Protein 7DSU (pdb70)

Solvent-accessible surface area: 35179 Å² total

Radius of gyration: 30.65 Å; Cα contacts (8 Å, |Δi|>4): 1602; chains: 2; bounding box: 72×74×96 Å

Organism: Mycoplasmopsis bovis (NCBI:txid28903)

Nearest PDB structures (foldseek):
  7dsu-assembly1_A  TM=1.002E+00  e=1.325E-85  Mycoplasmopsis bovis
  7dsu-assembly1_B  TM=8.936E-01  e=4.279E-63  Mycoplasmopsis bovis
  6pbd-assembly1_B  TM=7.271E-01  e=4.219E-10  Caulobacter vibrioides
  7o27-assembly1_B  TM=5.423E-01  e=9.142E-06  Homo sapiens
  7nhh-assembly1_B  TM=5.066E-01  e=1.915E-05  Homo sapiens

Foldseek 3Di:
DVLVVVLVVLVPDAPDQHDPVNSVCCNVPDVVCDGDDPADAAADAFDFDLFKFKFKDWDVVQFDFFDPVFDEAEEEAADLLLVVLVLLVLQVLDPHHAFQEEEEEDDQCVAPASYHPHPPVCLSNVCSCSRHDQQHKYKYKAAPPCVVNVQRNCVSQHPVFWDDWAWEQQAVFADDDPDDDRRGTITMTMGHHHPHDWDFDAPVCCCQFPVPPDDDDPDDGDTHHDDRYHDGPQFHQVNQQVLLCLQLVDNPQPGGGRLVVLLVVVNRGPDLATEYEYQQCQQNSNVVNVCNCVVVVGRYYYYYHHYCPVDRSPRRNSQRLVCQQPCAGPVGHHPGRNSVPDPRPRGTYIYIYMDMDTHVVCVVPVSVCVLVSNVCSVVVPRPCPPCNDPVSVVVSRSSGTGGDD/DVVCVVQPPPPVVVVVVLVVVVVVHVNVQVVVCCQVVPDDDHDRQFRQDFDQKFKDKDWPVVLFDFQDPPADEAEEEADDLLLVVLHLLLLQVLFPPAAFAEEEEEDQAFQQRCQPQHDAVDPAGHNNNHGGPSRVLNVLSVVCSVSRHDLQHKYKYKYDPRCVVVVLVNCVSQPVVQWDDWAKQQQQVVFDCDPVRGGDRIITITMGGRPDHDWDWAAPVCCCVFVVPPDDDPPDHDTHDDDRYHDGPQFHQVNQQVVLCLQLVDSPPPGGGRLVVLLVVVNRGPPLQTEYEYQNCQLNSNVVSNVCCVVVVYHYYYYYYHYCRVHSSVRRNSSNLVCQAPQAGPVRHRDRRPCVPDPHPNGTYIYIYIDIGGSVVVCDVVFVSNLCSVVVVRDCPPPGDDPVSSVSRRDGD

InterPro domains:
  IPR002052 DNA methylase, N-6 adenine-specific, conserved site [PS00092] (135-141)
  IPR002295 N4/N6-methyltransferase, Type III restriction-modification enzyme EcoPI Mod subunit-like [PR00506] (132-144)
  IPR002295 N4/N6-methyltransferase, Type III restriction-modification enzyme EcoPI Mod subunit-like [PR00506] (182-201)
  IPR002295 N4/N6-methyltransferase, Type III restriction-modification enzyme EcoPI Mod subunit-like [PR00506] (412-434)
  IPR002295 N4/N6-methyltransferase, Type III restriction-modification enzyme EcoPI Mod subunit-like [PR00506] (435-449)
  IPR002941 DNA methylase N-4/N-6 [PF01555] (133-454)
  IPR029063 S-adenosyl-L-methionine-dependent methyltransferase superfamily [G3DSA:3.40.50.150] (88-484)
  IPR029063 S-adenosyl-L-methionine-dependent methyltransferase superfamily [SSF53335] (87-482)

B-factor: mean 119.85, std 38.52, range [57.32, 289.84]

Sequence (818 aa):
IKQDYIEKANALSLSNELNQDQKDLILSIYQLIKRVKLGFVFDIAPSVNASEIALFKKDEKLSFNNDNNKPTNTLIIGENYDALKNLIVIESQSETVNYDVIYIDPPYNYRGKFSRTGWLNLNERLRAKQLLKEDGVIFVSIDDSEQAYLKVLDEIFGEENFIACVPAILNPSGRQVNTEIALTHEYILIYGGVNFVPEELDNEYVINKLPEIYKNPKKRKNTWIFKTIIKGSSFNNKTGNKVLSSILKSDEFSTAKPVELIKLLIKLHPNNNARILDFYAGSGTTGHAVELNKEDGGNRCYTLVTNNENNIATNVCYERLYRINNGIYTNNESNFDWIKKNKPYK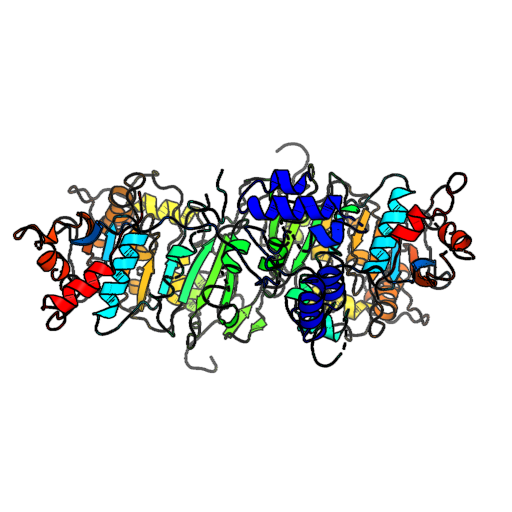SNLNVYDIEYFSTKLFDDNQSNSIKEQYIKLQDFNIDTEDKDSNIDILRSLTSLKPISKANALSLSNELNQDQKDLILSIIDKFALHNVYQLIKRVKLGFVFDIAPSVNASEIALFKKDEKLSFNNDNNKPTNTLIIGENYDALKNLIVIESQSETVNYDVIYIDPPYNTESSLSDGNNLSSKFIYRGKFSRTGWLNLNERLRAKQLLKEDGVIFVSIDDSEQAYLKVLDEIFGEENFIACVPAILNPSGRQVNTEIALTHEYILIYGGVNFVPEELDNEYVINKLPEIYKNKKRKNTWIFKTIIKGSSFNNKTGNKVLSSILKSDEFSTAKPVELIKLLI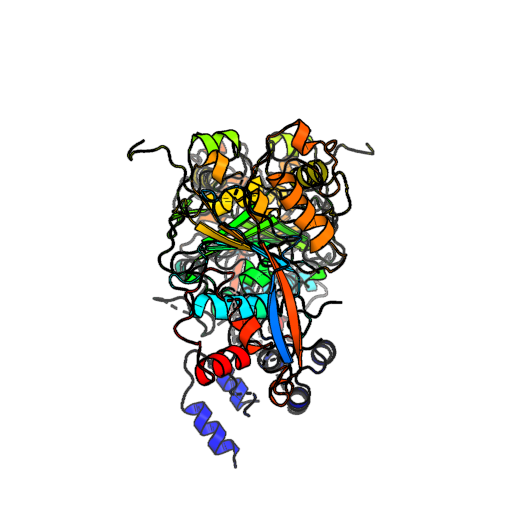KLHPNNNARILDFYAGSGTTGHAVELNKEDGGNRCYTLVTNNENNIATNVCYERLYRINNGIYTNNESNFDWIKKNKPYKSNLNVYDIEYFSTKLFDNSIKEQYIKLQDFNIDTEDKDSNIDILRSLTSLK

Secondary structure (DSSP, 8-state):
-HHHHHHHHHHH--TTTS-HHHHHHHHH---------SEE--PPPPPB-TTEEEEEEE-TTT-B---TTSPP-EEEES-HHHHHHHHHHHHHTSSS-SEEEEEE--------TTSTT-S---HHHH---TTEEEEEEEEEEE-TTTHHHHHH--TTT-GGGEEEEEEE---SS-B--SSSSBB--EEEEEEE-TT--PPPEEHHHHHHH-TTTS----SSS-EEPPBS-B--STT-HHHHHHHHHHHHS------PPPHHHHHHHHTTSS-SS-EEEESS-TTTHHHHH--HHHHH----EEEEEE--SSSHIIIIIIHHHHHHHHSSBTTTB---HHHHHS------BEEEEEEEEETTTTTSTTT--HHHHHH--TTTT---STT-SHHHHHHHHTT---B--/-HHHHHH-SSSHHHHHHHHHHHHH---HHHHH--TTT-SSEE--PPP----S-EEEEEE-TTT-B-S-SSSPEEEEEES-HHHHHHHHHHHHHHSSS-SEEEEEE----SHHHHHHHS-----S-EETTEEHHHHHH--HHHH--GGGEEEEEEEEEEE-TTTHHHHHH--TTT-GGGEEEEEEE-S-TT-EE-TTS-EE--EEEEEEE-TT--PPPEEHHHHHHH-TTTS----SS-EEPPBS-B-SGGG-HHHHHHHHHHHHS---------HHHHHHHHHTSS-TT-EEEESS-TTTHHHHH--HHHHH----EEEEEE--GGGIIIIIIIHHHHHHHHSS-TTS----HHHHHS-----EEEEEEEEEE-HHHH---HHHHHH--GGGT---TT----HHHHHHTB---

Structure (mmCIF, N/CA/C/O backbone):
data_7DSU
#
_entry.id   7DSU
#
_cell.length_a   95.296
_cell.length_b   100.875
_cell.length_c   187.316
_cell.angle_alpha   90.00
_cell.angle_beta   90.00
_cell.angle_gamma   90.00
#
_symmetry.space_group_name_H-M   'P 21 21 21'
#
loop_
_entity.id
_entity.type
_entity.pdbx_description
1 polymer Mbo45V
2 non-polymer SINEFUNGIN
3 non-polymer 1,2-ETHANEDIOL
4 water water
#
loop_
_atom_site.group_PDB
_atom_site.id
_atom_site.type_symbol
_atom_site.label_atom_id
_atom_site.label_alt_id
_atom_site.label_comp_id
_atom_site.label_asym_id
_atom_site.label_entity_id
_atom_site.label_seq_id
_atom_site.pdbx_PDB_ins_code
_atom_site.Cartn_x
_atom_site.Cartn_y
_atom_site.Cartn_z
_atom_site.occupancy
_atom_site.B_iso_or_equiv
_atom_site.auth_seq_id
_atom_site.auth_comp_id
_atom_site.auth_asym_id
_atom_site.auth_atom_id
_atom_site.pdbx_PDB_model_num
ATOM 1 N N . ILE A 1 12 ? -46.119 -24.162 -26.802 1.00 186.19 4 ILE A N 1
ATOM 2 C CA . ILE A 1 12 ? -47.120 -23.208 -27.279 1.00 191.99 4 ILE A CA 1
ATOM 3 C C . ILE A 1 12 ? -46.776 -21.764 -26.853 1.00 199.38 4 ILE A C 1
ATOM 4 O O . ILE A 1 12 ? -47.086 -20.797 -27.558 1.00 205.97 4 ILE A O 1
ATOM 6 N N . LYS A 1 13 ? -46.094 -21.624 -25.710 1.00 203.87 5 LYS A N 1
ATOM 7 C CA . LYS A 1 13 ? -45.704 -20.296 -25.246 1.00 216.59 5 LYS A CA 1
ATOM 8 C C . LYS A 1 13 ? -44.975 -19.522 -26.340 1.00 239.55 5 LYS A C 1
ATOM 9 O O . LYS A 1 13 ? -44.929 -18.292 -26.305 1.00 238.85 5 LYS A O 1
ATOM 11 N N . GLN A 1 14 ? -44.437 -20.212 -27.347 1.00 256.27 6 GLN A N 1
ATOM 12 C CA . GLN A 1 14 ? -43.741 -19.513 -28.424 1.00 257.98 6 GLN A CA 1
ATOM 13 C C . GLN A 1 14 ? -44.681 -18.566 -29.149 1.00 255.59 6 GLN A C 1
ATOM 14 O O . GLN A 1 14 ? -44.290 -17.458 -29.526 1.00 257.31 6 GLN A O 1
ATOM 16 N N . ASP A 1 15 ? -45.937 -18.985 -29.332 1.00 241.74 7 ASP A N 1
ATOM 17 C CA . ASP A 1 15 ? -46.900 -18.182 -30.081 1.00 233.42 7 ASP A CA 1
ATOM 18 C C . ASP A 1 15 ? -47.119 -16.828 -29.422 1.00 225.15 7 ASP A C 1
ATOM 19 O O . ASP A 1 15 ? -47.144 -15.794 -30.097 1.00 226.41 7 ASP A O 1
ATOM 21 N N . TYR A 1 16 ? -47.293 -16.818 -28.102 1.00 219.21 8 TYR A N 1
ATOM 22 C CA . TYR A 1 16 ? -47.448 -15.570 -27.364 1.00 216.37 8 TYR A CA 1
ATOM 23 C C . TYR A 1 16 ? -46.192 -14.714 -27.451 1.00 216.11 8 TYR A C 1
ATOM 24 O O . TYR A 1 16 ? -46.278 -13.495 -27.610 1.00 219.63 8 TYR A O 1
ATOM 26 N N . ILE A 1 17 ? -45.014 -15.329 -27.318 1.00 210.95 9 ILE A N 1
ATOM 27 C CA . ILE A 1 17 ? -43.765 -14.577 -27.408 1.00 207.58 9 ILE A CA 1
ATOM 28 C C . ILE A 1 17 ? -43.597 -13.998 -28.806 1.00 210.80 9 ILE A C 1
ATOM 29 O O . ILE A 1 17 ? -43.212 -12.834 -28.969 1.00 211.38 9 ILE A O 1
ATOM 31 N N . GLU A 1 18 ? -43.890 -14.798 -29.837 1.00 210.72 10 GLU A N 1
ATOM 32 C CA . GLU A 1 18 ? -43.790 -14.297 -31.203 1.00 208.42 10 GLU A CA 1
ATOM 33 C C . GLU A 1 18 ? -44.735 -13.122 -31.433 1.00 214.27 10 GLU A C 1
ATOM 34 O O . GLU A 1 18 ? -44.373 -12.147 -32.104 1.00 217.04 10 GLU A O 1
ATOM 36 N N . LYS A 1 19 ? -45.947 -13.192 -30.877 1.00 218.00 11 LYS A N 1
ATOM 37 C CA . LYS A 1 19 ? -46.909 -12.108 -31.061 1.00 223.90 11 LYS A CA 1
ATOM 38 C C . LYS A 1 19 ? -46.375 -10.801 -30.485 1.00 228.97 11 LYS A C 1
ATOM 39 O O . LYS A 1 19 ? -46.462 -9.744 -31.120 1.00 231.45 11 LYS A O 1
ATOM 41 N N . ALA A 1 20 ? -45.809 -10.860 -29.277 1.00 230.54 12 ALA A N 1
ATOM 42 C CA . ALA A 1 20 ? -45.255 -9.666 -28.646 1.00 230.33 12 ALA A CA 1
ATOM 43 C C . ALA A 1 20 ? -44.125 -9.075 -29.482 1.00 229.37 12 ALA A C 1
ATOM 44 O O . ALA A 1 20 ? -44.027 -7.854 -29.634 1.00 231.59 12 ALA A O 1
ATOM 46 N N . ASN A 1 21 ? -43.261 -9.929 -30.031 1.00 224.65 13 ASN A N 1
ATOM 47 C CA . ASN A 1 21 ? -42.175 -9.455 -30.882 1.00 219.33 13 ASN A CA 1
ATOM 48 C C . ASN A 1 21 ? -42.718 -8.722 -32.102 1.00 221.20 13 ASN A C 1
ATOM 49 O O . ASN A 1 21 ? -42.256 -7.627 -32.443 1.00 224.83 13 ASN A O 1
ATOM 51 N N . ALA A 1 22 ? -43.713 -9.311 -32.770 1.00 224.13 14 ALA A N 1
ATOM 52 C CA . ALA A 1 22 ? -44.268 -8.708 -33.977 1.00 227.95 14 ALA A CA 1
ATOM 53 C C . ALA A 1 22 ? -45.038 -7.429 -33.690 1.00 232.39 14 ALA A C 1
ATOM 54 O O . ALA A 1 22 ? -45.275 -6.642 -34.612 1.00 235.07 14 ALA A O 1
ATOM 56 N N . LEU A 1 23 ? -45.434 -7.206 -32.438 1.00 232.61 15 LEU A N 1
ATOM 57 C CA . LEU A 1 23 ? -46.307 -6.078 -32.131 1.00 238.14 15 LEU A CA 1
ATOM 58 C C . LEU A 1 23 ? -45.553 -4.756 -32.192 1.00 231.69 15 LEU A C 1
ATOM 59 O O . LEU A 1 23 ? -46.056 -3.773 -32.747 1.00 233.96 15 LEU A O 1
ATOM 61 N N . SER A 1 24 ? -44.348 -4.713 -31.630 1.00 221.55 16 SER A N 1
ATOM 62 C CA . SER A 1 24 ? -43.562 -3.493 -31.556 1.00 208.92 16 SER A CA 1
ATOM 63 C C . SER A 1 24 ? -42.098 -3.812 -31.834 1.00 201.33 16 SER A C 1
ATOM 64 O O . SER A 1 24 ? -41.627 -4.925 -31.580 1.00 198.35 16 SER A O 1
ATOM 67 N N . LEU A 1 25 ? -41.392 -2.808 -32.370 1.00 200.53 17 LEU A N 1
ATOM 68 C CA . LEU A 1 25 ? -39.994 -2.880 -32.790 1.00 200.46 17 LEU A CA 1
ATOM 69 C C . LEU A 1 25 ? -39.275 -1.592 -32.397 1.00 203.78 17 LEU A C 1
ATOM 70 O O . LEU A 1 25 ? -38.478 -1.584 -31.457 1.00 200.69 17 LEU A O 1
ATOM 75 N N . SER A 1 26 ? -39.548 -0.501 -33.108 1.00 210.43 18 SER A N 1
ATOM 76 C CA . SER A 1 26 ? -39.097 0.827 -32.705 1.00 215.74 18 SER A CA 1
ATOM 77 C C . SER A 1 26 ? -37.572 0.937 -32.627 1.00 214.17 18 SER A C 1
ATOM 78 O O . SER A 1 26 ? -36.846 -0.011 -32.965 1.00 212.40 18 SER A O 1
ATOM 81 N N . ASN A 1 27 ? -37.093 2.102 -32.161 1.00 212.35 19 ASN A N 1
ATOM 82 C CA . ASN A 1 27 ? -35.671 2.458 -32.231 1.00 203.30 19 ASN A CA 1
ATOM 83 C C . ASN A 1 27 ? -34.788 1.464 -31.480 1.00 201.49 19 ASN A C 1
ATOM 84 O O . ASN A 1 27 ? -33.784 0.976 -32.027 1.00 200.04 19 ASN A O 1
ATOM 89 N N . GLU A 1 28 ? -35.132 1.170 -30.212 1.00 195.31 20 GLU A N 1
ATOM 90 C CA . GLU A 1 28 ? -34.280 0.340 -29.363 1.00 187.36 20 GLU A CA 1
ATOM 91 C C . GLU A 1 28 ? -34.019 -1.044 -29.947 1.00 184.49 20 GLU A C 1
ATOM 92 O O . GLU A 1 28 ? -33.077 -1.713 -29.502 1.00 178.03 20 GLU A O 1
ATOM 98 N N . LEU A 1 29 ? -34.787 -1.468 -30.953 1.00 191.69 21 LEU A N 1
ATOM 99 C CA . LEU A 1 29 ? -34.606 -2.766 -31.584 1.00 186.81 21 LEU A CA 1
ATOM 100 C C . LEU A 1 29 ? -34.294 -2.603 -33.066 1.00 197.94 21 LEU A C 1
ATOM 101 O O . LEU A 1 29 ? -34.927 -1.800 -33.761 1.00 165.90 21 LEU A O 1
ATOM 103 N N . ASN A 1 30 ? -33.313 -3.376 -33.539 1.00 192.32 22 ASN A N 1
ATOM 104 C CA . ASN A 1 30 ? -32.976 -3.449 -34.953 1.00 198.75 22 ASN A CA 1
ATOM 105 C C . ASN A 1 30 ? -33.761 -4.587 -35.596 1.00 220.56 22 ASN A C 1
ATOM 106 O O . ASN A 1 30 ? -33.923 -5.658 -35.001 1.00 221.96 22 ASN A O 1
ATOM 111 N N . GLN A 1 31 ? -34.268 -4.337 -36.807 1.00 241.95 23 GLN A N 1
ATOM 112 C CA . GLN A 1 31 ? -34.969 -5.381 -37.548 1.00 259.83 23 GLN A CA 1
ATOM 113 C C . GLN A 1 31 ? -34.221 -6.702 -37.473 1.00 240.79 23 GLN A C 1
ATOM 114 O O . GLN A 1 31 ? -34.834 -7.772 -37.357 1.00 243.25 23 GLN A O 1
ATOM 116 N N . ASP A 1 32 ? -32.889 -6.643 -37.557 1.00 215.46 24 ASP A N 1
ATOM 117 C CA . ASP A 1 32 ? -32.085 -7.841 -37.349 1.00 196.90 24 ASP A CA 1
ATOM 118 C C . ASP A 1 32 ? -32.106 -8.260 -35.882 1.00 184.02 24 ASP A C 1
ATOM 119 O O . ASP A 1 32 ? -32.104 -9.458 -35.568 1.00 180.23 24 ASP A O 1
ATOM 124 N N . GLN A 1 33 ? -32.118 -7.281 -34.971 1.00 178.39 25 GLN A N 1
ATOM 125 C CA . GLN A 1 33 ? -32.232 -7.589 -33.549 1.00 169.39 25 GLN A CA 1
ATOM 126 C C . GLN A 1 33 ? -33.527 -8.336 -33.271 1.00 174.83 25 GLN A C 1
ATOM 127 O O . GLN A 1 33 ? -33.535 -9.342 -32.552 1.00 173.39 25 GLN A O 1
ATOM 133 N N . LYS A 1 34 ? -34.636 -7.861 -33.844 1.00 183.35 26 LYS A N 1
ATOM 134 C CA . LYS A 1 34 ? -35.890 -8.589 -33.704 1.00 163.08 26 LYS A CA 1
ATOM 135 C C . LYS A 1 34 ? -35.774 -9.980 -34.310 1.00 172.50 26 LYS A C 1
ATOM 136 O O . LYS A 1 34 ? -36.266 -10.960 -33.738 1.00 162.29 26 LYS A O 1
ATOM 138 N N . ASP A 1 35 ? -35.094 -10.091 -35.452 1.00 177.86 27 ASP A N 1
ATOM 139 C CA . ASP A 1 35 ? -34.907 -11.401 -36.065 1.00 180.65 27 ASP A CA 1
ATOM 140 C C . ASP A 1 35 ? -34.078 -12.310 -35.167 1.00 189.56 27 ASP A C 1
ATOM 141 O O . ASP A 1 35 ? -34.364 -13.507 -35.052 1.00 192.25 27 ASP A O 1
ATOM 143 N N . LEU A 1 36 ? -33.057 -11.760 -34.504 1.00 196.00 28 LEU A N 1
ATOM 144 C CA . LEU A 1 36 ? -32.262 -12.575 -33.590 1.00 201.71 28 LEU A CA 1
ATOM 145 C C . LEU A 1 36 ? -33.029 -12.910 -32.317 1.00 194.57 28 LEU A C 1
ATOM 146 O O . LEU A 1 36 ? -32.791 -13.963 -31.717 1.00 193.07 28 LEU A O 1
ATOM 148 N N . ILE A 1 37 ? -33.945 -12.042 -31.884 1.00 201.60 29 ILE A N 1
ATOM 149 C CA . ILE A 1 37 ? -34.716 -12.347 -30.683 1.00 192.32 29 ILE A CA 1
ATOM 150 C C . ILE A 1 37 ? -35.699 -13.476 -30.960 1.00 200.24 29 ILE A C 1
ATOM 151 O O . ILE A 1 37 ? -35.910 -14.357 -30.117 1.00 199.63 29 ILE A O 1
ATOM 153 N N . LEU A 1 38 ? -36.302 -13.480 -32.154 1.00 202.22 30 LEU A N 1
ATOM 154 C CA . LEU A 1 38 ? -37.215 -14.556 -32.525 1.00 210.60 30 LEU A CA 1
ATOM 155 C C . LEU A 1 38 ? -36.462 -15.801 -32.988 1.00 210.98 30 LEU A C 1
ATOM 156 O O . LEU A 1 38 ? -36.891 -16.926 -32.706 1.00 215.42 30 LEU A O 1
ATOM 158 N N . SER A 1 39 ? -35.339 -15.627 -33.696 1.00 208.34 31 SER A N 1
ATOM 159 C CA . SER A 1 39 ? -34.573 -16.786 -34.150 1.00 203.22 31 SER A CA 1
ATOM 160 C C . SER A 1 39 ? -33.852 -17.472 -32.991 1.00 196.35 31 SER A C 1
ATOM 161 O O . SER A 1 39 ? -33.744 -18.706 -32.965 1.00 195.81 31 SER A O 1
ATOM 163 N N . ILE A 1 40 ? -33.370 -16.701 -32.016 1.00 195.19 32 ILE A N 1
ATOM 164 C CA . ILE A 1 40 ? -32.676 -17.271 -30.857 1.00 187.26 32 ILE A CA 1
ATOM 165 C C . ILE A 1 40 ? -33.687 -17.841 -29.865 1.00 185.99 32 ILE A C 1
ATOM 166 O O . ILE A 1 40 ? -33.720 -19.051 -29.622 1.00 184.23 32 ILE A O 1
ATOM 168 N N . TYR A 1 55 ? -37.269 -15.587 -21.573 1.00 167.71 47 TYR A N 1
ATOM 169 C CA . TYR A 1 55 ? -36.898 -14.638 -22.617 1.00 177.12 47 TYR A CA 1
ATOM 170 C C . TYR A 1 55 ? -36.659 -13.257 -22.025 1.00 194.29 47 TYR A C 1
ATOM 171 O O . TYR A 1 55 ? -36.401 -12.297 -22.750 1.00 193.93 47 TYR A O 1
ATOM 173 N N . GLN A 1 56 ? -36.753 -13.163 -20.697 1.00 206.80 48 GLN A N 1
ATOM 174 C CA . GLN A 1 56 ? -36.584 -11.871 -20.040 1.00 219.89 48 GLN A CA 1
ATOM 175 C C . GLN A 1 56 ? -35.224 -11.261 -20.364 1.00 216.53 48 GLN A C 1
ATOM 176 O O . GLN A 1 56 ? -35.110 -10.040 -20.530 1.00 219.13 48 GLN A O 1
ATOM 178 N N . LEU A 1 57 ? -34.183 -12.096 -20.483 1.00 211.10 49 LEU A N 1
ATOM 179 C CA . LEU A 1 57 ? -32.849 -11.593 -20.814 1.00 200.60 49 LEU A CA 1
ATOM 180 C C . LEU A 1 57 ? -32.819 -10.977 -22.207 1.00 194.61 49 LEU A C 1
ATOM 181 O O . LEU A 1 57 ? -32.152 -9.960 -22.432 1.00 194.48 49 LEU A O 1
ATOM 194 N N . ILE A 1 59 ? -35.369 -9.591 -23.699 1.00 183.57 51 ILE A N 1
ATOM 195 C CA . ILE A 1 59 ? -36.151 -8.357 -23.701 1.00 180.64 51 ILE A CA 1
ATOM 196 C C . ILE A 1 59 ? -35.542 -7.268 -22.835 1.00 184.02 51 ILE A C 1
ATOM 197 O O . ILE A 1 59 ? -36.094 -6.163 -22.770 1.00 188.04 51 ILE A O 1
ATOM 199 N N . LYS A 1 60 ? -34.417 -7.535 -22.174 1.00 191.25 52 LYS A N 1
ATOM 200 C CA . LYS A 1 60 ? -33.830 -6.533 -21.296 1.00 184.43 52 LYS A CA 1
ATOM 201 C C . LYS A 1 60 ? -33.291 -5.364 -22.111 1.00 179.77 52 LYS A C 1
ATOM 202 O O . LYS A 1 60 ? -32.738 -5.543 -23.202 1.00 182.25 52 LYS A O 1
ATOM 204 N N . ARG A 1 61 ? -33.462 -4.159 -21.574 1.00 175.84 53 ARG A N 1
ATOM 205 C CA . ARG A 1 61 ? -33.042 -2.942 -22.252 1.00 167.60 53 ARG A CA 1
ATOM 206 C C . ARG A 1 61 ? -31.610 -2.593 -21.868 1.00 160.89 53 ARG A C 1
ATOM 207 O O . ARG A 1 61 ? -31.186 -2.827 -20.734 1.00 162.73 53 ARG A O 1
ATOM 209 N N . VAL A 1 62 ? -30.869 -2.037 -22.823 1.00 153.51 54 VAL A N 1
ATOM 210 C CA . VAL A 1 62 ? -29.451 -1.743 -22.655 1.00 144.83 54 VAL A CA 1
ATOM 211 C C . VAL A 1 62 ? -29.267 -0.234 -22.646 1.00 140.90 54 VAL A C 1
ATOM 212 O O . VAL A 1 62 ? -29.609 0.445 -23.620 1.00 144.48 54 VAL A O 1
ATOM 216 N N . LYS A 1 63 ? -28.730 0.290 -21.550 1.00 133.41 55 LYS A N 1
ATOM 217 C CA . LYS A 1 63 ? -28.430 1.708 -21.427 1.00 125.81 55 LYS A CA 1
ATOM 218 C C . LYS A 1 63 ? -26.981 1.963 -21.818 1.00 119.80 55 LYS A C 1
ATOM 219 O O . LYS A 1 63 ? -26.104 1.132 -21.571 1.00 119.73 55 LYS A O 1
ATOM 221 N N . LEU A 1 64 ? -26.731 3.114 -22.432 1.00 115.63 56 LEU A N 1
ATOM 222 C CA . LEU A 1 64 ? -25.381 3.471 -22.861 1.00 115.84 56 LEU A CA 1
ATOM 223 C C . LEU A 1 64 ? -24.629 4.080 -21.683 1.00 115.35 56 LEU A C 1
ATOM 224 O O . LEU A 1 64 ? -24.912 5.209 -21.265 1.00 119.46 56 LEU A O 1
ATOM 229 N N . GLY A 1 65 ? -23.665 3.339 -21.154 1.00 110.47 57 GLY A N 1
ATOM 230 C CA . GLY A 1 65 ? -22.886 3.817 -20.030 1.00 106.09 57 GLY A CA 1
ATOM 231 C C . GLY A 1 65 ? -22.337 2.64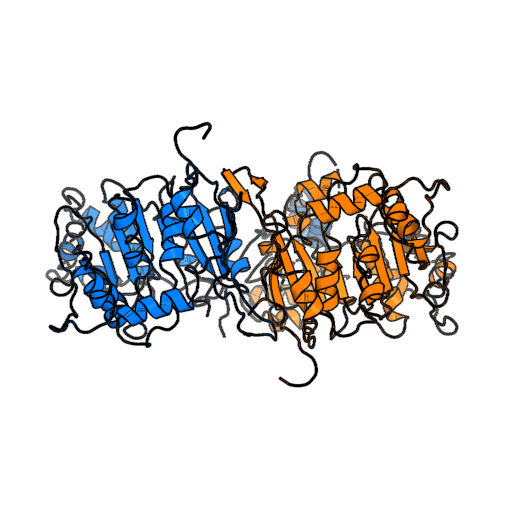3 -19.241 1.00 107.08 57 GLY A C 1
ATOM 232 O O . GLY A 1 65 ? -22.183 1.543 -19.767 1.00 110.69 57 GLY A O 1
ATOM 233 N N . PHE A 1 66 ? -22.069 2.905 -17.968 1.00 107.80 58 PHE A N 1
ATOM 234 C CA . PHE A 1 66 ? -21.427 1.946 -17.083 1.00 102.77 58 PHE A CA 1
ATOM 235 C C . PHE A 1 66 ? -22.460 1.167 -16.278 1.00 102.21 58 PHE A C 1
ATOM 236 O O . PHE A 1 66 ? -23.456 1.726 -15.811 1.00 104.43 58 PHE A O 1
ATOM 244 N N . VAL A 1 67 ? -22.214 -0.130 -16.127 1.00 101.88 59 VAL A N 1
ATOM 245 C CA . VAL A 1 67 ? -22.967 -0.992 -15.225 1.00 111.15 59 VAL A CA 1
ATOM 246 C C . VAL A 1 67 ? -22.053 -1.345 -14.062 1.00 114.67 59 VAL A C 1
ATOM 247 O O . VAL A 1 67 ? -20.905 -1.757 -14.270 1.00 100.20 59 VAL A O 1
ATOM 251 N N . PHE A 1 68 ? -22.557 -1.182 -12.844 1.00 114.39 60 PHE A N 1
ATOM 252 C CA . PHE A 1 68 ? -21.747 -1.321 -11.644 1.00 112.24 60 PHE A CA 1
ATOM 253 C C . PHE A 1 68 ? -22.216 -2.503 -10.808 1.00 125.52 60 PHE A C 1
ATOM 254 O O . PHE A 1 68 ? -23.412 -2.806 -10.750 1.00 133.65 60 PHE A O 1
ATOM 262 N N . ASP A 1 69 ? -21.260 -3.171 -10.168 1.00 129.95 61 ASP A N 1
ATOM 263 C CA . ASP A 1 69 ? -21.583 -4.184 -9.179 1.00 136.90 61 ASP A CA 1
ATOM 264 C C . ASP A 1 69 ? -22.250 -3.527 -7.974 1.00 139.90 61 ASP A C 1
ATOM 265 O O . ASP A 1 69 ? -22.172 -2.313 -7.774 1.00 136.84 61 ASP A O 1
ATOM 270 N N . ILE A 1 70 ? -22.923 -4.345 -7.165 1.00 148.12 62 ILE A N 1
ATOM 271 C CA . ILE A 1 70 ? -23.555 -3.820 -5.961 1.00 154.77 62 ILE A CA 1
ATOM 272 C C . ILE A 1 70 ? -22.491 -3.195 -5.071 1.00 152.87 62 ILE A C 1
ATOM 273 O O . ILE A 1 70 ? -21.474 -3.824 -4.755 1.00 159.58 62 ILE A O 1
ATOM 275 N N . ALA A 1 71 ? -22.716 -1.948 -4.669 1.00 141.43 63 ALA A N 1
ATOM 276 C CA . ALA A 1 71 ? -21.768 -1.236 -3.825 1.00 130.68 63 ALA A CA 1
ATOM 277 C C . ALA A 1 71 ? -21.893 -1.693 -2.377 1.00 132.47 63 ALA A C 1
ATOM 278 O O . ALA A 1 71 ? -22.866 -2.345 -1.993 1.00 138.58 63 ALA A O 1
ATOM 280 N N . PRO A 1 72 ? -20.911 -1.363 -1.538 1.00 128.43 64 PRO A N 1
ATOM 281 C CA . PRO A 1 72 ? -20.973 -1.769 -0.125 1.00 134.26 64 PRO A CA 1
ATOM 282 C C . PRO A 1 72 ? -22.215 -1.219 0.559 1.00 142.16 64 PRO A C 1
ATOM 283 O O . PRO A 1 72 ? -22.460 -0.011 0.568 1.00 140.98 64 PRO A O 1
ATOM 287 N N . SER A 1 73 ? -23.000 -2.124 1.139 1.00 150.86 65 SER A N 1
ATOM 288 C CA . SER A 1 73 ? -24.220 -1.730 1.830 1.00 158.12 65 SER A CA 1
ATOM 289 C C . SER A 1 73 ? -23.899 -0.847 3.028 1.00 160.81 65 SER A C 1
ATOM 290 O O . SER A 1 73 ? -22.891 -1.042 3.713 1.00 162.37 65 SER A O 1
ATOM 293 N N . VAL A 1 74 ? -24.763 0.128 3.281 1.00 161.33 66 VAL A N 1
ATOM 294 C CA . VAL A 1 74 ? -24.605 0.994 4.444 1.00 162.40 66 VAL A CA 1
ATOM 295 C C . VAL A 1 74 ? -25.037 0.246 5.697 1.00 170.01 66 VAL A C 1
ATOM 296 O O . VAL A 1 74 ? -25.900 -0.640 5.654 1.00 179.43 66 VAL A O 1
ATOM 298 N N . ASN A 1 75 ? -24.439 0.615 6.830 1.00 171.32 67 ASN A N 1
ATOM 299 C CA . ASN A 1 75 ? -24.723 -0.031 8.110 1.00 171.68 67 ASN A CA 1
ATOM 300 C C . ASN A 1 75 ? -26.048 0.479 8.664 1.00 168.23 67 ASN A C 1
ATOM 301 O O . ASN A 1 75 ? -26.153 1.638 9.079 1.00 167.06 67 ASN A O 1
ATOM 306 N N . ALA A 1 76 ? -27.060 -0.389 8.682 1.00 172.00 68 ALA A N 1
ATOM 307 C CA . ALA A 1 76 ? -28.357 -0.017 9.229 1.00 169.79 68 ALA A CA 1
ATOM 308 C C . ALA A 1 76 ? -28.346 0.070 10.748 1.00 179.47 68 ALA A C 1
ATOM 309 O O . ALA A 1 76 ? -29.288 0.621 11.328 1.00 177.99 68 ALA A O 1
ATOM 311 N N . SER A 1 77 ? -27.305 -0.445 11.398 1.00 188.69 69 SER A N 1
ATOM 312 C CA . SER A 1 77 ? -27.223 -0.509 12.851 1.00 190.91 69 SER A CA 1
ATOM 313 C C . SER A 1 77 ? -26.173 0.446 13.409 1.00 183.43 69 SER A C 1
ATOM 314 O O . SER A 1 77 ? -25.573 0.178 14.451 1.00 185.42 69 SER A O 1
ATOM 317 N N . GLU A 1 78 ? -25.946 1.564 12.730 1.00 168.23 70 GLU A N 1
ATOM 318 C CA . GLU A 1 78 ? -24.882 2.478 13.113 1.00 156.47 70 GLU A CA 1
ATOM 319 C C . GLU A 1 78 ? -25.174 3.831 12.486 1.00 150.14 70 GLU A C 1
ATOM 320 O O . GLU A 1 78 ? -25.864 3.919 11.467 1.00 156.09 70 GLU A O 1
ATOM 326 N N . ILE A 1 79 ? -24.655 4.888 13.108 1.00 148.47 71 ILE A N 1
ATOM 327 C CA . ILE A 1 79 ? -24.751 6.231 12.554 1.00 113.47 71 ILE A CA 1
ATOM 328 C C . ILE A 1 79 ? -23.424 6.947 12.765 1.00 116.53 71 ILE A C 1
ATOM 329 O O . ILE A 1 79 ? -22.592 6.544 13.581 1.00 121.74 71 ILE A O 1
ATOM 334 N N . ALA A 1 80 ? -23.225 8.013 11.991 1.00 109.70 72 ALA A N 1
ATOM 335 C CA . ALA A 1 80 ? -22.046 8.860 12.085 1.00 105.54 72 ALA A CA 1
ATOM 336 C C . ALA A 1 80 ? -22.471 10.289 12.390 1.00 110.97 72 ALA A C 1
ATOM 337 O O . ALA A 1 80 ? -23.471 10.776 11.853 1.00 111.22 72 ALA A O 1
ATOM 339 N N . LEU A 1 81 ? -21.710 10.953 13.260 1.00 111.45 73 LEU A N 1
ATOM 340 C CA . LEU A 1 81 ? -21.941 12.345 13.615 1.00 104.44 73 LEU A CA 1
ATOM 341 C C . LEU A 1 81 ? -20.603 13.052 13.753 1.00 102.96 73 LEU A C 1
ATOM 342 O O . LEU A 1 81 ? -19.581 12.421 14.034 1.00 103.39 73 LEU A O 1
ATOM 347 N N . PHE A 1 82 ? -20.616 14.366 13.553 1.00 102.47 74 PHE A N 1
ATOM 348 C CA . PHE A 1 82 ? -19.418 15.166 13.756 1.00 108.51 74 PHE A CA 1
ATOM 349 C C . PHE A 1 82 ? -19.250 15.501 15.229 1.00 109.91 74 PHE A C 1
ATOM 350 O O . PHE A 1 82 ? -20.223 15.578 15.984 1.00 121.80 74 PHE A O 1
ATOM 358 N N . LYS A 1 83 ? -17.998 15.700 15.635 1.00 105.38 75 LYS A N 1
ATOM 359 C CA . LYS A 1 83 ? -17.677 16.127 16.996 1.00 107.59 75 LYS A CA 1
ATOM 360 C C . LYS A 1 83 ? -16.466 17.045 16.924 1.00 111.34 75 LYS A C 1
ATOM 361 O O . LYS A 1 83 ? -15.348 16.581 16.680 1.00 114.93 75 LYS A O 1
ATOM 363 N N . LYS A 1 84 ? -16.681 18.338 17.139 1.00 105.53 76 LYS A N 1
ATOM 364 C CA . LYS A 1 84 ? -15.601 19.306 17.008 1.00 109.92 76 LYS A CA 1
ATOM 365 C C . LYS A 1 84 ? -14.482 19.018 18.005 1.00 110.94 76 LYS A C 1
ATOM 366 O O . LYS A 1 84 ? -14.727 18.721 19.179 1.00 120.47 76 LYS A O 1
ATOM 372 N N . ASP A 1 85 ? -13.244 19.094 17.524 1.00 107.95 77 ASP A N 1
ATOM 373 C CA . ASP A 1 85 ? -12.070 19.018 18.388 1.00 119.01 77 ASP A CA 1
ATOM 374 C C . ASP A 1 85 ? -11.752 20.441 18.814 1.00 124.37 77 ASP A C 1
ATOM 375 O O . ASP A 1 85 ? -11.142 21.203 18.061 1.00 122.32 77 ASP A O 1
ATOM 380 N N . GLU A 1 86 ? -12.173 20.799 20.029 1.00 127.86 78 GLU A N 1
ATOM 381 C CA . GLU A 1 86 ? -12.010 22.167 20.505 1.00 123.32 78 GLU A CA 1
ATOM 382 C C . GLU A 1 86 ? -10.542 22.569 20.594 1.00 122.07 78 GLU A C 1
ATOM 383 O O . GLU A 1 86 ? -10.199 23.727 20.320 1.00 117.25 78 GLU A O 1
ATOM 389 N N . LYS A 1 87 ? -9.662 21.644 21.002 1.00 127.32 79 LYS A N 1
ATOM 390 C CA . LYS A 1 87 ? -8.243 21.987 21.106 1.00 131.24 79 LYS A CA 1
ATOM 391 C C . LYS A 1 87 ? -7.641 22.278 19.737 1.00 135.48 79 LYS A C 1
ATOM 392 O O . LYS A 1 87 ? -6.805 23.182 19.601 1.00 143.17 79 LYS A O 1
ATOM 394 N N . LEU A 1 88 ? -8.048 21.527 18.708 1.00 123.73 80 LEU A N 1
ATOM 395 C CA . LEU A 1 88 ? -7.383 21.664 17.417 1.00 120.10 80 LEU A CA 1
ATOM 396 C C . LEU A 1 88 ? -7.917 22.863 16.638 1.00 119.17 80 LEU A C 1
ATOM 397 O O . LEU A 1 88 ? -7.137 23.685 16.145 1.00 122.59 80 LEU A O 1
ATOM 402 N N . SER A 1 89 ? -9.237 22.974 16.499 1.00 130.35 81 SER A N 1
ATOM 403 C CA . SER A 1 89 ? -9.815 24.126 15.821 1.00 104.35 81 SER A CA 1
ATOM 404 C C . SER A 1 89 ? -9.421 25.406 16.541 1.00 106.98 81 SER A C 1
ATOM 405 O O . SER A 1 89 ? -9.296 25.432 17.766 1.00 122.34 81 SER A O 1
ATOM 408 N N . PHE A 1 90 ? -9.216 26.468 15.769 1.00 106.11 82 PHE A N 1
ATOM 409 C CA . PHE A 1 90 ? -8.754 27.732 16.310 1.00 108.76 82 PHE A CA 1
ATOM 410 C C . PHE A 1 90 ? -9.440 28.875 15.581 1.00 119.92 82 PHE A C 1
ATOM 411 O O . PHE A 1 90 ? -9.923 28.723 14.459 1.00 117.37 82 PHE A O 1
ATOM 419 N N . ASN A 1 91 ? -9.480 30.029 16.236 1.00 120.10 83 ASN A N 1
ATOM 420 C CA . ASN A 1 91 ? -10.080 31.227 15.672 1.00 120.28 83 ASN A CA 1
ATOM 421 C C . ASN A 1 91 ? -9.139 32.395 15.904 1.00 123.84 83 ASN A C 1
ATOM 422 O O . ASN A 1 91 ? -8.651 32.584 17.022 1.00 134.43 83 ASN A O 1
ATOM 427 N N . ASN A 1 92 ? -8.887 33.170 14.854 1.00 123.50 84 ASN A N 1
ATOM 428 C CA . ASN A 1 92 ? -7.962 34.295 14.911 1.00 126.51 84 ASN A CA 1
ATOM 429 C C . ASN A 1 92 ? -8.616 35.636 14.609 1.00 121.92 84 ASN A C 1
ATOM 430 O O . ASN A 1 92 ? -8.180 36.659 15.145 1.00 120.29 84 ASN A O 1
ATOM 435 N N . ASP A 1 93 ? -9.655 35.664 13.773 1.00 117.20 85 ASP A N 1
ATOM 436 C CA . ASP A 1 93 ? -10.246 36.921 13.319 1.00 131.87 85 ASP A CA 1
ATOM 437 C C . ASP A 1 93 ? -11.717 36.698 13.004 1.00 142.29 85 ASP A C 1
ATOM 438 O O . ASP A 1 93 ? -12.048 35.936 12.092 1.00 139.73 85 ASP A O 1
ATOM 443 N N . ASN A 1 94 ? -12.596 37.375 13.747 1.00 159.82 86 ASN A N 1
ATOM 444 C CA . ASN A 1 94 ? -14.031 37.244 13.521 1.00 156.32 86 ASN A CA 1
ATOM 445 C C . ASN A 1 94 ? -14.474 37.850 12.198 1.00 150.47 86 ASN A C 1
ATOM 446 O O . ASN A 1 94 ? -15.580 37.552 11.736 1.00 148.18 86 ASN A O 1
ATOM 451 N N . ASN A 1 95 ? -13.650 38.699 11.586 1.00 150.95 87 ASN A N 1
ATOM 452 C CA . ASN A 1 95 ? -14.034 39.300 10.316 1.00 142.96 87 ASN A CA 1
ATOM 453 C C . ASN A 1 95 ? -13.680 38.407 9.133 1.00 128.85 87 ASN A C 1
ATOM 454 O O . ASN A 1 95 ? -14.308 38.513 8.072 1.00 125.87 87 ASN A O 1
ATOM 456 N N . LYS A 1 96 ? -12.693 37.528 9.290 1.00 122.89 88 LYS A N 1
ATOM 457 C CA . LYS A 1 96 ? -12.351 36.605 8.223 1.00 119.45 88 LYS A CA 1
ATOM 458 C C . LYS A 1 96 ? -13.358 35.460 8.170 1.00 122.05 88 LYS A C 1
ATOM 459 O O . LYS A 1 96 ? -14.025 35.157 9.162 1.00 127.17 88 LYS A O 1
ATOM 465 N N . PRO A 1 97 ? -13.479 34.803 7.020 1.00 117.49 89 PRO A N 1
ATOM 466 C CA . PRO A 1 97 ? -14.467 33.727 6.885 1.00 113.25 89 PRO A CA 1
ATOM 467 C C . PRO A 1 97 ? -14.156 32.555 7.805 1.00 106.53 89 PRO A C 1
ATOM 468 O O . PRO A 1 97 ? -13.026 32.362 8.259 1.00 108.86 89 PRO A O 1
ATOM 472 N N . THR A 1 98 ? -15.188 31.765 8.089 1.00 102.04 90 THR A N 1
ATOM 473 C CA . THR A 1 98 ? -15.049 30.565 8.903 1.00 103.87 90 THR A CA 1
ATOM 474 C C . THR A 1 98 ? -14.910 29.338 8.009 1.00 108.69 90 THR A C 1
ATOM 475 O O . THR A 1 98 ? -15.727 29.123 7.106 1.00 106.12 90 THR A O 1
ATOM 479 N N . ASN A 1 99 ? -13.887 28.531 8.275 1.00 107.81 91 ASN A N 1
ATOM 480 C CA . ASN A 1 99 ? -13.555 27.373 7.461 1.00 95.29 91 ASN A CA 1
ATOM 481 C C . ASN A 1 99 ? -13.626 26.106 8.303 1.00 90.09 91 ASN A C 1
ATOM 482 O O . ASN A 1 99 ? -13.647 26.158 9.535 1.00 95.84 91 ASN A O 1
ATOM 487 N N . THR A 1 100 ? -13.648 24.962 7.618 1.00 88.13 92 THR A N 1
ATOM 488 C CA . THR A 1 100 ? -13.934 23.676 8.241 1.00 88.35 92 THR A CA 1
ATOM 489 C C . THR A 1 100 ? -12.982 22.600 7.741 1.00 90.42 92 THR A C 1
ATOM 490 O O . THR A 1 100 ? -12.706 22.507 6.544 1.00 94.07 92 THR A O 1
ATOM 494 N N . LEU A 1 101 ? -12.511 21.769 8.664 1.00 90.76 93 LEU A N 1
ATOM 495 C CA . LEU A 1 101 ? -11.734 20.580 8.344 1.00 87.69 93 LEU A CA 1
ATOM 496 C C . LEU A 1 101 ? -12.350 19.365 9.027 1.00 88.70 93 LEU A C 1
ATOM 497 O O . LEU A 1 101 ? -12.480 19.337 10.255 1.00 96.39 93 LEU A O 1
ATOM 502 N N . ILE A 1 102 ? -12.698 18.356 8.236 1.00 88.26 94 ILE A N 1
ATOM 503 C CA . ILE A 1 102 ? -13.310 17.127 8.727 1.00 90.31 94 ILE A CA 1
ATOM 504 C C . ILE A 1 102 ? -12.339 15.972 8.512 1.00 98.15 94 ILE A C 1
ATOM 505 O O . ILE A 1 102 ? -11.686 15.884 7.468 1.00 106.65 94 ILE A O 1
ATOM 510 N N . ILE A 1 103 ? -12.246 15.089 9.501 1.00 97.99 95 ILE A N 1
ATOM 511 C CA . ILE A 1 103 ? -11.267 14.007 9.509 1.00 97.28 95 ILE A CA 1
ATOM 512 C C . ILE A 1 103 ? -12.015 12.681 9.554 1.00 97.25 95 ILE A C 1
ATOM 513 O O . ILE A 1 103 ? -12.705 12.386 10.537 1.00 104.42 95 ILE A O 1
ATOM 518 N N . GLY A 1 104 ? -11.873 11.883 8.505 1.00 94.82 96 GLY A N 1
ATOM 519 C CA . GLY A 1 104 ? -12.471 10.569 8.468 1.00 97.53 96 GLY A CA 1
ATOM 520 C C . GLY A 1 104 ? -12.918 10.206 7.065 1.00 100.55 96 GLY A C 1
ATOM 521 O O . GLY A 1 104 ? -12.488 10.805 6.076 1.00 88.74 96 GLY A O 1
ATOM 522 N N . GLU A 1 105 ? -13.791 9.201 7.004 1.00 103.08 97 GLU A N 1
ATOM 523 C CA . GLU A 1 105 ? -14.308 8.709 5.736 1.00 101.94 97 GLU A CA 1
ATOM 524 C C . GLU A 1 105 ? -15.193 9.765 5.094 1.00 102.43 97 GLU A C 1
ATOM 525 O O . GLU A 1 105 ? -16.186 10.197 5.686 1.00 110.64 97 GLU A O 1
ATOM 531 N N . ASN A 1 106 ? -14.845 10.177 3.876 1.00 101.15 98 ASN A N 1
ATOM 532 C CA . ASN A 1 106 ? -15.624 11.221 3.220 1.00 98.95 98 ASN A CA 1
ATOM 533 C C . ASN A 1 106 ? -17.043 10.762 2.907 1.00 100.54 98 ASN A C 1
ATOM 534 O O . ASN A 1 106 ? -17.939 11.600 2.771 1.00 106.88 98 ASN A O 1
ATOM 539 N N . TYR A 1 107 ? -17.278 9.455 2.789 1.00 90.76 99 TYR A N 1
ATOM 540 C CA . TYR A 1 107 ? -18.649 8.990 2.600 1.00 93.26 99 TYR A CA 1
ATOM 541 C C . TYR A 1 107 ? -19.513 9.354 3.802 1.00 99.25 99 TYR A C 1
ATOM 542 O O . TYR A 1 107 ? -20.613 9.898 3.653 1.00 101.19 99 TYR A O 1
ATOM 551 N N . ASP A 1 108 ? -19.031 9.063 5.011 1.00 106.88 100 ASP A N 1
ATOM 552 C CA . ASP A 1 108 ? -19.775 9.457 6.201 1.00 105.36 100 ASP A CA 1
ATOM 553 C C . ASP A 1 108 ? -19.783 10.971 6.359 1.00 102.29 100 ASP A C 1
ATOM 554 O O . ASP A 1 108 ? -20.780 11.548 6.809 1.00 104.49 100 ASP A O 1
ATOM 559 N N . ALA A 1 109 ? -18.689 11.633 5.968 1.00 103.13 101 ALA A N 1
ATOM 560 C CA . ALA A 1 109 ? -18.645 13.091 6.017 1.00 102.89 101 ALA A CA 1
ATOM 561 C C . ALA A 1 109 ? -19.673 13.706 5.074 1.00 103.17 101 ALA A C 1
ATOM 562 O O . ALA A 1 109 ? -20.350 14.678 5.429 1.00 103.13 101 ALA A O 1
ATOM 564 N N . LEU A 1 110 ? -19.807 13.149 3.867 1.00 98.02 102 LEU A N 1
ATOM 565 C CA . LEU A 1 110 ? -20.756 13.692 2.899 1.00 94.15 102 LEU A CA 1
ATOM 566 C C . LEU A 1 110 ? -22.189 13.489 3.358 1.00 100.63 102 LEU A C 1
ATOM 567 O O . LEU A 1 110 ? -23.051 14.338 3.100 1.00 108.45 102 LEU A O 1
ATOM 572 N N . LYS A 1 111 ? -22.470 12.361 4.018 1.00 98.57 103 LYS A N 1
ATOM 573 C CA . LYS A 1 111 ? -23.823 12.124 4.506 1.00 104.01 103 LYS A CA 1
ATOM 574 C C . LYS A 1 111 ? -24.226 13.181 5.525 1.00 109.26 103 LYS A C 1
ATOM 575 O O . LYS A 1 111 ? -25.361 13.676 5.505 1.00 107.24 103 LYS A O 1
ATOM 581 N N . ASN A 1 112 ? -23.301 13.543 6.419 1.00 111.63 104 ASN A N 1
ATOM 582 C CA . ASN A 1 112 ? -23.561 14.619 7.369 1.00 108.23 104 ASN A CA 1
ATOM 583 C C . ASN A 1 112 ? -23.726 15.951 6.651 1.00 107.04 104 ASN A C 1
ATOM 584 O O . ASN A 1 112 ? -24.691 16.684 6.896 1.00 107.56 104 ASN A O 1
ATOM 589 N N . LEU A 1 113 ? -22.793 16.283 5.751 1.00 106.43 105 LEU A N 1
ATOM 590 C CA . LEU A 1 113 ? -22.863 17.564 5.052 1.00 101.59 105 LEU A CA 1
ATOM 591 C C . LEU A 1 113 ? -24.211 17.762 4.373 1.00 97.26 105 LEU A C 1
ATOM 592 O O . LEU A 1 113 ? -24.713 18.888 4.290 1.00 95.20 105 LEU A O 1
ATOM 597 N N . ILE A 1 114 ? -24.811 16.683 3.872 1.00 97.68 106 ILE A N 1
ATOM 598 C CA . ILE A 1 114 ? -26.118 16.810 3.242 1.00 99.69 106 ILE A CA 1
ATOM 599 C C . ILE A 1 114 ? -27.175 17.122 4.287 1.00 104.53 106 ILE A C 1
ATOM 600 O O . ILE A 1 114 ? -28.075 17.938 4.057 1.00 111.46 106 ILE A O 1
ATOM 605 N N . VAL A 1 115 ? -27.082 16.487 5.455 1.00 101.73 107 VAL A N 1
ATOM 606 C CA . VAL A 1 115 ? -28.002 16.807 6.540 1.00 104.81 107 VAL A CA 1
ATOM 607 C C . VAL A 1 115 ? -27.771 18.230 7.035 1.00 109.74 107 VAL A C 1
ATOM 608 O O . VAL A 1 115 ? -28.718 18.936 7.397 1.00 100.28 107 VAL A O 1
ATOM 612 N N . ILE A 1 116 ? -26.515 18.682 7.045 1.00 103.40 108 ILE A N 1
ATOM 613 C CA . ILE A 1 116 ? -26.224 20.040 7.500 1.00 101.53 108 ILE A CA 1
ATOM 614 C C . ILE A 1 116 ? -26.822 21.064 6.546 1.00 107.14 108 ILE A C 1
ATOM 615 O O . ILE A 1 116 ? -27.451 22.040 6.969 1.00 105.76 108 ILE A O 1
ATOM 620 N N . GLU A 1 117 ? -26.630 20.863 5.242 1.00 111.47 109 GLU A N 1
ATOM 621 C CA . GLU A 1 117 ? -27.169 21.812 4.277 1.00 105.35 109 GLU A CA 1
ATOM 622 C C . GLU A 1 117 ? -28.693 21.807 4.275 1.00 108.42 109 GLU A C 1
ATOM 623 O O . GLU A 1 117 ? -29.308 22.865 4.110 1.00 115.13 109 GLU A O 1
ATOM 629 N N . SER A 1 118 ? -29.322 20.645 4.475 1.00 104.53 110 SER A N 1
ATOM 630 C CA . SER A 1 118 ? -30.782 20.599 4.456 1.00 107.59 110 SER A CA 1
ATOM 631 C C . SER A 1 118 ? -31.371 21.490 5.541 1.00 110.96 110 SER A C 1
ATOM 632 O O . SER A 1 118 ? -32.398 22.146 5.329 1.00 110.54 110 SER A O 1
ATOM 635 N N . GLN A 1 119 ? -30.725 21.536 6.703 1.00 114.91 111 GLN A N 1
ATOM 636 C CA . GLN A 1 119 ? -31.115 22.379 7.827 1.00 118.24 111 GLN A CA 1
ATOM 637 C C . GLN A 1 119 ? -30.486 23.766 7.776 1.00 118.90 111 GLN A C 1
ATOM 638 O O . GLN A 1 119 ? -30.776 24.595 8.649 1.00 119.02 111 GLN A O 1
ATOM 644 N N . SER A 1 120 ? -29.631 24.031 6.790 1.00 115.61 112 SER A N 1
ATOM 645 C CA . SER A 1 120 ? -28.972 25.321 6.669 1.00 116.61 112 SER A CA 1
ATOM 646 C C . SER A 1 120 ? -29.875 26.319 5.953 1.00 129.06 112 SER A C 1
ATOM 647 O O . SER A 1 120 ? -30.710 25.950 5.122 1.00 135.55 112 SER A O 1
ATOM 649 N N . GLU A 1 121 ? -29.706 27.599 6.294 1.00 131.20 113 GLU A N 1
ATOM 650 C CA . GLU A 1 121 ? -30.544 28.639 5.703 1.00 135.23 113 GLU A CA 1
ATOM 651 C C . GLU A 1 121 ? -30.224 28.826 4.221 1.00 137.06 113 GLU A C 1
ATOM 652 O O . GLU A 1 121 ? -31.126 28.818 3.374 1.00 139.75 113 GLU A O 1
ATOM 654 N N . THR A 1 122 ? -28.947 28.990 3.889 1.00 135.44 114 THR A N 1
ATOM 655 C CA . THR A 1 122 ? -28.483 29.041 2.507 1.00 130.14 114 THR A CA 1
ATOM 656 C C . THR A 1 122 ? -27.734 27.746 2.208 1.00 124.21 114 THR A C 1
ATOM 657 O O . THR A 1 122 ? -26.736 27.439 2.869 1.00 125.98 114 THR A O 1
ATOM 661 N N . VAL A 1 123 ? -28.201 27.004 1.201 1.00 116.88 115 VAL A N 1
ATOM 662 C CA . VAL A 1 123 ? -27.854 25.595 1.023 1.00 109.79 115 VAL A CA 1
ATOM 663 C C . VAL A 1 123 ? -26.801 25.419 -0.065 1.00 99.17 115 VAL A C 1
ATOM 664 O O . VAL A 1 123 ? -26.867 26.057 -1.123 1.00 97.27 115 VAL A O 1
ATOM 668 N N . ASN A 1 124 ? -25.819 24.549 0.211 1.00 92.64 116 ASN A N 1
ATOM 669 C CA . ASN A 1 124 ? -24.952 23.900 -0.777 1.00 89.30 116 ASN A CA 1
ATOM 670 C C . ASN A 1 124 ? -23.812 24.773 -1.286 1.00 85.78 116 ASN A C 1
ATOM 671 O O . ASN A 1 124 ? -23.809 25.991 -1.082 1.00 86.44 116 ASN A O 1
ATOM 676 N N . TYR A 1 125 ? -22.840 24.150 -1.950 1.00 83.87 117 TYR A N 1
ATOM 677 C CA . TYR A 1 125 ? -21.552 24.766 -2.226 1.00 86.76 117 TYR A CA 1
ATOM 678 C C . TYR A 1 125 ? -21.469 25.269 -3.664 1.00 84.86 117 TYR A C 1
ATOM 679 O O . TYR A 1 125 ? -22.039 24.679 -4.586 1.00 83.32 117 TYR A O 1
ATOM 688 N N . ASP A 1 126 ? -20.743 26.378 -3.840 1.00 85.19 118 ASP A N 1
ATOM 689 C CA . ASP A 1 126 ? -20.555 26.966 -5.160 1.00 85.35 118 ASP A CA 1
ATOM 690 C C . ASP A 1 126 ? -19.464 26.262 -5.958 1.00 82.63 118 ASP A C 1
ATOM 691 O O . ASP A 1 126 ? -19.530 26.223 -7.192 1.00 82.83 118 ASP A O 1
ATOM 696 N N . VAL A 1 127 ? -18.463 25.704 -5.287 1.00 77.53 119 VAL A N 1
ATOM 697 C CA . VAL A 1 127 ? -17.321 25.102 -5.959 1.00 75.82 119 VAL A CA 1
ATOM 698 C C . VAL A 1 127 ? -16.943 23.816 -5.243 1.00 74.96 119 VAL A C 1
ATOM 699 O O . VAL A 1 127 ? -16.750 23.805 -4.026 1.00 75.54 119 VAL A O 1
ATOM 703 N N . ILE A 1 128 ? -16.829 22.734 -6.000 1.00 77.36 120 ILE A N 1
ATOM 704 C CA . ILE A 1 128 ? -16.277 21.473 -5.518 1.00 74.46 120 ILE A CA 1
ATOM 705 C C . ILE A 1 128 ? -15.019 21.185 -6.327 1.00 79.97 120 ILE A C 1
ATOM 706 O O . ILE A 1 128 ? -15.060 21.157 -7.561 1.00 85.54 120 ILE A O 1
ATOM 711 N N . TYR A 1 129 ? -13.904 20.993 -5.638 1.00 74.60 121 TYR A N 1
ATOM 712 C CA . TYR A 1 129 ? -12.681 20.483 -6.230 1.00 71.64 121 TYR A CA 1
ATOM 713 C C . TYR A 1 129 ? -12.294 19.196 -5.521 1.00 78.49 121 TYR A C 1
ATOM 714 O O . TYR A 1 129 ? -12.356 19.108 -4.293 1.00 76.47 121 TYR A O 1
ATOM 723 N N . ILE A 1 130 ? -11.901 18.192 -6.291 1.00 79.62 122 ILE A N 1
ATOM 724 C CA . ILE A 1 130 ? -11.422 16.946 -5.715 1.00 84.53 122 ILE A CA 1
ATOM 725 C C . ILE A 1 130 ? -10.346 16.365 -6.621 1.00 85.55 122 ILE A C 1
ATOM 726 O O . ILE A 1 130 ? -10.377 16.534 -7.844 1.00 77.87 122 ILE A O 1
ATOM 731 N N . ASP A 1 131 ? -9.379 15.693 -5.989 1.00 91.12 123 ASP A N 1
ATOM 732 C CA . ASP A 1 131 ? -8.260 15.043 -6.659 1.00 84.12 123 ASP A CA 1
ATOM 733 C C . ASP A 1 131 ? -8.205 13.625 -6.104 1.00 88.62 123 ASP A C 1
ATOM 734 O O . ASP A 1 131 ? -7.341 13.294 -5.280 1.00 93.25 123 ASP A O 1
ATOM 739 N N . PRO A 1 132 ? -9.129 12.763 -6.522 1.00 85.75 124 PRO A N 1
ATOM 740 C CA . PRO A 1 132 ? -9.228 11.423 -5.930 1.00 89.07 124 PRO A CA 1
ATOM 741 C C . PRO A 1 132 ? -8.037 10.557 -6.296 1.00 95.13 124 PRO A C 1
ATOM 742 O O . PRO A 1 132 ? -7.240 10.910 -7.178 1.00 95.03 124 PRO A O 1
ATOM 746 N N . PRO A 1 133 ? -7.878 9.413 -5.635 1.00 104.07 125 PRO A N 1
ATOM 747 C CA . PRO A 1 133 ? -6.712 8.566 -5.903 1.00 115.66 125 PRO A CA 1
ATOM 748 C C . PRO A 1 133 ? -6.915 7.694 -7.131 1.00 124.57 125 PRO A C 1
ATOM 749 O O . PRO A 1 133 ? -8.007 7.179 -7.387 1.00 123.51 125 PRO A O 1
ATOM 753 N N . TYR A 1 134 ? -5.831 7.518 -7.885 1.00 137.51 126 TYR A N 1
ATOM 754 C CA . TYR A 1 134 ? -5.920 6.822 -9.163 1.00 152.14 126 TYR A CA 1
ATOM 755 C C . TYR A 1 134 ? -5.955 5.307 -8.992 1.00 156.88 126 TYR A C 1
ATOM 756 O O . TYR A 1 134 ? -6.614 4.616 -9.778 1.00 157.25 126 TYR A O 1
ATOM 765 N N . ASN A 1 135 ? -5.281 4.775 -7.979 1.00 160.37 127 ASN A N 1
ATOM 766 C CA . ASN A 1 135 ? -5.297 3.338 -7.731 1.00 157.00 127 ASN A CA 1
ATOM 767 C C . ASN A 1 135 ? -4.696 2.584 -8.910 1.00 155.47 127 ASN A C 1
ATOM 768 O O . ASN A 1 135 ? -3.477 2.503 -9.046 1.00 154.94 127 ASN A O 1
ATOM 770 N N . TYR A 1 159 ? -5.295 -6.328 -7.627 1.00 188.57 151 TYR A N 1
ATOM 771 C CA . TYR A 1 159 ? -5.919 -5.592 -8.727 1.00 188.95 151 TYR A CA 1
ATOM 772 C C . TYR A 1 159 ? -7.239 -4.930 -8.322 1.00 193.01 151 TYR A C 1
ATOM 773 O O . TYR A 1 159 ? -7.912 -5.380 -7.396 1.00 192.74 151 TYR A O 1
ATOM 775 N N . ARG A 1 160 ? -7.605 -3.854 -9.032 1.00 192.35 152 ARG A N 1
ATOM 776 C CA . ARG A 1 160 ? -8.859 -3.132 -8.814 1.00 190.44 152 ARG A CA 1
ATOM 777 C C . ARG A 1 160 ? -9.832 -3.446 -9.941 1.00 185.57 152 ARG A C 1
ATOM 778 O O . ARG A 1 160 ? -9.707 -2.899 -11.043 1.00 185.24 152 ARG A O 1
ATOM 786 N N . GLY A 1 161 ? -10.821 -4.290 -9.651 1.00 177.03 153 GLY A N 1
ATOM 787 C CA . GLY A 1 161 ? -11.932 -4.464 -10.561 1.00 165.81 153 GLY A CA 1
ATOM 788 C C . GLY A 1 161 ? -12.895 -3.295 -10.510 1.00 154.16 153 GLY A C 1
ATOM 789 O O . GLY A 1 161 ? -13.894 -3.345 -9.787 1.00 155.62 153 GLY A O 1
ATOM 790 N N . LYS A 1 162 ? -12.599 -2.224 -11.252 1.00 141.00 154 LYS A N 1
ATOM 791 C CA . LYS A 1 162 ? -13.525 -1.099 -11.342 1.00 129.09 154 LYS A CA 1
ATOM 792 C C . LYS A 1 162 ? -14.917 -1.606 -11.675 1.00 134.86 154 LYS A C 1
ATOM 793 O O . LYS A 1 162 ? -15.074 -2.632 -12.333 1.00 143.78 154 LYS A O 1
ATOM 799 N N . PHE A 1 163 ? -15.939 -0.882 -11.246 1.00 120.15 155 PHE A N 1
ATOM 800 C CA . PHE A 1 163 ? -17.319 -1.321 -11.352 1.00 116.10 155 PHE A CA 1
ATOM 801 C C . PHE A 1 163 ? -17.639 -2.314 -10.238 1.00 114.42 155 PHE A C 1
ATOM 802 O O . PHE A 1 163 ? -18.815 -2.568 -9.983 1.00 113.70 155 PHE A O 1
ATOM 810 N N . SER A 1 164 ? -16.640 -2.884 -9.564 1.00 122.69 156 SER A N 1
ATOM 811 C CA . SER A 1 164 ? -16.897 -3.809 -8.473 1.00 136.21 156 SER A CA 1
ATOM 812 C C . SER A 1 164 ? -17.253 -3.025 -7.219 1.00 134.64 156 SER A C 1
ATOM 813 O O . SER A 1 164 ? -17.379 -1.799 -7.223 1.00 131.36 156 SER A O 1
ATOM 816 N N . ARG A 1 165 ? -17.401 -3.742 -6.113 1.00 138.01 157 ARG A N 1
ATOM 817 C CA . ARG A 1 165 ? -17.809 -3.116 -4.864 1.00 132.56 157 ARG A CA 1
ATOM 818 C C . ARG A 1 165 ? -16.785 -2.081 -4.407 1.00 125.83 157 ARG A C 1
ATOM 819 O O . ARG A 1 165 ? -17.098 -0.895 -4.253 1.00 123.67 157 ARG A O 1
ATOM 827 N N . THR A 1 166 ? -15.555 -2.525 -4.156 1.00 124.42 158 THR A N 1
ATOM 828 C CA . THR A 1 166 ? -14.472 -1.654 -3.725 1.00 119.89 158 THR A CA 1
ATOM 829 C C . THR A 1 166 ? -13.639 -1.145 -4.895 1.00 112.08 158 THR A C 1
ATOM 830 O O . THR A 1 166 ? -12.493 -0.728 -4.695 1.00 108.72 158 THR A O 1
ATOM 834 N N . GLY A 1 167 ? -14.193 -1.167 -6.105 1.00 111.54 159 GLY A N 1
ATOM 835 C CA . GLY A 1 167 ? -13.437 -0.740 -7.271 1.00 109.31 159 GLY A CA 1
ATOM 836 C C . GLY A 1 167 ? -13.327 0.772 -7.340 1.00 109.32 159 GLY A C 1
ATOM 837 O O . GLY A 1 167 ? -14.253 1.499 -6.983 1.00 111.22 159 GLY A O 1
ATOM 838 N N . TRP A 1 168 ? -12.170 1.248 -7.812 1.00 115.80 160 TRP A N 1
ATOM 839 C CA . TRP A 1 168 ? -11.893 2.682 -7.787 1.00 120.94 160 TRP A CA 1
ATOM 840 C C . TRP A 1 168 ? -13.056 3.498 -8.347 1.00 117.59 160 TRP A C 1
ATOM 841 O O . TRP A 1 168 ? -13.408 4.545 -7.795 1.00 113.56 160 TRP A O 1
ATOM 852 N N . LEU A 1 169 ? -13.681 3.029 -9.429 1.00 114.65 161 LEU A N 1
ATOM 853 C CA . LEU A 1 169 ? -14.719 3.825 -10.076 1.00 106.09 161 LEU A CA 1
ATOM 854 C C . LEU A 1 169 ? -16.057 3.723 -9.361 1.00 102.32 161 LEU A C 1
ATOM 855 O O . LEU A 1 169 ? -16.820 4.694 -9.352 1.00 103.85 161 LEU A O 1
ATOM 860 N N . ASN A 1 170 ? -16.361 2.569 -8.765 1.00 99.04 162 ASN A N 1
ATOM 861 C CA . ASN A 1 170 ? -17.617 2.416 -8.037 1.00 95.87 162 ASN A CA 1
ATOM 862 C C . ASN A 1 170 ? -17.701 3.406 -6.882 1.00 96.23 162 ASN A C 1
ATOM 863 O O . ASN A 1 170 ? -18.699 4.121 -6.730 1.00 100.31 162 ASN A O 1
ATOM 876 N N . LEU A 1 172 ? -16.154 6.133 -6.446 1.00 95.38 164 LEU A N 1
ATOM 877 C CA . LEU A 1 172 ? -16.278 7.485 -6.971 1.00 98.32 164 LEU A CA 1
ATOM 878 C C . LEU A 1 172 ? -17.687 7.755 -7.479 1.00 99.42 164 LEU A C 1
ATOM 879 O O . LEU A 1 172 ? -18.170 8.889 -7.398 1.00 99.01 164 LEU A O 1
ATOM 884 N N . ASN A 1 173 ? -18.353 6.726 -8.003 1.00 101.68 165 ASN A N 1
ATOM 885 C CA . ASN A 1 173 ? -19.755 6.850 -8.382 1.00 104.47 165 ASN A CA 1
ATOM 886 C C . ASN A 1 173 ? -20.614 7.185 -7.170 1.00 103.67 165 ASN A C 1
ATOM 887 O O . ASN A 1 173 ? -21.395 8.143 -7.188 1.00 109.33 165 ASN A O 1
ATOM 892 N N . GLU A 1 174 ? -20.479 6.400 -6.101 1.00 99.68 166 GLU A N 1
ATOM 893 C CA . GLU A 1 174 ? -21.248 6.658 -4.890 1.00 98.68 166 GLU A CA 1
ATOM 894 C C . GLU A 1 174 ? -21.022 8.080 -4.385 1.00 99.34 166 GLU A C 1
ATOM 895 O O . GLU A 1 174 ? -21.975 8.839 -4.177 1.00 100.10 166 GLU A O 1
ATOM 901 N N . ARG A 1 175 ? -19.755 8.465 -4.207 1.00 97.81 167 ARG A N 1
ATOM 902 C CA . ARG A 1 175 ? -19.441 9.766 -3.624 1.00 89.18 167 ARG A CA 1
ATOM 903 C C . ARG A 1 175 ? -19.765 10.919 -4.569 1.00 88.53 167 ARG A C 1
ATOM 904 O O . ARG A 1 175 ? -20.128 12.007 -4.109 1.00 88.23 167 ARG A O 1
ATOM 912 N N . LEU A 1 176 ? -19.643 10.712 -5.882 1.00 89.68 168 LEU A N 1
ATOM 913 C CA . LEU A 1 176 ? -19.934 11.792 -6.821 1.00 90.95 168 LEU A CA 1
ATOM 914 C C . LEU A 1 176 ? -21.416 12.140 -6.826 1.00 90.56 168 LEU A C 1
ATOM 915 O O . LEU A 1 176 ? -21.789 13.315 -6.922 1.00 78.59 168 LEU A O 1
ATOM 920 N N . ARG A 1 177 ? -22.278 11.131 -6.727 1.00 88.83 169 ARG A N 1
ATOM 921 C CA . ARG A 1 177 ? -23.707 11.402 -6.663 1.00 94.63 169 ARG A CA 1
ATOM 922 C C . ARG A 1 177 ? -24.057 12.248 -5.443 1.00 105.74 169 ARG A C 1
ATOM 923 O O . ARG A 1 177 ? -24.939 13.111 -5.518 1.00 114.00 169 ARG A O 1
ATOM 939 N N . ALA A 1 179 ? -21.923 14.334 -3.854 1.00 89.59 171 ALA A N 1
ATOM 940 C CA . ALA A 1 179 ? -21.395 15.648 -4.194 1.00 86.89 171 ALA A CA 1
ATOM 941 C C . ALA A 1 179 ? -22.316 16.358 -5.174 1.00 93.11 171 ALA A C 1
ATOM 942 O O . ALA A 1 179 ? -22.455 17.585 -5.129 1.00 95.21 171 ALA A O 1
ATOM 944 N N . LYS A 1 180 ? -22.959 15.602 -6.068 1.00 95.67 172 LYS A N 1
ATOM 945 C CA . LYS A 1 180 ? -23.995 16.195 -6.907 1.00 97.48 172 LYS A CA 1
ATOM 946 C C . LYS A 1 180 ? -25.095 16.802 -6.049 1.00 94.78 172 LYS A C 1
ATOM 947 O O . LYS A 1 180 ? -25.607 17.886 -6.353 1.00 95.45 172 LYS A O 1
ATOM 953 N N . GLN A 1 181 ? -25.455 16.128 -4.959 1.00 93.07 173 GLN A N 1
ATOM 954 C CA . GLN A 1 181 ? -26.437 16.677 -4.036 1.00 95.43 173 GLN A CA 1
ATOM 955 C C . GLN A 1 181 ? -25.928 17.914 -3.315 1.00 91.58 173 GLN A C 1
ATOM 956 O O . GLN A 1 181 ? -26.739 18.736 -2.878 1.00 91.22 173 GLN A O 1
ATOM 962 N N . LEU A 1 182 ? -24.614 18.081 -3.201 1.00 94.42 174 LEU A N 1
ATOM 963 C CA . LEU A 1 182 ? -24.032 19.150 -2.401 1.00 94.67 174 LEU A CA 1
ATOM 964 C C . LEU A 1 182 ? -23.606 20.361 -3.225 1.00 97.13 174 LEU A C 1
ATOM 965 O O . LEU A 1 182 ? -22.933 21.250 -2.694 1.00 90.83 174 LEU A O 1
ATOM 970 N N . LEU A 1 183 ? -24.007 20.435 -4.492 1.00 95.43 175 LEU A N 1
ATOM 971 C CA . LEU A 1 183 ? -23.582 21.491 -5.401 1.00 87.07 175 LEU A CA 1
ATOM 972 C C . LEU A 1 183 ? -24.770 22.356 -5.797 1.00 89.85 175 LEU A C 1
ATOM 973 O O . LEU A 1 183 ? -25.856 21.842 -6.071 1.00 94.95 175 LEU A O 1
ATOM 978 N N . LYS A 1 184 ? -24.560 23.669 -5.836 1.00 92.21 176 LYS A N 1
ATOM 979 C CA . LYS A 1 184 ? -25.651 24.590 -6.127 1.00 92.74 176 LYS A CA 1
ATOM 980 C C . LYS A 1 184 ? -25.976 24.578 -7.617 1.00 95.43 176 LYS A C 1
ATOM 981 O O . LYS A 1 184 ? -25.227 24.053 -8.443 1.00 97.22 176 LYS A O 1
ATOM 987 N N . GLU A 1 185 ? -27.118 25.172 -7.961 1.00 97.91 177 GLU A N 1
ATOM 988 C CA . GLU A 1 185 ? -27.502 25.249 -9.365 1.00 99.14 177 GLU A CA 1
ATOM 989 C C . GLU A 1 185 ? -26.412 25.928 -10.181 1.00 101.83 177 GLU A C 1
ATOM 990 O O . GLU A 1 185 ? -25.882 25.350 -11.134 1.00 109.40 177 GLU A O 1
ATOM 992 N N . ASP A 1 186 ? -26.036 27.145 -9.796 1.00 104.36 178 ASP A N 1
ATOM 993 C CA . ASP A 1 186 ? -24.985 27.898 -10.484 1.00 106.02 178 ASP A CA 1
ATOM 994 C C . ASP A 1 186 ? -23.624 27.663 -9.823 1.00 102.95 178 ASP A C 1
ATOM 995 O O . ASP A 1 186 ? -22.942 28.582 -9.376 1.00 108.61 178 ASP A O 1
ATOM 1000 N N . GLY A 1 187 ? -23.229 26.385 -9.780 1.00 96.87 179 GLY A N 1
ATOM 1001 C CA . GLY A 1 187 ? -21.972 25.996 -9.183 1.00 88.18 179 GLY A CA 1
ATOM 1002 C C . GLY A 1 187 ? -21.151 25.148 -10.137 1.00 83.38 179 GLY A C 1
ATOM 1003 O O . GLY A 1 187 ? -21.587 24.811 -11.239 1.00 89.47 179 GLY A O 1
ATOM 1004 N N . VAL A 1 188 ? -19.945 24.809 -9.691 1.00 81.30 180 VAL A N 1
ATOM 1005 C CA . VAL A 1 188 ? -19.048 23.985 -10.483 1.00 81.36 180 VAL A CA 1
ATOM 1006 C C . VAL A 1 188 ? -18.490 22.851 -9.647 1.00 89.41 180 VAL A C 1
ATOM 1007 O O . VAL A 1 188 ? -18.489 22.880 -8.415 1.00 96.49 180 VAL A O 1
ATOM 1011 N N . ILE A 1 189 ? -17.978 21.857 -10.353 1.00 88.58 181 ILE A N 1
ATOM 1012 C CA . ILE A 1 189 ? -17.228 20.766 -9.761 1.00 84.09 181 ILE A CA 1
ATOM 1013 C C . ILE A 1 189 ? -16.006 20.530 -10.637 1.00 82.69 181 ILE A C 1
ATOM 1014 O O . ILE A 1 189 ? -16.127 20.406 -11.859 1.00 89.17 181 ILE A O 1
ATOM 1019 N N . PHE A 1 190 ? -14.830 20.519 -10.023 1.00 78.24 182 PHE A N 1
ATOM 1020 C CA . PHE A 1 190 ? -13.583 20.230 -10.713 1.00 76.46 182 PHE A CA 1
ATOM 1021 C C . PHE A 1 190 ? -13.050 18.901 -10.203 1.00 79.11 182 PHE A C 1
ATOM 1022 O O . PHE A 1 190 ? -13.048 18.658 -8.994 1.00 88.13 182 PHE A O 1
ATOM 1030 N N . VAL A 1 191 ? -12.607 18.041 -11.116 1.00 75.40 183 VAL A N 1
ATOM 1031 C CA . VAL A 1 191 ? -11.912 16.812 -10.750 1.00 75.51 183 VAL A CA 1
ATOM 1032 C C . VAL A 1 191 ? -10.610 16.747 -11.529 1.00 80.72 183 VAL A C 1
ATOM 1033 O O . VAL A 1 191 ? -10.608 16.895 -12.757 1.00 90.59 183 VAL A O 1
ATOM 1037 N N . SER A 1 192 ? -9.509 16.537 -10.812 1.00 77.26 184 SER A N 1
ATOM 1038 C CA . SER A 1 192 ? -8.233 16.194 -11.417 1.00 76.31 184 SER A CA 1
ATOM 1039 C C . SER A 1 192 ? -8.142 14.687 -11.574 1.00 83.28 184 SER A C 1
ATOM 1040 O O . SER A 1 192 ? -8.480 13.931 -10.658 1.00 92.88 184 SER A O 1
ATOM 1043 N N . ILE A 1 193 ? -7.680 14.252 -12.743 1.00 80.98 185 ILE A N 1
ATOM 1044 C CA . ILE A 1 193 ? -7.648 12.837 -13.078 1.00 76.87 185 ILE A CA 1
ATOM 1045 C C . ILE A 1 193 ? -6.526 12.628 -14.083 1.00 72.45 185 ILE A C 1
ATOM 1046 O O . ILE A 1 193 ? -6.082 13.566 -14.745 1.00 72.02 185 ILE A O 1
ATOM 1051 N N . ASP A 1 194 ? -6.044 11.392 -14.178 1.00 73.76 186 ASP A N 1
ATOM 1052 C CA . ASP A 1 194 ? -4.816 11.157 -14.915 1.00 84.93 186 ASP A CA 1
ATOM 1053 C C . ASP A 1 194 ? -5.099 10.806 -16.375 1.00 87.98 186 ASP A C 1
ATOM 1054 O O . ASP A 1 194 ? -6.246 10.704 -16.820 1.00 86.39 186 ASP A O 1
ATOM 1059 N N . ASP A 1 195 ? -4.018 10.636 -17.135 1.00 86.30 187 ASP A N 1
ATOM 1060 C CA . ASP A 1 195 ? -4.140 10.382 -18.563 1.00 87.15 187 ASP A CA 1
ATOM 1061 C C . ASP A 1 195 ? -4.964 9.129 -18.840 1.00 91.91 187 ASP A C 1
ATOM 1062 O O . ASP A 1 195 ? -5.758 9.096 -19.788 1.00 84.54 187 ASP A O 1
ATOM 1067 N N . SER A 1 196 ? -4.797 8.091 -18.019 1.00 103.40 188 SER A N 1
ATOM 1068 C CA . SER A 1 196 ? -5.406 6.802 -18.327 1.00 112.89 188 SER A CA 1
ATOM 1069 C C . SER A 1 196 ? -6.860 6.739 -17.875 1.00 115.02 188 SER A C 1
ATOM 1070 O O . SER A 1 196 ? -7.734 6.299 -18.629 1.00 120.61 188 SER A O 1
ATOM 1073 N N . GLU A 1 197 ? -7.136 7.168 -16.651 1.00 106.17 189 GLU A N 1
ATOM 1074 C CA . GLU A 1 197 ? -8.459 7.018 -16.069 1.00 98.84 189 GLU A CA 1
ATOM 1075 C C . GLU A 1 197 ? -9.377 8.195 -16.366 1.00 93.14 189 GLU A C 1
ATOM 1076 O O . GLU A 1 197 ? -10.531 8.183 -15.927 1.00 96.64 189 GLU A O 1
ATOM 1082 N N . GLN A 1 198 ? -8.901 9.198 -17.110 1.00 83.20 190 GLN A N 1
ATOM 1083 C CA . GLN A 1 198 ? -9.719 10.379 -17.377 1.00 77.54 190 GLN A CA 1
ATOM 1084 C C . GLN A 1 198 ? -10.990 10.022 -18.132 1.00 77.47 190 GLN A C 1
ATOM 1085 O O . GLN A 1 198 ? -12.060 10.576 -17.850 1.00 73.44 190 GLN A O 1
ATOM 1091 N N . ALA A 1 199 ? -10.893 9.107 -19.106 1.00 85.60 191 ALA A N 1
ATOM 1092 C CA . ALA A 1 199 ? -12.043 8.814 -19.958 1.00 81.19 191 ALA A CA 1
ATOM 1093 C C . ALA A 1 199 ? -13.179 8.167 -19.175 1.00 81.54 191 ALA A C 1
ATOM 1094 O O . ALA A 1 199 ? -14.350 8.501 -19.388 1.00 76.93 191 ALA A O 1
ATOM 1096 N N . TYR A 1 200 ? -12.860 7.231 -18.277 1.00 79.65 192 TYR A N 1
ATOM 1097 C CA . TYR A 1 200 ? -13.912 6.534 -17.541 1.00 78.78 192 TYR A CA 1
ATOM 1098 C C . TYR A 1 200 ? -14.640 7.479 -16.601 1.00 83.39 192 TYR A C 1
ATOM 1099 O O . TYR A 1 200 ? -15.859 7.371 -16.414 1.00 86.60 192 TYR A O 1
ATOM 1108 N N . LEU A 1 201 ? -13.905 8.413 -15.995 1.00 79.60 193 LEU A N 1
ATOM 1109 C CA . LEU A 1 201 ? -14.534 9.394 -15.118 1.00 84.38 193 LEU A CA 1
ATOM 1110 C C . LEU A 1 201 ? -15.416 10.351 -15.913 1.00 89.63 193 LEU A C 1
ATOM 1111 O O . LEU A 1 201 ? -16.519 10.695 -15.472 1.00 97.33 193 LEU A O 1
ATOM 1116 N N . LYS A 1 202 ? -14.957 10.771 -17.097 1.00 87.44 194 LYS A N 1
ATOM 1117 C CA . LYS A 1 202 ? -15.717 11.723 -17.908 1.00 91.57 194 LYS A CA 1
ATOM 1118 C C . LYS A 1 202 ? -17.082 11.162 -18.296 1.00 87.85 194 LYS A C 1
ATOM 1119 O O . LYS A 1 202 ? -18.107 11.836 -18.150 1.00 96.92 194 LYS A O 1
ATOM 1125 N N . VAL A 1 203 ? -17.122 9.925 -18.793 1.00 83.80 195 VAL A N 1
ATOM 1126 C CA . VAL A 1 203 ? -18.409 9.340 -19.158 1.00 89.42 195 VAL A CA 1
ATOM 1127 C C . VAL A 1 203 ? -19.245 9.067 -17.919 1.00 79.33 195 VAL A C 1
ATOM 1128 O O . VAL A 1 203 ? -20.477 9.014 -18.000 1.00 95.87 195 VAL A O 1
ATOM 1132 N N . LEU A 1 204 ? -18.606 8.888 -16.759 1.00 78.52 196 LEU A N 1
ATOM 1133 C CA . LEU A 1 204 ? -19.359 8.734 -15.516 1.00 88.17 196 LEU A CA 1
ATOM 1134 C C . LEU A 1 204 ? -19.988 10.058 -15.092 1.00 87.83 196 LEU A C 1
ATOM 1135 O O . LEU A 1 204 ? -21.189 10.127 -14.798 1.00 82.71 196 LEU A O 1
ATOM 1148 N N . ASP A 1 206 ? -20.620 12.289 -17.036 1.00 100.22 198 ASP A N 1
ATOM 1149 C CA . ASP A 1 206 ? -21.682 12.480 -18.021 1.00 104.39 198 ASP A CA 1
ATOM 1150 C C . ASP A 1 206 ? -23.002 11.908 -17.515 1.00 108.22 198 ASP A C 1
ATOM 1151 O O . ASP A 1 206 ? -24.059 12.528 -17.675 1.00 114.09 198 ASP A O 1
ATOM 1156 N N . GLU A 1 207 ? -22.960 10.722 -16.901 1.00 103.57 199 GLU A N 1
ATOM 1157 C CA . GLU A 1 207 ? -24.180 10.124 -16.368 1.00 94.07 199 GLU A CA 1
ATOM 1158 C C . GLU A 1 207 ? -24.709 10.913 -15.180 1.00 92.95 199 GLU A C 1
ATOM 1159 O O . GLU A 1 207 ? -25.915 11.178 -15.094 1.00 91.72 199 GLU A O 1
ATOM 1161 N N . ILE A 1 208 ? -23.819 11.310 -14.268 1.00 92.11 200 ILE A N 1
ATOM 1162 C CA . ILE A 1 208 ? -24.237 11.846 -12.976 1.00 88.15 200 ILE A CA 1
ATOM 1163 C C . ILE A 1 208 ? -24.650 13.307 -13.097 1.00 88.50 200 ILE A C 1
ATOM 1164 O O . ILE A 1 208 ? -25.699 13.713 -12.588 1.00 96.24 200 ILE A O 1
ATOM 1169 N N . PHE A 1 209 ? -23.833 14.121 -13.757 1.00 80.10 201 PHE A N 1
ATOM 1170 C CA . PHE A 1 209 ? -24.150 15.530 -13.946 1.00 91.53 201 PHE A CA 1
ATOM 1171 C C . PHE A 1 209 ? -24.731 15.837 -15.320 1.00 97.23 201 PHE A C 1
ATOM 1172 O O . PHE A 1 209 ? -25.221 16.950 -15.532 1.00 93.71 201 PHE A O 1
ATOM 1180 N N . GLY A 1 210 ? -24.689 14.889 -16.253 1.00 109.30 202 GLY A N 1
ATOM 1181 C CA . GLY A 1 210 ? -25.253 15.104 -17.570 1.00 112.80 202 GLY A CA 1
ATOM 1182 C C . GLY A 1 210 ? -24.272 15.682 -18.568 1.00 109.70 202 GLY A C 1
ATOM 1183 O O . GLY A 1 210 ? -23.555 16.637 -18.262 1.00 106.74 202 GLY A O 1
ATOM 1184 N N . GLU A 1 211 ? -24.229 15.110 -19.773 1.00 103.58 203 GLU A N 1
ATOM 1185 C CA . GLU A 1 211 ? -23.316 15.623 -20.790 1.00 96.59 203 GLU A CA 1
ATOM 1186 C C . GLU A 1 211 ? -23.686 17.042 -21.204 1.00 89.96 203 GLU A C 1
ATOM 1187 O O . GLU A 1 211 ? -22.820 17.802 -21.651 1.00 85.93 203 GLU A O 1
ATOM 1193 N N . GLU A 1 212 ? -24.960 17.417 -21.055 1.00 92.16 204 GLU A N 1
ATOM 1194 C CA . GLU A 1 212 ? -25.376 18.790 -21.332 1.00 92.82 204 GLU A CA 1
ATOM 1195 C C . GLU A 1 212 ? -24.538 19.798 -20.557 1.00 94.28 204 GLU A C 1
ATOM 1196 O O . GLU A 1 212 ? -24.315 20.920 -21.032 1.00 84.18 204 GLU A O 1
ATOM 1198 N N . ASN A 1 213 ? -24.059 19.411 -19.372 1.00 95.53 205 ASN A N 1
ATOM 1199 C CA . ASN A 1 213 ? -23.374 20.306 -18.453 1.00 90.45 205 ASN A CA 1
ATOM 1200 C C . ASN A 1 213 ? -21.861 20.160 -18.486 1.00 90.41 205 ASN A C 1
ATOM 1201 O O . ASN A 1 213 ? -21.171 20.858 -17.741 1.00 88.73 205 ASN A O 1
ATOM 1206 N N . PHE A 1 214 ? -21.329 19.279 -19.324 1.00 97.75 206 PHE A N 1
ATOM 1207 C CA . PHE A 1 214 ? -19.885 19.210 -19.508 1.00 94.16 206 PHE A CA 1
ATOM 1208 C C . PHE A 1 214 ? -19.367 20.544 -20.029 1.00 93.32 206 PHE A C 1
ATOM 1209 O O . PHE A 1 214 ? -19.838 21.045 -21.052 1.00 103.68 206 PHE A O 1
ATOM 1217 N N . ILE A 1 215 ? -18.407 21.125 -19.320 1.00 86.29 207 ILE A N 1
ATOM 1218 C CA . ILE A 1 215 ? -17.853 22.430 -19.673 1.00 85.10 207 ILE A CA 1
ATOM 1219 C C . ILE A 1 215 ? -16.525 22.299 -20.405 1.00 85.43 207 ILE A C 1
ATOM 1220 O O . ILE A 1 215 ? -16.374 22.794 -21.522 1.00 91.73 207 ILE A O 1
ATOM 1225 N N . ALA A 1 216 ? -15.548 21.629 -19.800 1.00 76.66 208 ALA A N 1
ATOM 1226 C CA . ALA A 1 216 ? -14.300 21.411 -20.511 1.00 75.37 208 ALA A CA 1
ATOM 1227 C C . ALA A 1 216 ? -13.568 20.231 -19.898 1.00 76.48 208 ALA A C 1
ATOM 1228 O O . ALA A 1 216 ? -13.865 19.799 -18.785 1.00 72.93 208 ALA A O 1
ATOM 1230 N N . CYS A 1 217 ? -12.621 19.698 -20.659 1.00 80.27 209 CYS A N 1
ATOM 1231 C CA . CYS A 1 217 ? -11.657 18.730 -20.152 1.00 76.42 209 CYS A CA 1
ATOM 1232 C C . CYS A 1 217 ? -10.278 19.349 -20.368 1.00 76.82 209 CYS A C 1
ATOM 1233 O O . CYS A 1 217 ? -9.612 19.099 -21.376 1.00 73.00 209 CYS A O 1
ATOM 1236 N N . VAL A 1 218 ? -9.851 20.154 -19.405 1.00 77.72 210 VAL A N 1
ATOM 1237 C CA . VAL A 1 218 ? -8.666 20.992 -19.583 1.00 79.01 210 VAL A CA 1
ATOM 1238 C C . VAL A 1 218 ? -7.403 20.132 -19.412 1.00 80.52 210 VAL A C 1
ATOM 1239 O O . VAL A 1 218 ? -7.285 19.431 -18.398 1.00 82.55 210 VAL A O 1
ATOM 1243 N N . PRO A 1 219 ? -6.484 20.144 -20.370 1.00 81.64 211 PRO A N 1
ATOM 1244 C CA . PRO A 1 219 ? -5.160 19.538 -20.146 1.00 86.87 211 PRO A CA 1
ATOM 1245 C C . PRO A 1 219 ? -4.295 20.478 -19.319 1.00 83.45 211 PRO A C 1
ATOM 1246 O O . PRO A 1 219 ? -4.045 21.619 -19.715 1.00 91.50 211 PRO A O 1
ATOM 1250 N N . ALA A 1 220 ? -3.833 20.001 -18.172 1.00 74.91 212 ALA A N 1
ATOM 1251 C CA . ALA A 1 220 ? -2.903 20.754 -17.343 1.00 77.97 212 ALA A CA 1
ATOM 1252 C C . ALA A 1 220 ? -1.502 20.189 -17.547 1.00 75.99 212 ALA A C 1
ATOM 1253 O O . ALA A 1 220 ? -1.248 19.017 -17.248 1.00 74.87 212 ALA A O 1
ATOM 1255 N N . ILE A 1 221 ? -0.608 21.016 -18.077 1.00 69.90 213 ILE A N 1
ATOM 1256 C CA . ILE A 1 221 ? 0.777 20.589 -18.344 1.00 90.14 213 ILE A CA 1
ATOM 1257 C C . ILE A 1 221 ? 1.534 20.776 -17.029 1.00 95.54 213 ILE A C 1
ATOM 1258 O O . ILE A 1 221 ? 2.340 21.690 -16.852 1.00 98.95 213 ILE A O 1
ATOM 1263 N N . LEU A 1 222 ? 1.273 19.871 -16.091 1.00 94.55 214 LEU A N 1
ATOM 1264 C CA . LEU A 1 222 ? 1.808 19.992 -14.744 1.00 92.21 214 LEU A CA 1
ATOM 1265 C C . LEU A 1 222 ? 3.168 19.334 -14.572 1.00 106.09 214 LEU A C 1
ATOM 1266 O O . LEU A 1 222 ? 3.807 19.544 -13.538 1.00 118.30 214 LEU A O 1
ATOM 1271 N N . ASN A 1 223 ? 3.638 18.562 -15.548 1.00 114.51 215 ASN A N 1
ATOM 1272 C CA . ASN A 1 223 ? 5.018 18.070 -15.576 1.00 132.60 215 ASN A CA 1
ATOM 1273 C C . ASN A 1 223 ? 5.629 18.493 -16.906 1.00 142.16 215 ASN A C 1
ATOM 1274 O O . ASN A 1 223 ? 5.630 17.720 -17.874 1.00 147.38 215 ASN A O 1
ATOM 1279 N N . PRO A 1 224 ? 6.149 19.723 -16.997 1.00 144.70 216 PRO A N 1
ATOM 1280 C CA . PRO A 1 224 ? 6.693 20.190 -18.285 1.00 146.56 216 PRO A CA 1
ATOM 1281 C C . PRO A 1 224 ? 7.713 19.238 -18.889 1.00 150.08 216 PRO A C 1
ATOM 1282 O O . PRO A 1 224 ? 7.664 18.966 -20.096 1.00 150.37 216 PRO A O 1
ATOM 1286 N N . SER A 1 225 ? 8.635 18.723 -18.083 1.00 150.95 217 SER A N 1
ATOM 1287 C CA . SER A 1 225 ? 9.527 17.648 -18.494 1.00 152.00 217 SER A CA 1
ATOM 1288 C C . SER A 1 225 ? 8.897 16.325 -18.080 1.00 150.70 217 SER A C 1
ATOM 1289 O O . SER A 1 225 ? 8.534 16.146 -16.913 1.00 159.59 217 SER A O 1
ATOM 1292 N N . GLY A 1 226 ? 8.754 15.409 -19.034 1.00 138.91 218 GLY A N 1
ATOM 1293 C CA . GLY A 1 226 ? 7.954 14.224 -18.802 1.00 138.31 218 GLY A CA 1
ATOM 1294 C C . GLY A 1 226 ? 8.583 13.252 -17.821 1.00 145.02 218 GLY A C 1
ATOM 1295 O O . GLY A 1 226 ? 9.769 13.321 -17.491 1.00 152.69 218 GLY A O 1
ATOM 1296 N N . ARG A 1 227 ? 7.751 12.320 -17.347 1.00 142.83 219 ARG A N 1
ATOM 1297 C CA . ARG A 1 227 ? 8.173 11.209 -16.501 1.00 151.77 219 ARG A CA 1
ATOM 1298 C C . ARG A 1 227 ? 7.538 9.927 -17.021 1.00 158.06 219 ARG A C 1
ATOM 1299 O O . ARG A 1 227 ? 6.326 9.887 -17.258 1.00 151.03 219 ARG A O 1
ATOM 1301 N N . GLN A 1 228 ? 8.350 8.881 -17.185 1.00 172.12 220 GLN A N 1
ATOM 1302 C CA . GLN A 1 228 ? 7.895 7.642 -17.811 1.00 179.89 220 GLN A CA 1
ATOM 1303 C C . GLN A 1 228 ? 7.180 6.760 -16.790 1.00 187.72 220 GLN A C 1
ATOM 1304 O O . GLN A 1 228 ? 7.780 6.343 -15.792 1.00 194.51 220 GLN A O 1
ATOM 1306 N N . VAL A 1 229 ? 5.904 6.470 -17.044 1.00 187.28 221 VAL A N 1
ATOM 1307 C CA . VAL A 1 229 ? 5.125 5.531 -16.244 1.00 187.04 221 VAL A CA 1
ATOM 1308 C C . VAL A 1 229 ? 4.317 4.653 -17.189 1.00 182.93 221 VAL A C 1
ATOM 1309 O O . VAL A 1 229 ? 3.648 5.161 -18.098 1.00 175.74 221 VAL A O 1
ATOM 1313 N N . ASN A 1 230 ? 4.392 3.338 -16.984 1.00 199.19 222 ASN A N 1
ATOM 1314 C CA . ASN A 1 230 ? 3.565 2.390 -17.724 1.00 198.60 222 ASN A CA 1
ATOM 1315 C C . ASN A 1 230 ? 4.083 2.150 -19.138 1.00 208.07 222 ASN A C 1
ATOM 1316 O O . ASN A 1 230 ? 3.837 1.087 -19.718 1.00 206.50 222 ASN A O 1
ATOM 1318 N N . THR A 1 231 ? 4.798 3.119 -19.706 1.00 212.33 223 THR A N 1
ATOM 1319 C CA . THR A 1 231 ? 5.285 2.985 -21.072 1.00 204.18 223 THR A CA 1
ATOM 1320 C C . THR A 1 231 ? 6.473 3.911 -21.275 1.00 191.15 223 THR A C 1
ATOM 1321 O O . THR A 1 231 ? 6.718 4.824 -20.482 1.00 191.30 223 THR A O 1
ATOM 1323 N N . GLU A 1 232 ? 7.212 3.660 -22.356 1.00 174.19 224 GLU A N 1
ATOM 1324 C CA . GLU A 1 232 ? 8.385 4.463 -22.693 1.00 155.15 224 GLU A CA 1
ATOM 1325 C C . GLU A 1 232 ? 7.902 5.711 -23.426 1.00 138.17 224 GLU A C 1
ATOM 1326 O O . GLU A 1 232 ? 7.865 5.786 -24.654 1.00 140.04 224 GLU A O 1
ATOM 1328 N N . ILE A 1 233 ? 7.518 6.713 -22.637 1.00 129.39 225 ILE A N 1
ATOM 1329 C CA . ILE A 1 233 ? 6.972 7.958 -23.164 1.00 105.96 225 ILE A CA 1
ATOM 1330 C C . ILE A 1 233 ? 7.033 8.984 -22.042 1.00 102.97 225 ILE A C 1
ATOM 1331 O O . ILE A 1 233 ? 6.984 8.637 -20.862 1.00 110.16 225 ILE A O 1
ATOM 1336 N N . ALA A 1 234 ? 7.153 10.257 -22.406 1.00 99.58 226 ALA A N 1
ATOM 1337 C CA . ALA A 1 234 ? 7.263 11.338 -21.425 1.00 97.31 226 ALA A CA 1
ATOM 1338 C C . ALA A 1 234 ? 5.871 11.897 -21.150 1.00 98.12 226 ALA A C 1
ATOM 1339 O O . ALA A 1 234 ? 5.416 12.828 -21.813 1.00 99.71 226 ALA A O 1
ATOM 1341 N N . LEU A 1 235 ? 5.194 11.333 -20.151 1.00 98.49 227 LEU A N 1
ATOM 1342 C CA . LEU A 1 235 ? 3.889 11.836 -19.743 1.00 89.08 227 LEU A CA 1
ATOM 1343 C C . LEU A 1 235 ? 4.071 13.195 -19.081 1.00 97.89 227 LEU A C 1
ATOM 1344 O O . LEU A 1 235 ? 4.799 13.311 -18.092 1.00 104.93 227 LEU A O 1
ATOM 1349 N N . THR A 1 236 ? 3.427 14.228 -19.643 1.00 91.90 228 THR A N 1
ATOM 1350 C CA . THR A 1 236 ? 3.606 15.602 -19.199 1.00 89.77 228 THR A CA 1
ATOM 1351 C C . THR A 1 236 ? 2.334 16.272 -18.717 1.00 84.04 228 THR A C 1
ATOM 1352 O O . THR A 1 236 ? 2.414 17.381 -18.180 1.00 88.27 228 THR A O 1
ATOM 1356 N N . HIS A 1 237 ? 1.173 15.656 -18.887 1.00 81.11 229 HIS A N 1
ATOM 1357 C CA . HIS A 1 237 ? -0.076 16.364 -18.667 1.00 83.48 229 HIS A CA 1
ATOM 1358 C C . HIS A 1 237 ? -0.989 15.601 -17.715 1.00 84.75 229 HIS A C 1
ATOM 1359 O O . HIS A 1 237 ? -0.853 14.392 -17.492 1.00 76.86 229 HIS A O 1
ATOM 1366 N N . GLU A 1 238 ? -1.933 16.347 -17.164 1.00 75.50 230 GLU A N 1
ATOM 1367 C CA . GLU A 1 238 ? -3.066 15.832 -16.423 1.00 83.49 230 GLU A CA 1
ATOM 1368 C C . GLU A 1 238 ? -4.330 16.390 -17.055 1.00 81.63 230 GLU A C 1
ATOM 1369 O O . GLU A 1 238 ? -4.282 17.250 -17.938 1.00 80.91 230 GLU A O 1
ATOM 1375 N N . TYR A 1 239 ? -5.479 15.922 -16.588 1.00 78.53 231 TYR A N 1
ATOM 1376 C CA . TYR A 1 239 ? -6.741 16.480 -17.042 1.00 77.81 231 TYR A CA 1
ATOM 1377 C C . TYR A 1 239 ? -7.511 17.064 -15.865 1.00 82.29 231 TYR A C 1
ATOM 1378 O O . TYR A 1 239 ? -7.412 16.589 -14.732 1.00 85.51 231 TYR A O 1
ATOM 1387 N N . ILE A 1 240 ? -8.251 18.132 -16.144 1.00 80.63 232 ILE A N 1
ATOM 1388 C CA . ILE A 1 240 ? -9.230 18.695 -15.221 1.00 76.30 232 ILE A CA 1
ATOM 1389 C C . ILE A 1 240 ? -10.588 18.630 -15.907 1.00 77.04 232 ILE A C 1
ATOM 1390 O O . ILE A 1 240 ? -10.774 19.209 -16.987 1.00 71.06 232 ILE A O 1
ATOM 1395 N N . LEU A 1 241 ? -11.527 17.917 -15.288 1.00 67.86 233 LEU A N 1
ATOM 1396 C CA . LEU A 1 241 ? -12.874 17.766 -15.818 1.00 73.45 233 LEU A CA 1
ATOM 1397 C C . LEU A 1 241 ? -13.787 18.782 -15.150 1.00 77.60 233 LEU A C 1
ATOM 1398 O O . LEU A 1 241 ? -14.002 18.721 -13.938 1.00 92.04 233 LEU A O 1
ATOM 1403 N N . ILE A 1 242 ? -14.324 19.707 -15.940 1.00 73.14 234 ILE A N 1
ATOM 1404 C CA . ILE A 1 242 ? -15.177 20.776 -15.441 1.00 74.08 234 ILE A CA 1
ATOM 1405 C C . ILE A 1 242 ? -16.620 20.449 -15.790 1.00 81.67 234 ILE A C 1
ATOM 1406 O O . ILE A 1 242 ? -16.979 20.353 -16.971 1.00 82.99 234 ILE A O 1
ATOM 1411 N N . TYR A 1 243 ? -17.447 20.302 -14.764 1.00 84.36 235 TYR A N 1
ATOM 1412 C CA . TYR A 1 243 ? -18.888 20.207 -14.912 1.00 90.71 235 TYR A CA 1
ATOM 1413 C C . TYR A 1 243 ? -19.549 21.289 -14.070 1.00 98.71 235 TYR A C 1
ATOM 1414 O O . TYR A 1 243 ? -19.035 21.681 -13.019 1.00 107.11 235 TYR A O 1
ATOM 1423 N N . GLY A 1 244 ? -20.684 21.785 -14.549 1.00 99.39 236 GLY A N 1
ATOM 1424 C CA . GLY A 1 244 ? -21.454 22.745 -13.786 1.00 97.31 236 GLY A CA 1
ATOM 1425 C C . GLY A 1 244 ? -22.948 22.527 -13.912 1.00 101.46 236 GLY A C 1
ATOM 1426 O O . GLY A 1 244 ? -23.436 22.116 -14.971 1.00 115.40 236 GLY A O 1
ATOM 1427 N N . GLY A 1 245 ? -23.690 22.781 -12.840 1.00 86.45 237 GLY A N 1
ATOM 1428 C CA . GLY A 1 245 ? -25.128 22.769 -12.943 1.00 89.15 237 GLY A CA 1
ATOM 1429 C C . GLY A 1 245 ? -25.637 23.908 -13.800 1.00 99.36 237 GLY A C 1
ATOM 1430 O O . GLY A 1 245 ? -24.932 24.865 -14.091 1.00 101.88 237 GLY A O 1
ATOM 1431 N N . VAL A 1 246 ? -26.893 23.789 -14.216 1.00 91.77 238 VAL A N 1
ATOM 1432 C CA . VAL A 1 246 ? -27.553 24.798 -15.038 1.00 116.26 238 VAL A CA 1
ATOM 1433 C C . VAL A 1 246 ? -27.352 26.169 -14.411 1.00 115.44 238 VAL A C 1
ATOM 1434 O O . VAL A 1 246 ? -27.180 26.284 -13.198 1.00 111.67 238 VAL A O 1
ATOM 1438 N N . ASN A 1 247 ? -27.381 27.222 -15.215 1.00 118.29 239 ASN A N 1
ATOM 1439 C CA . ASN A 1 247 ? -27.308 28.583 -14.703 1.00 116.19 239 ASN A CA 1
ATOM 1440 C C . ASN A 1 247 ? -25.906 28.973 -14.278 1.00 112.58 239 ASN A C 1
ATOM 1441 O O . ASN A 1 247 ? -25.723 30.058 -13.726 1.00 118.49 239 ASN A O 1
ATOM 1446 N N . PHE A 1 248 ? -24.912 28.122 -14.505 1.00 95.30 240 PHE A N 1
ATOM 1447 C CA . PHE A 1 248 ? -23.531 28.472 -14.220 1.00 109.15 240 PHE A CA 1
ATOM 1448 C C . PHE A 1 248 ? -22.821 28.910 -15.495 1.00 112.50 240 PHE A C 1
ATOM 1449 O O . PHE A 1 248 ? -22.804 28.170 -16.484 1.00 111.45 240 PHE A O 1
ATOM 1457 N N . VAL A 1 249 ? -22.208 30.078 -15.455 1.00 114.22 241 VAL A N 1
ATOM 1458 C CA . VAL A 1 249 ? -21.394 30.575 -16.558 1.00 109.53 241 VAL A CA 1
ATOM 1459 C C . VAL A 1 249 ? -20.004 30.892 -16.008 1.00 99.67 241 VAL A C 1
ATOM 1460 O O . VAL A 1 249 ? -19.888 31.634 -15.039 1.00 108.15 241 VAL A O 1
ATOM 1464 N N . PRO A 1 250 ? -18.942 30.366 -16.613 1.00 92.43 242 PRO A N 1
ATOM 1465 C CA . PRO A 1 250 ? -17.597 30.634 -16.085 1.00 93.02 242 PRO A CA 1
ATOM 1466 C C . PRO A 1 250 ? -17.245 32.111 -16.181 1.00 105.26 242 PRO A C 1
ATOM 1467 O O . PRO A 1 250 ? -17.575 32.792 -17.154 1.00 111.52 242 PRO A O 1
ATOM 1471 N N . GLU A 1 251 ? -16.564 32.604 -15.153 1.00 109.41 243 GLU A N 1
ATOM 1472 C CA . GLU A 1 251 ? -16.151 34.000 -15.101 1.00 111.06 243 GLU A CA 1
ATOM 1473 C C . GLU A 1 251 ? -14.920 34.220 -15.970 1.00 111.64 243 GLU A C 1
ATOM 1474 O O . GLU A 1 251 ? -14.056 33.346 -16.061 1.00 113.70 243 GLU A O 1
ATOM 1480 N N . GLU A 1 252 ? -14.839 35.386 -16.611 1.00 116.00 244 GLU A N 1
ATOM 1481 C CA . GLU A 1 252 ? -13.649 35.692 -17.389 1.00 115.14 244 GLU A CA 1
ATOM 1482 C C . GLU A 1 252 ? -12.483 36.025 -16.458 1.00 111.65 244 GLU A C 1
ATOM 1483 O O . GLU A 1 252 ? -12.667 36.344 -15.282 1.00 112.57 244 GLU A O 1
ATOM 1489 N N . LEU A 1 253 ? -11.268 35.930 -16.991 1.00 104.40 245 LEU A N 1
ATOM 1490 C CA . LEU A 1 253 ? -10.060 36.062 -16.191 1.00 100.81 245 LEU A CA 1
ATOM 1491 C C . LEU A 1 253 ? -9.439 37.440 -16.368 1.00 104.90 245 LEU A C 1
ATOM 1492 O O . LEU A 1 253 ? -9.499 38.036 -17.446 1.00 106.36 245 LEU A O 1
ATOM 1497 N N . ASP A 1 254 ? -8.834 37.940 -15.290 1.00 106.94 246 ASP A N 1
ATOM 1498 C CA . ASP A 1 254 ? -8.231 39.264 -15.325 1.00 111.75 246 ASP A CA 1
ATOM 1499 C C . ASP A 1 254 ? -6.959 39.241 -16.159 1.00 106.56 246 ASP A C 1
ATOM 1500 O O . ASP A 1 254 ? -6.127 38.340 -16.018 1.00 103.61 246 ASP A O 1
ATOM 1505 N N . ASN A 1 255 ? -6.804 40.252 -17.015 1.00 110.96 247 ASN A N 1
ATOM 1506 C CA . ASN A 1 255 ? -5.614 40.346 -17.849 1.00 114.79 247 ASN A CA 1
ATOM 1507 C C . ASN A 1 255 ? -4.344 40.270 -17.006 1.00 120.39 247 ASN A C 1
ATOM 1508 O O . ASN A 1 255 ? -3.447 39.466 -17.284 1.00 122.47 247 ASN A O 1
ATOM 1513 N N . GLU A 1 256 ? -4.258 41.095 -15.959 1.00 126.63 248 GLU A N 1
ATOM 1514 C CA . GLU A 1 256 ? -3.054 41.135 -15.131 1.00 123.04 248 GLU A CA 1
ATOM 1515 C C . GLU A 1 256 ? -2.700 39.750 -14.604 1.00 118.44 248 GLU A C 1
ATOM 1516 O O . GLU A 1 256 ? -1.555 39.301 -14.720 1.00 116.63 248 GLU A O 1
ATOM 1518 N N . TYR A 1 257 ? -3.673 39.059 -14.010 1.00 119.56 249 TYR A N 1
ATOM 1519 C CA . TYR A 1 257 ? -3.416 37.720 -13.495 1.00 112.08 249 TYR A CA 1
ATOM 1520 C C . TYR A 1 257 ? -3.070 36.761 -14.618 1.00 108.06 249 TYR A C 1
ATOM 1521 O O . TYR A 1 257 ? -2.133 35.962 -14.502 1.00 110.25 249 TYR A O 1
ATOM 1530 N N . VAL A 1 258 ? -3.827 36.816 -15.711 1.00 106.79 250 VAL A N 1
ATOM 1531 C CA . VAL A 1 258 ? -3.605 35.887 -16.811 1.00 100.27 250 VAL A CA 1
ATOM 1532 C C . VAL A 1 258 ? -2.214 36.068 -17.405 1.00 101.34 250 VAL A C 1
ATOM 1533 O O . VAL A 1 258 ? -1.604 35.100 -17.869 1.00 101.12 250 VAL A O 1
ATOM 1537 N N . ILE A 1 259 ? -1.681 37.292 -17.381 1.00 107.34 251 ILE A N 1
ATOM 1538 C CA . ILE A 1 259 ? -0.394 37.570 -18.013 1.00 110.03 251 ILE A CA 1
ATOM 1539 C C . ILE A 1 259 ? 0.752 37.004 -17.181 1.00 117.54 251 ILE A C 1
ATOM 1540 O O . ILE A 1 259 ? 1.664 36.358 -17.711 1.00 128.25 251 ILE A O 1
ATOM 1545 N N . ASN A 1 260 ? 0.742 37.265 -15.869 1.00 115.36 252 ASN A N 1
ATOM 1546 C CA . ASN A 1 260 ? 1.820 36.790 -15.002 1.00 117.23 252 ASN A CA 1
ATOM 1547 C C . ASN A 1 260 ? 1.783 35.276 -14.857 1.00 113.06 252 ASN A C 1
ATOM 1548 O O . ASN A 1 260 ? 2.809 34.600 -15.000 1.00 114.15 252 ASN A O 1
ATOM 1553 N N . LYS A 1 261 ? 0.602 34.727 -14.569 1.00 105.72 253 LYS A N 1
ATOM 1554 C CA . LYS A 1 261 ? 0.492 33.324 -14.190 1.00 97.67 253 LYS A CA 1
ATOM 1555 C C . LYS A 1 261 ? 0.533 32.395 -15.404 1.00 96.47 253 LYS A C 1
ATOM 1556 O O . LYS A 1 261 ? 1.060 31.280 -15.316 1.00 97.42 253 LYS A O 1
ATOM 1558 N N . LEU A 1 262 ? -0.004 32.833 -16.541 1.00 93.71 254 LEU A N 1
ATOM 1559 C CA . LEU A 1 262 ? -0.074 32.016 -17.755 1.00 96.77 254 LEU A CA 1
ATOM 1560 C C . LEU A 1 262 ? 0.414 32.821 -18.952 1.00 103.02 254 LEU A C 1
ATOM 1561 O O . LEU A 1 262 ? -0.348 33.100 -19.882 1.00 92.58 254 LEU A O 1
ATOM 1566 N N . PRO A 1 263 ? 1.691 33.207 -18.964 1.00 114.03 255 PRO A N 1
ATOM 1567 C CA . PRO A 1 263 ? 2.162 34.064 -20.061 1.00 114.94 255 PRO A CA 1
ATOM 1568 C C . PRO A 1 263 ? 2.200 33.336 -21.387 1.00 124.23 255 PRO A C 1
ATOM 1569 O O . PRO A 1 263 ? 1.922 33.936 -22.432 1.00 134.37 255 PRO A O 1
ATOM 1573 N N . GLU A 1 264 ? 2.522 32.043 -21.375 1.00 119.90 256 GLU A N 1
ATOM 1574 C CA . GLU A 1 264 ? 2.622 31.298 -22.622 1.00 107.32 256 GLU A CA 1
ATOM 1575 C C . GLU A 1 264 ? 1.268 31.155 -23.301 1.00 98.23 256 GLU A C 1
ATOM 1576 O O . GLU A 1 264 ? 1.192 31.099 -24.533 1.00 106.70 256 GLU A O 1
ATOM 1582 N N . ILE A 1 265 ? 0.193 31.079 -22.525 1.00 90.63 257 ILE A N 1
ATOM 1583 C CA . ILE A 1 265 ? -1.088 30.689 -23.097 1.00 90.87 257 ILE A CA 1
ATOM 1584 C C . ILE A 1 265 ? -1.911 31.888 -23.549 1.00 100.94 257 ILE A C 1
ATOM 1585 O O . ILE A 1 265 ? -2.727 31.762 -24.469 1.00 104.62 257 ILE A O 1
ATOM 1590 N N . TYR A 1 266 ? -1.746 33.038 -22.905 1.00 106.56 258 TYR A N 1
ATOM 1591 C CA . TYR A 1 266 ? -2.529 34.225 -23.241 1.00 104.95 258 TYR A CA 1
ATOM 1592 C C . TYR A 1 266 ? -1.657 35.258 -23.952 1.00 113.41 258 TYR A C 1
ATOM 1593 O O . TYR A 1 266 ? -1.402 36.356 -23.470 1.00 111.15 258 TYR A O 1
ATOM 1602 N N . LYS A 1 267 ? -1.185 34.858 -25.128 1.00 127.46 259 LYS A N 1
ATOM 1603 C CA . LYS A 1 267 ? -0.443 35.754 -25.993 1.00 143.76 259 LYS A CA 1
ATOM 1604 C C . LYS A 1 267 ? -1.374 36.834 -26.538 1.00 169.65 259 LYS A C 1
ATOM 1605 O O . LYS A 1 267 ? -2.597 36.776 -26.390 1.00 166.85 259 LYS A O 1
ATOM 1611 N N . ASN A 1 268 ? -0.778 37.831 -27.182 1.00 197.79 260 ASN A N 1
ATOM 1612 C CA . ASN A 1 268 ? -1.548 38.920 -27.773 1.00 203.00 260 ASN A CA 1
ATOM 1613 C C . ASN A 1 268 ? -2.267 38.455 -29.035 1.00 202.41 260 ASN A C 1
ATOM 1614 O O . ASN A 1 268 ? -1.875 37.471 -29.663 1.00 199.51 260 ASN A O 1
ATOM 1616 N N . PRO A 1 369 ? -10.593 47.889 -23.807 1.00 147.67 361 PRO A N 1
ATOM 1617 C CA . PRO A 1 369 ? -11.724 47.004 -23.526 1.00 152.44 361 PRO A CA 1
ATOM 1618 C C . PRO A 1 369 ? -13.073 47.541 -24.016 1.00 159.75 361 PRO A C 1
ATOM 1619 O O . PRO A 1 369 ? -13.453 48.663 -23.663 1.00 168.20 361 PRO A O 1
ATOM 1623 N N . LYS A 1 370 ? -13.787 46.746 -24.819 1.00 152.11 362 LYS A N 1
ATOM 1624 C CA . LYS A 1 370 ? -15.158 47.103 -25.176 1.00 156.29 362 LYS A CA 1
ATOM 1625 C C . LYS A 1 370 ? -16.012 47.264 -23.924 1.00 159.17 362 LYS A C 1
ATOM 1626 O O . LYS A 1 370 ? -16.714 48.266 -23.759 1.00 164.87 362 LYS A O 1
ATOM 1632 N N . LYS A 1 371 ? -15.952 46.283 -23.022 1.00 159.29 363 LYS A N 1
ATOM 1633 C CA . LYS A 1 371 ? -16.658 46.345 -21.748 1.00 163.78 363 LYS A CA 1
ATOM 1634 C C . LYS A 1 371 ? -15.892 47.220 -20.760 1.00 177.69 363 LYS A C 1
ATOM 1635 O O . LYS A 1 371 ? -15.177 48.142 -21.167 1.00 182.74 363 LYS A O 1
ATOM 1637 N N . ARG A 1 372 ? -16.026 46.939 -19.464 1.00 157.95 364 ARG A N 1
ATOM 1638 C CA . ARG A 1 372 ? -15.427 47.796 -18.447 1.00 163.00 364 ARG A CA 1
ATOM 1639 C C . ARG A 1 372 ? -14.028 47.344 -18.046 1.00 162.33 364 ARG A C 1
ATOM 1640 O O . ARG A 1 372 ? -13.168 48.185 -17.759 1.00 164.34 364 ARG A O 1
ATOM 1642 N N . LYS A 1 373 ? -13.772 46.037 -18.031 1.00 157.09 365 LYS A N 1
ATOM 1643 C CA . LYS A 1 373 ? -12.507 45.509 -17.548 1.00 146.88 365 LYS A CA 1
ATOM 1644 C C . LYS A 1 373 ? -11.899 44.555 -18.569 1.00 138.15 365 LYS A C 1
ATOM 1645 O O . LYS A 1 373 ? -12.596 43.949 -19.388 1.00 132.15 365 LYS A O 1
ATOM 1647 N N . ASN A 1 374 ? -10.574 44.431 -18.493 1.00 135.15 366 ASN A N 1
ATOM 1648 C CA . ASN A 1 374 ? -9.818 43.519 -19.342 1.00 129.70 366 ASN A CA 1
ATOM 1649 C C . ASN A 1 374 ? -10.087 42.076 -18.934 1.00 128.08 366 ASN A C 1
ATOM 1650 O O . ASN A 1 374 ? -9.745 41.664 -17.820 1.00 130.33 366 ASN A O 1
ATOM 1655 N N . THR A 1 375 ? -10.675 41.301 -19.839 1.00 125.74 367 THR A N 1
ATOM 1656 C CA . THR A 1 375 ? -11.093 39.940 -19.544 1.00 123.56 367 THR A CA 1
ATOM 1657 C C . THR A 1 375 ? -10.637 38.997 -20.647 1.00 119.75 367 THR A C 1
ATOM 1658 O O . THR A 1 375 ? -10.755 39.308 -21.835 1.00 130.06 367 THR A O 1
ATOM 1662 N N . TRP A 1 376 ? -10.117 37.844 -20.245 1.00 107.45 368 TRP A N 1
ATOM 1663 C CA . TRP A 1 376 ? -9.794 36.754 -21.152 1.00 101.27 368 TRP A CA 1
ATOM 1664 C C . TRP A 1 376 ? -10.754 35.604 -20.891 1.00 103.94 368 TRP A C 1
ATOM 1665 O O . TRP A 1 376 ? -10.970 35.228 -19.735 1.00 110.39 368 TRP A O 1
ATOM 1676 N N . ILE A 1 377 ? -11.334 35.047 -21.954 1.00 100.02 369 ILE A N 1
ATOM 1677 C CA . ILE A 1 377 ? -12.135 33.842 -21.787 1.00 94.03 369 ILE A CA 1
ATOM 1678 C C . ILE A 1 377 ? -11.201 32.664 -21.566 1.00 95.15 369 ILE A C 1
ATOM 1679 O O . ILE A 1 377 ? -10.125 32.572 -22.171 1.00 100.11 369 ILE A O 1
ATOM 1684 N N . PHE A 1 378 ? -11.598 31.768 -20.677 1.00 97.38 370 PHE A N 1
ATOM 1685 C CA . PHE A 1 378 ? -10.690 30.741 -20.192 1.00 94.10 370 PHE A CA 1
ATOM 1686 C C . PHE A 1 378 ? -10.299 29.786 -21.313 1.00 92.62 370 PHE A C 1
ATOM 1687 O O . PHE A 1 378 ? -11.164 29.130 -21.905 1.00 90.65 370 PHE A O 1
ATOM 1695 N N . LYS A 1 379 ? -8.993 29.714 -21.603 1.00 93.63 371 LYS A N 1
ATOM 1696 C CA . LYS A 1 379 ? -8.480 28.770 -22.589 1.00 94.27 371 LYS A CA 1
ATOM 1697 C C . LYS A 1 379 ? -8.275 27.401 -21.947 1.00 94.97 371 LYS A C 1
ATOM 1698 O O . LYS A 1 379 ? -7.740 27.301 -20.836 1.00 98.88 371 LYS A O 1
ATOM 1704 N N . THR A 1 380 ? -8.692 26.345 -22.652 1.00 86.95 372 THR A N 1
ATOM 1705 C CA . THR A 1 380 ? -8.639 24.984 -22.116 1.00 82.11 372 THR A CA 1
ATOM 1706 C C . THR A 1 380 ? -7.227 24.405 -22.232 1.00 81.82 372 THR A C 1
ATOM 1707 O O . THR A 1 380 ? -6.985 23.369 -22.852 1.00 85.11 372 THR A O 1
ATOM 1711 N N . ILE A 1 381 ? -6.288 25.105 -21.605 1.00 76.45 373 ILE A N 1
ATOM 1712 C CA . ILE A 1 381 ? -4.910 24.649 -21.522 1.00 75.73 373 ILE A CA 1
ATOM 1713 C C . ILE A 1 381 ? -4.260 25.400 -20.369 1.00 81.33 373 ILE A C 1
ATOM 1714 O O . ILE A 1 381 ? -4.467 26.606 -20.203 1.00 81.83 373 ILE A O 1
ATOM 1719 N N . ILE A 1 382 ? -3.503 24.674 -19.551 1.00 83.79 374 ILE A N 1
ATOM 1720 C CA . ILE A 1 382 ? -2.886 25.230 -18.347 1.00 82.62 374 ILE A CA 1
ATOM 1721 C C . ILE A 1 382 ? -1.402 24.891 -18.426 1.00 90.17 374 ILE A C 1
ATOM 1722 O O . ILE A 1 382 ? -0.957 23.851 -17.936 1.00 97.68 374 ILE A O 1
ATOM 1727 N N . LYS A 1 383 ? -0.632 25.756 -19.060 1.00 92.52 375 LYS A N 1
ATOM 1728 C CA . LYS A 1 383 ? 0.818 25.664 -19.050 1.00 92.98 375 LYS A CA 1
ATOM 1729 C C . LYS A 1 383 ? 1.325 26.904 -18.332 1.00 94.69 375 LYS A C 1
ATOM 1730 O O . LYS A 1 383 ? 1.087 28.033 -18.781 1.00 89.69 375 LYS A O 1
ATOM 1736 N N . GLY A 1 384 ? 1.998 26.694 -17.210 1.00 104.65 376 GLY A N 1
ATOM 1737 C CA . GLY A 1 384 ? 2.556 27.798 -16.458 1.00 109.14 376 GLY A CA 1
ATOM 1738 C C . GLY A 1 384 ? 3.775 27.332 -15.699 1.00 114.41 376 GLY A C 1
ATOM 1739 O O . GLY A 1 384 ? 3.950 26.138 -15.440 1.00 117.77 376 GLY A O 1
ATOM 1740 N N . SER A 1 385 ? 4.632 28.294 -15.357 1.00 114.43 377 SER A N 1
ATOM 1741 C CA . SER A 1 385 ? 5.757 27.989 -14.481 1.00 109.07 377 SER A CA 1
ATOM 1742 C C . SER A 1 385 ? 5.274 27.648 -13.078 1.00 101.78 377 SER A C 1
ATOM 1743 O O . SER A 1 385 ? 5.837 26.772 -12.415 1.00 103.78 377 SER A O 1
ATOM 1746 N N . SER A 1 386 ? 4.217 28.312 -12.621 1.00 95.87 378 SER A N 1
ATOM 1747 C CA . SER A 1 386 ? 3.686 28.123 -11.279 1.00 91.75 378 SER A CA 1
ATOM 1748 C C . SER A 1 386 ? 2.687 26.984 -11.190 1.00 87.09 378 SER A C 1
ATOM 1749 O O . SER A 1 386 ? 2.142 26.748 -10.108 1.00 92.39 378 SER A O 1
ATOM 1752 N N . PHE A 1 387 ? 2.426 26.286 -12.296 1.00 85.96 379 PHE A N 1
ATOM 1753 C CA . PHE A 1 387 ? 1.509 25.152 -12.336 1.00 88.01 379 PHE A CA 1
ATOM 1754 C C . PHE A 1 387 ? 2.247 23.820 -12.383 1.00 97.79 379 PHE A C 1
ATOM 1755 O O . PHE A 1 387 ? 1.714 22.834 -12.904 1.00 102.15 379 PHE A O 1
ATOM 1763 N N . ASN A 1 388 ? 3.474 23.787 -11.867 1.00 99.61 380 ASN A N 1
ATOM 1764 C CA . ASN A 1 388 ? 4.255 22.564 -11.788 1.00 94.47 380 ASN A CA 1
ATOM 1765 C C . ASN A 1 388 ? 3.793 21.721 -10.610 1.00 92.60 380 ASN A C 1
ATOM 1766 O O . ASN A 1 388 ? 3.401 22.249 -9.570 1.00 91.39 380 ASN A O 1
ATOM 1771 N N . ASN A 1 389 ? 3.852 20.401 -10.768 1.00 93.88 381 ASN A N 1
ATOM 1772 C CA . ASN A 1 389 ? 3.544 19.530 -9.640 1.00 89.29 381 ASN A CA 1
ATOM 1773 C C . ASN A 1 389 ? 4.645 19.592 -8.593 1.00 88.63 381 ASN A C 1
ATOM 1774 O O . ASN A 1 389 ? 4.365 19.535 -7.393 1.00 90.79 381 ASN A O 1
ATOM 1779 N N . LYS A 1 390 ? 5.903 19.710 -9.023 1.00 93.22 382 LYS A N 1
ATOM 1780 C CA . LYS A 1 390 ? 6.979 19.919 -8.060 1.00 88.24 382 LYS A CA 1
ATOM 1781 C C . LYS A 1 390 ? 6.795 21.230 -7.312 1.00 88.49 382 LYS A C 1
ATOM 1782 O O . LYS A 1 390 ? 7.152 21.327 -6.137 1.00 93.86 382 LYS A O 1
ATOM 1784 N N . THR A 1 391 ? 6.223 22.241 -7.967 1.00 89.08 383 THR A N 1
ATOM 1785 C CA . THR A 1 391 ? 5.993 23.521 -7.305 1.00 93.20 383 THR A CA 1
ATOM 1786 C C . THR A 1 391 ? 5.061 23.364 -6.111 1.00 101.91 383 THR A C 1
ATOM 1787 O O . THR A 1 391 ? 5.361 23.836 -5.010 1.00 104.10 383 THR A O 1
ATOM 1791 N N . GLY A 1 392 ? 3.921 22.703 -6.307 1.00 107.88 384 GLY A N 1
ATOM 1792 C CA . GLY A 1 392 ? 3.027 22.460 -5.188 1.00 107.40 384 GLY A CA 1
ATOM 1793 C C . GLY A 1 392 ? 3.656 21.619 -4.093 1.00 108.41 384 GLY A C 1
ATOM 1794 O O . GLY A 1 392 ? 3.325 21.775 -2.914 1.00 110.16 384 GLY A O 1
ATOM 1795 N N . ASN A 1 393 ? 4.571 20.721 -4.462 1.00 107.01 385 ASN A N 1
ATOM 1796 C CA . ASN A 1 393 ? 5.212 19.868 -3.467 1.00 109.40 385 ASN A CA 1
ATOM 1797 C C . ASN A 1 393 ? 6.246 20.637 -2.658 1.00 109.82 385 ASN A C 1
ATOM 1798 O O . ASN A 1 393 ? 6.394 20.408 -1.453 1.00 111.59 385 ASN A O 1
ATOM 1803 N N . LYS A 1 394 ? 6.990 21.534 -3.308 1.00 105.12 386 LYS A N 1
ATOM 1804 C CA . LYS A 1 394 ? 7.960 22.344 -2.581 1.00 104.63 386 LYS A CA 1
ATOM 1805 C C . LYS A 1 394 ? 7.262 23.303 -1.627 1.00 102.15 386 LYS A C 1
ATOM 1806 O O . LYS A 1 394 ? 7.703 23.479 -0.487 1.00 105.31 386 LYS A O 1
ATOM 1812 N N . VAL A 1 395 ? 6.162 23.922 -2.062 1.00 98.40 387 VAL A N 1
ATOM 1813 C CA . VAL A 1 395 ? 5.403 24.780 -1.156 1.00 89.89 387 VAL A CA 1
ATOM 1814 C C . VAL A 1 395 ? 5.008 23.998 0.088 1.00 85.42 387 VAL A C 1
ATOM 1815 O O . VAL A 1 395 ? 5.300 24.404 1.217 1.00 87.14 387 VAL A O 1
ATOM 1819 N N . LEU A 1 396 ? 4.357 22.847 -0.107 1.00 87.10 388 LEU A N 1
ATOM 1820 C CA . LEU A 1 396 ? 3.911 22.043 1.028 1.00 87.84 388 LEU A CA 1
ATOM 1821 C C . LEU A 1 396 ? 5.071 21.680 1.948 1.00 91.74 388 LEU A C 1
ATOM 1822 O O . LEU A 1 396 ? 4.926 21.711 3.174 1.00 96.42 388 LEU A O 1
ATOM 1827 N N . SER A 1 397 ? 6.225 21.317 1.382 1.00 91.55 389 SER A N 1
ATOM 1828 C CA . SER A 1 397 ? 7.373 21.007 2.226 1.00 100.01 389 SER A CA 1
ATOM 1829 C C . SER A 1 397 ? 8.019 22.265 2.781 1.00 102.59 389 SER A C 1
ATOM 1830 O O . SER A 1 397 ? 8.657 22.213 3.839 1.00 112.54 389 SER A O 1
ATOM 1833 N N . SER A 1 398 ? 7.875 23.392 2.080 1.00 95.18 390 SER A N 1
ATOM 1834 C CA . SER A 1 398 ? 8.280 24.672 2.650 1.00 99.17 390 SER A CA 1
ATOM 1835 C C . SER A 1 398 ? 7.572 24.928 3.978 1.00 108.13 390 SER A C 1
ATOM 1836 O O . SER A 1 398 ? 8.174 25.451 4.924 1.00 119.08 390 SER A O 1
ATOM 1839 N N . ILE A 1 399 ? 6.296 24.559 4.067 1.00 103.23 391 ILE A N 1
ATOM 1840 C CA . ILE A 1 399 ? 5.550 24.708 5.312 1.00 99.63 391 ILE A CA 1
ATOM 1841 C C . ILE A 1 399 ? 5.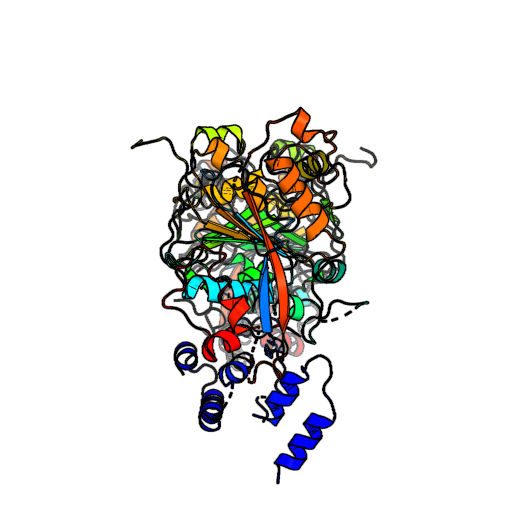924 23.608 6.295 1.00 106.64 391 ILE A C 1
ATOM 1842 O O . ILE A 1 399 ? 6.421 23.873 7.396 1.00 124.88 391 ILE A O 1
ATOM 1847 N N . LEU A 1 400 ? 5.691 22.355 5.905 1.00 101.39 392 LEU A N 1
ATOM 1848 C CA . LEU A 1 400 ? 5.772 21.223 6.816 1.00 105.31 392 LEU A CA 1
ATOM 1849 C C . LEU A 1 400 ? 7.196 20.811 7.148 1.00 108.84 392 LEU A C 1
ATOM 1850 O O . LEU A 1 400 ? 7.380 19.985 8.048 1.00 107.37 392 LEU A O 1
ATOM 1855 N N . LYS A 1 401 ? 8.197 21.352 6.456 1.00 110.93 393 LYS A N 1
ATOM 1856 C CA . LYS A 1 401 ? 9.585 20.941 6.666 1.00 118.82 393 LYS A CA 1
ATOM 1857 C C . LYS A 1 401 ? 9.700 19.420 6.678 1.00 123.41 393 LYS A C 1
ATOM 1858 O O . LYS A 1 401 ? 10.464 18.836 7.450 1.00 128.52 393 LYS A O 1
ATOM 1860 N N . SER A 1 402 ? 8.911 18.774 5.821 1.00 123.73 394 SER A N 1
ATOM 1861 C CA . SER A 1 402 ? 8.920 17.328 5.657 1.00 128.18 394 SER A CA 1
ATOM 1862 C C . SER A 1 402 ? 8.545 16.995 4.222 1.00 125.95 394 SER A C 1
ATOM 1863 O O . SER A 1 402 ? 7.726 17.684 3.607 1.00 124.90 394 SER A O 1
ATOM 1866 N N . ASP A 1 403 ? 9.151 15.932 3.698 1.00 127.76 395 ASP A N 1
ATOM 1867 C CA . ASP A 1 403 ? 8.844 15.426 2.367 1.00 118.60 395 ASP A CA 1
ATOM 1868 C C . ASP A 1 403 ? 7.914 14.220 2.412 1.00 116.23 395 ASP A C 1
ATOM 1869 O O . ASP A 1 403 ? 7.889 13.415 1.476 1.00 118.42 395 ASP A O 1
ATOM 1874 N N . GLU A 1 404 ? 7.138 14.079 3.485 1.00 116.60 396 GLU A N 1
ATOM 1875 C CA . GLU A 1 404 ? 6.376 12.850 3.664 1.00 116.93 396 GLU A CA 1
ATOM 1876 C C . GLU A 1 404 ? 5.226 12.752 2.671 1.00 109.74 396 GLU A C 1
ATOM 1877 O O . GLU A 1 404 ? 4.911 11.655 2.194 1.00 103.97 396 GLU A O 1
ATOM 1883 N N . PHE A 1 405 ? 4.585 13.875 2.350 1.00 110.65 397 PHE A N 1
ATOM 1884 C CA . PHE A 1 405 ? 3.496 13.896 1.376 1.00 115.89 397 PHE A CA 1
ATOM 1885 C C . PHE A 1 405 ? 4.079 14.277 0.019 1.00 120.61 397 PHE A C 1
ATOM 1886 O O . PHE A 1 405 ? 4.552 15.404 -0.170 1.00 121.27 397 PHE A O 1
ATOM 1894 N N . SER A 1 406 ? 4.046 13.338 -0.924 1.00 125.35 398 SER A N 1
ATOM 1895 C CA . SER A 1 406 ? 4.756 13.513 -2.180 1.00 128.75 398 SER A CA 1
ATOM 1896 C C . SER A 1 406 ? 3.863 13.980 -3.324 1.00 123.08 398 SER A C 1
ATOM 1897 O O . SER A 1 406 ? 4.384 14.456 -4.338 1.00 124.32 398 SER A O 1
ATOM 1900 N N . THR A 1 407 ? 2.545 13.887 -3.185 1.00 107.98 399 THR A N 1
ATOM 1901 C CA . THR A 1 407 ? 1.610 14.132 -4.282 1.00 93.59 399 THR A CA 1
ATOM 1902 C C . THR A 1 407 ? 0.730 15.338 -3.943 1.00 95.53 399 THR A C 1
ATOM 1903 O O . THR A 1 407 ? -0.497 15.218 -3.851 1.00 96.91 399 THR A O 1
ATOM 1907 N N . ALA A 1 408 ? 1.350 16.506 -3.791 1.00 93.50 400 ALA A N 1
ATOM 1908 C CA . ALA A 1 408 ? 0.628 17.741 -3.512 1.00 90.45 400 ALA A CA 1
ATOM 1909 C C . ALA A 1 408 ? 0.392 18.514 -4.805 1.00 89.03 400 ALA A C 1
ATOM 1910 O O . ALA A 1 408 ? 1.311 18.679 -5.616 1.00 93.86 400 ALA A O 1
ATOM 1912 N N . LYS A 1 409 ? -0.835 19.003 -4.987 1.00 83.35 401 LYS A N 1
ATOM 1913 C CA . LYS A 1 409 ? -1.134 19.812 -6.160 1.00 80.42 401 LYS A CA 1
ATOM 1914 C C . LYS A 1 409 ? -0.651 21.250 -5.968 1.00 86.12 401 LYS A C 1
ATOM 1915 O O . LYS A 1 409 ? -0.560 21.737 -4.838 1.00 93.39 401 LYS A O 1
ATOM 1921 N N . PRO A 1 410 ? -0.329 21.947 -7.057 1.00 83.23 402 PRO A N 1
ATOM 1922 C CA . PRO A 1 410 ? 0.018 23.366 -6.942 1.00 81.01 402 PRO A CA 1
ATOM 1923 C C . PRO A 1 410 ? -1.190 24.187 -6.531 1.00 80.88 402 PRO A C 1
ATOM 1924 O O . PRO A 1 410 ? -2.303 23.973 -7.013 1.00 80.52 402 PRO A O 1
ATOM 1928 N N . VAL A 1 411 ? -0.965 25.144 -5.634 1.00 83.24 403 VAL A N 1
ATOM 1929 C CA . VAL A 1 411 ? -2.087 25.973 -5.212 1.00 86.00 403 VAL A CA 1
ATOM 1930 C C . VAL A 1 411 ? -2.506 26.912 -6.331 1.00 87.94 403 VAL A C 1
ATOM 1931 O O . VAL A 1 411 ? -3.677 27.306 -6.410 1.00 85.88 403 VAL A O 1
ATOM 1935 N N . GLU A 1 412 ? -1.577 27.283 -7.215 1.00 95.20 404 GLU A N 1
ATOM 1936 C CA . GLU A 1 412 ? -1.943 28.150 -8.329 1.00 96.51 404 GLU A CA 1
ATOM 1937 C C . GLU A 1 412 ? -2.967 27.483 -9.237 1.00 94.37 404 GLU A C 1
ATOM 1938 O O . GLU A 1 412 ? -3.842 28.153 -9.792 1.00 97.34 404 GLU A O 1
ATOM 1944 N N . LEU A 1 413 ? -2.884 26.164 -9.402 1.00 89.44 405 LEU A N 1
ATOM 1945 C CA . LEU A 1 413 ? -3.901 25.465 -10.177 1.00 82.00 405 LEU A CA 1
ATOM 1946 C C . LEU A 1 413 ? -5.277 25.666 -9.558 1.00 90.26 405 LEU A C 1
ATOM 1947 O O . LEU A 1 413 ? -6.214 26.111 -10.226 1.00 91.33 405 LEU A O 1
ATOM 1952 N N . ILE A 1 414 ? -5.414 25.348 -8.267 1.00 94.16 406 ILE A N 1
ATOM 1953 C CA . ILE A 1 414 ? -6.717 25.397 -7.614 1.00 91.55 406 ILE A CA 1
ATOM 1954 C C . ILE A 1 414 ? -7.202 26.825 -7.425 1.00 95.74 406 ILE A C 1
ATOM 1955 O O . ILE A 1 414 ? -8.401 27.051 -7.227 1.00 97.88 406 ILE A O 1
ATOM 1960 N N . LYS A 1 415 ? -6.297 27.801 -7.461 1.00 95.07 407 LYS A N 1
ATOM 1961 C CA . LYS A 1 415 ? -6.721 29.196 -7.504 1.00 91.77 407 LYS A CA 1
ATOM 1962 C C . LYS A 1 415 ? -7.404 29.512 -8.828 1.00 91.38 407 LYS A C 1
ATOM 1963 O O . LYS A 1 415 ? -8.488 30.103 -8.858 1.00 93.51 407 LYS A O 1
ATOM 1969 N N . LEU A 1 416 ? -6.777 29.113 -9.940 1.00 88.14 408 LEU A N 1
ATOM 1970 C CA . LEU A 1 416 ? -7.334 29.391 -11.259 1.00 82.10 408 LEU A CA 1
ATOM 1971 C C . LEU A 1 416 ? -8.744 28.837 -11.388 1.00 89.99 408 LEU A C 1
ATOM 1972 O O . LEU A 1 416 ? -9.591 29.436 -12.056 1.00 94.05 408 LEU A O 1
ATOM 1977 N N . LEU A 1 417 ? -9.017 27.698 -10.749 1.00 93.57 409 LEU A N 1
ATOM 1978 C CA . LEU A 1 417 ? -10.332 27.082 -10.865 1.00 90.53 409 LEU A CA 1
ATOM 1979 C C . LEU A 1 417 ? -11.371 27.852 -10.065 1.00 103.43 409 LEU A C 1
ATOM 1980 O O . LEU A 1 417 ? -12.390 28.284 -10.616 1.00 100.99 409 LEU A O 1
ATOM 1985 N N . ILE A 1 418 ? -11.138 28.035 -8.760 1.00 121.11 410 ILE A N 1
ATOM 1986 C CA . ILE A 1 418 ? -12.101 28.779 -7.950 1.00 124.31 410 ILE A CA 1
ATOM 1987 C C . ILE A 1 418 ? -12.158 30.234 -8.384 1.00 125.58 410 ILE A C 1
ATOM 1988 O O . ILE A 1 418 ? -13.181 30.897 -8.185 1.00 130.95 410 ILE A O 1
ATOM 1993 N N . LYS A 1 419 ? -11.082 30.752 -8.975 1.00 105.77 411 LYS A N 1
ATOM 1994 C CA . LYS A 1 419 ? -11.137 32.062 -9.609 1.00 91.48 411 LYS A CA 1
ATOM 1995 C C . LYS A 1 419 ? -12.018 32.064 -10.846 1.00 88.72 411 LYS A C 1
ATOM 1996 O O . LYS A 1 419 ? -12.279 33.131 -11.408 1.00 94.92 411 LYS A O 1
ATOM 2002 N N . LEU A 1 420 ? -12.472 30.898 -11.275 1.00 88.13 412 LEU A N 1
ATOM 2003 C CA . LEU A 1 420 ? -13.373 30.776 -12.407 1.00 89.40 412 LEU A CA 1
ATOM 2004 C C . LEU A 1 420 ? -14.826 30.971 -12.014 1.00 90.31 412 LEU A C 1
ATOM 2005 O O . LEU A 1 420 ? -15.677 31.117 -12.900 1.00 89.63 412 LEU A O 1
ATOM 2010 N N . HIS A 1 421 ? -15.134 30.970 -10.686 1.00 88.75 413 HIS A N 1
ATOM 2011 C CA . HIS A 1 421 ? -16.517 31.122 -10.262 1.00 87.02 413 HIS A CA 1
ATOM 2012 C C . HIS A 1 421 ? -16.829 32.593 -9.994 1.00 93.37 413 HIS A C 1
ATOM 2013 O O . HIS A 1 421 ? -15.996 33.313 -9.432 1.00 88.39 413 HIS A O 1
ATOM 2020 N N . PRO A 1 422 ? -18.029 33.034 -10.386 1.00 103.10 414 PRO A N 1
ATOM 2021 C CA . PRO A 1 422 ? -18.286 34.484 -10.456 1.00 110.50 414 PRO A CA 1
ATOM 2022 C C . PRO A 1 422 ? -18.077 35.228 -9.149 1.00 120.13 414 PRO A C 1
ATOM 2023 O O . PRO A 1 422 ? -17.384 36.256 -9.137 1.00 129.67 414 PRO A O 1
ATOM 2027 N N . ASN A 1 423 ? -18.659 34.761 -8.047 1.00 120.19 415 ASN A N 1
ATOM 2028 C CA . ASN A 1 423 ? -18.734 35.587 -6.849 1.00 130.40 415 ASN A CA 1
ATOM 2029 C C . ASN A 1 423 ? -17.498 35.419 -5.974 1.00 128.74 415 ASN A C 1
ATOM 2030 O O . ASN A 1 423 ? -16.955 34.317 -5.843 1.00 123.36 415 ASN A O 1
ATOM 2035 N N . ASN A 1 424 ? -17.069 36.526 -5.362 1.00 133.68 416 ASN A N 1
ATOM 2036 C CA . ASN A 1 424 ? -15.881 36.489 -4.516 1.00 134.53 416 ASN A CA 1
ATOM 2037 C C . ASN A 1 424 ? -16.126 35.689 -3.242 1.00 133.48 416 ASN A C 1
ATOM 2038 O O . ASN A 1 424 ? -15.220 35.012 -2.746 1.00 136.18 416 ASN A O 1
ATOM 2043 N N . ASN A 1 425 ? -17.336 35.762 -2.691 1.00 128.66 417 ASN A N 1
ATOM 2044 C CA . ASN A 1 425 ? -17.682 35.059 -1.455 1.00 120.85 417 ASN A CA 1
ATOM 2045 C C . ASN A 1 425 ? -18.275 33.716 -1.855 1.00 116.23 417 ASN A C 1
ATOM 2046 O O . ASN A 1 425 ? -19.480 33.579 -2.067 1.00 127.71 417 ASN A O 1
ATOM 2051 N N . ALA A 1 426 ? -17.422 32.709 -1.973 1.00 104.94 418 ALA A N 1
ATOM 2052 C CA . ALA A 1 426 ? -17.853 31.412 -2.465 1.00 101.00 418 ALA A CA 1
ATOM 2053 C C . ALA A 1 426 ? -17.476 30.326 -1.471 1.00 99.85 418 ALA A C 1
ATOM 2054 O O . ALA A 1 426 ? -16.451 30.409 -0.790 1.00 102.65 418 ALA A O 1
ATOM 2056 N N . ARG A 1 427 ? -18.325 29.307 -1.400 1.00 95.37 419 ARG A N 1
ATOM 2057 C CA . ARG A 1 427 ? -18.111 28.147 -0.545 1.00 90.53 419 ARG A CA 1
ATOM 2058 C C . ARG A 1 427 ? -17.461 27.046 -1.372 1.00 86.11 419 ARG A C 1
ATOM 2059 O O . ARG A 1 427 ? -18.050 26.572 -2.349 1.00 93.08 419 ARG A O 1
ATOM 2067 N N . ILE A 1 428 ? -16.251 26.647 -0.985 1.00 78.72 420 ILE A N 1
ATOM 2068 C CA . ILE A 1 428 ? -15.483 25.629 -1.691 1.00 79.46 420 ILE A CA 1
ATOM 2069 C C . ILE A 1 428 ? -15.479 24.357 -0.858 1.00 79.82 420 ILE A C 1
ATOM 2070 O O . ILE A 1 428 ? -15.410 24.412 0.374 1.00 87.60 420 ILE A O 1
ATOM 2075 N N . LEU A 1 429 ? -15.567 23.213 -1.532 1.00 75.18 421 LEU A N 1
ATOM 2076 C CA . LEU A 1 429 ? -15.608 21.905 -0.894 1.00 72.88 421 LEU A CA 1
ATOM 2077 C C . LEU A 1 429 ? -14.611 20.991 -1.579 1.00 81.53 421 LEU A C 1
ATOM 2078 O O . LEU A 1 429 ? -14.446 21.052 -2.802 1.00 84.69 421 LEU A O 1
ATOM 2083 N N . ASP A 1 430 ? -13.958 20.138 -0.782 1.00 94.63 422 ASP A N 1
ATOM 2084 C CA . ASP A 1 430 ? -12.934 19.237 -1.302 1.00 93.90 422 ASP A CA 1
ATOM 2085 C C . ASP A 1 430 ? -12.881 18.047 -0.347 1.00 96.18 422 ASP A C 1
ATOM 2086 O O . ASP A 1 430 ? -12.212 18.127 0.685 1.00 102.98 422 ASP A O 1
ATOM 2091 N N . PHE A 1 431 ? -13.580 16.960 -0.697 1.00 88.94 423 PHE A N 1
ATOM 2092 C CA . PHE A 1 431 ? -13.670 15.796 0.176 1.00 85.98 423 PHE A CA 1
ATOM 2093 C C . PHE A 1 431 ? -12.612 14.747 -0.133 1.00 83.45 423 PHE A C 1
ATOM 2094 O O . PHE A 1 431 ? -12.772 13.582 0.244 1.00 88.29 423 PHE A O 1
ATOM 2102 N N . TYR A 1 432 ? -11.536 15.150 -0.810 1.00 79.18 424 TYR A N 1
ATOM 2103 C CA . TYR A 1 432 ? -10.313 14.366 -0.951 1.00 74.38 424 TYR A CA 1
ATOM 2104 C C . TYR A 1 432 ? -9.146 15.317 -0.693 1.00 76.76 424 TYR A C 1
ATOM 2105 O O . TYR A 1 432 ? -8.302 15.561 -1.549 1.00 78.74 424 TYR A O 1
ATOM 2114 N N . ALA A 1 433 ? -9.123 15.893 0.512 1.00 77.61 425 ALA A N 1
ATOM 2115 C CA . ALA A 1 433 ? -8.367 17.120 0.739 1.00 81.27 425 ALA A CA 1
ATOM 2116 C C . ALA A 1 433 ? -6.864 16.900 0.797 1.00 78.01 425 ALA A C 1
ATOM 2117 O O . ALA A 1 433 ? -6.106 17.863 0.640 1.00 74.24 425 ALA A O 1
ATOM 2119 N N . GLY A 1 434 ? -6.423 15.668 0.989 1.00 77.05 426 GLY A N 1
ATOM 2120 C CA . GLY A 1 434 ? -5.012 15.362 0.999 1.00 79.46 426 GLY A CA 1
ATOM 2121 C C . GLY A 1 434 ? -4.218 16.193 1.986 1.00 81.67 426 GLY A C 1
ATOM 2122 O O . GLY A 1 434 ? -4.279 15.948 3.195 1.00 87.09 426 GLY A O 1
ATOM 2123 N N . SER A 1 435 ? -3.454 17.166 1.490 1.00 79.49 427 SER A N 1
ATOM 2124 C CA . SER A 1 435 ? -2.673 18.047 2.346 1.00 84.82 427 SER A CA 1
ATOM 2125 C C . SER A 1 435 ? -3.304 19.424 2.480 1.00 91.13 427 SER A C 1
ATOM 2126 O O . SER A 1 435 ? -2.656 20.345 2.983 1.00 84.54 427 SER A O 1
ATOM 2129 N N . GLY A 1 436 ? -4.548 19.586 2.034 1.00 105.48 428 GLY A N 1
ATOM 2130 C CA . GLY A 1 436 ? -5.238 20.851 2.194 1.00 105.12 428 GLY A CA 1
ATOM 2131 C C . GLY A 1 436 ? -4.820 21.928 1.222 1.00 101.56 428 GLY A C 1
ATOM 2132 O O . GLY A 1 436 ? -4.929 23.116 1.536 1.00 101.40 428 GLY A O 1
ATOM 2133 N N . THR A 1 437 ? -4.338 21.546 0.043 1.00 92.18 429 THR A N 1
ATOM 2134 C CA . THR A 1 437 ? -3.956 22.545 -0.942 1.00 88.00 429 THR A CA 1
ATOM 2135 C C . THR A 1 437 ? -5.133 23.442 -1.283 1.00 89.73 429 THR A C 1
ATOM 2136 O O . THR A 1 437 ? -4.957 24.634 -1.560 1.00 91.78 429 THR A O 1
ATOM 2140 N N . THR A 1 438 ? -6.344 22.882 -1.278 1.00 88.21 430 THR A N 1
ATOM 2141 C CA . THR A 1 438 ? -7.518 23.690 -1.581 1.00 83.57 430 THR A CA 1
ATOM 2142 C C . THR A 1 438 ? -7.690 24.791 -0.543 1.00 81.78 430 THR A C 1
ATOM 2143 O O . THR A 1 438 ? -7.952 25.948 -0.888 1.00 81.65 430 THR A O 1
ATOM 2147 N N . GLY A 1 439 ? -7.515 24.456 0.736 1.00 85.35 431 GLY A N 1
ATOM 2148 C CA . GLY A 1 439 ? -7.620 25.463 1.776 1.00 89.46 431 GLY A CA 1
ATOM 2149 C C . GLY A 1 439 ? -6.582 26.561 1.644 1.00 90.52 431 GLY A C 1
ATOM 2150 O O . GLY A 1 439 ? -6.895 27.742 1.810 1.00 85.96 431 GLY A O 1
ATOM 2151 N N . HIS A 1 440 ? -5.334 26.191 1.344 1.00 92.59 432 HIS A N 1
ATOM 2152 C CA . HIS A 1 440 ? -4.295 27.198 1.156 1.00 92.15 432 HIS A CA 1
ATOM 2153 C C . HIS A 1 440 ? -4.643 28.121 -0.005 1.00 89.30 432 HIS A C 1
ATOM 2154 O O . HIS A 1 440 ? -4.398 29.334 0.059 1.00 85.63 432 HIS A O 1
ATOM 2161 N N . ALA A 1 441 ? -5.247 27.565 -1.062 1.00 84.75 433 ALA A N 1
ATOM 2162 C CA . ALA A 1 441 ? -5.526 28.346 -2.264 1.00 84.86 433 ALA A CA 1
ATOM 2163 C C . ALA A 1 441 ? -6.682 29.317 -2.052 1.00 84.28 433 ALA A C 1
ATOM 2164 O O . ALA A 1 441 ? -6.655 30.446 -2.560 1.00 77.79 433 ALA A O 1
ATOM 2166 N N . VAL A 1 442 ? -7.712 28.902 -1.316 1.00 83.81 434 VAL A N 1
ATOM 2167 C CA . VAL A 1 442 ? -8.819 29.815 -1.043 1.00 81.49 434 VAL A CA 1
ATOM 2168 C C . VAL A 1 442 ? -8.313 31.048 -0.303 1.00 84.54 434 VAL A C 1
ATOM 2169 O O . VAL A 1 442 ? -8.614 32.185 -0.678 1.00 90.63 434 VAL A O 1
ATOM 2181 N N . GLU A 1 444 ? -5.184 32.224 -0.049 1.00 104.13 436 GLU A N 1
ATOM 2182 C CA . GLU A 1 444 ? -4.259 32.981 -0.883 1.00 101.62 436 GLU A CA 1
ATOM 2183 C C . GLU A 1 444 ? -5.014 33.762 -1.946 1.00 92.33 436 GLU A C 1
ATOM 2184 O O . GLU A 1 444 ? -4.731 34.944 -2.185 1.00 90.86 436 GLU A O 1
ATOM 2190 N N . LEU A 1 445 ? -5.996 33.122 -2.583 1.00 83.82 437 LEU A N 1
ATOM 2191 C CA . LEU A 1 445 ? -6.839 33.843 -3.525 1.00 85.64 437 LEU A CA 1
ATOM 2192 C C . LEU A 1 445 ? -7.573 34.991 -2.841 1.00 98.14 437 LEU A C 1
ATOM 2193 O O . LEU A 1 445 ? -7.751 36.060 -3.432 1.00 104.44 437 LEU A O 1
ATOM 2198 N N . ASN A 1 446 ? -8.011 34.789 -1.596 1.00 100.72 438 ASN A N 1
ATOM 2199 C CA . ASN A 1 446 ? -8.662 35.867 -0.861 1.00 100.08 438 ASN A CA 1
ATOM 2200 C C . ASN A 1 446 ? -7.719 37.048 -0.668 1.00 102.19 438 ASN A C 1
ATOM 2201 O O . ASN A 1 446 ? -8.123 38.207 -0.820 1.00 105.24 438 ASN A O 1
ATOM 2206 N N . LYS A 1 447 ? -6.459 36.776 -0.319 1.00 101.74 439 LYS A N 1
ATOM 2207 C CA . LYS A 1 447 ? -5.496 37.861 -0.154 1.00 100.92 439 LYS A CA 1
ATOM 2208 C C . LYS A 1 447 ? -5.308 38.620 -1.457 1.00 98.61 439 LYS A C 1
ATOM 2209 O O . LYS A 1 447 ? -5.161 39.848 -1.453 1.00 95.34 439 LYS A O 1
ATOM 2211 N N . GLU A 1 448 ? -5.316 37.906 -2.585 1.00 102.35 440 GLU A N 1
ATOM 2212 C CA . GLU A 1 448 ? -5.122 38.553 -3.878 1.00 101.81 440 GLU A CA 1
ATOM 2213 C C . GLU A 1 448 ? -6.416 39.173 -4.392 1.00 99.30 440 GLU A C 1
ATOM 2214 O O . GLU A 1 448 ? -6.416 40.311 -4.873 1.00 92.87 440 GLU A O 1
ATOM 2216 N N . ASP A 1 449 ? -7.529 38.449 -4.268 1.00 109.41 441 ASP A N 1
ATOM 2217 C CA . ASP A 1 449 ? -8.797 38.894 -4.831 1.00 112.65 441 ASP A CA 1
ATOM 2218 C C . ASP A 1 449 ? -9.508 39.905 -3.945 1.00 116.03 441 ASP A C 1
ATOM 2219 O O . ASP A 1 449 ? -10.226 40.769 -4.458 1.00 117.64 441 ASP A O 1
ATOM 2224 N N . GLY A 1 450 ? -9.325 39.818 -2.632 1.00 120.46 442 GLY A N 1
ATOM 2225 C CA . GLY A 1 450 ? -10.018 40.685 -1.710 1.00 127.80 442 GLY A CA 1
ATOM 2226 C C . GLY A 1 450 ? -11.394 40.213 -1.296 1.00 134.50 442 GLY A C 1
ATOM 2227 O O . GLY A 1 450 ? -12.098 40.945 -0.586 1.00 143.02 442 GLY A O 1
ATOM 2228 N N . GLY A 1 451 ? -11.809 39.026 -1.721 1.00 134.70 443 GLY A N 1
ATOM 2229 C CA . GLY A 1 451 ? -13.093 38.478 -1.342 1.00 133.94 443 GLY A CA 1
ATOM 2230 C C . GLY A 1 451 ? -12.936 37.427 -0.261 1.00 132.67 443 GLY A C 1
ATOM 2231 O O . GLY A 1 451 ? -11.922 36.747 -0.181 1.00 133.17 443 GLY A O 1
ATOM 2232 N N . ASN A 1 452 ? -13.950 37.317 0.589 1.00 131.04 444 ASN A N 1
ATOM 2233 C CA . ASN A 1 452 ? -13.937 36.356 1.683 1.00 130.56 444 ASN A CA 1
ATOM 2234 C C . ASN A 1 452 ? -14.550 35.046 1.205 1.00 121.12 444 ASN A C 1
ATOM 2235 O O . ASN A 1 452 ? -15.733 34.999 0.855 1.00 122.98 444 ASN A O 1
ATOM 2240 N N . ARG A 1 453 ? -13.740 33.990 1.182 1.00 112.77 445 ARG A N 1
ATOM 2241 C CA . ARG A 1 453 ? -14.168 32.663 0.768 1.00 104.52 445 ARG A CA 1
ATOM 2242 C C . ARG A 1 453 ? -13.934 31.681 1.902 1.00 103.89 445 ARG A C 1
ATOM 2243 O O . ARG A 1 453 ? -12.891 31.716 2.563 1.00 109.64 445 ARG A O 1
ATOM 2251 N N . CYS A 1 454 ? -14.908 30.807 2.123 1.00 101.09 446 CYS A N 1
ATOM 2252 C CA . CYS A 1 454 ? -14.799 29.749 3.114 1.00 99.22 446 CYS A CA 1
ATOM 2253 C C . CYS A 1 454 ? -14.654 28.411 2.402 1.00 98.50 446 CYS A C 1
ATOM 2254 O O . CYS A 1 454 ? -15.261 28.189 1.350 1.00 98.62 446 CYS A O 1
ATOM 2257 N N . TYR A 1 455 ? -13.833 27.530 2.967 1.00 100.64 447 TYR A N 1
ATOM 2258 C CA . TYR A 1 455 ? -13.620 26.200 2.420 1.00 98.74 447 TYR A CA 1
ATOM 2259 C C . TYR A 1 455 ? -14.003 25.144 3.444 1.00 99.20 447 TYR A C 1
ATOM 2260 O O . TYR A 1 455 ? -13.915 25.367 4.652 1.00 106.13 447 TYR A O 1
ATOM 2269 N N . THR A 1 456 ? -14.424 23.987 2.944 1.00 99.22 448 THR A N 1
ATOM 2270 C CA . THR A 1 456 ? -14.700 22.824 3.775 1.00 99.44 448 THR A CA 1
ATOM 2271 C C . THR A 1 456 ? -13.887 21.660 3.238 1.00 95.89 448 THR A C 1
ATOM 2272 O O . THR A 1 456 ? -14.001 21.312 2.059 1.00 90.90 448 THR A O 1
ATOM 2276 N N . LEU A 1 457 ? -13.054 21.079 4.092 1.00 99.05 449 LEU A N 1
ATOM 2277 C CA . LEU A 1 457 ? -12.148 20.013 3.699 1.00 96.32 449 LEU A CA 1
ATOM 2278 C C . LEU A 1 457 ? -12.518 18.712 4.395 1.00 88.93 449 LEU A C 1
ATOM 2279 O O . LEU A 1 457 ? -13.007 18.707 5.525 1.00 92.65 449 LEU A O 1
ATOM 2284 N N . VAL A 1 458 ? -12.277 17.604 3.705 1.00 77.38 450 VAL A N 1
ATOM 2285 C CA . VAL A 1 458 ? -12.487 16.274 4.260 1.00 79.16 450 VAL A CA 1
ATOM 2286 C C . VAL A 1 458 ? -11.379 15.364 3.765 1.00 89.40 450 VAL A C 1
ATOM 2287 O O . VAL A 1 458 ? -11.113 15.290 2.560 1.00 87.61 450 VAL A O 1
ATOM 2291 N N . THR A 1 459 ? -10.737 14.671 4.696 1.00 95.87 451 THR A N 1
ATOM 2292 C CA . THR A 1 459 ? -9.685 13.729 4.363 1.00 97.69 451 THR A CA 1
ATOM 2293 C C . THR A 1 459 ? -9.546 12.771 5.530 1.00 94.57 451 THR A C 1
ATOM 2294 O O . THR A 1 459 ? -9.745 13.152 6.683 1.00 90.94 451 THR A O 1
ATOM 2298 N N . ASN A 1 460 ? -9.220 11.529 5.219 1.00 94.09 452 ASN A N 1
ATOM 2299 C CA . ASN A 1 460 ? -9.082 10.528 6.258 1.00 98.60 452 ASN A CA 1
ATOM 2300 C C . ASN A 1 460 ? -7.639 10.456 6.738 1.00 99.98 452 ASN A C 1
ATOM 2301 O O . ASN A 1 460 ? -6.721 10.996 6.118 1.00 94.50 452 ASN A O 1
ATOM 2306 N N . ASN A 1 461 ? -7.453 9.786 7.871 1.00 112.97 453 ASN A N 1
ATOM 2307 C CA . ASN A 1 461 ? -6.121 9.542 8.419 1.00 123.33 453 ASN A CA 1
ATOM 2308 C C . ASN A 1 461 ? -5.589 8.191 7.943 1.00 132.61 453 ASN A C 1
ATOM 2309 O O . ASN A 1 461 ? -5.337 7.276 8.724 1.00 135.46 453 ASN A O 1
ATOM 2314 N N . GLU A 1 462 ? -5.441 8.080 6.622 1.00 140.06 454 GLU A N 1
ATOM 2315 C CA . GLU A 1 462 ? -4.928 6.850 6.030 1.00 145.80 454 GLU A CA 1
ATOM 2316 C C . GLU A 1 462 ? -3.534 6.541 6.561 1.00 147.38 454 GLU A C 1
ATOM 2317 O O . GLU A 1 462 ? -3.299 5.486 7.162 1.00 153.22 454 GLU A O 1
ATOM 2323 N N . ASN A 1 463 ? -2.591 7.455 6.342 1.00 144.12 455 ASN A N 1
ATOM 2324 C CA . ASN A 1 463 ? -1.249 7.387 6.914 1.00 140.94 455 ASN A CA 1
ATOM 2325 C C . ASN A 1 463 ? -1.014 8.557 7.861 1.00 124.37 455 ASN A C 1
ATOM 2326 O O . ASN A 1 463 ? 0.035 9.202 7.833 1.00 114.24 455 ASN A O 1
ATOM 2331 N N . ASN A 1 464 ? -1.999 8.840 8.707 1.00 123.20 456 ASN A N 1
ATOM 2332 C CA . ASN A 1 464 ? -2.011 9.996 9.596 1.00 118.24 456 ASN A CA 1
ATOM 2333 C C . ASN A 1 464 ? -1.945 11.312 8.838 1.00 116.52 456 ASN A C 1
ATOM 2334 O O . ASN A 1 464 ? -1.740 12.362 9.455 1.00 110.72 456 ASN A O 1
ATOM 2339 N N . ILE A 1 465 ? -2.136 11.286 7.517 1.00 126.24 457 ILE A N 1
ATOM 2340 C CA . ILE A 1 465 ? -1.903 12.479 6.704 1.00 130.99 457 ILE A CA 1
ATOM 2341 C C . ILE A 1 465 ? -2.807 13.622 7.146 1.00 125.19 457 ILE A C 1
ATOM 2342 O O . ILE A 1 465 ? -2.364 14.770 7.277 1.00 128.86 457 ILE A O 1
ATOM 2347 N N . ALA A 1 466 ? -4.089 13.330 7.377 1.00 109.68 458 ALA A N 1
ATOM 2348 C CA . ALA A 1 466 ? -5.040 14.392 7.685 1.00 104.24 458 ALA A CA 1
ATOM 2349 C C . ALA A 1 466 ? -4.669 15.128 8.963 1.00 101.71 458 ALA A C 1
ATOM 2350 O O . ALA A 1 466 ? -4.943 16.323 9.094 1.00 93.62 458 ALA A O 1
ATOM 2352 N N . THR A 1 467 ? -4.053 14.436 9.917 1.00 111.06 459 THR A N 1
ATOM 2353 C CA . THR A 1 467 ? -3.621 15.085 11.151 1.00 112.70 459 THR A CA 1
ATOM 2354 C C . THR A 1 467 ? -2.259 15.749 10.971 1.00 111.23 459 THR A C 1
ATOM 2355 O O . THR A 1 467 ? -2.106 16.954 11.199 1.00 109.65 459 THR A O 1
ATOM 2359 N N . ASN A 1 468 ? -1.257 14.971 10.556 1.00 110.98 460 ASN A N 1
ATOM 2360 C CA . ASN A 1 468 ? 0.102 15.493 10.461 1.00 112.51 460 ASN A CA 1
ATOM 2361 C C . ASN A 1 468 ? 0.259 16.418 9.262 1.00 123.41 460 ASN A C 1
ATOM 2362 O O . ASN A 1 468 ? 0.756 17.541 9.396 1.00 136.22 460 ASN A O 1
ATOM 2367 N N . VAL A 1 469 ? -0.167 15.969 8.080 1.00 118.65 461 VAL A N 1
ATOM 2368 C CA . VAL A 1 469 ? 0.085 16.726 6.855 1.00 105.30 461 VAL A CA 1
ATOM 2369 C C . VAL A 1 469 ? -0.940 17.844 6.676 1.00 95.43 461 VAL A C 1
ATOM 2370 O O . VAL A 1 469 ? -0.580 19.018 6.535 1.00 92.06 461 VAL A O 1
ATOM 2374 N N . CYS A 1 470 ? -2.230 17.511 6.696 1.00 91.65 462 CYS A N 1
ATOM 2375 C CA . CYS A 1 470 ? -3.248 18.491 6.329 1.00 94.63 462 CYS A CA 1
ATOM 2376 C C . CYS A 1 470 ? -3.408 19.571 7.399 1.00 104.72 462 CYS A C 1
ATOM 2377 O O . CYS A 1 470 ? -3.360 20.769 7.093 1.00 106.86 462 CYS A O 1
ATOM 2380 N N . TYR A 1 471 ? -3.589 19.165 8.662 1.00 111.55 463 TYR A N 1
ATOM 2381 C CA . TYR A 1 471 ? -3.784 20.135 9.738 1.00 107.26 463 TYR A CA 1
ATOM 2382 C C . TYR A 1 471 ? -2.552 21.015 9.926 1.00 109.62 463 TYR A C 1
ATOM 2383 O O . TYR A 1 471 ? -2.661 22.245 9.977 1.00 111.42 463 TYR A O 1
ATOM 2392 N N . GLU A 1 472 ? -1.367 20.405 10.031 1.00 109.62 464 GLU A N 1
ATOM 2393 C CA . GLU A 1 472 ? -0.145 21.189 10.187 1.00 113.12 464 GLU A CA 1
ATOM 2394 C C . GLU A 1 472 ? -0.040 22.285 9.131 1.00 111.61 464 GLU A C 1
ATOM 2395 O O . GLU A 1 472 ? 0.262 23.441 9.442 1.00 117.56 464 GLU A O 1
ATOM 2401 N N . ARG A 1 473 ? -0.276 21.941 7.871 1.00 102.69 465 ARG A N 1
ATOM 2402 C CA . ARG A 1 473 ? -0.234 22.941 6.815 1.00 102.63 465 ARG A CA 1
ATOM 2403 C C . ARG A 1 473 ? -1.161 24.097 7.163 1.00 102.70 465 ARG A C 1
ATOM 2404 O O . ARG A 1 473 ? -0.701 25.219 7.394 1.00 105.26 465 ARG A O 1
ATOM 2412 N N . LEU A 1 474 ? -2.469 23.828 7.192 1.00 99.46 466 LEU A N 1
ATOM 2413 C CA . LEU A 1 474 ? -3.434 24.871 7.520 1.00 95.57 466 LEU A CA 1
ATOM 2414 C C . LEU A 1 474 ? -3.057 25.592 8.811 1.00 102.71 466 LEU A C 1
ATOM 2415 O O . LEU A 1 474 ? -3.178 26.821 8.910 1.00 106.62 466 LEU A O 1
ATOM 2420 N N . TYR A 1 475 ? -2.583 24.845 9.809 1.00 105.68 467 TYR A N 1
ATOM 2421 C CA . TYR A 1 475 ? -2.253 25.445 11.097 1.00 107.49 467 TYR A CA 1
ATOM 2422 C C . TYR A 1 475 ? -1.083 26.411 10.969 1.00 109.12 467 TYR A C 1
ATOM 2423 O O . TYR A 1 475 ? -1.176 27.573 11.379 1.00 111.91 467 TYR A O 1
ATOM 2432 N N . ARG A 1 476 ? 0.027 25.949 10.393 1.00 111.92 468 ARG A N 1
ATOM 2433 C CA . ARG A 1 476 ? 1.219 26.784 10.319 1.00 116.54 468 ARG A CA 1
ATOM 2434 C C . ARG A 1 476 ? 1.021 27.970 9.387 1.00 112.59 468 ARG A C 1
ATOM 2435 O O . ARG A 1 476 ? 1.733 28.973 9.500 1.00 114.60 468 ARG A O 1
ATOM 2443 N N . ILE A 1 477 ? 0.072 27.876 8.459 1.00 107.21 469 ILE A N 1
ATOM 2444 C CA . ILE A 1 477 ? -0.173 28.983 7.541 1.00 105.84 469 ILE A CA 1
ATOM 2445 C C . ILE A 1 477 ? -1.022 30.056 8.209 1.00 114.59 469 ILE A C 1
ATOM 2446 O O . ILE A 1 477 ? -0.797 31.255 8.014 1.00 117.46 469 ILE A O 1
ATOM 2451 N N . ASN A 1 478 ? -2.002 29.647 9.013 1.00 112.60 470 ASN A N 1
ATOM 2452 C CA . ASN A 1 478 ? -2.817 30.613 9.735 1.00 109.33 470 ASN A CA 1
ATOM 2453 C C . ASN A 1 478 ? -2.051 31.231 10.898 1.00 115.09 470 ASN A C 1
ATOM 2454 O O . ASN A 1 478 ? -2.062 32.456 11.070 1.00 115.78 470 ASN A O 1
ATOM 2459 N N . ASN A 1 479 ? -1.365 30.403 11.685 1.00 122.26 471 ASN A N 1
ATOM 2460 C CA . ASN A 1 479 ? -0.817 30.826 12.965 1.00 124.20 471 ASN A CA 1
ATOM 2461 C C . ASN A 1 479 ? 0.589 31.398 12.872 1.00 125.20 471 ASN A C 1
ATOM 2462 O O . ASN A 1 479 ? 1.020 32.092 13.797 1.00 129.34 471 ASN A O 1
ATOM 2467 N N . GLY A 1 480 ? 1.310 31.137 11.789 1.00 124.80 472 GLY A N 1
ATOM 2468 C CA . GLY A 1 480 ? 2.643 31.686 11.665 1.00 127.50 472 GLY A CA 1
ATOM 2469 C C . GLY A 1 480 ? 3.640 31.083 12.624 1.00 130.59 472 GLY A C 1
ATOM 2470 O O . GLY A 1 480 ? 4.663 31.713 12.925 1.00 129.59 472 GLY A O 1
ATOM 2471 N N . ILE A 1 481 ? 3.367 29.879 13.122 1.00 138.06 473 ILE A N 1
ATOM 2472 C CA . ILE A 1 481 ? 4.279 29.199 14.031 1.00 148.27 473 ILE A CA 1
ATOM 2473 C C . ILE A 1 481 ? 3.841 27.752 14.129 1.00 152.83 473 ILE A C 1
ATOM 2474 O O . ILE A 1 481 ? 2.643 27.450 14.097 1.00 152.08 473 ILE A O 1
ATOM 2476 N N . TYR A 1 482 ? 4.822 26.857 14.229 1.00 158.02 474 TYR A N 1
ATOM 2477 C CA . TYR A 1 482 ? 4.504 25.449 14.371 1.00 158.52 474 TYR A CA 1
ATOM 2478 C C . TYR A 1 482 ? 3.633 25.235 15.606 1.00 183.23 474 TYR A C 1
ATOM 2479 O O . TYR A 1 482 ? 3.554 26.079 16.505 1.00 186.10 474 TYR A O 1
ATOM 2481 N N . THR A 1 483 ? 2.957 24.088 15.636 1.00 194.77 475 THR A N 1
ATOM 2482 C CA . THR A 1 483 ? 1.996 23.831 16.701 1.00 199.71 475 THR A CA 1
ATOM 2483 C C . THR A 1 483 ? 2.668 23.595 18.049 1.00 205.79 475 THR A C 1
ATOM 2484 O O . THR A 1 483 ? 2.023 23.763 19.088 1.00 207.20 475 THR A O 1
ATOM 2488 N N . ASN A 1 484 ? 3.944 23.220 18.057 1.00 216.82 476 ASN A N 1
ATOM 2489 C CA . ASN A 1 484 ? 4.680 22.935 19.287 1.00 214.88 476 ASN A CA 1
ATOM 2490 C C . ASN A 1 484 ? 5.628 24.068 19.664 1.00 245.94 476 ASN A C 1
ATOM 2491 O O . ASN A 1 484 ? 6.744 23.821 20.124 1.00 245.19 476 ASN A O 1
ATOM 2493 N N . ASN A 1 485 ? 5.203 25.319 19.480 1.00 258.94 477 ASN A N 1
ATOM 2494 C CA . ASN A 1 485 ? 5.967 26.488 19.916 1.00 261.42 477 ASN A CA 1
ATOM 2495 C C . ASN A 1 485 ? 7.319 26.547 19.206 1.00 261.74 477 ASN A C 1
ATOM 2496 O O . ASN A 1 485 ? 8.380 26.626 19.829 1.00 266.87 477 ASN A O 1
ATOM 2498 N N . GLU A 1 486 ? 7.265 26.504 17.879 1.00 239.15 478 GLU A N 1
ATOM 2499 C CA . GLU A 1 486 ? 8.434 26.630 17.029 1.00 227.61 478 GLU A CA 1
ATOM 2500 C C . GLU A 1 486 ? 8.116 27.597 15.896 1.00 220.00 478 GLU A C 1
ATOM 2501 O O . GLU A 1 486 ? 6.953 27.890 15.616 1.00 213.11 478 GLU A O 1
ATOM 2503 N N . SER A 1 487 ? 9.169 28.105 15.249 1.00 220.95 479 SER A N 1
ATOM 2504 C CA . SER A 1 487 ? 9.010 29.129 14.222 1.00 212.00 479 SER A CA 1
ATOM 2505 C C . SER A 1 487 ? 10.235 29.184 13.329 1.00 208.39 479 SER A C 1
ATOM 2506 O O . SER A 1 487 ? 10.723 30.265 12.994 1.00 208.03 479 SER A O 1
ATOM 2508 N N . ASN A 1 488 ? 10.733 28.030 12.910 1.00 196.31 480 ASN A N 1
ATOM 2509 C CA . ASN A 1 488 ? 11.951 27.972 12.114 1.00 186.14 480 ASN A CA 1
ATOM 2510 C C . ASN A 1 488 ? 11.754 27.296 10.757 1.00 173.34 480 ASN A C 1
ATOM 2511 O O . ASN A 1 488 ? 12.747 26.963 10.087 1.00 180.22 480 ASN A O 1
ATOM 2516 N N . PHE A 1 489 ? 10.513 27.100 10.316 1.00 152.93 481 PHE A N 1
ATOM 2517 C CA . PHE A 1 489 ? 10.296 26.523 8.999 1.00 139.96 481 PHE A CA 1
ATOM 2518 C C . PHE A 1 489 ? 10.204 27.615 7.937 1.00 127.64 481 PHE A C 1
ATOM 2519 O O . PHE A 1 489 ? 9.830 28.762 8.206 1.00 119.72 481 PHE A O 1
ATOM 2527 N N . ASP A 1 490 ? 10.523 27.214 6.704 1.00 124.35 482 ASP A N 1
ATOM 2528 C CA . ASP A 1 490 ? 10.856 28.171 5.651 1.00 120.90 482 ASP A CA 1
ATOM 2529 C C . ASP A 1 490 ? 9.672 29.060 5.280 1.00 111.72 482 ASP A C 1
ATOM 2530 O O . ASP A 1 490 ? 9.821 30.280 5.157 1.00 111.17 482 ASP A O 1
ATOM 2532 N N . TRP A 1 491 ? 8.490 28.472 5.086 1.00 107.45 483 TRP A N 1
ATOM 2533 C CA . TRP A 1 491 ? 7.366 29.236 4.551 1.00 109.10 483 TRP A CA 1
ATOM 2534 C C . TRP A 1 491 ? 7.148 30.531 5.319 1.00 113.84 483 TRP A C 1
ATOM 2535 O O . TRP A 1 491 ? 6.961 31.597 4.721 1.00 115.91 483 TRP A O 1
ATOM 2546 N N . ILE A 1 492 ? 7.161 30.452 6.649 1.00 118.30 484 ILE A N 1
ATOM 2547 C CA . ILE A 1 492 ? 6.824 31.604 7.471 1.00 115.09 484 ILE A CA 1
ATOM 2548 C C . ILE A 1 492 ? 7.949 32.624 7.529 1.00 119.22 484 ILE A C 1
ATOM 2549 O O . ILE A 1 492 ? 7.703 33.786 7.884 1.00 117.96 484 ILE A O 1
ATOM 2554 N N . LYS A 1 493 ? 9.176 32.222 7.190 1.00 124.09 485 LYS A N 1
ATOM 2555 C CA . LYS A 1 493 ? 10.256 33.183 7.039 1.00 125.12 485 LYS A CA 1
ATOM 2556 C C . LYS A 1 493 ? 10.119 33.989 5.759 1.00 123.49 485 LYS A C 1
ATOM 2557 O O . LYS A 1 493 ? 10.713 35.064 5.657 1.00 126.46 485 LYS A O 1
ATOM 2559 N N . LYS A 1 494 ? 9.335 33.503 4.793 1.00 121.07 486 LYS A N 1
ATOM 2560 C CA . LYS A 1 494 ? 9.200 34.146 3.489 1.00 124.39 486 LYS A CA 1
ATOM 2561 C C . LYS A 1 494 ? 7.847 34.812 3.268 1.00 123.22 486 LYS A C 1
ATOM 2562 O O . LYS A 1 494 ? 7.753 35.712 2.426 1.00 126.07 486 LYS A O 1
ATOM 2564 N N . ASN A 1 495 ? 6.800 34.409 3.992 1.00 124.10 487 ASN A N 1
ATOM 2565 C CA . ASN A 1 495 ? 5.487 35.018 3.828 1.00 125.80 487 ASN A CA 1
ATOM 2566 C C . ASN A 1 495 ? 4.837 35.238 5.185 1.00 127.44 487 ASN A C 1
ATOM 2567 O O . ASN A 1 495 ? 5.190 34.602 6.181 1.00 129.18 487 ASN A O 1
ATOM 2572 N N . LYS A 1 496 ? 3.867 36.156 5.205 1.00 130.44 488 LYS A N 1
ATOM 2573 C CA . LYS A 1 496 ? 3.160 36.496 6.430 1.00 131.96 488 LYS A CA 1
ATOM 2574 C C . LYS A 1 496 ? 2.069 35.469 6.728 1.00 126.60 488 LYS A C 1
ATOM 2575 O O . LYS A 1 496 ? 1.496 34.876 5.809 1.00 124.03 488 LYS A O 1
ATOM 2581 N N . PRO A 1 497 ? 1.761 35.248 8.005 1.00 117.39 489 PRO A N 1
ATOM 2582 C CA . PRO A 1 497 ? 0.663 34.341 8.346 1.00 113.32 489 PRO A CA 1
ATOM 2583 C C . PRO A 1 497 ? -0.680 34.929 7.948 1.00 115.50 489 PRO A C 1
ATOM 2584 O O . PRO A 1 497 ? -0.881 36.145 7.959 1.00 118.67 489 PRO A O 1
ATOM 2588 N N . TYR A 1 498 ? -1.611 34.043 7.590 1.00 117.74 490 TYR A N 1
ATOM 2589 C CA . TYR A 1 498 ? -2.936 34.497 7.184 1.00 116.45 490 TYR A CA 1
ATOM 2590 C C . TYR A 1 498 ? -3.782 34.909 8.372 1.00 121.45 490 TYR A C 1
ATOM 2591 O O . TYR A 1 498 ? -4.672 35.751 8.228 1.00 129.60 490 TYR A O 1
ATOM 2600 N N . LYS A 1 499 ? -3.535 34.328 9.538 1.00 116.33 491 LYS A N 1
ATOM 2601 C CA . LYS A 1 499 ? -4.226 34.726 10.751 1.00 115.78 491 LYS A CA 1
ATOM 2602 C C . LYS A 1 499 ? -5.740 34.647 10.550 1.00 115.85 491 LYS A C 1
ATOM 2603 O O . LYS A 1 499 ? -6.472 35.629 10.667 1.00 118.20 491 LYS A O 1
ATOM 2609 N N . SER A 1 500 ? -6.199 33.435 10.239 1.00 114.96 492 SER A N 1
ATOM 2610 C CA . SER A 1 500 ? -7.600 33.155 9.955 1.00 115.87 492 SER A CA 1
ATOM 2611 C C . SER A 1 500 ? -8.077 31.990 10.814 1.00 116.15 492 SER A C 1
ATOM 2612 O O . SER A 1 500 ? -7.312 31.400 11.579 1.00 124.02 492 SER A O 1
ATOM 2615 N N . ASN A 1 501 ? -9.354 31.653 10.671 1.00 114.19 493 ASN A N 1
ATOM 2616 C CA . ASN A 1 501 ? -9.985 30.659 11.519 1.00 111.38 493 ASN A CA 1
ATOM 2617 C C . ASN A 1 501 ? -10.025 29.294 10.834 1.00 105.01 493 ASN A C 1
ATOM 2618 O O . ASN A 1 501 ? -9.833 29.163 9.626 1.00 107.61 493 ASN A O 1
ATOM 2623 N N . LEU A 1 502 ? -10.269 28.261 11.634 1.00 102.06 494 LEU A N 1
ATOM 2624 C CA . LEU A 1 502 ? -10.422 26.903 11.132 1.00 101.47 494 LEU A CA 1
ATOM 2625 C C . LEU A 1 502 ? -11.005 26.043 12.245 1.00 108.14 494 LEU A C 1
ATOM 2626 O O . LEU A 1 502 ? -10.604 26.167 13.403 1.00 114.96 494 LEU A O 1
ATOM 2631 N N . ASN A 1 503 ? -11.965 25.194 11.887 1.00 105.17 495 ASN A N 1
ATOM 2632 C CA . ASN A 1 503 ? -12.639 24.300 12.819 1.00 103.53 495 ASN A CA 1
ATOM 2633 C C . ASN A 1 503 ? -12.390 22.861 12.399 1.00 98.93 495 ASN A C 1
ATOM 2634 O O . ASN A 1 503 ? -12.595 22.509 11.235 1.00 102.63 495 ASN A O 1
ATOM 2639 N N . VAL A 1 504 ? -11.975 22.031 13.349 1.00 101.21 496 VAL A N 1
ATOM 2640 C CA . VAL A 1 504 ? -11.665 20.627 13.101 1.00 93.33 496 VAL A CA 1
ATOM 2641 C C . VAL A 1 504 ? -12.752 19.762 13.723 1.00 103.86 496 VAL A C 1
ATOM 2642 O O . VAL A 1 504 ? -13.060 19.903 14.913 1.00 111.00 496 VAL A O 1
ATOM 2646 N N . TYR A 1 505 ? -13.320 18.857 12.925 1.00 106.96 497 TYR A N 1
ATOM 2647 C CA . TYR A 1 505 ? -14.356 17.940 13.379 1.00 106.00 497 TYR A CA 1
ATOM 2648 C C . TYR A 1 505 ? -13.911 16.505 13.142 1.00 104.81 497 TYR A C 1
ATOM 2649 O O . TYR A 1 505 ? -13.286 16.200 12.123 1.00 106.66 497 TYR A O 1
ATOM 2658 N N . ASP A 1 506 ? -14.223 15.630 14.091 1.00 101.66 498 ASP A N 1
ATOM 2659 C CA . ASP A 1 506 ? -14.010 14.203 13.936 1.00 103.40 498 ASP A CA 1
ATOM 2660 C C . ASP A 1 506 ? -15.343 13.515 13.685 1.00 102.99 498 ASP A C 1
ATOM 2661 O O . ASP A 1 506 ? -16.399 13.999 14.094 1.00 110.85 498 ASP A O 1
ATOM 2666 N N . ILE A 1 507 ? -15.292 12.388 12.993 1.00 102.67 499 ILE A N 1
ATOM 2667 C CA . ILE A 1 507 ? -16.481 11.585 12.728 1.00 109.30 499 ILE A CA 1
ATOM 2668 C C . ILE A 1 507 ? -16.511 10.440 13.734 1.00 120.31 499 ILE A C 1
ATOM 2669 O O . ILE A 1 507 ? -15.601 9.603 13.766 1.00 126.27 499 ILE A O 1
ATOM 2674 N N . GLU A 1 508 ? -17.549 10.411 14.565 1.00 119.19 500 GLU A N 1
ATOM 2675 C CA . GLU A 1 508 ? -17.740 9.379 15.570 1.00 119.79 500 GLU A CA 1
ATOM 2676 C C . GLU A 1 508 ? -18.897 8.479 15.158 1.00 115.12 500 GLU A C 1
ATOM 2677 O O . GLU A 1 508 ? -19.859 8.938 14.531 1.00 111.33 500 GLU A O 1
ATOM 2683 N N . TYR A 1 509 ? -18.800 7.199 15.509 1.00 115.65 501 TYR A N 1
ATOM 2684 C CA . TYR A 1 509 ? -19.802 6.207 15.146 1.00 116.42 501 TYR A CA 1
ATOM 2685 C C . TYR A 1 509 ? -20.435 5.651 16.410 1.00 120.24 501 TYR A C 1
ATOM 2686 O O . TYR A 1 509 ? -19.724 5.262 17.342 1.00 127.28 501 TYR A O 1
ATOM 2695 N N . PHE A 1 510 ? -21.766 5.621 16.440 1.00 120.66 502 PHE A N 1
ATOM 2696 C CA . PHE A 1 510 ? -22.517 5.155 17.599 1.00 129.33 502 PHE A CA 1
ATOM 2697 C C . PHE A 1 510 ? -23.473 4.058 17.166 1.00 126.16 502 PHE A C 1
ATOM 2698 O O . PHE A 1 510 ? -24.370 4.299 16.350 1.00 120.49 502 PHE A O 1
ATOM 2706 N N . SER A 1 511 ? -23.285 2.861 17.718 1.00 129.22 503 SER A N 1
ATOM 2707 C CA . SER A 1 511 ? -24.140 1.738 17.365 1.00 133.16 503 SER A CA 1
ATOM 2708 C C . SER A 1 511 ? -25.605 2.067 17.628 1.00 139.93 503 SER A C 1
ATOM 2709 O O . SER A 1 511 ? -25.949 2.736 18.605 1.00 140.23 503 SER A O 1
ATOM 2712 N N . THR A 1 512 ? -26.473 1.588 16.741 1.00 149.12 504 THR A N 1
ATOM 2713 C CA . THR A 1 512 ? -27.892 1.624 17.024 1.00 162.06 504 THR A CA 1
ATOM 2714 C C . THR A 1 512 ? -28.196 0.758 18.252 1.00 182.07 504 THR A C 1
ATOM 2715 O O . THR A 1 512 ? -27.343 0.018 18.760 1.00 183.90 504 THR A O 1
ATOM 2719 N N . LYS A 1 513 ? -29.442 0.855 18.717 1.00 197.27 505 LYS A N 1
ATOM 2720 C CA . LYS A 1 513 ? -29.963 0.366 19.986 1.00 198.17 505 LYS A CA 1
ATOM 2721 C C . LYS A 1 513 ? -29.371 1.167 21.134 1.00 192.24 505 LYS A C 1
ATOM 2722 O O . LYS A 1 513 ? -29.888 1.072 22.240 1.00 196.68 505 LYS A O 1
ATOM 2724 N N . LEU A 1 514 ? -28.374 2.032 20.898 1.00 182.25 506 LEU A N 1
ATOM 2725 C CA . LEU A 1 514 ? -27.999 3.024 21.906 1.00 169.94 506 LEU A CA 1
ATOM 2726 C C . LEU A 1 514 ? -29.130 4.002 22.167 1.00 168.66 506 LEU A C 1
ATOM 2727 O O . LEU A 1 514 ? -29.150 4.660 23.215 1.00 175.02 506 LEU A O 1
ATOM 2732 N N . PHE A 1 515 ? -30.070 4.112 21.231 1.00 165.52 507 PHE A N 1
ATOM 2733 C CA . PHE A 1 515 ? -31.288 4.859 21.506 1.00 168.02 507 PHE A CA 1
ATOM 2734 C C . PHE A 1 515 ? -32.105 4.176 22.591 1.00 170.45 507 PHE A C 1
ATOM 2735 O O . PHE A 1 515 ? -32.784 4.850 23.373 1.00 178.14 507 PHE A O 1
ATOM 2743 N N . ASP A 1 516 ? -32.044 2.844 22.660 1.00 163.57 508 ASP A N 1
ATOM 2744 C CA . ASP A 1 516 ? -32.667 2.131 23.767 1.00 165.42 508 ASP A CA 1
ATOM 2745 C C . ASP A 1 516 ? -32.127 2.629 25.101 1.00 169.71 508 ASP A C 1
ATOM 2746 O O . ASP A 1 516 ? -32.891 2.850 26.047 1.00 173.67 508 ASP A O 1
ATOM 2748 N N . ASP A 1 517 ? -30.811 2.820 25.191 1.00 169.02 509 ASP A N 1
ATOM 2749 C CA . ASP A 1 517 ? -30.219 3.432 26.374 1.00 171.83 509 ASP A CA 1
ATOM 2750 C C . ASP A 1 517 ? -30.662 4.888 26.475 1.00 178.14 509 ASP A C 1
ATOM 2751 O O . ASP A 1 517 ? -30.641 5.622 25.483 1.00 173.87 509 ASP A O 1
ATOM 2756 N N . ASN A 1 518 ? -31.065 5.307 27.675 1.00 193.08 510 ASN A N 1
ATOM 2757 C CA . ASN A 1 518 ? -31.588 6.658 27.843 1.00 195.43 510 ASN A CA 1
ATOM 2758 C C . ASN A 1 518 ? -30.478 7.704 27.838 1.00 192.60 510 ASN A C 1
ATOM 2759 O O . ASN A 1 518 ? -30.631 8.771 27.233 1.00 196.22 510 ASN A O 1
ATOM 2764 N N . GLN A 1 519 ? -29.355 7.416 28.498 1.00 185.39 511 GLN A N 1
ATOM 2765 C CA . GLN A 1 519 ? -28.271 8.391 28.561 1.00 179.25 511 GLN A CA 1
ATOM 2766 C C . GLN A 1 519 ? -27.563 8.541 27.219 1.00 170.40 511 GLN A C 1
ATOM 2767 O O . GLN A 1 519 ? -27.082 9.632 26.895 1.00 172.89 511 GLN A O 1
ATOM 2769 N N . SER A 1 520 ? -27.495 7.469 26.425 1.00 171.30 512 SER A N 1
ATOM 2770 C CA . SER A 1 520 ? -26.803 7.538 25.141 1.00 157.54 512 SER A CA 1
ATOM 2771 C C . SER A 1 520 ? -27.636 8.259 24.087 1.00 150.52 512 SER A C 1
ATOM 2772 O O . SER A 1 520 ? -27.096 9.031 23.289 1.00 145.93 512 SER A O 1
ATOM 2775 N N . ASN A 1 521 ? -28.949 8.018 24.066 1.00 152.63 513 ASN A N 1
ATOM 2776 C CA . ASN A 1 521 ? -29.813 8.689 23.098 1.00 152.36 513 ASN A CA 1
ATOM 2777 C C . ASN A 1 521 ? -29.728 10.203 23.246 1.00 153.25 513 ASN A C 1
ATOM 2778 O O . ASN A 1 521 ? -29.665 10.934 22.249 1.00 151.23 513 ASN A O 1
ATOM 2791 N N . SER A 1 523 ? -27.199 11.821 24.559 1.00 150.06 515 SER A N 1
ATOM 2792 C CA . SER A 1 523 ? -25.857 12.149 24.094 1.00 142.31 515 SER A CA 1
ATOM 2793 C C . SER A 1 523 ? -25.824 12.275 22.576 1.00 136.64 515 SER A C 1
ATOM 2794 O O . SER A 1 523 ? -25.259 13.227 22.027 1.00 134.43 515 SER A O 1
ATOM 2797 N N . ILE A 1 524 ? -26.438 11.319 21.879 1.00 136.91 516 ILE A N 1
ATOM 2798 C CA . ILE A 1 524 ? -26.513 11.386 20.424 1.00 130.36 516 ILE A CA 1
ATOM 2799 C C . ILE A 1 524 ? -27.380 12.562 19.990 1.00 127.23 516 ILE A C 1
ATOM 2800 O O . ILE A 1 524 ? -27.049 13.278 19.038 1.00 113.55 516 ILE A O 1
ATOM 2805 N N . LYS A 1 525 ? -28.499 12.789 20.685 1.00 129.63 517 LYS A N 1
ATOM 2806 C CA . LYS A 1 525 ? -29.395 13.876 20.305 1.00 126.72 517 LYS A CA 1
ATOM 2807 C C . LYS A 1 525 ? -28.731 15.235 20.502 1.00 125.33 517 LYS A C 1
ATOM 2808 O O . LYS A 1 525 ? -28.906 16.142 19.678 1.00 118.83 517 LYS A O 1
ATOM 2810 N N . GLU A 1 526 ? -27.964 15.397 21.586 1.00 127.28 518 GLU A N 1
ATOM 2811 C CA . GLU A 1 526 ? -27.260 16.658 21.810 1.00 130.69 518 GLU A CA 1
ATOM 2812 C C . GLU A 1 526 ? -26.094 16.819 20.841 1.00 126.01 518 GLU A C 1
ATOM 2813 O O . GLU A 1 526 ? -25.844 17.923 20.341 1.00 122.76 518 GLU A O 1
ATOM 2819 N N . GLN A 1 527 ? -25.370 15.730 20.561 1.00 125.35 519 GLN A N 1
ATOM 2820 C CA . GLN A 1 527 ? -24.264 15.806 19.614 1.00 120.60 519 GLN A CA 1
ATOM 2821 C C . GLN A 1 527 ? -24.760 16.175 18.222 1.00 118.88 519 GLN A C 1
ATOM 2822 O O . GLN A 1 527 ? -24.052 16.843 17.460 1.00 117.99 519 GLN A O 1
ATOM 2828 N N . TYR A 1 528 ? -25.974 15.745 17.871 1.00 116.36 520 TYR A N 1
ATOM 2829 C CA . TYR A 1 528 ? -26.570 16.171 16.611 1.00 115.38 520 TYR A CA 1
ATOM 2830 C C . TYR A 1 528 ? -26.861 17.664 16.626 1.00 114.95 520 TYR A C 1
ATOM 2831 O O . TYR A 1 528 ? -26.587 18.369 15.647 1.00 120.28 520 TYR A O 1
ATOM 2840 N N . ILE A 1 529 ? -27.420 18.167 17.726 1.00 112.96 521 ILE A N 1
ATOM 2841 C CA . ILE A 1 529 ? -27.713 19.593 17.806 1.00 114.73 521 ILE A CA 1
ATOM 2842 C C . ILE A 1 529 ? -26.420 20.390 17.898 1.00 112.95 521 ILE A C 1
ATOM 2843 O O . ILE A 1 529 ? -26.309 21.492 17.349 1.00 112.89 521 ILE A O 1
ATOM 2848 N N . LYS A 1 530 ? -25.417 19.843 18.580 1.00 111.91 522 LYS A N 1
ATOM 2849 C CA . LYS A 1 530 ? -24.128 20.518 18.654 1.00 110.54 522 LYS A CA 1
ATOM 2850 C C . LYS A 1 530 ? -23.507 20.665 17.269 1.00 121.69 522 LYS A C 1
ATOM 2851 O O . LYS A 1 530 ? -22.871 21.682 16.972 1.00 119.96 522 LYS A O 1
ATOM 2865 N N . LEU A 1 532 ? -25.131 21.072 14.328 1.00 110.91 524 LEU A N 1
ATOM 2866 C CA . LEU A 1 532 ? -25.805 22.156 13.622 1.00 116.67 524 LEU A CA 1
ATOM 2867 C C . LEU A 1 532 ? -25.326 23.517 14.110 1.00 122.67 524 LEU A C 1
ATOM 2868 O O . LEU A 1 532 ? -25.008 24.399 13.304 1.00 125.81 524 LEU A O 1
ATOM 2873 N N . GLN A 1 533 ? -25.264 23.704 15.432 1.00 128.15 525 GLN A N 1
ATOM 2874 C CA . GLN A 1 533 ? -24.779 24.970 15.973 1.00 129.58 525 GLN A CA 1
ATOM 2875 C C . GLN A 1 533 ? -23.322 25.212 15.602 1.00 123.49 525 GLN A C 1
ATOM 2876 O O . GLN A 1 533 ? -22.930 26.351 15.327 1.00 123.83 525 GLN A O 1
ATOM 2882 N N . ASP A 1 534 ? -22.498 24.159 15.599 1.00 122.30 526 ASP A N 1
ATOM 2883 C CA . ASP A 1 534 ? -21.103 24.338 15.210 1.00 123.21 526 ASP A CA 1
ATOM 2884 C C . ASP A 1 534 ? -20.990 24.860 13.782 1.00 128.66 526 ASP A C 1
ATOM 2885 O O . ASP A 1 534 ? -20.026 25.560 13.450 1.00 134.41 526 ASP A O 1
ATOM 2890 N N . PHE A 1 535 ? -21.964 24.538 12.931 1.00 125.21 527 PHE A N 1
ATOM 2891 C CA . PHE A 1 535 ? -22.002 25.002 11.552 1.00 118.52 527 PHE A CA 1
ATOM 2892 C C . PHE A 1 535 ? -22.935 26.196 11.367 1.00 120.45 527 PHE A C 1
ATOM 2893 O O . PHE A 1 535 ? -23.289 26.524 10.231 1.00 124.90 527 PHE A O 1
ATOM 2901 N N . ASN A 1 536 ? -23.358 26.831 12.461 1.00 119.30 528 ASN A N 1
ATOM 2902 C CA . ASN A 1 536 ? -24.122 28.078 12.428 1.00 113.27 528 ASN A CA 1
ATOM 2903 C C . ASN A 1 536 ? -25.541 27.842 11.906 1.00 124.65 528 ASN A C 1
ATOM 2904 O O . ASN A 1 536 ? -25.981 28.430 10.917 1.00 130.80 528 ASN A O 1
ATOM 2909 N N . ILE A 1 537 ? -26.244 26.945 12.593 1.00 115.28 529 ILE A N 1
ATOM 2910 C CA . ILE A 1 537 ? -27.649 26.640 12.343 1.00 117.73 529 ILE A CA 1
ATOM 2911 C C . ILE A 1 537 ? -28.449 27.043 13.579 1.00 128.94 529 ILE A C 1
ATOM 2912 O O . ILE A 1 537 ? -27.982 26.896 14.712 1.00 128.11 529 ILE A O 1
ATOM 2914 N N . ASP A 1 538 ? -29.661 27.564 13.359 1.00 125.80 530 ASP A N 1
ATOM 2915 C CA . ASP A 1 538 ? -30.441 28.109 14.470 1.00 136.64 530 ASP A CA 1
ATOM 2916 C C . ASP A 1 538 ? -30.969 27.003 15.383 1.00 142.89 530 ASP A C 1
ATOM 2917 O O . ASP A 1 538 ? -30.968 27.145 16.614 1.00 144.25 530 ASP A O 1
ATOM 2922 N N . THR A 1 539 ? -31.442 25.904 14.798 1.00 147.65 531 THR A N 1
ATOM 2923 C CA . THR A 1 539 ? -31.845 24.679 15.494 1.00 151.45 531 THR A CA 1
ATOM 2924 C C . THR A 1 539 ? -33.204 24.766 16.176 1.00 163.61 531 THR A C 1
ATOM 2925 O O . THR A 1 539 ? -33.566 23.826 16.903 1.00 163.62 531 THR A O 1
ATOM 2929 N N . GLU A 1 540 ? -33.971 25.841 15.979 1.00 178.91 532 GLU A N 1
ATOM 2930 C CA . GLU A 1 540 ? -35.309 25.898 16.559 1.00 195.85 532 GLU A CA 1
ATOM 2931 C C . GLU A 1 540 ? -36.178 24.765 16.031 1.00 210.31 532 GLU A C 1
ATOM 2932 O O . GLU A 1 540 ? -36.812 24.039 16.805 1.00 213.37 532 GLU A O 1
ATOM 2938 N N . ASP A 1 541 ? -36.230 24.607 14.713 1.00 226.14 533 ASP A N 1
ATOM 2939 C CA . ASP A 1 541 ? -36.781 23.389 14.144 1.00 229.99 533 ASP A CA 1
ATOM 2940 C C . ASP A 1 541 ? -35.826 22.230 14.400 1.00 224.59 533 ASP A C 1
ATOM 2941 O O . ASP A 1 541 ? -34.643 22.418 14.698 1.00 223.12 533 ASP A O 1
ATOM 2946 N N . LYS A 1 542 ? -36.347 21.015 14.286 1.00 206.16 534 LYS A N 1
ATOM 2947 C CA . LYS A 1 542 ? -35.554 19.810 14.492 1.00 187.28 534 LYS A CA 1
ATOM 2948 C C . LYS A 1 542 ? -35.035 19.684 15.918 1.00 172.66 534 LYS A C 1
ATOM 2949 O O . LYS A 1 542 ? -34.142 18.870 16.177 1.00 166.88 534 LYS A O 1
ATOM 2951 N N . ASP A 1 543 ? -35.545 20.490 16.851 1.00 169.09 535 ASP A N 1
ATOM 2952 C CA . ASP A 1 543 ? -35.239 20.242 18.256 1.00 161.68 535 ASP A CA 1
ATOM 2953 C C . ASP A 1 543 ? -35.998 19.028 18.774 1.00 156.55 535 ASP A C 1
ATOM 2954 O O . ASP A 1 543 ? -35.486 18.292 19.624 1.00 148.01 535 ASP A O 1
ATOM 2956 N N . SER A 1 544 ? -37.205 18.797 18.255 1.00 160.70 536 SER A N 1
ATOM 2957 C CA . SER A 1 544 ? -38.069 17.715 18.701 1.00 163.13 536 SER A CA 1
ATOM 2958 C C . SER A 1 544 ? -37.447 16.356 18.385 1.00 159.98 536 SER A C 1
ATOM 2959 O O . SER A 1 544 ? -36.423 16.246 17.703 1.00 155.77 536 SER A O 1
ATOM 2962 N N . ASN A 1 545 ? -38.095 15.304 18.891 1.00 164.83 537 ASN A N 1
ATOM 2963 C CA . ASN A 1 545 ? -37.582 13.950 18.716 1.00 162.59 537 ASN A CA 1
ATOM 2964 C C . ASN A 1 545 ? -37.908 13.379 17.343 1.00 158.00 537 ASN A C 1
ATOM 2965 O O . ASN A 1 545 ? -37.127 12.583 16.811 1.00 149.86 537 ASN A O 1
ATOM 2970 N N . ILE A 1 546 ? -39.046 13.761 16.758 1.00 161.70 538 ILE A N 1
ATOM 2971 C CA . ILE A 1 546 ? -39.415 13.236 15.445 1.00 164.71 538 ILE A CA 1
ATOM 2972 C C . ILE A 1 546 ? -38.427 13.715 14.387 1.00 152.95 538 ILE A C 1
ATOM 2973 O O . ILE A 1 546 ? -37.841 12.913 13.648 1.00 140.28 538 ILE A O 1
ATOM 2975 N N . ASP A 1 547 ? -38.216 15.032 14.307 1.00 137.57 539 ASP A N 1
ATOM 2976 C CA . ASP A 1 547 ? -37.294 15.573 13.314 1.00 139.61 539 ASP A CA 1
ATOM 2977 C C . ASP A 1 547 ? -35.886 15.019 13.500 1.00 132.80 539 ASP A C 1
ATOM 2978 O O . ASP A 1 547 ? -35.189 14.741 12.518 1.00 127.20 539 ASP A O 1
ATOM 2983 N N . ILE A 1 548 ? -35.447 14.853 14.749 1.00 136.84 540 ILE A N 1
ATOM 2984 C CA . ILE A 1 548 ? -34.110 14.312 14.987 1.00 137.47 540 ILE A CA 1
ATOM 2985 C C . ILE A 1 548 ? -34.035 12.857 14.541 1.00 145.82 540 ILE A C 1
ATOM 2986 O O . ILE A 1 548 ? -33.010 12.404 14.022 1.00 140.12 540 ILE A O 1
ATOM 2991 N N . LEU A 1 549 ? -35.114 12.100 14.736 1.00 163.89 541 LEU A N 1
ATOM 2992 C CA . LEU A 1 549 ? -35.119 10.698 14.333 1.00 159.45 541 LEU A CA 1
ATOM 2993 C C . LEU A 1 549 ? -35.145 10.532 12.824 1.00 155.15 541 LEU A C 1
ATOM 2994 O O . LEU A 1 549 ? -34.730 9.485 12.322 1.00 156.85 541 LEU A O 1
ATOM 2996 N N . ARG A 1 550 ? -35.603 11.541 12.091 1.00 150.99 542 ARG A N 1
ATOM 2997 C CA . ARG A 1 550 ? -35.589 11.452 10.636 1.00 147.27 542 ARG A CA 1
ATOM 2998 C C . ARG A 1 550 ? -34.201 11.729 10.072 1.00 137.43 542 ARG A C 1
ATOM 2999 O O . ARG A 1 550 ? -33.780 11.087 9.102 1.00 137.87 542 ARG A O 1
ATOM 3001 N N . SER A 1 551 ? -33.475 12.670 10.675 1.00 130.68 543 SER A N 1
ATOM 3002 C CA . SER A 1 551 ? -32.141 13.006 10.191 1.00 122.92 543 SER A CA 1
ATOM 3003 C C . SER A 1 551 ? -31.089 12.020 10.677 1.00 121.32 543 SER A C 1
ATOM 3004 O O . SER A 1 551 ? -30.021 11.910 10.069 1.00 118.67 543 SER A O 1
ATOM 3007 N N . LEU A 1 552 ? -31.358 11.312 11.774 1.00 128.68 544 LEU A N 1
ATOM 3008 C CA . LEU A 1 552 ? -30.416 10.297 12.230 1.00 122.91 544 LEU A CA 1
ATOM 3009 C C . LEU A 1 552 ? -30.513 9.044 11.369 1.00 124.65 544 LEU A C 1
ATOM 3010 O O . LEU A 1 552 ? -29.499 8.396 11.091 1.00 125.62 544 LEU A O 1
ATOM 3015 N N . THR A 1 553 ? -31.720 8.692 10.924 1.00 129.72 545 THR A N 1
ATOM 3016 C CA . THR A 1 553 ? -31.857 7.564 10.011 1.00 132.63 545 THR A CA 1
ATOM 3017 C C . THR A 1 553 ? -31.196 7.840 8.666 1.00 131.70 545 THR A C 1
ATOM 3018 O O . THR A 1 553 ? -30.900 6.897 7.924 1.00 132.00 545 THR A O 1
ATOM 3022 N N . SER A 1 554 ? -30.943 9.109 8.346 1.00 132.25 546 SER A N 1
ATOM 3023 C CA . SER A 1 554 ? -30.280 9.473 7.100 1.00 126.30 546 SER A CA 1
ATOM 3024 C C . SER A 1 554 ? -28.765 9.355 7.181 1.00 125.62 546 SER A C 1
ATOM 3025 O O . SER A 1 554 ? -28.111 9.252 6.141 1.00 126.63 546 SER A O 1
ATOM 3028 N N . LEU A 1 555 ? -28.199 9.348 8.383 1.00 128.77 547 LEU A N 1
ATOM 3029 C CA . LEU A 1 555 ? -26.750 9.287 8.577 1.00 125.96 547 LEU A CA 1
ATOM 3030 C C . LEU A 1 555 ? -26.358 7.866 8.950 1.00 135.08 547 LEU A C 1
ATOM 3031 O O . LEU A 1 555 ? -26.256 7.525 10.123 1.00 137.54 547 LEU A O 1
ATOM 3036 N N . LYS A 1 556 ? -26.116 7.038 7.942 1.00 147.36 548 LYS A N 1
ATOM 3037 C CA . LYS A 1 556 ? -25.651 5.683 8.148 1.00 149.93 548 LYS A CA 1
ATOM 3038 C C . LYS A 1 556 ? -24.297 5.500 7.475 1.00 154.23 548 LYS A C 1
ATOM 3039 O O . LYS A 1 556 ? -24.160 5.795 6.278 1.00 159.74 548 LYS A O 1
ATOM 3045 N N . PRO A 1 557 ? -23.286 5.022 8.192 1.00 141.14 549 PRO A N 1
ATOM 3046 C CA . PRO A 1 557 ? -21.937 4.927 7.626 1.00 136.54 549 PRO A CA 1
ATOM 3047 C C . PRO A 1 557 ? -21.810 3.740 6.678 1.00 134.75 549 PRO A C 1
ATOM 3048 O O . PRO A 1 557 ? -22.742 2.960 6.480 1.00 135.99 549 PRO A O 1
ATOM 3052 N N . ILE A 1 558 ? -20.623 3.614 6.089 1.00 136.13 550 ILE A N 1
ATOM 3053 C CA . ILE A 1 558 ? -20.351 2.509 5.173 1.00 144.41 550 ILE A CA 1
ATOM 3054 C C . ILE A 1 558 ? -20.020 1.258 5.970 1.00 147.28 550 ILE A C 1
ATOM 3055 O O . ILE A 1 558 ? -19.500 1.324 7.088 1.00 150.37 550 ILE A O 1
ATOM 3060 N N . SER A 1 559 ? -20.301 0.101 5.380 1.00 141.57 551 SER A N 1
ATOM 3061 C CA . SER A 1 559 ? -19.792 -1.142 5.933 1.00 145.19 551 SER A CA 1
ATOM 3062 C C . SER A 1 559 ? -18.270 -1.119 5.909 1.00 145.65 551 SER A C 1
ATOM 3063 O O . SER A 1 559 ? -17.654 -0.643 4.951 1.00 145.50 551 SER A O 1
ATOM 3066 N N . LYS A 1 560 ? -17.662 -1.622 6.977 1.00 146.77 552 LYS A N 1
ATOM 3067 C CA . LYS A 1 560 ? -16.211 -1.592 7.109 1.00 147.42 552 LYS A CA 1
ATOM 3068 C C . LYS A 1 560 ? -15.592 -2.951 6.798 1.00 153.95 552 LYS A C 1
ATOM 3069 O O . LYS A 1 560 ? -16.198 -3.993 7.046 1.00 155.37 552 LYS A O 1
ATOM 3071 N N . ALA B 1 20 ? -17.409 -19.085 -25.338 1.00 164.82 12 ALA B N 1
ATOM 3072 C CA . ALA B 1 20 ? -16.841 -20.124 -24.485 1.00 209.68 12 ALA B CA 1
ATOM 3073 C C . ALA B 1 20 ? -15.681 -19.566 -23.663 1.00 204.79 12 ALA B C 1
ATOM 3074 O O . ALA B 1 20 ? -15.702 -19.580 -22.425 1.00 202.45 12 ALA B O 1
ATOM 3076 N N . ASN B 1 21 ? -14.669 -19.071 -24.381 1.00 203.60 13 ASN B N 1
ATOM 3077 C CA . ASN B 1 21 ? -13.493 -18.492 -23.740 1.00 207.88 13 ASN B CA 1
ATOM 3078 C C . ASN B 1 21 ? -13.793 -17.102 -23.196 1.00 207.18 13 ASN B C 1
ATOM 3079 O O . ASN B 1 21 ? -13.371 -16.755 -22.086 1.00 209.32 13 ASN B O 1
ATOM 3081 N N . ALA B 1 22 ? -14.531 -16.298 -23.965 1.00 205.15 14 ALA B N 1
ATOM 3082 C CA . ALA B 1 22 ? -14.936 -14.977 -23.498 1.00 200.90 14 ALA B CA 1
ATOM 3083 C C . ALA B 1 22 ? -15.768 -15.072 -22.222 1.00 203.49 14 ALA B C 1
ATOM 3084 O O . ALA B 1 22 ? -15.621 -14.249 -21.307 1.00 201.45 14 ALA B O 1
ATOM 3086 N N . LEU B 1 23 ? -16.653 -16.072 -22.146 1.00 206.49 15 LEU B N 1
ATOM 3087 C CA . LEU B 1 23 ? -17.476 -16.255 -20.954 1.00 206.78 15 LEU B CA 1
ATOM 3088 C C . LEU B 1 23 ? -16.640 -16.665 -19.752 1.00 211.89 15 LEU B C 1
ATOM 3089 O O . LEU B 1 23 ? -16.964 -16.304 -18.612 1.00 207.48 15 LEU B O 1
ATOM 3091 N N . SER B 1 24 ? -15.565 -17.415 -19.992 1.00 223.16 16 SER B N 1
ATOM 3092 C CA . SER B 1 24 ? -14.648 -17.784 -18.921 1.00 230.16 16 SER B CA 1
ATOM 3093 C C . SER B 1 24 ? -13.899 -16.569 -18.387 1.00 236.21 16 SER B C 1
ATOM 3094 O O . SER B 1 24 ? -13.662 -16.455 -17.176 1.00 236.28 16 SER B O 1
ATOM 3096 N N . LEU B 1 25 ? -13.512 -15.662 -19.288 1.00 240.75 17 LEU B N 1
ATOM 3097 C CA . LEU B 1 25 ? -12.876 -14.406 -18.897 1.00 233.60 17 LEU B CA 1
ATOM 3098 C C . LEU B 1 25 ? -13.833 -13.521 -18.108 1.00 231.60 17 LEU B C 1
ATOM 3099 O O . LEU B 1 25 ? -13.479 -12.997 -17.044 1.00 232.75 17 LEU B O 1
ATOM 3101 N N . SER B 1 26 ? -15.051 -13.346 -18.614 1.00 221.19 18 SER B N 1
ATOM 3102 C CA . SER B 1 26 ? -16.059 -12.610 -17.863 1.00 209.37 18 SER B CA 1
ATOM 3103 C C . SER B 1 26 ? -16.319 -13.243 -16.501 1.00 204.85 18 SER B C 1
ATOM 3104 O O . SER B 1 26 ? -16.635 -12.534 -15.538 1.00 205.10 18 SER B O 1
ATOM 3106 N N . ASN B 1 27 ? -16.181 -14.566 -16.398 1.00 205.86 19 ASN B N 1
ATOM 3107 C CA . ASN B 1 27 ? -16.429 -15.288 -15.157 1.00 204.27 19 ASN B CA 1
ATOM 3108 C C . ASN B 1 27 ? -17.917 -15.288 -14.812 1.00 201.88 19 ASN B C 1
ATOM 3109 O O . ASN B 1 27 ? -18.767 -15.442 -15.694 1.00 199.52 19 ASN B O 1
ATOM 3111 N N . GLU B 1 28 ? -18.246 -15.090 -13.531 1.00 198.78 20 GLU B N 1
ATOM 3112 C CA . GLU B 1 28 ? -19.618 -15.210 -13.019 1.00 199.89 20 GLU B CA 1
ATOM 3113 C C . GLU B 1 28 ? -19.952 -13.997 -12.139 1.00 196.34 20 GLU B C 1
ATOM 3114 O O . GLU B 1 28 ? -19.961 -14.090 -10.912 1.00 197.52 20 GLU B O 1
ATOM 3116 N N . LEU B 1 29 ? -20.234 -12.860 -12.793 1.00 193.21 21 LEU B N 1
ATOM 3117 C CA . LEU B 1 29 ? -21.002 -11.755 -12.217 1.00 188.51 21 LEU B CA 1
ATOM 3118 C C . LEU B 1 29 ? -22.510 -12.033 -12.245 1.00 190.13 21 LEU B C 1
ATOM 3119 O O . LEU B 1 29 ? -23.183 -11.826 -11.234 1.00 193.25 21 LEU B O 1
ATOM 3121 N N . ASN B 1 30 ? -23.044 -12.520 -13.386 1.00 190.03 22 ASN B N 1
ATOM 3122 C CA . ASN B 1 30 ? -24.417 -13.073 -13.556 1.00 193.06 22 ASN B CA 1
ATOM 3123 C C . ASN B 1 30 ? -24.262 -14.442 -14.239 1.00 196.55 22 ASN B C 1
ATOM 3124 O O . ASN B 1 30 ? -24.410 -14.544 -15.446 1.00 194.73 22 ASN B O 1
ATOM 3129 N N . GLN B 1 31 ? -23.931 -15.483 -13.454 1.00 198.56 23 GLN B N 1
ATOM 3130 C CA . GLN B 1 31 ? -23.600 -16.793 -14.025 1.00 200.68 23 GLN B CA 1
ATOM 3131 C C . GLN B 1 31 ? -24.843 -17.574 -14.445 1.00 202.58 23 GLN B C 1
ATOM 3132 O O . GLN B 1 31 ? -24.838 -18.243 -15.487 1.00 204.97 23 GLN B O 1
ATOM 3134 N N . ASP B 1 32 ? -25.911 -17.509 -13.645 1.00 222.52 24 ASP B N 1
ATOM 3135 C CA . ASP B 1 32 ? -27.142 -18.217 -13.986 1.00 218.52 24 ASP B CA 1
ATOM 3136 C C . ASP B 1 32 ? -27.613 -17.869 -15.392 1.00 227.62 24 ASP B C 1
ATOM 3137 O O . ASP B 1 32 ? -28.044 -18.747 -16.146 1.00 229.96 24 ASP B O 1
ATOM 3139 N N . GLN B 1 33 ? -27.547 -16.590 -15.768 1.00 227.44 25 GLN B N 1
ATOM 3140 C CA . GLN B 1 33 ? -27.915 -16.223 -17.131 1.00 231.20 25 GLN B CA 1
ATOM 3141 C C . GLN B 1 33 ? -26.920 -16.787 -18.140 1.00 227.22 25 GLN B C 1
ATOM 3142 O O . GLN B 1 33 ? -27.309 -17.183 -19.246 1.00 227.68 25 GLN B O 1
ATOM 3144 N N . LYS B 1 34 ? -25.636 -16.848 -17.776 1.00 213.56 26 LYS B N 1
ATOM 3145 C CA . LYS B 1 34 ? -24.651 -17.424 -18.687 1.00 201.62 26 LYS B CA 1
ATOM 3146 C C . LYS B 1 34 ? -25.004 -18.865 -19.034 1.00 192.99 26 LYS B C 1
ATOM 3147 O O . LYS B 1 34 ? -24.893 -19.278 -20.195 1.00 187.67 26 LYS B O 1
ATOM 3153 N N . ASP B 1 35 ? -25.439 -19.643 -18.038 1.00 192.09 27 ASP B N 1
ATOM 3154 C CA . ASP B 1 35 ? -25.846 -21.019 -18.301 1.00 197.80 27 ASP B CA 1
ATOM 3155 C C . ASP B 1 35 ? -26.920 -21.078 -19.381 1.00 199.78 27 ASP B C 1
ATOM 3156 O O . ASP B 1 35 ? -26.915 -21.985 -20.221 1.00 199.86 27 ASP B O 1
ATOM 3158 N N . LEU B 1 36 ? -27.846 -20.116 -19.386 1.00 201.06 28 LEU B N 1
ATOM 3159 C CA . LEU B 1 36 ? -28.827 -20.072 -20.466 1.00 206.99 28 LEU B CA 1
ATOM 3160 C C . LEU B 1 36 ? -28.186 -19.618 -21.773 1.00 213.95 28 LEU B C 1
ATOM 3161 O O . LEU B 1 36 ? -28.553 -20.105 -22.850 1.00 216.00 28 LEU B O 1
ATOM 3163 N N . ILE B 1 37 ? -27.221 -18.698 -21.706 1.00 219.84 29 ILE B N 1
ATOM 3164 C CA . ILE B 1 37 ? -26.528 -18.286 -22.924 1.00 220.06 29 ILE B CA 1
ATOM 3165 C C . ILE B 1 37 ? -25.759 -19.463 -23.515 1.00 226.15 29 ILE B C 1
ATOM 3166 O O . ILE B 1 37 ? -25.787 -19.696 -24.729 1.00 226.61 29 ILE B O 1
ATOM 3168 N N . LEU B 1 38 ? -25.074 -20.234 -22.661 1.00 228.90 30 LEU B N 1
ATOM 3169 C CA . LEU B 1 38 ? -24.380 -21.433 -23.125 1.00 231.62 30 LEU B CA 1
ATOM 3170 C C . LEU B 1 38 ? -25.338 -22.392 -23.821 1.00 235.93 30 LEU B C 1
ATOM 3171 O O . LEU B 1 38 ? -24.949 -23.084 -24.770 1.00 238.44 30 LEU B O 1
ATOM 3173 N N . SER B 1 39 ? -26.597 -22.429 -23.382 1.00 236.36 31 SER B N 1
ATOM 3174 C CA . SER B 1 39 ? -27.593 -23.253 -24.054 1.00 239.24 31 SER B CA 1
ATOM 3175 C C . SER B 1 39 ? -27.871 -22.762 -25.469 1.00 232.52 31 SER B C 1
ATOM 3176 O O . SER B 1 39 ? -28.246 -23.561 -26.335 1.00 234.15 31 SER B O 1
ATOM 3178 N N . ILE B 1 40 ? -27.693 -21.463 -25.725 1.00 235.95 32 ILE B N 1
ATOM 3179 C CA . ILE B 1 40 ? -27.972 -20.936 -27.057 1.00 219.60 32 ILE B CA 1
ATOM 3180 C C . ILE B 1 40 ? -26.928 -21.410 -28.058 1.00 216.10 32 ILE B C 1
ATOM 3181 O O . ILE B 1 40 ? -27.215 -21.531 -29.256 1.00 214.00 32 ILE B O 1
ATOM 3183 N N . ILE B 1 41 ? -25.706 -21.684 -27.596 1.00 223.60 33 ILE B N 1
ATOM 3184 C CA . ILE B 1 41 ? -24.666 -22.180 -28.495 1.00 224.05 33 ILE B CA 1
ATOM 3185 C C . ILE B 1 41 ? -25.011 -23.587 -28.967 1.00 231.38 33 ILE B C 1
ATOM 3186 O O . ILE B 1 41 ? -24.884 -23.917 -30.150 1.00 237.07 33 ILE B O 1
ATOM 3188 N N . ASP B 1 42 ? -25.443 -24.436 -28.033 1.00 224.41 34 ASP B N 1
ATOM 3189 C CA . ASP B 1 42 ? -25.878 -25.794 -28.351 1.00 247.41 34 ASP B CA 1
ATOM 3190 C C . ASP B 1 42 ? -27.004 -25.793 -29.375 1.00 226.02 34 ASP B C 1
ATOM 3191 O O . ASP B 1 42 ? -27.029 -26.630 -30.282 1.00 215.29 34 ASP B O 1
ATOM 3193 N N . LYS B 1 43 ? -27.948 -24.864 -29.240 1.00 204.46 35 LYS B N 1
ATOM 3194 C CA . LYS B 1 43 ? -29.062 -24.782 -30.179 1.00 205.52 35 LYS B CA 1
ATOM 3195 C C . LYS B 1 43 ? -28.587 -24.372 -31.569 1.00 205.45 35 LYS B C 1
ATOM 3196 O O . LYS B 1 43 ? -29.111 -24.853 -32.584 1.00 210.72 35 LYS B O 1
ATOM 3198 N N . PHE B 1 44 ? -27.586 -23.502 -31.641 1.00 171.02 36 PHE B N 1
ATOM 3199 C CA . PHE B 1 44 ? -27.079 -23.068 -32.939 1.00 168.71 36 PHE B CA 1
ATOM 3200 C C . PHE B 1 44 ? -25.927 -23.949 -33.428 1.00 175.55 36 PHE B C 1
ATOM 3201 O O . PHE B 1 44 ? -25.534 -23.867 -34.596 1.00 171.00 36 PHE B O 1
ATOM 3203 N N . ALA B 1 50 ? -23.237 -18.530 -37.492 1.00 193.43 42 ALA B N 1
ATOM 3204 C CA . ALA B 1 50 ? -23.842 -17.216 -37.265 1.00 186.11 42 ALA B CA 1
ATOM 3205 C C . ALA B 1 50 ? -24.136 -17.004 -35.770 1.00 179.25 42 ALA B C 1
ATOM 3206 O O . ALA B 1 50 ? -25.053 -16.272 -35.387 1.00 173.65 42 ALA B O 1
ATOM 3208 N N . LEU B 1 51 ? -23.326 -17.661 -34.934 1.00 177.89 43 LEU B N 1
ATOM 3209 C CA . LEU B 1 51 ? -23.470 -17.652 -33.484 1.00 173.17 43 LEU B CA 1
ATOM 3210 C C . LEU B 1 51 ? -22.823 -16.437 -32.823 1.00 172.43 43 LEU B C 1
ATOM 3211 O O . LEU B 1 51 ? -23.441 -15.811 -31.954 1.00 168.26 43 LEU B O 1
ATOM 3213 N N . HIS B 1 52 ? -21.591 -16.089 -33.213 1.00 177.67 44 HIS B N 1
ATOM 3214 C CA . HIS B 1 52 ? -20.876 -15.004 -32.540 1.00 175.45 44 HIS B CA 1
ATOM 3215 C C . HIS B 1 52 ? -21.670 -13.703 -32.564 1.00 173.38 44 HIS B C 1
ATOM 3216 O O . HIS B 1 52 ? -21.521 -12.859 -31.669 1.00 172.08 44 HIS B O 1
ATOM 3223 N N . ASN B 1 53 ? -22.523 -13.527 -33.574 1.00 172.66 45 ASN B N 1
ATOM 3224 C CA . ASN B 1 53 ? -23.348 -12.328 -33.640 1.00 167.46 45 ASN B CA 1
ATOM 3225 C C . ASN B 1 53 ? -24.370 -12.315 -32.515 1.00 160.79 45 ASN B C 1
ATOM 3226 O O . ASN B 1 53 ? -24.643 -11.265 -31.922 1.00 155.30 45 ASN B O 1
ATOM 3231 N N . VAL B 1 54 ? -24.928 -13.481 -32.190 1.00 162.64 46 VAL B N 1
ATOM 3232 C CA . VAL B 1 54 ? -25.904 -13.549 -31.109 1.00 161.32 46 VAL B CA 1
ATOM 3233 C C . VAL B 1 54 ? -25.210 -13.450 -29.758 1.00 163.75 46 VAL B C 1
ATOM 3234 O O . VAL B 1 54 ? -25.750 -12.870 -28.806 1.00 160.63 46 VAL B O 1
ATOM 3236 N N . TYR B 1 55 ? -24.002 -14.007 -29.649 1.00 170.90 47 TYR B N 1
ATOM 3237 C CA . TYR B 1 55 ? -23.271 -13.933 -28.390 1.00 175.61 47 TYR B CA 1
ATOM 3238 C C . TYR B 1 55 ? -22.960 -12.487 -28.024 1.00 174.22 47 TYR B C 1
ATOM 3239 O O . TYR B 1 55 ? -23.108 -12.081 -26.865 1.00 173.10 47 TYR B O 1
ATOM 3248 N N . GLN B 1 56 ? -22.530 -11.692 -29.008 1.00 179.47 48 GLN B N 1
ATOM 3249 C CA . GLN B 1 56 ? -22.171 -10.304 -28.734 1.00 178.36 48 GLN B CA 1
ATOM 3250 C C . GLN B 1 56 ? -23.378 -9.511 -28.250 1.00 172.52 48 GLN B C 1
ATOM 3251 O O . GLN B 1 56 ? -23.257 -8.661 -27.360 1.00 166.74 48 GLN B O 1
ATOM 3257 N N . LEU B 1 57 ? -24.554 -9.782 -28.822 1.00 173.53 49 LEU B N 1
ATOM 3258 C CA . LEU B 1 57 ? -25.771 -9.111 -28.376 1.00 172.38 49 LEU B CA 1
ATOM 3259 C C . LEU B 1 57 ? -26.129 -9.501 -26.948 1.00 176.28 49 LEU B C 1
ATOM 3260 O O . LEU B 1 57 ? -26.606 -8.666 -26.171 1.00 174.81 49 LEU B O 1
ATOM 3270 N N . ILE B 1 59 ? -23.945 -10.741 -24.519 1.00 154.04 51 ILE B N 1
ATOM 3271 C CA . ILE B 1 59 ? -22.919 -10.318 -23.568 1.00 149.07 51 ILE B CA 1
ATOM 3272 C C . ILE B 1 59 ? -23.154 -8.877 -23.137 1.00 143.90 51 ILE B C 1
ATOM 3273 O O . ILE B 1 59 ? -22.878 -8.503 -21.991 1.00 143.73 51 ILE B O 1
ATOM 3275 N N . LYS B 1 60 ? -23.677 -8.047 -24.045 1.00 141.99 52 LYS B N 1
ATOM 3276 C CA . LYS B 1 60 ? -23.956 -6.658 -23.694 1.00 135.96 52 LYS B CA 1
ATOM 3277 C C . LYS B 1 60 ? -25.006 -6.567 -22.593 1.00 136.73 52 LYS B C 1
ATOM 3278 O O . LYS B 1 60 ? -24.857 -5.783 -21.647 1.00 137.79 52 LYS B O 1
ATOM 3280 N N . ARG B 1 61 ? -26.071 -7.365 -22.690 1.00 138.37 53 ARG B N 1
ATOM 3281 C CA . ARG B 1 61 ? -27.105 -7.342 -21.659 1.00 139.62 53 ARG B CA 1
ATOM 3282 C C . ARG B 1 61 ? -26.536 -7.709 -20.291 1.00 145.05 53 ARG B C 1
ATOM 3283 O O . ARG B 1 61 ? -26.768 -7.006 -19.298 1.00 150.09 53 ARG B O 1
ATOM 3291 N N . VAL B 1 62 ? -25.789 -8.815 -20.220 1.00 143.58 54 VAL B N 1
ATOM 3292 C CA . VAL B 1 62 ? -25.288 -9.314 -18.941 1.00 139.29 54 VAL B CA 1
ATOM 3293 C C . VAL B 1 62 ? -24.007 -8.622 -18.501 1.00 131.98 54 VAL B C 1
ATOM 3294 O O . VAL B 1 62 ? -23.619 -8.734 -17.331 1.00 131.58 54 VAL B O 1
ATOM 3298 N N . LYS B 1 63 ? -23.339 -7.909 -19.402 1.00 131.94 55 LYS B N 1
ATOM 3299 C CA . LYS B 1 63 ? -21.996 -7.415 -19.128 1.00 134.64 55 LYS B CA 1
ATOM 3300 C C . LYS B 1 63 ? -21.985 -6.511 -17.901 1.00 133.03 55 LYS B C 1
ATOM 3301 O O . LYS B 1 63 ? -22.949 -5.791 -17.621 1.00 130.37 55 LYS B O 1
ATOM 3307 N N . LEU B 1 64 ? -20.887 -6.574 -17.163 1.00 133.73 56 LEU B N 1
ATOM 3308 C CA . LEU B 1 64 ? -20.669 -5.749 -15.987 1.00 138.09 56 LEU B CA 1
ATOM 3309 C C . LEU B 1 64 ? -19.483 -4.840 -16.302 1.00 142.76 56 LEU B C 1
ATOM 3310 O O . LEU B 1 64 ? -18.324 -5.232 -16.141 1.00 148.42 56 LEU B O 1
ATOM 3315 N N . GLY B 1 65 ? -19.780 -3.646 -16.791 1.00 137.22 57 GLY B N 1
ATOM 3316 C CA . GLY B 1 65 ? -18.781 -2.653 -17.163 1.00 131.64 57 GLY B CA 1
ATOM 3317 C C . GLY B 1 65 ? -19.401 -1.597 -18.062 1.00 125.38 57 GLY B C 1
ATOM 3318 O O . GLY B 1 65 ? -20.580 -1.266 -17.928 1.00 125.00 57 GLY B O 1
ATOM 3319 N N . PHE B 1 66 ? -18.581 -1.080 -18.973 1.00 116.89 58 PHE B N 1
ATOM 3320 C CA . PHE B 1 66 ? -19.095 -0.196 -20.010 1.00 116.00 58 PHE B CA 1
ATOM 3321 C C . PHE B 1 66 ? -19.926 -0.986 -21.012 1.00 126.82 58 PHE B C 1
ATOM 3322 O O . PHE B 1 66 ? -19.521 -2.058 -21.465 1.00 132.07 58 PHE B O 1
ATOM 3330 N N . VAL B 1 67 ? -21.088 -0.447 -21.378 1.00 125.63 59 VAL B N 1
ATOM 3331 C CA . VAL B 1 67 ? -22.061 -1.207 -22.154 1.00 122.43 59 VAL B CA 1
ATOM 3332 C C . VAL B 1 67 ? -22.798 -0.287 -23.117 1.00 119.62 59 VAL B C 1
ATOM 3333 O O . VAL B 1 67 ? -22.986 0.901 -22.851 1.00 120.35 59 VAL B O 1
ATOM 3337 N N . PHE B 1 68 ? -23.216 -0.855 -24.248 1.00 121.73 60 PHE B N 1
ATOM 3338 C CA . PHE B 1 68 ? -24.115 -0.212 -25.201 1.00 124.45 60 PHE B CA 1
ATOM 3339 C C . PHE B 1 68 ? -24.700 -1.301 -26.086 1.00 124.19 60 PHE B C 1
ATOM 3340 O O . PHE B 1 68 ? -24.121 -2.381 -26.227 1.00 120.58 60 PHE B O 1
ATOM 3348 N N . ASP B 1 69 ? -25.859 -1.014 -26.673 1.00 127.22 61 ASP B N 1
ATOM 3349 C CA . ASP B 1 69 ? -26.569 -2.028 -27.454 1.00 141.53 61 ASP B CA 1
ATOM 3350 C C . ASP B 1 69 ? -25.940 -2.107 -28.840 1.00 138.81 61 ASP B C 1
ATOM 3351 O O . ASP B 1 69 ? -26.209 -1.283 -29.717 1.00 140.24 61 ASP B O 1
ATOM 3356 N N . ILE B 1 70 ? -25.084 -3.108 -29.031 1.00 132.67 62 ILE B N 1
ATOM 3357 C CA . ILE B 1 70 ? -24.422 -3.282 -30.311 1.00 132.35 62 ILE B CA 1
ATOM 3358 C C . ILE B 1 70 ? -25.440 -3.727 -31.353 1.00 143.41 62 ILE B C 1
ATOM 3359 O O . ILE B 1 70 ? -26.389 -4.466 -31.060 1.00 150.17 62 ILE B O 1
ATOM 3364 N N . ALA B 1 71 ? -25.268 -3.264 -32.533 1.00 112.97 63 ALA B N 1
ATOM 3365 C CA . ALA B 1 71 ? -26.170 -3.747 -33.563 1.00 118.31 63 ALA B CA 1
ATOM 3366 C C . ALA B 1 71 ? -25.493 -4.850 -34.367 1.00 128.37 63 ALA B C 1
ATOM 3367 O O . ALA B 1 71 ? -24.306 -4.742 -34.695 1.00 121.90 63 ALA B O 1
ATOM 3369 N N . PRO B 1 72 ? -26.204 -5.932 -34.674 1.00 146.54 64 PRO B N 1
ATOM 3370 C CA . PRO B 1 72 ? -25.587 -7.028 -35.432 1.00 157.31 64 PRO B CA 1
ATOM 3371 C C . PRO B 1 72 ? -25.202 -6.588 -36.837 1.00 174.26 64 PRO B C 1
ATOM 3372 O O . PRO B 1 72 ? -26.032 -6.088 -37.597 1.00 179.26 64 PRO B O 1
ATOM 3376 N N . SER B 1 73 ? -23.934 -6.795 -37.182 1.00 188.60 65 SER B N 1
ATOM 3377 C CA . SER B 1 73 ? -23.439 -6.537 -38.533 1.00 188.95 65 SER B CA 1
ATOM 3378 C C . SER B 1 73 ? -23.937 -7.647 -39.452 1.00 192.73 65 SER B C 1
ATOM 3379 O O . SER B 1 73 ? -23.300 -8.694 -39.587 1.00 193.08 65 SER B O 1
ATOM 3382 N N . VAL B 1 74 ? -25.089 -7.418 -40.078 1.00 201.24 66 VAL B N 1
ATOM 3383 C CA . VAL B 1 74 ? -25.685 -8.358 -41.024 1.00 199.55 66 VAL B CA 1
ATOM 3384 C C . VAL B 1 74 ? -25.030 -8.136 -42.381 1.00 201.93 66 VAL B C 1
ATOM 3385 O O . VAL B 1 74 ? -25.222 -7.093 -43.021 1.00 199.66 66 VAL B O 1
ATOM 3389 N N . ASN B 1 75 ? -24.248 -9.119 -42.814 1.00 206.33 67 ASN B N 1
ATOM 3390 C CA . ASN B 1 75 ? -23.636 -9.095 -44.138 1.00 203.57 67 ASN B CA 1
ATOM 3391 C C . ASN B 1 75 ? -24.693 -9.045 -45.236 1.00 202.71 67 ASN B C 1
ATOM 3392 O O . ASN B 1 75 ? -25.486 -9.981 -45.387 1.00 207.01 67 ASN B O 1
ATOM 3394 N N . ALA B 1 76 ? -24.675 -7.979 -46.036 1.00 201.43 68 ALA B N 1
ATOM 3395 C CA . ALA B 1 76 ? -25.584 -7.913 -47.170 1.00 200.04 68 ALA B CA 1
ATOM 3396 C C . ALA B 1 76 ? -25.302 -9.056 -48.144 1.00 204.70 68 ALA B C 1
ATOM 3397 O O . ALA B 1 76 ? -24.350 -9.836 -47.985 1.00 203.72 68 ALA B O 1
ATOM 3399 N N . SER B 1 77 ? -26.171 -9.162 -49.156 1.00 212.87 69 SER B N 1
ATOM 3400 C CA . SER B 1 77 ? -25.923 -10.099 -50.242 1.00 212.13 69 SER B CA 1
ATOM 3401 C C . SER B 1 77 ? -24.633 -9.736 -50.966 1.00 207.55 69 SER B C 1
ATOM 3402 O O . SER B 1 77 ? -23.695 -10.528 -51.017 1.00 210.23 69 SER B O 1
ATOM 3405 N N . GLU B 1 78 ? -24.543 -8.518 -51.483 1.00 196.78 70 GLU B N 1
ATOM 3406 C CA . GLU B 1 78 ? -23.475 -8.161 -52.410 1.00 169.62 70 GLU B CA 1
ATOM 3407 C C . GLU B 1 78 ? -22.091 -8.434 -51.841 1.00 149.66 70 GLU B C 1
ATOM 3408 O O . GLU B 1 78 ? -21.925 -8.638 -50.635 1.00 152.50 70 GLU B O 1
ATOM 3414 N N . ILE B 1 79 ? -21.097 -8.429 -52.717 1.00 136.67 71 ILE B N 1
ATOM 3415 C CA . ILE B 1 79 ? -19.700 -8.630 -52.364 1.00 128.31 71 ILE B CA 1
ATOM 3416 C C . ILE B 1 79 ? -18.912 -7.427 -52.857 1.00 118.92 71 ILE B C 1
ATOM 3417 O O . ILE B 1 79 ? -19.302 -6.757 -53.819 1.00 122.49 71 ILE B O 1
ATOM 3422 N N . ALA B 1 80 ? -17.797 -7.148 -52.191 1.00 108.42 72 ALA B N 1
ATOM 3423 C CA . ALA B 1 80 ? -16.978 -5.987 -52.504 1.00 104.29 72 ALA B CA 1
ATOM 3424 C C . ALA B 1 80 ? -15.599 -6.427 -52.974 1.00 102.40 72 ALA B C 1
ATOM 3425 O O . ALA B 1 80 ? -14.910 -7.178 -52.274 1.00 93.31 72 ALA B O 1
ATOM 3427 N N . LEU B 1 81 ? -15.199 -5.948 -54.153 1.00 102.01 73 LEU B N 1
ATOM 3428 C CA . LEU B 1 81 ? -13.866 -6.181 -54.687 1.00 103.97 73 LEU B CA 1
ATOM 3429 C C . LEU B 1 81 ? -13.273 -4.859 -55.165 1.00 106.27 73 LEU B C 1
ATOM 3430 O O . LEU B 1 81 ? -13.993 -3.908 -55.474 1.00 95.91 73 LEU B O 1
ATOM 3435 N N . PHE B 1 82 ? -11.943 -4.809 -55.218 1.00 101.75 74 PHE B N 1
ATOM 3436 C CA . PHE B 1 82 ? -11.224 -3.643 -55.721 1.00 107.19 74 PHE B CA 1
ATOM 3437 C C . PHE B 1 82 ? -11.118 -3.717 -57.237 1.00 114.82 74 PHE B C 1
ATOM 3438 O O . PHE B 1 82 ? -10.714 -4.748 -57.786 1.00 112.67 74 PHE B O 1
ATOM 3446 N N . LYS B 1 83 ? -11.498 -2.629 -57.906 1.00 133.14 75 LYS B N 1
ATOM 3447 C CA . LYS B 1 83 ? -11.264 -2.450 -59.335 1.00 141.49 75 LYS B CA 1
ATOM 3448 C C . LYS B 1 83 ? -10.345 -1.250 -59.504 1.00 140.12 75 LYS B C 1
ATOM 3449 O O . LYS B 1 83 ? -10.648 -0.160 -59.012 1.00 145.33 75 LYS B O 1
ATOM 3455 N N . LYS B 1 84 ? -9.220 -1.454 -60.178 1.00 135.81 76 LYS B N 1
ATOM 3456 C CA . LYS B 1 84 ? -8.220 -0.406 -60.319 1.00 103.00 76 LYS B CA 1
ATOM 3457 C C . LYS B 1 84 ? -8.607 0.551 -61.438 1.00 109.79 76 LYS B C 1
ATOM 3458 O O . LYS B 1 84 ? -8.915 0.123 -62.556 1.00 116.75 76 LYS B O 1
ATOM 3464 N N . ASP B 1 85 ? -8.589 1.848 -61.140 1.00 112.68 77 ASP B N 1
ATOM 3465 C CA . ASP B 1 85 ? -8.832 2.881 -62.146 1.00 122.96 77 ASP B CA 1
ATOM 3466 C C . ASP B 1 85 ? -7.537 3.131 -62.904 1.00 119.83 77 ASP B C 1
ATOM 3467 O O . ASP B 1 85 ? -6.698 3.923 -62.474 1.00 112.54 77 ASP B O 1
ATOM 3472 N N . GLU B 1 86 ? -7.382 2.475 -64.058 1.00 124.13 78 GLU B N 1
ATOM 3473 C CA . GLU B 1 86 ? -6.102 2.528 -64.755 1.00 125.85 78 GLU B CA 1
ATOM 3474 C C . GLU B 1 86 ? -5.806 3.905 -65.333 1.00 131.53 78 GLU B C 1
ATOM 3475 O O . GLU B 1 86 ? -4.634 4.236 -65.543 1.00 123.86 78 GLU B O 1
ATOM 3481 N N . LYS B 1 87 ? -6.830 4.721 -65.583 1.00 130.27 79 LYS B N 1
ATOM 3482 C CA . LYS B 1 87 ? -6.582 6.076 -66.065 1.00 132.11 79 LYS B CA 1
ATOM 3483 C C . LYS B 1 87 ? -6.083 6.986 -64.946 1.00 131.68 79 LYS B C 1
ATOM 3484 O O . LYS B 1 87 ? -5.185 7.812 -65.162 1.00 134.40 79 LYS B O 1
ATOM 3486 N N . LEU B 1 88 ? -6.651 6.845 -63.743 1.00 124.20 80 LEU B N 1
ATOM 3487 C CA . LEU B 1 88 ? -6.258 7.683 -62.616 1.00 121.11 80 LEU B CA 1
ATOM 3488 C C . LEU B 1 88 ? -4.958 7.218 -61.976 1.00 113.77 80 LEU B C 1
ATOM 3489 O O . LEU B 1 88 ? -4.167 8.046 -61.512 1.00 114.06 80 LEU B O 1
ATOM 3494 N N . SER B 1 89 ? -4.732 5.910 -61.919 1.00 111.09 81 SER B N 1
ATOM 3495 C CA . SER B 1 89 ? -3.477 5.397 -61.392 1.00 109.23 81 SER B CA 1
ATOM 3496 C C . SER B 1 89 ? -2.315 5.893 -62.239 1.00 119.92 81 SER B C 1
ATOM 3497 O O . SER B 1 89 ? -2.322 5.754 -63.466 1.00 134.32 81 SER B O 1
ATOM 3500 N N . PHE B 1 90 ? -1.318 6.483 -61.584 1.00 116.40 82 PHE B N 1
ATOM 3501 C CA . PHE B 1 90 ? -0.133 6.978 -62.266 1.00 122.29 82 PHE B CA 1
ATOM 3502 C C . PHE B 1 90 ? 1.113 6.425 -61.585 1.00 125.14 82 PHE B C 1
ATOM 3503 O O . PHE B 1 90 ? 1.058 5.883 -60.476 1.00 109.22 82 PHE B O 1
ATOM 3511 N N . ASN B 1 91 ? 2.249 6.554 -62.275 1.00 127.95 83 ASN B N 1
ATOM 3512 C CA . ASN B 1 91 ? 3.510 6.000 -61.787 1.00 117.38 83 ASN B CA 1
ATOM 3513 C C . ASN B 1 91 ? 4.646 6.788 -62.430 1.00 122.60 83 ASN B C 1
ATOM 3514 O O . ASN B 1 91 ? 4.952 6.585 -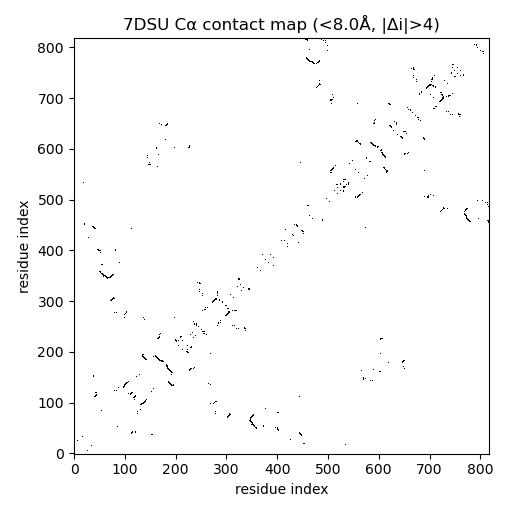63.606 1.00 157.41 83 ASN B O 1
ATOM 3519 N N . ASN B 1 92 ? 5.265 7.673 -61.655 1.00 121.83 84 ASN B N 1
ATOM 3520 C CA . ASN B 1 92 ? 6.310 8.543 -62.177 1.00 141.81 84 ASN B CA 1
ATOM 3521 C C . ASN B 1 92 ? 7.691 7.933 -62.041 1.00 137.96 84 ASN B C 1
ATOM 3522 O O . ASN B 1 92 ? 8.528 8.076 -62.939 1.00 152.24 84 ASN B O 1
ATOM 3527 N N . ASP B 1 93 ? 7.939 7.261 -60.928 1.00 132.55 85 ASP B N 1
ATOM 3528 C CA . ASP B 1 93 ? 9.232 6.665 -60.639 1.00 132.48 85 ASP B CA 1
ATOM 3529 C C . ASP B 1 93 ? 8.994 5.263 -60.104 1.00 128.27 85 ASP B C 1
ATOM 3530 O O . ASP B 1 93 ? 8.340 5.089 -59.070 1.00 128.00 85 ASP B O 1
ATOM 3535 N N . ASN B 1 94 ? 9.503 4.267 -60.827 1.00 130.43 86 ASN B N 1
ATOM 3536 C CA . ASN B 1 94 ? 9.455 2.887 -60.367 1.00 128.51 86 ASN B CA 1
ATOM 3537 C C . ASN B 1 94 ? 10.289 2.682 -59.115 1.00 132.63 86 ASN B C 1
ATOM 3538 O O . ASN B 1 94 ? 10.060 1.717 -58.377 1.00 128.88 86 ASN B O 1
ATOM 3540 N N . ASN B 1 95 ? 11.231 3.587 -58.853 1.00 139.94 87 ASN B N 1
ATOM 3541 C CA . ASN B 1 95 ? 12.093 3.476 -57.684 1.00 138.84 87 ASN B CA 1
ATOM 3542 C C . ASN B 1 95 ? 11.435 4.050 -56.433 1.00 130.33 87 ASN B C 1
ATOM 3543 O O . ASN B 1 95 ? 11.764 3.636 -55.315 1.00 128.43 87 ASN B O 1
ATOM 3548 N N . LYS B 1 96 ? 10.511 4.991 -56.597 1.00 131.80 88 LYS B N 1
ATOM 3549 C CA . LYS B 1 96 ? 9.799 5.539 -55.461 1.00 123.53 88 LYS B CA 1
ATOM 3550 C C . LYS B 1 96 ? 8.861 4.487 -54.872 1.00 115.34 88 LYS B C 1
ATOM 3551 O O . LYS B 1 96 ? 8.459 3.544 -55.557 1.00 118.81 88 LYS B O 1
ATOM 3557 N N . PRO B 1 97 ? 8.501 4.624 -53.601 1.00 104.74 89 PRO B N 1
ATOM 3558 C CA . PRO B 1 97 ? 7.578 3.658 -52.994 1.00 103.68 89 PRO B CA 1
ATOM 3559 C C . PRO B 1 97 ? 6.220 3.671 -53.683 1.00 106.97 89 PRO B C 1
ATOM 3560 O O . PRO B 1 97 ? 5.712 4.720 -54.071 1.00 114.58 89 PRO B O 1
ATOM 3564 N N . THR B 1 98 ? 5.625 2.490 -53.819 1.00 106.62 90 THR B N 1
ATOM 3565 C CA . THR B 1 98 ? 4.306 2.367 -54.426 1.00 108.88 90 THR B CA 1
ATOM 3566 C C . THR B 1 98 ? 3.215 2.620 -53.388 1.00 107.38 90 THR B C 1
ATOM 3567 O O . THR B 1 98 ? 3.223 2.014 -52.312 1.00 106.51 90 THR B O 1
ATOM 3571 N N . ASN B 1 99 ? 2.265 3.501 -53.719 1.00 107.65 91 ASN B N 1
ATOM 3572 C CA . ASN B 1 99 ? 1.227 3.952 -52.796 1.00 95.30 91 ASN B CA 1
ATOM 3573 C C . ASN B 1 99 ? -0.163 3.701 -53.374 1.00 93.60 91 ASN B C 1
ATOM 3574 O O . ASN B 1 99 ? -0.333 3.543 -54.586 1.00 103.34 91 ASN B O 1
ATOM 3579 N N . THR B 1 100 ? -1.164 3.690 -52.487 1.00 86.99 92 THR B N 1
ATOM 3580 C CA . THR B 1 100 ? -2.503 3.180 -52.777 1.00 88.27 92 THR B CA 1
ATOM 3581 C C . THR B 1 100 ? -3.587 4.125 -52.275 1.00 88.94 92 THR B C 1
ATOM 3582 O O . THR B 1 100 ? -3.510 4.635 -51.148 1.00 88.63 92 THR B O 1
ATOM 3586 N N . LEU B 1 101 ? -4.621 4.310 -53.101 1.00 86.37 93 LEU B N 1
ATOM 3587 C CA . LEU B 1 101 ? -5.784 5.126 -52.765 1.00 81.28 93 LEU B CA 1
ATOM 3588 C C . LEU B 1 101 ? -7.051 4.382 -53.152 1.00 85.18 93 LEU B C 1
ATOM 3589 O O . LEU B 1 101 ? -7.327 4.203 -54.341 1.00 95.81 93 LEU B O 1
ATOM 3594 N N . ILE B 1 102 ? -7.831 3.975 -52.157 1.00 84.61 94 ILE B N 1
ATOM 3595 C CA . ILE B 1 102 ? -9.083 3.263 -52.382 1.00 87.83 94 ILE B CA 1
ATOM 3596 C C . ILE B 1 102 ? -10.233 4.228 -52.158 1.00 91.46 94 ILE B C 1
ATOM 3597 O O . ILE B 1 102 ? -10.273 4.931 -51.140 1.00 92.57 94 ILE B O 1
ATOM 3602 N N . ILE B 1 103 ? -11.169 4.262 -53.103 1.00 84.81 95 ILE B N 1
ATOM 3603 C CA . ILE B 1 103 ? -12.280 5.203 -53.081 1.00 88.24 95 ILE B CA 1
ATOM 3604 C C . ILE B 1 103 ? -13.571 4.420 -52.894 1.00 93.35 95 ILE B C 1
ATOM 3605 O O . ILE B 1 103 ? -13.958 3.639 -53.772 1.00 100.62 95 ILE B O 1
ATOM 3610 N N . GLY B 1 104 ? -14.228 4.622 -51.755 1.00 93.27 96 GLY B N 1
ATOM 3611 C CA . GLY B 1 104 ? -15.475 3.946 -51.460 1.00 101.51 96 GLY B CA 1
ATOM 3612 C C . GLY B 1 104 ? -15.673 3.824 -49.962 1.00 101.15 96 GLY B C 1
ATOM 3613 O O . GLY B 1 104 ? -14.930 4.391 -49.174 1.00 90.78 96 GLY B O 1
ATOM 3614 N N . GLU B 1 105 ? -16.701 3.065 -49.589 1.00 112.84 97 GLU B N 1
ATOM 3615 C CA . GLU B 1 105 ? -17.024 2.860 -48.180 1.00 110.90 97 GLU B CA 1
ATOM 3616 C C . GLU B 1 105 ? -15.892 2.134 -47.467 1.00 105.69 97 GLU B C 1
ATOM 3617 O O . GLU B 1 105 ? -15.483 1.041 -47.872 1.00 105.09 97 GLU B O 1
ATOM 3623 N N . ASN B 1 106 ? -15.392 2.744 -46.390 1.00 108.54 98 ASN B N 1
ATOM 3624 C CA . ASN B 1 106 ? -14.257 2.170 -45.674 1.00 103.16 98 ASN B CA 1
ATOM 3625 C C . ASN B 1 106 ? -14.579 0.812 -45.060 1.00 96.47 98 ASN B C 1
ATOM 3626 O O . ASN B 1 106 ? -13.655 0.031 -44.817 1.00 99.58 98 ASN B O 1
ATOM 3631 N N . TYR B 1 107 ? -15.857 0.505 -44.810 1.00 88.57 99 TYR B N 1
ATOM 3632 C CA . TYR B 1 107 ? -16.195 -0.813 -44.281 1.00 85.64 99 TYR B CA 1
ATOM 3633 C C . TYR B 1 107 ? -15.892 -1.899 -45.302 1.00 95.07 99 TYR B C 1
ATOM 3634 O O . TYR B 1 107 ? -15.361 -2.961 -44.959 1.00 95.11 99 TYR B O 1
ATOM 3643 N N . ASP B 1 108 ? -16.214 -1.641 -46.572 1.00 103.68 100 ASP B N 1
ATOM 3644 C CA . ASP B 1 108 ? -15.918 -2.603 -47.625 1.00 98.33 100 ASP B CA 1
ATOM 3645 C C . ASP B 1 108 ? -14.432 -2.630 -47.935 1.00 91.97 100 ASP B C 1
ATOM 3646 O O . ASP B 1 108 ? -13.861 -3.697 -48.181 1.00 104.43 100 ASP B O 1
ATOM 3651 N N . ALA B 1 109 ? -13.789 -1.465 -47.928 1.00 81.03 101 ALA B N 1
ATOM 3652 C CA . ALA B 1 109 ? -12.353 -1.424 -48.172 1.00 88.09 101 ALA B CA 1
ATOM 3653 C C . ALA B 1 109 ? -11.590 -2.240 -47.136 1.00 88.63 101 ALA B C 1
ATOM 3654 O O . ALA B 1 109 ? -10.663 -2.978 -47.484 1.00 93.54 101 ALA B O 1
ATOM 3656 N N . LEU B 1 110 ? -11.967 -2.126 -45.856 1.00 87.71 102 LEU B N 1
ATOM 3657 C CA . LEU B 1 110 ? -11.256 -2.849 -44.801 1.00 86.22 102 LEU B CA 1
ATOM 3658 C C . LEU B 1 110 ? -11.438 -4.360 -44.937 1.00 92.73 102 LEU B C 1
ATOM 3659 O O . LEU B 1 110 ? -10.484 -5.122 -44.737 1.00 89.80 102 LEU B O 1
ATOM 3664 N N . LYS B 1 111 ? -12.653 -4.819 -45.269 1.00 92.20 103 LYS B N 1
ATOM 3665 C CA . LYS B 1 111 ? -12.844 -6.238 -45.567 1.00 89.49 103 LYS B CA 1
ATOM 3666 C C . LYS B 1 111 ? -11.932 -6.692 -46.700 1.00 87.41 103 LYS B C 1
ATOM 3667 O O . LYS B 1 111 ? -11.303 -7.754 -46.613 1.00 86.33 103 LYS B O 1
ATOM 3673 N N . ASN B 1 112 ? -11.841 -5.894 -47.768 1.00 89.00 104 ASN B N 1
ATOM 3674 C CA . ASN B 1 112 ? -10.928 -6.217 -48.858 1.00 94.61 104 ASN B CA 1
ATOM 3675 C C . ASN B 1 112 ? -9.471 -6.095 -48.428 1.00 98.08 104 ASN B C 1
ATOM 3676 O O . ASN B 1 112 ? -8.627 -6.898 -48.844 1.00 103.65 104 ASN B O 1
ATOM 3681 N N . LEU B 1 113 ? -9.153 -5.098 -47.601 1.00 97.74 105 LEU B N 1
ATOM 3682 C CA . LEU B 1 113 ? -7.772 -4.925 -47.162 1.00 90.19 105 LEU B CA 1
ATOM 3683 C C . LEU B 1 113 ? -7.288 -6.137 -46.381 1.00 90.30 105 LEU B C 1
ATOM 3684 O O . LEU B 1 113 ? -6.141 -6.569 -46.541 1.00 92.86 105 LEU B O 1
ATOM 3689 N N . ILE B 1 114 ? -8.150 -6.704 -45.535 1.00 88.93 106 ILE B N 1
ATOM 3690 C CA . ILE B 1 114 ? -7.762 -7.869 -44.746 1.00 88.47 106 ILE B CA 1
ATOM 3691 C C . ILE B 1 114 ? -7.515 -9.072 -45.647 1.00 96.42 106 ILE B C 1
ATOM 3692 O O . ILE B 1 114 ? -6.571 -9.841 -45.433 1.00 103.01 106 ILE B O 1
ATOM 3697 N N . VAL B 1 115 ? -8.364 -9.266 -46.661 1.00 95.15 107 VAL B N 1
ATOM 3698 C CA . VAL B 1 115 ? -8.172 -10.400 -47.559 1.00 91.16 107 VAL B CA 1
ATOM 3699 C C . VAL B 1 115 ? -6.874 -10.242 -48.341 1.00 88.49 107 VAL B C 1
ATOM 3700 O O . VAL B 1 115 ? -6.141 -11.213 -48.555 1.00 91.26 107 VAL B O 1
ATOM 3704 N N . ILE B 1 116 ? -6.557 -9.021 -48.769 1.00 91.42 108 ILE B N 1
ATOM 3705 C CA . ILE B 1 116 ? -5.309 -8.804 -49.496 1.00 95.66 108 ILE B CA 1
ATOM 3706 C C . ILE B 1 116 ? -4.118 -9.159 -48.615 1.00 101.78 108 ILE B C 1
ATOM 3707 O O . ILE B 1 116 ? -3.169 -9.816 -49.057 1.00 103.33 108 ILE B O 1
ATOM 3712 N N . GLU B 1 117 ? -4.159 -8.748 -47.347 1.00 106.33 109 GLU B N 1
ATOM 3713 C CA . GLU B 1 117 ? -3.021 -8.986 -46.466 1.00 107.92 109 GLU B CA 1
ATOM 3714 C C . GLU B 1 117 ? -2.838 -10.468 -46.165 1.00 103.65 109 GLU B C 1
ATOM 3715 O O . GLU B 1 117 ? -1.701 -10.938 -46.043 1.00 108.06 109 GLU B O 1
ATOM 3721 N N . SER B 1 118 ? -3.929 -11.225 -46.051 1.00 87.93 110 SER B N 1
ATOM 3722 C CA . SER B 1 118 ? -3.792 -12.639 -45.718 1.00 89.24 110 SER B CA 1
ATOM 3723 C C . SER B 1 118 ? -3.101 -13.397 -46.842 1.00 99.32 110 SER B C 1
ATOM 3724 O O . SER B 1 118 ? -2.150 -14.150 -46.606 1.00 99.50 110 SER B O 1
ATOM 3727 N N . GLN B 1 119 ? -3.563 -13.203 -48.075 1.00 105.86 111 GLN B N 1
ATOM 3728 C CA . GLN B 1 119 ? -2.938 -13.833 -49.227 1.00 104.51 111 GLN B CA 1
ATOM 3729 C C . GLN B 1 119 ? -1.574 -13.244 -49.552 1.00 108.33 111 GLN B C 1
ATOM 3730 O O . GLN B 1 119 ? -0.861 -13.802 -50.392 1.00 111.42 111 GLN B O 1
ATOM 3736 N N . SER B 1 120 ? -1.192 -12.152 -48.902 1.00 118.32 112 SER B N 1
ATOM 3737 C CA . SER B 1 120 ? 0.066 -11.473 -49.161 1.00 125.89 112 SER B CA 1
ATOM 3738 C C . SER B 1 120 ? 1.141 -11.921 -48.173 1.00 131.75 112 SER B C 1
ATOM 3739 O O . SER B 1 120 ? 0.865 -12.559 -47.157 1.00 120.35 112 SER B O 1
ATOM 3742 N N . GLU B 1 121 ? 2.384 -11.580 -48.482 1.00 153.38 113 GLU B N 1
ATOM 3743 C CA . GLU B 1 121 ? 3.480 -11.753 -47.542 1.00 167.14 113 GLU B CA 1
ATOM 3744 C C . GLU B 1 121 ? 3.791 -10.422 -46.864 1.00 178.62 113 GLU B C 1
ATOM 3745 O O . GLU B 1 121 ? 3.385 -9.354 -47.329 1.00 185.02 113 GLU B O 1
ATOM 3747 N N . THR B 1 122 ? 4.508 -10.495 -45.743 1.00 180.11 114 THR B N 1
ATOM 3748 C CA . THR B 1 122 ? 4.780 -9.320 -44.915 1.00 170.49 114 THR B CA 1
ATOM 3749 C C . THR B 1 122 ? 3.469 -8.618 -44.547 1.00 154.06 114 THR B C 1
ATOM 3750 O O . THR B 1 122 ? 3.142 -7.538 -45.035 1.00 150.83 114 THR B O 1
ATOM 3754 N N . VAL B 1 123 ? 2.728 -9.270 -43.663 1.00 130.61 115 VAL B N 1
ATOM 3755 C CA . VAL B 1 123 ? 1.317 -8.962 -43.473 1.00 120.61 115 VAL B CA 1
ATOM 3756 C C . VAL B 1 123 ? 1.144 -7.782 -42.518 1.00 107.20 115 VAL B C 1
ATOM 3757 O O . VAL B 1 123 ? 1.897 -7.620 -41.548 1.00 94.54 115 VAL B O 1
ATOM 3761 N N . ASN B 1 124 ? 0.150 -6.936 -42.811 1.00 97.39 116 ASN B N 1
ATOM 3762 C CA . ASN B 1 124 ? -0.328 -5.908 -41.887 1.00 84.34 116 ASN B CA 1
ATOM 3763 C C . ASN B 1 124 ? 0.513 -4.631 -41.900 1.00 77.43 116 ASN B C 1
ATOM 3764 O O . ASN B 1 124 ? 1.657 -4.636 -42.368 1.00 72.74 116 ASN B O 1
ATOM 3769 N N . TYR B 1 125 ? -0.051 -3.546 -41.353 1.00 75.53 117 TYR B N 1
ATOM 3770 C CA . TYR B 1 125 ? 0.488 -2.196 -41.476 1.00 80.87 117 TYR B CA 1
ATOM 3771 C C . TYR B 1 125 ? 1.269 -1.775 -40.235 1.00 87.77 117 TYR B C 1
ATOM 3772 O O . TYR B 1 125 ? 0.899 -2.125 -39.109 1.00 91.47 117 TYR B O 1
ATOM 3781 N N . ASP B 1 126 ? 2.344 -1.001 -40.449 1.00 92.29 118 ASP B N 1
ATOM 3782 C CA . ASP B 1 126 ? 3.180 -0.575 -39.328 1.00 93.96 118 ASP B CA 1
ATOM 3783 C C . ASP B 1 126 ? 2.543 0.574 -38.552 1.00 90.44 118 ASP B C 1
ATOM 3784 O O . ASP B 1 126 ? 2.686 0.667 -37.328 1.00 92.79 118 ASP B O 1
ATOM 3789 N N . VAL B 1 127 ? 1.845 1.463 -39.247 1.00 75.07 119 VAL B N 1
ATOM 3790 C CA . VAL B 1 127 ? 1.249 2.644 -38.641 1.00 67.92 119 VAL B CA 1
ATOM 3791 C C . VAL B 1 127 ? -0.166 2.793 -39.168 1.00 73.56 119 VAL B C 1
ATOM 3792 O O . VAL B 1 127 ? -0.428 2.549 -40.349 1.00 82.67 119 VAL B O 1
ATOM 3796 N N . ILE B 1 128 ? -1.079 3.205 -38.298 1.00 79.09 120 ILE B N 1
ATOM 3797 C CA . ILE B 1 128 ? -2.440 3.548 -38.693 1.00 78.09 120 ILE B CA 1
ATOM 3798 C C . ILE B 1 128 ? -2.776 4.909 -38.099 1.00 81.99 120 ILE B C 1
ATOM 3799 O O . ILE B 1 128 ? -2.561 5.141 -36.904 1.00 84.76 120 ILE B O 1
ATOM 3804 N N . TYR B 1 129 ? -3.273 5.813 -38.938 1.00 77.32 121 TYR B N 1
ATOM 3805 C CA . TYR B 1 129 ? -3.765 7.105 -38.490 1.00 74.99 121 TYR B CA 1
ATOM 3806 C C . TYR B 1 129 ? -5.125 7.356 -39.112 1.00 78.23 121 TYR B C 1
ATOM 3807 O O . TYR B 1 129 ? -5.295 7.177 -40.319 1.00 89.39 121 TYR B O 1
ATOM 3816 N N . ILE B 1 130 ? -6.079 7.795 -38.299 1.00 73.54 122 ILE B N 1
ATOM 3817 C CA . ILE B 1 130 ? -7.419 8.093 -38.779 1.00 73.66 122 ILE B CA 1
ATOM 3818 C C . ILE B 1 130 ? -7.923 9.356 -38.098 1.00 81.43 122 ILE B C 1
ATOM 3819 O O . ILE B 1 130 ? -7.604 9.638 -36.941 1.00 81.39 122 ILE B O 1
ATOM 3824 N N . ASP B 1 131 ? -8.705 10.131 -38.847 1.00 87.02 123 ASP B N 1
ATOM 3825 C CA . ASP B 1 131 ? -9.365 11.340 -38.364 1.00 81.41 123 ASP B CA 1
ATOM 3826 C C . ASP B 1 131 ? -10.863 11.161 -38.590 1.00 81.28 123 ASP B C 1
ATOM 3827 O O . ASP B 1 131 ? -11.458 11.826 -39.447 1.00 94.44 123 ASP B O 1
ATOM 3832 N N . PRO B 1 132 ? -11.501 10.266 -37.839 1.00 72.42 124 PRO B N 1
ATOM 3833 C CA . PRO B 1 132 ? -12.918 9.956 -38.082 1.00 76.18 124 PRO B CA 1
ATOM 3834 C C . PRO B 1 132 ? -13.802 11.149 -37.780 1.00 80.60 124 PRO B C 1
ATOM 3835 O O . PRO B 1 132 ? -13.409 12.058 -37.033 1.00 73.77 124 PRO B O 1
ATOM 3839 N N . PRO B 1 133 ? -15.009 11.186 -38.338 1.00 86.15 125 PRO B N 1
ATOM 3840 C CA . PRO B 1 133 ? -15.918 12.286 -38.007 1.00 85.96 125 PRO B CA 1
ATOM 3841 C C . PRO B 1 133 ? -16.107 12.370 -36.501 1.00 83.58 125 PRO B C 1
ATOM 3842 O O . PRO B 1 133 ? -16.442 11.378 -35.844 1.00 79.63 125 PRO B O 1
ATOM 3846 N N . TYR B 1 134 ? -15.854 13.567 -35.959 1.00 86.34 126 TYR B N 1
ATOM 3847 C CA . TYR B 1 134 ? -15.960 13.792 -34.519 1.00 87.62 126 TYR B CA 1
ATOM 3848 C C . TYR B 1 134 ? -17.414 13.774 -34.069 1.00 98.12 126 TYR B C 1
ATOM 3849 O O . TYR B 1 134 ? -17.830 12.913 -33.285 1.00 96.73 126 TYR B O 1
ATOM 3858 N N . ASN B 1 135 ? -18.195 14.740 -34.542 1.00 110.28 127 ASN B N 1
ATOM 3859 C CA . ASN B 1 135 ? -19.556 14.941 -34.082 1.00 122.05 127 ASN B CA 1
ATOM 3860 C C . ASN B 1 135 ? -20.486 13.907 -34.696 1.00 133.69 127 ASN B C 1
ATOM 3861 O O . ASN B 1 135 ? -20.190 13.295 -35.725 1.00 130.76 127 ASN B O 1
ATOM 3866 N N . THR B 1 136 ? -21.628 13.708 -34.040 1.00 150.96 128 THR B N 1
ATOM 3867 C CA . THR B 1 136 ? -22.662 12.864 -34.626 1.00 160.35 128 THR B CA 1
ATOM 3868 C C . THR B 1 136 ? -23.316 13.549 -35.815 1.00 164.67 128 THR B C 1
ATOM 3869 O O . THR B 1 136 ? -23.691 12.885 -36.787 1.00 161.77 128 THR B O 1
ATOM 3873 N N . GLU B 1 137 ? -23.441 14.873 -35.760 1.00 173.93 129 GLU B N 1
ATOM 3874 C CA . GLU B 1 137 ? -23.996 15.631 -36.873 1.00 181.10 129 GLU B CA 1
ATOM 3875 C C . GLU B 1 137 ? -23.024 15.725 -38.038 1.00 175.88 129 GLU B C 1
ATOM 3876 O O . GLU B 1 137 ? -23.451 15.775 -39.199 1.00 178.16 129 GLU B O 1
ATOM 3882 N N . SER B 1 138 ? -21.723 15.755 -37.748 1.00 167.06 130 SER B N 1
ATOM 3883 C CA . SER B 1 138 ? -20.725 15.843 -38.808 1.00 161.68 130 SER B CA 1
ATOM 3884 C C . SER B 1 138 ? -20.658 14.555 -39.617 1.00 156.92 130 SER B C 1
ATOM 3885 O O . SER B 1 138 ? -20.425 14.588 -40.831 1.00 164.14 130 SER B O 1
ATOM 3888 N N . SER B 1 139 ? -20.847 13.408 -38.964 1.00 140.97 131 SER B N 1
ATOM 3889 C CA . SER B 1 139 ? -20.845 12.145 -39.690 1.00 137.11 131 SER B CA 1
ATOM 3890 C C . SER B 1 139 ? -21.984 12.092 -40.695 1.00 148.19 131 SER B C 1
ATOM 3891 O O . SER B 1 139 ? -21.791 11.682 -41.844 1.00 148.54 131 SER B O 1
ATOM 3894 N N . LEU B 1 140 ? -23.181 12.512 -40.282 1.00 158.83 132 LEU B N 1
ATOM 3895 C CA . LEU B 1 140 ? -24.331 12.478 -41.178 1.00 165.69 132 LEU B CA 1
ATOM 3896 C C . LEU B 1 140 ? -24.164 13.444 -42.343 1.00 186.01 132 LEU B C 1
ATOM 3897 O O . LEU B 1 140 ? -24.557 13.131 -43.472 1.00 185.55 132 LEU B O 1
ATOM 3902 N N . SER B 1 141 ? -23.584 14.622 -42.093 1.00 207.62 133 SER B N 1
ATOM 3903 C CA . SER B 1 141 ? -23.651 15.705 -43.071 1.00 218.23 133 SER B CA 1
ATOM 3904 C C . SER B 1 141 ? -22.992 15.308 -44.384 1.00 219.35 133 SER B C 1
ATOM 3905 O O . SER B 1 141 ? -23.547 15.540 -45.466 1.00 225.59 133 SER B O 1
ATOM 3908 N N . ASP B 1 142 ? -21.808 14.699 -44.310 1.00 207.95 134 ASP B N 1
ATOM 3909 C CA . ASP B 1 142 ? -20.991 14.461 -45.492 1.00 202.96 134 ASP B CA 1
ATOM 3910 C C . ASP B 1 142 ? -20.391 13.062 -45.483 1.00 195.06 134 ASP B C 1
ATOM 3911 O O . ASP B 1 142 ? -19.377 12.816 -46.142 1.00 195.99 134 ASP B O 1
ATOM 3913 N N . GLY B 1 143 ? -21.004 12.133 -44.755 1.00 223.97 135 GLY B N 1
ATOM 3914 C CA . GLY B 1 143 ? -20.436 10.807 -44.646 1.00 221.75 135 GLY B CA 1
ATOM 3915 C C . GLY B 1 143 ? -21.435 9.670 -44.643 1.00 223.49 135 GLY B C 1
ATOM 3916 O O . GLY B 1 143 ? -22.471 9.728 -45.315 1.00 214.27 135 GLY B O 1
ATOM 3917 N N . ASN B 1 144 ? -21.116 8.627 -43.882 1.00 235.90 136 ASN B N 1
ATOM 3918 C CA . ASN B 1 144 ? -21.932 7.430 -43.813 1.00 235.19 136 ASN B CA 1
ATOM 3919 C C . ASN B 1 144 ? -23.275 7.734 -43.157 1.00 234.85 136 ASN B C 1
ATOM 3920 O O . ASN B 1 144 ? -23.448 8.736 -42.457 1.00 237.37 136 ASN B O 1
ATOM 3925 N N . ASN B 1 145 ? -24.237 6.855 -43.405 1.00 214.67 137 ASN B N 1
ATOM 3926 C CA . ASN B 1 145 ? -25.583 7.015 -42.876 1.00 188.07 137 ASN B CA 1
ATOM 3927 C C . ASN B 1 145 ? -26.321 5.704 -43.096 1.00 177.37 137 ASN B C 1
ATOM 3928 O O . ASN B 1 145 ? -25.858 4.833 -43.838 1.00 182.70 137 ASN B O 1
ATOM 3933 N N . LEU B 1 146 ? -27.461 5.565 -42.428 1.00 165.64 138 LEU B N 1
ATOM 3934 C CA . LEU B 1 146 ? -28.268 4.351 -42.532 1.00 153.30 138 LEU B CA 1
ATOM 3935 C C . LEU B 1 146 ? -27.426 3.101 -42.276 1.00 141.76 138 LEU B C 1
ATOM 3936 O O . LEU B 1 146 ? -27.876 2.158 -41.627 1.00 137.43 138 LEU B O 1
ATOM 3938 N N . SER B 1 154 ? -32.918 11.842 -44.109 1.00 211.84 146 SER B N 1
ATOM 3939 C CA . SER B 1 154 ? -31.610 12.471 -43.967 1.00 207.62 146 SER B CA 1
ATOM 3940 C C . SER B 1 154 ? -31.636 13.600 -42.938 1.00 206.60 146 SER B C 1
ATOM 3941 O O . SER B 1 154 ? -30.658 14.331 -42.784 1.00 202.63 146 SER B O 1
ATOM 3943 N N . SER B 1 155 ? -32.761 13.733 -42.230 1.00 209.23 147 SER B N 1
ATOM 3944 C CA . SER B 1 155 ? -32.916 14.838 -41.289 1.00 210.47 147 SER B CA 1
ATOM 3945 C C . SER B 1 155 ? -32.118 14.617 -40.009 1.00 207.46 147 SER B C 1
ATOM 3946 O O . SER B 1 155 ? -31.717 15.587 -39.356 1.00 205.57 147 SER B O 1
ATOM 3948 N N . LYS B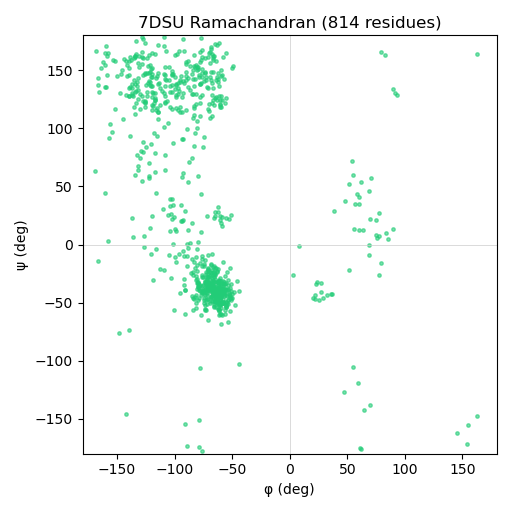 1 156 ? -31.881 13.362 -39.634 1.00 202.61 148 LYS B N 1
ATOM 3949 C CA . LYS B 1 156 ? -31.135 13.027 -38.432 1.00 190.56 148 LYS B CA 1
ATOM 3950 C C . LYS B 1 156 ? -30.136 11.920 -38.740 1.00 182.03 148 LYS B C 1
ATOM 3951 O O . LYS B 1 156 ? -30.262 11.194 -39.730 1.00 183.25 148 LYS B O 1
ATOM 3953 N N . PHE B 1 157 ? -29.137 11.799 -37.868 1.00 171.37 149 PHE B N 1
ATOM 3954 C CA . PHE B 1 157 ? -28.093 10.792 -38.017 1.00 154.42 149 PHE B CA 1
ATOM 3955 C C . PHE B 1 157 ? -28.591 9.451 -37.491 1.00 150.75 149 PHE B C 1
ATOM 3956 O O . PHE B 1 157 ? -28.956 9.334 -36.315 1.00 153.36 149 PHE B O 1
ATOM 3964 N N . ILE B 1 158 ? -28.597 8.443 -38.359 1.00 149.22 150 ILE B N 1
ATOM 3965 C CA . ILE B 1 158 ? -29.014 7.091 -38.005 1.00 144.53 150 ILE B CA 1
ATOM 3966 C C . ILE B 1 158 ? -28.070 6.114 -38.688 1.00 143.77 150 ILE B C 1
ATOM 3967 O O . ILE B 1 158 ? -27.851 6.202 -39.900 1.00 147.20 150 ILE B O 1
ATOM 3969 N N . TYR B 1 159 ? -27.502 5.191 -37.913 1.00 143.83 151 TYR B N 1
ATOM 3970 C CA . TYR B 1 159 ? -26.600 4.170 -38.434 1.00 145.60 151 TYR B CA 1
ATOM 3971 C C . TYR B 1 159 ? -27.055 2.817 -37.916 1.00 151.41 151 TYR B C 1
ATOM 3972 O O . TYR B 1 159 ? -27.043 2.580 -36.702 1.00 158.35 151 TYR B O 1
ATOM 3981 N N . ARG B 1 160 ? -27.460 1.937 -38.831 1.00 150.47 152 ARG B N 1
ATOM 3982 C CA . ARG B 1 160 ? -27.878 0.580 -38.480 1.00 150.68 152 ARG B CA 1
ATOM 3983 C C . ARG B 1 160 ? -29.046 0.599 -37.490 1.00 155.43 152 ARG B C 1
ATOM 3984 O O . ARG B 1 160 ? -29.088 -0.165 -36.522 1.00 158.51 152 ARG B O 1
ATOM 3992 N N . GLY B 1 161 ? -30.010 1.483 -37.745 1.00 159.55 153 GLY B N 1
ATOM 3993 C CA . GLY B 1 161 ? -31.185 1.575 -36.901 1.00 162.41 153 GLY B CA 1
ATOM 3994 C C . GLY B 1 161 ? -30.960 2.241 -35.566 1.00 157.75 153 GLY B C 1
ATOM 3995 O O . GLY B 1 161 ? -31.864 2.234 -34.724 1.00 162.21 153 GLY B O 1
ATOM 3996 N N . LYS B 1 162 ? -29.783 2.817 -35.347 1.00 149.43 154 LYS B N 1
ATOM 3997 C CA . LYS B 1 162 ? -29.425 3.455 -34.091 1.00 146.46 154 LYS B CA 1
ATOM 3998 C C . LYS B 1 162 ? -29.098 4.923 -34.340 1.00 147.68 154 LYS B C 1
ATOM 3999 O O . LYS B 1 162 ? -28.532 5.283 -35.378 1.00 146.08 154 LYS B O 1
ATOM 4001 N N . PHE B 1 163 ? -29.460 5.770 -33.379 1.00 148.57 155 PHE B N 1
ATOM 4002 C CA . PHE B 1 163 ? -29.316 7.213 -33.502 1.00 144.10 155 PHE B CA 1
ATOM 4003 C C . PHE B 1 163 ? -28.182 7.719 -32.619 1.00 134.54 155 PHE B C 1
ATOM 4004 O O . PHE B 1 163 ? -27.665 7.005 -31.755 1.00 126.87 155 PHE B O 1
ATOM 4012 N N . SER B 1 164 ? -27.794 8.970 -32.867 1.00 135.40 156 SER B N 1
ATOM 4013 C CA . SER B 1 164 ? -26.833 9.698 -32.045 1.00 129.87 156 SER B CA 1
ATOM 4014 C C . SER B 1 164 ? -25.587 8.879 -31.726 1.00 124.14 156 SER B C 1
ATOM 4015 O O . SER B 1 164 ? -24.935 8.347 -32.631 1.00 119.17 156 SER B O 1
ATOM 4018 N N . ARG B 1 165 ? -25.254 8.774 -30.434 1.00 121.35 157 ARG B N 1
ATOM 4019 C CA . ARG B 1 165 ? -23.972 8.198 -30.039 1.00 113.11 157 ARG B CA 1
ATOM 4020 C C . ARG B 1 165 ? -23.905 6.708 -30.336 1.00 113.29 157 ARG B C 1
ATOM 4021 O O . ARG B 1 165 ? -22.893 6.224 -30.853 1.00 111.29 157 ARG B O 1
ATOM 4029 N N . THR B 1 166 ? -24.962 5.960 -30.006 1.00 118.48 158 THR B N 1
ATOM 4030 C CA . THR B 1 166 ? -24.955 4.523 -30.262 1.00 116.34 158 THR B CA 1
ATOM 4031 C C . THR B 1 166 ? -24.597 4.227 -31.713 1.00 119.00 158 THR B C 1
ATOM 4032 O O . THR B 1 166 ? -23.799 3.325 -31.995 1.00 121.47 158 THR B O 1
ATOM 4036 N N . GLY B 1 167 ? -25.170 4.981 -32.648 1.00 114.25 159 GLY B N 1
ATOM 4037 C CA . GLY B 1 167 ? -24.763 4.852 -34.032 1.00 108.39 159 GLY B CA 1
ATOM 4038 C C . GLY B 1 167 ? -23.276 5.081 -34.186 1.00 101.07 159 GLY B C 1
ATOM 4039 O O . GLY B 1 167 ? -22.542 4.187 -34.611 1.00 99.13 159 GLY B O 1
ATOM 4040 N N . TRP B 1 168 ? -22.820 6.274 -33.795 1.00 102.48 160 TRP B N 1
ATOM 4041 C CA . TRP B 1 168 ? -21.409 6.626 -33.934 1.00 99.08 160 TRP B CA 1
ATOM 4042 C C . TRP B 1 168 ? -20.500 5.580 -33.297 1.00 93.92 160 TRP B C 1
ATOM 4043 O O . TRP B 1 168 ? -19.450 5.234 -33.855 1.00 93.15 160 TRP B O 1
ATOM 4054 N N . LEU B 1 169 ? -20.885 5.069 -32.125 1.00 86.96 161 LEU B N 1
ATOM 4055 C CA . LEU B 1 169 ? -20.105 4.013 -31.491 1.00 80.47 161 LEU B CA 1
ATOM 4056 C C . LEU B 1 169 ? -20.134 2.738 -32.314 1.00 85.08 161 LEU B C 1
ATOM 4057 O O . LEU B 1 169 ? -19.085 2.155 -32.607 1.00 88.05 161 LEU B O 1
ATOM 4062 N N . ASN B 1 170 ? -21.327 2.277 -32.689 1.00 92.28 162 ASN B N 1
ATOM 4063 C CA . ASN B 1 170 ? -21.405 1.078 -33.517 1.00 100.27 162 ASN B CA 1
ATOM 4064 C C . ASN B 1 170 ? -20.491 1.192 -34.727 1.00 101.55 162 ASN B C 1
ATOM 4065 O O . ASN B 1 170 ? -19.700 0.287 -35.015 1.00 97.02 162 ASN B O 1
ATOM 4078 N N . LEU B 1 172 ? -17.663 2.946 -35.390 1.00 100.06 164 LEU B N 1
ATOM 4079 C CA . LEU B 1 172 ? -16.225 2.802 -35.202 1.00 93.30 164 LEU B CA 1
ATOM 4080 C C . LEU B 1 172 ? -15.865 1.470 -34.565 1.00 94.91 164 LEU B C 1
ATOM 4081 O O . LEU B 1 172 ? -14.743 0.983 -34.747 1.00 96.26 164 LEU B O 1
ATOM 4086 N N . ASN B 1 173 ? -16.777 0.870 -33.805 1.00 90.82 165 ASN B N 1
ATOM 4087 C CA . ASN B 1 173 ? -16.465 -0.420 -33.209 1.00 90.38 165 ASN B CA 1
ATOM 4088 C C . ASN B 1 173 ? -16.102 -1.435 -34.283 1.00 91.37 165 ASN B C 1
ATOM 4089 O O . ASN B 1 173 ? -15.064 -2.095 -34.197 1.00 90.09 165 ASN B O 1
ATOM 4094 N N . GLU B 1 174 ? -16.937 -1.555 -35.321 1.00 95.02 166 GLU B N 1
ATOM 4095 C CA . GLU B 1 174 ? -16.705 -2.572 -36.345 1.00 96.24 166 GLU B CA 1
ATOM 4096 C C . GLU B 1 174 ? -15.525 -2.214 -37.237 1.00 89.50 166 GLU B C 1
ATOM 4097 O O . GLU B 1 174 ? -14.800 -3.107 -37.691 1.00 97.24 166 GLU B O 1
ATOM 4103 N N . ARG B 1 175 ? -15.309 -0.923 -37.486 1.00 81.58 167 ARG B N 1
ATOM 4104 C CA . ARG B 1 175 ? -14.142 -0.498 -38.252 1.00 83.06 167 ARG B CA 1
ATOM 4105 C C . ARG B 1 175 ? -12.856 -0.667 -37.447 1.00 87.14 167 ARG B C 1
ATOM 4106 O O . ARG B 1 175 ? -11.860 -1.197 -37.954 1.00 89.34 167 ARG B O 1
ATOM 4114 N N . LEU B 1 176 ? -12.858 -0.226 -36.188 1.00 91.63 168 LEU B N 1
ATOM 4115 C CA . LEU B 1 176 ? -11.673 -0.383 -35.351 1.00 92.36 168 LEU B CA 1
ATOM 4116 C C . LEU B 1 176 ? -11.362 -1.850 -35.080 1.00 91.03 168 LEU B C 1
ATOM 4117 O O . LEU B 1 176 ? -10.195 -2.200 -34.871 1.00 85.80 168 LEU B O 1
ATOM 4122 N N . ARG B 1 177 ? -12.381 -2.716 -35.059 1.00 92.43 169 ARG B N 1
ATOM 4123 C CA . ARG B 1 177 ? -12.119 -4.150 -34.966 1.00 94.63 169 ARG B CA 1
ATOM 4124 C C . ARG B 1 177 ? -11.264 -4.615 -36.135 1.00 99.84 169 ARG B C 1
ATOM 4125 O O . ARG B 1 177 ? -10.266 -5.319 -35.948 1.00 104.45 169 ARG B O 1
ATOM 4141 N N . ALA B 1 179 ? -9.479 -2.652 -38.202 1.00 82.72 171 ALA B N 1
ATOM 4142 C CA . ALA B 1 179 ? -8.201 -1.953 -38.091 1.00 80.82 171 ALA B CA 1
ATOM 4143 C C . ALA B 1 179 ? -7.228 -2.726 -37.213 1.00 80.89 171 ALA B C 1
ATOM 4144 O O . ALA B 1 179 ? -6.047 -2.867 -37.543 1.00 82.05 171 ALA B O 1
ATOM 4146 N N . LYS B 1 180 ? -7.709 -3.238 -36.082 1.00 80.28 172 LYS B N 1
ATOM 4147 C CA . LYS B 1 180 ? -6.857 -4.083 -35.259 1.00 76.92 172 LYS B CA 1
ATOM 4148 C C . LYS B 1 180 ? -6.340 -5.271 -36.059 1.00 82.74 172 LYS B C 1
ATOM 4149 O O . LYS B 1 180 ? -5.136 -5.541 -36.072 1.00 90.21 172 LYS B O 1
ATOM 4155 N N . GLN B 1 181 ? -7.233 -5.986 -36.746 1.00 78.94 173 GLN B N 1
ATOM 4156 C CA . GLN B 1 181 ? -6.816 -7.131 -37.547 1.00 81.06 173 GLN B CA 1
ATOM 4157 C C . GLN B 1 181 ? -5.732 -6.765 -38.551 1.00 84.77 173 GLN B C 1
ATOM 4158 O O . GLN B 1 181 ? -4.964 -7.635 -38.969 1.00 85.68 173 GLN B O 1
ATOM 4164 N N . LEU B 1 182 ? -5.646 -5.501 -38.935 1.00 91.90 174 LEU B N 1
ATOM 4165 C CA . LEU B 1 182 ? -4.713 -5.056 -39.960 1.00 86.56 174 LEU B CA 1
ATOM 4166 C C . LEU B 1 182 ? -3.422 -4.495 -39.385 1.00 80.54 174 LEU B C 1
ATOM 4167 O O . LEU B 1 182 ? -2.487 -4.220 -40.145 1.00 79.51 174 LEU B O 1
ATOM 4172 N N . LEU B 1 183 ? -3.351 -4.325 -38.072 1.00 76.02 175 LEU B N 1
ATOM 4173 C CA . LEU B 1 183 ? -2.209 -3.701 -37.426 1.00 71.73 175 LEU B CA 1
ATOM 4174 C C . LEU B 1 183 ? -1.176 -4.754 -37.047 1.00 80.69 175 LEU B C 1
ATOM 4175 O O . LEU B 1 183 ? -1.526 -5.861 -36.636 1.00 91.30 175 LEU B O 1
ATOM 4180 N N . LYS B 1 184 ? 0.098 -4.412 -37.200 1.00 80.43 176 LYS B N 1
ATOM 4181 C CA . LYS B 1 184 ? 1.148 -5.371 -36.891 1.00 82.30 176 LYS B CA 1
ATOM 4182 C C . LYS B 1 184 ? 1.332 -5.493 -35.383 1.00 90.91 176 LYS B C 1
ATOM 4183 O O . LYS B 1 184 ? 0.914 -4.634 -34.601 1.00 84.45 176 LYS B O 1
ATOM 4189 N N . GLU B 1 185 ? 1.974 -6.587 -34.977 1.00 104.64 177 GLU B N 1
ATOM 4190 C CA . GLU B 1 185 ? 2.194 -6.819 -33.557 1.00 105.30 177 GLU B CA 1
ATOM 4191 C C . GLU B 1 185 ? 2.996 -5.683 -32.937 1.00 97.82 177 GLU B C 1
ATOM 4192 O O . GLU B 1 185 ? 2.727 -5.272 -31.803 1.00 104.46 177 GLU B O 1
ATOM 4198 N N . ASP B 1 186 ? 3.968 -5.147 -33.668 1.00 84.21 178 ASP B N 1
ATOM 4199 C CA . ASP B 1 186 ? 4.758 -4.012 -33.198 1.00 80.86 178 ASP B CA 1
ATOM 4200 C C . ASP B 1 186 ? 4.312 -2.715 -33.845 1.00 79.69 178 ASP B C 1
ATOM 4201 O O . ASP B 1 186 ? 5.131 -1.851 -34.165 1.00 92.30 178 ASP B O 1
ATOM 4206 N N . GLY B 1 187 ? 3.006 -2.541 -34.030 1.00 73.30 179 GLY B N 1
ATOM 4207 C CA . GLY B 1 187 ? 2.472 -1.397 -34.727 1.00 82.09 179 GLY B CA 1
ATOM 4208 C C . GLY B 1 187 ? 1.751 -0.423 -33.815 1.00 86.95 179 GLY B C 1
ATOM 4209 O O . GLY B 1 187 ? 1.481 -0.687 -32.649 1.00 86.09 179 GLY B O 1
ATOM 4210 N N . VAL B 1 188 ? 1.423 0.723 -34.392 1.00 105.55 180 VAL B N 1
ATOM 4211 C CA . VAL B 1 188 ? 0.718 1.781 -33.686 1.00 107.12 180 VAL B CA 1
ATOM 4212 C C . VAL B 1 188 ? -0.575 2.071 -34.423 1.00 106.17 180 VAL B C 1
ATOM 4213 O O . VAL B 1 188 ? -0.697 1.828 -35.628 1.00 110.88 180 VAL B O 1
ATOM 4217 N N . ILE B 1 189 ? -1.551 2.586 -33.683 1.00 87.05 181 ILE B N 1
ATOM 4218 C CA . ILE B 1 189 ? -2.757 3.152 -34.268 1.00 73.51 181 ILE B CA 1
ATOM 4219 C C . ILE B 1 189 ? -3.024 4.481 -33.576 1.00 71.59 181 ILE B C 1
ATOM 4220 O O . ILE B 1 189 ? -3.131 4.531 -32.345 1.00 73.43 181 ILE B O 1
ATOM 4225 N N . PHE B 1 190 ? -3.080 5.555 -34.358 1.00 66.87 182 PHE B N 1
ATOM 4226 C CA . PHE B 1 190 ? -3.395 6.883 -33.866 1.00 69.14 182 PHE B CA 1
ATOM 4227 C C . PHE B 1 190 ? -4.821 7.233 -34.273 1.00 73.02 182 PHE B C 1
ATOM 4228 O O . PHE B 1 190 ? -5.257 6.886 -35.374 1.00 80.68 182 PHE B O 1
ATOM 4236 N N . VAL B 1 191 ? -5.553 7.909 -33.383 1.00 70.67 183 VAL B N 1
ATOM 4237 C CA . VAL B 1 191 ? -6.910 8.367 -33.677 1.00 70.58 183 VAL B CA 1
ATOM 4238 C C . VAL B 1 191 ? -7.092 9.771 -33.122 1.00 77.08 183 VAL B C 1
ATOM 4239 O O . VAL B 1 191 ? -6.694 10.056 -31.988 1.00 86.99 183 VAL B O 1
ATOM 4243 N N . SER B 1 192 ? -7.703 10.646 -33.918 1.00 80.19 184 SER B N 1
ATOM 4244 C CA . SER B 1 192 ? -7.926 12.041 -33.553 1.00 88.37 184 SER B CA 1
ATOM 4245 C C . SER B 1 192 ? -9.397 12.260 -33.235 1.00 91.61 184 SER B C 1
ATOM 4246 O O . SER B 1 192 ? -10.262 11.992 -34.076 1.00 88.86 184 SER B O 1
ATOM 4249 N N . ILE B 1 193 ? -9.683 12.765 -32.029 1.00 86.41 185 ILE B N 1
ATOM 4250 C CA . ILE B 1 193 ? -11.058 12.983 -31.604 1.00 84.84 185 ILE B CA 1
ATOM 4251 C C . ILE B 1 193 ? -11.215 14.353 -30.962 1.00 86.26 185 ILE B C 1
ATOM 4252 O O . ILE B 1 193 ? -10.249 14.994 -30.547 1.00 84.05 185 ILE B O 1
ATOM 4257 N N . ASP B 1 194 ? -12.474 14.789 -30.902 1.00 89.61 186 ASP B N 1
ATOM 4258 C CA . ASP B 1 194 ? -12.949 15.991 -30.246 1.00 80.97 186 ASP B CA 1
ATOM 4259 C C . ASP B 1 194 ? -13.303 15.673 -28.795 1.00 80.12 186 ASP B C 1
ATOM 4260 O O . ASP B 1 194 ? -13.088 14.566 -28.298 1.00 74.68 186 ASP B O 1
ATOM 4265 N N . ASP B 1 195 ? -13.883 16.643 -28.104 1.00 81.17 187 ASP B N 1
ATOM 4266 C CA . ASP B 1 195 ? -14.423 16.338 -26.791 1.00 80.94 187 ASP B CA 1
ATOM 4267 C C . ASP B 1 195 ? -15.788 15.676 -26.855 1.00 82.62 187 ASP B C 1
ATOM 4268 O O . ASP B 1 195 ? -16.315 15.289 -25.808 1.00 92.17 187 ASP B O 1
ATOM 4273 N N . SER B 1 196 ? -16.365 15.523 -28.046 1.00 92.81 188 SER B N 1
ATOM 4274 C CA . SER B 1 196 ? -17.742 15.053 -28.140 1.00 94.91 188 SER B CA 1
ATOM 4275 C C . SER B 1 196 ? -17.847 13.536 -28.085 1.00 94.01 188 SER B C 1
ATOM 4276 O O . SER B 1 196 ? -18.902 13.012 -27.709 1.00 100.98 188 SER B O 1
ATOM 4279 N N . GLU B 1 197 ? -16.784 12.813 -28.439 1.00 86.42 189 GLU B N 1
ATOM 4280 C CA . GLU B 1 197 ? -16.808 11.360 -28.346 1.00 80.27 189 GLU B CA 1
ATOM 4281 C C . GLU B 1 197 ? -15.527 10.786 -27.751 1.00 82.20 189 GLU B C 1
ATOM 4282 O O . GLU B 1 197 ? -15.381 9.557 -27.697 1.00 77.13 189 GLU B O 1
ATOM 4288 N N . GLN B 1 198 ? -14.612 11.632 -27.270 1.00 87.54 190 GLN B N 1
ATOM 4289 C CA . GLN B 1 198 ? -13.277 11.154 -26.916 1.00 86.99 190 GLN B CA 1
ATOM 4290 C C . GLN B 1 198 ? -13.331 10.105 -25.812 1.00 90.04 190 GLN B C 1
ATOM 4291 O O . GLN B 1 198 ? -12.814 8.993 -25.971 1.00 95.69 190 GLN B O 1
ATOM 4297 N N . ALA B 1 199 ? -13.938 10.449 -24.671 1.00 88.55 191 ALA B N 1
ATOM 4298 C CA . ALA B 1 199 ? -13.990 9.507 -23.558 1.00 83.79 191 ALA B CA 1
ATOM 4299 C C . ALA B 1 199 ? -14.671 8.209 -23.965 1.00 87.94 191 ALA B C 1
ATOM 4300 O O . ALA B 1 199 ? -14.221 7.119 -23.592 1.00 90.00 191 ALA B O 1
ATOM 4302 N N . TYR B 1 200 ? -15.756 8.304 -24.739 1.00 88.43 192 TYR B N 1
ATOM 4303 C CA . TYR B 1 200 ? -16.468 7.104 -25.167 1.00 80.78 192 TYR B CA 1
ATOM 4304 C C . TYR B 1 200 ? -15.644 6.270 -26.139 1.00 81.81 192 TYR B C 1
ATOM 4305 O O . TYR B 1 200 ? -15.768 5.037 -26.144 1.00 83.82 192 TYR B O 1
ATOM 4314 N N . LEU B 1 201 ? -14.801 6.909 -26.959 1.00 79.34 193 LEU B N 1
ATOM 4315 C CA . LEU B 1 201 ? -13.960 6.148 -27.878 1.00 78.26 193 LEU B CA 1
ATOM 4316 C C . LEU B 1 201 ? -12.799 5.491 -27.144 1.00 79.99 193 LEU B C 1
ATOM 4317 O O . LEU B 1 201 ? -12.437 4.345 -27.440 1.00 83.18 193 LEU B O 1
ATOM 4322 N N . LYS B 1 202 ? -12.200 6.203 -26.180 1.00 75.35 194 LYS B N 1
ATOM 4323 C CA . LYS B 1 202 ? -11.125 5.616 -25.379 1.00 75.12 194 LYS B CA 1
ATOM 4324 C C . LYS B 1 202 ? -11.609 4.389 -24.615 1.00 80.14 194 LYS B C 1
ATOM 4325 O O . LYS B 1 202 ? -10.885 3.395 -24.490 1.00 82.11 194 LYS B O 1
ATOM 4331 N N . VAL B 1 203 ? -12.826 4.447 -24.077 1.00 79.36 195 VAL B N 1
ATOM 4332 C CA . VAL B 1 203 ? -13.398 3.259 -23.459 1.00 85.19 195 VAL B CA 1
ATOM 4333 C C . VAL B 1 203 ? -13.656 2.192 -24.514 1.00 93.13 195 VAL B C 1
ATOM 4334 O O . VAL B 1 203 ? -13.373 1.008 -24.299 1.00 105.20 195 VAL B O 1
ATOM 4338 N N . LEU B 1 204 ? -14.186 2.595 -25.674 1.00 88.07 196 LEU B N 1
ATOM 4339 C CA . LEU B 1 204 ? -14.471 1.637 -26.740 1.00 88.30 196 LEU B CA 1
ATOM 4340 C C . LEU B 1 204 ? -13.193 1.000 -27.270 1.00 84.49 196 LEU B C 1
ATOM 4341 O O . LEU B 1 204 ? -13.175 -0.192 -27.604 1.00 75.39 196 LEU B O 1
ATOM 4354 N N . ASP B 1 206 ? -10.380 0.732 -25.563 1.00 93.49 198 ASP B N 1
ATOM 4355 C CA . ASP B 1 206 ? -9.878 -0.135 -24.503 1.00 91.05 198 ASP B CA 1
ATOM 4356 C C . ASP B 1 206 ? -10.386 -1.559 -24.692 1.00 95.33 198 ASP B C 1
ATOM 4357 O O . ASP B 1 206 ? -9.624 -2.523 -24.550 1.00 99.07 198 ASP B O 1
ATOM 4362 N N . GLU B 1 207 ? -11.665 -1.707 -25.048 1.00 90.39 199 GLU B N 1
ATOM 4363 C CA . GLU B 1 207 ? -12.208 -3.033 -25.323 1.00 93.37 199 GLU B CA 1
ATOM 4364 C C . GLU B 1 207 ? -11.538 -3.666 -26.538 1.00 96.45 199 GLU B C 1
ATOM 4365 O O . GLU B 1 207 ? -11.159 -4.844 -26.502 1.00 103.84 199 GLU B O 1
ATOM 4371 N N . ILE B 1 208 ? -11.369 -2.898 -27.615 1.00 92.26 200 ILE B N 1
ATOM 4372 C CA . ILE B 1 208 ? -10.906 -3.469 -28.877 1.00 82.66 200 ILE B CA 1
ATOM 4373 C C . ILE B 1 208 ? -9.419 -3.810 -28.797 1.00 83.18 200 ILE B C 1
ATOM 4374 O O . ILE B 1 208 ? -9.012 -4.952 -29.036 1.00 87.93 200 ILE B O 1
ATOM 4379 N N . PHE B 1 209 ? -8.586 -2.829 -28.448 1.00 82.88 201 PHE B N 1
ATOM 4380 C CA . PHE B 1 209 ? -7.136 -2.995 -28.423 1.00 79.31 201 PHE B CA 1
ATOM 4381 C C . PHE B 1 209 ? -6.582 -3.436 -27.075 1.00 89.79 201 PHE B C 1
ATOM 4382 O O . PHE B 1 209 ? -5.388 -3.748 -26.996 1.00 92.96 201 PHE B O 1
ATOM 4390 N N . GLY B 1 210 ? -7.395 -3.437 -26.014 1.00 85.29 202 GLY B N 1
ATOM 4391 C CA . GLY B 1 210 ? -6.921 -3.771 -24.682 1.00 85.10 202 GLY B CA 1
ATOM 4392 C C . GLY B 1 210 ? -6.454 -2.575 -23.874 1.00 90.74 202 GLY B C 1
ATOM 4393 O O . GLY B 1 210 ? -5.664 -1.758 -24.351 1.00 92.36 202 GLY B O 1
ATOM 4394 N N . GLU B 1 211 ? -6.929 -2.457 -22.635 1.00 97.39 203 GLU B N 1
ATOM 4395 C CA . GLU B 1 211 ? -6.544 -1.316 -21.816 1.00 91.76 203 GLU B CA 1
ATOM 4396 C C . GLU B 1 211 ? -5.066 -1.331 -21.464 1.00 84.57 203 GLU B C 1
ATOM 4397 O O . GLU B 1 211 ? -4.518 -0.287 -21.091 1.00 88.37 203 GLU B O 1
ATOM 4403 N N . GLU B 1 212 ? -4.406 -2.483 -21.571 1.00 71.12 204 GLU B N 1
ATOM 4404 C CA . GLU B 1 212 ? -2.993 -2.535 -21.226 1.00 71.64 204 GLU B CA 1
ATOM 4405 C C . GLU B 1 212 ? -2.144 -1.852 -22.281 1.00 80.17 204 GLU B C 1
ATOM 4406 O O . GLU B 1 212 ? -1.045 -1.374 -21.978 1.00 85.61 204 GLU B O 1
ATOM 4412 N N . ASN B 1 213 ? -2.647 -1.764 -23.507 1.00 91.18 205 ASN B N 1
ATOM 4413 C CA . ASN B 1 213 ? -1.880 -1.240 -24.626 1.00 88.47 205 ASN B CA 1
ATOM 4414 C C . ASN B 1 213 ? -2.079 0.249 -24.836 1.00 89.56 205 ASN B C 1
ATOM 4415 O O . ASN B 1 213 ? -1.408 0.831 -25.693 1.00 97.31 205 ASN B O 1
ATOM 4420 N N . PHE B 1 214 ? -2.977 0.873 -24.084 1.00 81.08 206 PHE B N 1
ATOM 4421 C CA . PHE B 1 214 ? -3.135 2.316 -24.159 1.00 78.01 206 PHE B CA 1
ATOM 4422 C C . PHE B 1 214 ? -1.808 2.994 -23.868 1.00 81.56 206 PHE B C 1
ATOM 4423 O O . PHE B 1 214 ? -1.213 2.779 -22.811 1.00 90.84 206 PHE B O 1
ATOM 4431 N N . ILE B 1 215 ? -1.335 3.796 -24.819 1.00 76.39 207 ILE B N 1
ATOM 4432 C CA . ILE B 1 215 ? -0.046 4.464 -24.692 1.00 70.46 207 ILE B CA 1
ATOM 4433 C C . ILE B 1 215 ? -0.267 5.823 -24.055 1.00 78.57 207 ILE B C 1
ATOM 4434 O O . ILE B 1 215 ? 0.267 6.111 -22.977 1.00 88.75 207 ILE B O 1
ATOM 4439 N N . ALA B 1 216 ? -1.062 6.662 -24.709 1.00 77.05 208 ALA B N 1
ATOM 4440 C CA . ALA B 1 216 ? -1.289 8.012 -24.220 1.00 78.27 208 ALA B CA 1
ATOM 4441 C C . ALA B 1 216 ? -2.571 8.554 -24.829 1.00 72.57 208 ALA B C 1
ATOM 4442 O O . ALA B 1 216 ? -3.163 7.957 -25.726 1.00 72.16 208 ALA B O 1
ATOM 4444 N N . CYS B 1 217 ? -2.989 9.705 -24.320 1.00 73.57 209 CYS B N 1
ATOM 4445 C CA . CYS B 1 217 ? -4.084 10.500 -24.869 1.00 75.73 209 CYS B CA 1
ATOM 4446 C C . CYS B 1 217 ? -3.503 11.903 -25.052 1.00 81.20 209 CYS B C 1
ATOM 4447 O O . CYS B 1 217 ? -3.716 12.793 -24.227 1.00 84.00 209 CYS B O 1
ATOM 4450 N N . VAL B 1 218 ? -2.752 12.086 -26.132 1.00 79.59 210 VAL B N 1
ATOM 4451 C CA . VAL B 1 218 ? -1.951 13.304 -26.277 1.00 71.37 210 VAL B CA 1
ATOM 4452 C C . VAL B 1 218 ? -2.854 14.470 -26.661 1.00 74.34 210 VAL B C 1
ATOM 4453 O O . VAL B 1 218 ? -3.641 14.359 -27.620 1.00 59.22 210 VAL B O 1
ATOM 4457 N N . PRO B 1 219 ? -2.787 15.592 -25.947 1.00 73.55 211 PRO B N 1
ATOM 4458 C CA . PRO B 1 219 ? -3.522 16.788 -26.368 1.00 73.55 211 PRO B CA 1
ATOM 4459 C C . PRO B 1 219 ? -2.837 17.500 -27.523 1.00 78.35 211 PRO B C 1
ATOM 4460 O O . PRO B 1 219 ? -1.613 17.642 -27.562 1.00 85.27 211 PRO B O 1
ATOM 4464 N N . ALA B 1 220 ? -3.648 17.956 -28.466 1.00 73.17 212 ALA B N 1
ATOM 4465 C CA . ALA B 1 220 ? -3.186 18.726 -29.612 1.00 71.86 212 ALA B CA 1
ATOM 4466 C C . ALA B 1 220 ? -3.773 20.126 -29.493 1.00 81.30 212 ALA B C 1
ATOM 4467 O O . ALA B 1 220 ? -4.994 20.299 -29.548 1.00 76.77 212 ALA B O 1
ATOM 4469 N N . ILE B 1 221 ? -2.911 21.119 -29.297 1.00 80.16 213 ILE B N 1
ATOM 4470 C CA . ILE B 1 221 ? -3.377 22.496 -29.211 1.00 79.68 213 ILE B CA 1
ATOM 4471 C C . ILE B 1 221 ? -3.422 23.046 -30.630 1.00 82.35 213 ILE B C 1
ATOM 4472 O O . ILE B 1 221 ? -2.598 23.880 -31.027 1.00 86.41 213 ILE B O 1
ATOM 4477 N N . LEU B 1 222 ? -4.387 22.564 -31.407 1.00 79.38 214 LEU B N 1
ATOM 4478 C CA . LEU B 1 222 ? -4.488 22.946 -32.805 1.00 79.38 214 LEU B CA 1
ATOM 4479 C C . LEU B 1 222 ? -5.154 24.299 -33.003 1.00 88.68 214 LEU B C 1
ATOM 4480 O O . LEU B 1 222 ? -5.010 24.887 -34.079 1.00 99.13 214 LEU B O 1
ATOM 4485 N N . ASN B 1 223 ? -5.876 24.804 -32.002 1.00 90.57 215 ASN B N 1
ATOM 4486 C CA . ASN B 1 223 ? -6.524 26.114 -32.061 1.00 95.42 215 ASN B CA 1
ATOM 4487 C C . ASN B 1 223 ? -6.034 26.998 -30.920 1.00 92.57 215 ASN B C 1
ATOM 4488 O O . ASN B 1 223 ? -6.833 27.485 -30.112 1.00 94.40 215 ASN B O 1
ATOM 4493 N N . PRO B 1 224 ? -4.724 27.250 -30.845 1.00 87.85 216 PRO B N 1
ATOM 4494 C CA . PRO B 1 224 ? -4.173 27.992 -29.698 1.00 89.80 216 PRO B CA 1
ATOM 4495 C C . PRO B 1 224 ? -4.959 29.233 -29.327 1.00 96.26 216 PRO B C 1
ATOM 4496 O O . PRO B 1 224 ? -4.992 29.600 -28.147 1.00 95.12 216 PRO B O 1
ATOM 4500 N N . SER B 1 225 ? -5.589 29.897 -30.300 1.00 106.37 217 SER B N 1
ATOM 4501 C CA . SER B 1 225 ? -6.335 31.113 -29.995 1.00 103.23 217 SER B CA 1
ATOM 4502 C C . SER B 1 225 ? -7.632 30.804 -29.260 1.00 90.54 217 SER B C 1
ATOM 4503 O O . SER B 1 225 ? -8.119 31.635 -28.489 1.00 85.74 217 SER B O 1
ATOM 4506 N N . GLY B 1 226 ? -8.203 29.624 -29.479 1.00 90.73 218 GLY B N 1
ATOM 4507 C CA . GLY B 1 226 ? -9.440 29.254 -28.820 1.00 96.97 218 GLY B CA 1
ATOM 4508 C C . GLY B 1 226 ? -10.677 29.584 -29.629 1.00 106.70 218 GLY B C 1
ATOM 4509 O O . GLY B 1 226 ? -10.846 30.723 -30.068 1.00 116.71 218 GLY B O 1
ATOM 4510 N N . ARG B 1 227 ? -11.558 28.606 -29.821 1.00 115.39 219 ARG B N 1
ATOM 4511 C CA . ARG B 1 227 ? -12.740 28.763 -30.655 1.00 127.77 219 ARG B CA 1
ATOM 4512 C C . ARG B 1 227 ? -13.946 29.136 -29.806 1.00 147.72 219 ARG B C 1
ATOM 4513 O O . ARG B 1 227 ? -14.113 28.632 -28.692 1.00 143.94 219 ARG B O 1
ATOM 4515 N N . GLN B 1 228 ? -14.785 30.021 -30.341 1.00 169.80 220 GLN B N 1
ATOM 4516 C CA . GLN B 1 228 ? -16.010 30.401 -29.650 1.00 176.85 220 GLN B CA 1
ATOM 4517 C C . GLN B 1 228 ? -16.891 29.176 -29.451 1.00 178.68 220 GLN B C 1
ATOM 4518 O O . GLN B 1 228 ? -17.269 28.512 -30.419 1.00 179.78 220 GLN B O 1
ATOM 4520 N N . VAL B 1 229 ? -17.203 28.870 -28.196 1.00 192.06 221 VAL B N 1
ATOM 4521 C CA . VAL B 1 229 ? -17.946 27.665 -27.855 1.00 197.83 221 VAL B CA 1
ATOM 4522 C C . VAL B 1 229 ? -19.240 28.050 -27.156 1.00 213.78 221 VAL B C 1
ATOM 4523 O O . VAL B 1 229 ? -19.333 29.086 -26.488 1.00 213.42 221 VAL B O 1
ATOM 4527 N N . ASN B 1 230 ? -20.245 27.185 -27.313 1.00 223.18 222 ASN B N 1
ATOM 4528 C CA . ASN B 1 230 ? -21.577 27.455 -26.783 1.00 233.08 222 ASN B CA 1
ATOM 4529 C C . ASN B 1 230 ? -21.539 27.821 -25.305 1.00 234.03 222 ASN B C 1
ATOM 4530 O O . ASN B 1 230 ? -22.308 28.674 -24.849 1.00 238.28 222 ASN B O 1
ATOM 4535 N N . THR B 1 231 ? -20.654 27.181 -24.540 1.00 224.42 223 THR B N 1
ATOM 4536 C CA . THR B 1 231 ? -20.613 27.344 -23.093 1.00 219.67 223 THR B CA 1
ATOM 4537 C C . THR B 1 231 ? -19.685 28.466 -22.649 1.00 210.66 223 THR B C 1
ATOM 4538 O O . THR B 1 231 ? -19.137 28.408 -21.541 1.00 214.08 223 THR B O 1
ATOM 4542 N N . GLU B 1 232 ? -19.493 29.488 -23.478 1.00 193.08 224 GLU B N 1
ATOM 4543 C CA . GLU B 1 232 ? -18.677 30.640 -23.110 1.00 176.69 224 GLU B CA 1
ATOM 4544 C C . GLU B 1 232 ? -17.314 30.193 -22.585 1.00 149.69 224 GLU B C 1
ATOM 4545 O O . GLU B 1 232 ? -16.877 30.576 -21.499 1.00 148.54 224 GLU B O 1
ATOM 4547 N N . ILE B 1 233 ? -16.646 29.352 -23.370 1.00 128.87 225 ILE B N 1
ATOM 4548 C CA . ILE B 1 233 ? -15.289 28.911 -23.080 1.00 117.64 225 ILE B CA 1
ATOM 4549 C C . ILE B 1 233 ? -14.535 28.779 -24.397 1.00 111.46 225 ILE B C 1
ATOM 4550 O O . ILE B 1 233 ? -15.129 28.663 -25.471 1.00 120.89 225 ILE B O 1
ATOM 4555 N N . ALA B 1 234 ? -13.209 28.801 -24.307 1.00 96.53 226 ALA B N 1
ATOM 4556 C CA . ALA B 1 234 ? -12.351 28.918 -25.482 1.00 91.24 226 ALA B CA 1
ATOM 4557 C C . ALA B 1 234 ? -11.654 27.585 -25.729 1.00 89.20 226 ALA B C 1
ATOM 4558 O O . ALA B 1 234 ? -10.467 27.416 -25.441 1.00 77.02 226 ALA B O 1
ATOM 4560 N N . LEU B 1 235 ? -12.403 26.637 -26.297 1.00 93.37 227 LEU B N 1
ATOM 4561 C CA . LEU B 1 235 ? -11.832 25.326 -26.592 1.00 90.37 227 LEU B CA 1
ATOM 4562 C C . LEU B 1 235 ? -10.653 25.466 -27.541 1.00 89.15 227 LEU B C 1
ATOM 4563 O O . LEU B 1 235 ? -10.803 25.932 -28.673 1.00 91.40 227 LEU B O 1
ATOM 4568 N N . THR B 1 236 ? -9.474 25.061 -27.082 1.00 87.86 228 THR B N 1
ATOM 4569 C CA . THR B 1 236 ? -8.235 25.271 -27.806 1.00 88.77 228 THR B CA 1
ATOM 4570 C C . THR B 1 236 ? -7.566 23.967 -28.221 1.00 81.77 228 THR B C 1
ATOM 4571 O O . THR B 1 236 ? -6.562 23.997 -28.942 1.00 80.41 228 THR B O 1
ATOM 4575 N N . HIS B 1 237 ? -8.113 22.823 -27.826 1.00 77.45 229 HIS B N 1
ATOM 4576 C CA . HIS B 1 237 ? -7.364 21.582 -27.883 1.00 75.56 229 HIS B CA 1
ATOM 4577 C C . HIS B 1 237 ? -8.184 20.458 -28.497 1.00 76.25 229 HIS B C 1
ATOM 4578 O O . HIS B 1 237 ? -9.388 20.565 -28.741 1.00 78.63 229 HIS B O 1
ATOM 4585 N N . GLU B 1 238 ? -7.493 19.340 -28.661 1.00 75.47 230 GLU B N 1
ATOM 4586 C CA . GLU B 1 238 ? -7.971 18.171 -29.370 1.00 69.64 230 GLU B CA 1
ATOM 4587 C C . GLU B 1 238 ? -7.100 17.021 -28.895 1.00 80.70 230 GLU B C 1
ATOM 4588 O O . GLU B 1 238 ? -6.047 17.242 -28.289 1.00 87.39 230 GLU B O 1
ATOM 4594 N N . TYR B 1 239 ? -7.533 15.797 -29.160 1.00 76.60 231 TYR B N 1
ATOM 4595 C CA . TYR B 1 239 ? -6.801 14.656 -28.637 1.00 75.27 231 TYR B CA 1
ATOM 4596 C C . TYR B 1 239 ? -6.244 13.805 -29.765 1.00 83.99 231 TYR B C 1
ATOM 4597 O O . TYR B 1 239 ? -6.639 13.929 -30.924 1.00 89.12 231 TYR B O 1
ATOM 4606 N N . ILE B 1 240 ? -5.296 12.949 -29.396 1.00 88.10 232 ILE B N 1
ATOM 4607 C CA . ILE B 1 240 ? -4.732 11.918 -30.262 1.00 76.48 232 ILE B CA 1
ATOM 4608 C C . ILE B 1 240 ? -4.559 10.649 -29.448 1.00 76.74 232 ILE B C 1
ATOM 4609 O O . ILE B 1 240 ? -3.542 10.471 -28.770 1.00 82.10 232 ILE B O 1
ATOM 4614 N N . LEU B 1 241 ? -5.553 9.775 -29.484 1.00 70.12 233 LEU B N 1
ATOM 4615 C CA . LEU B 1 241 ? -5.442 8.491 -28.807 1.00 67.19 233 LEU B CA 1
ATOM 4616 C C . LEU B 1 241 ? -4.384 7.628 -29.490 1.00 71.67 233 LEU B C 1
ATOM 4617 O O . LEU B 1 241 ? -4.395 7.465 -30.713 1.00 82.63 233 LEU B O 1
ATOM 4622 N N . ILE B 1 242 ? -3.455 7.102 -28.696 1.00 62.38 234 ILE B N 1
ATOM 4623 C CA . ILE B 1 242 ? -2.384 6.227 -29.160 1.00 62.59 234 ILE B CA 1
ATOM 4624 C C . ILE B 1 242 ? -2.554 4.875 -28.483 1.00 71.77 234 ILE B C 1
ATOM 4625 O O . ILE B 1 242 ? -2.552 4.781 -27.247 1.00 78.69 234 ILE B O 1
ATOM 4630 N N . TYR B 1 243 ? -2.699 3.833 -29.292 1.00 72.62 235 TYR B N 1
ATOM 4631 C CA . TYR B 1 243 ? -2.751 2.460 -28.817 1.00 75.37 235 TYR B CA 1
ATOM 4632 C C . TYR B 1 243 ? -1.696 1.668 -29.573 1.00 79.27 235 TYR B C 1
ATOM 4633 O O . TYR B 1 243 ? -1.680 1.669 -30.811 1.00 79.96 235 TYR B O 1
ATOM 4642 N N . GLY B 1 244 ? -0.798 1.036 -28.833 1.00 77.87 236 GLY B N 1
ATOM 4643 C CA . GLY B 1 244 ? 0.243 0.251 -29.442 1.00 77.06 236 GLY B CA 1
ATOM 4644 C C . GLY B 1 244 ? -0.163 -1.198 -29.636 1.00 80.33 236 GLY B C 1
ATOM 4645 O O . GLY B 1 244 ? -1.085 -1.703 -29.003 1.00 84.74 236 GLY B O 1
ATOM 4646 N N . GLY B 1 245 ? 0.508 -1.844 -30.576 1.00 83.33 237 GLY B N 1
ATOM 4647 C CA . GLY B 1 245 ? 0.515 -3.286 -30.622 1.00 87.80 237 GLY B CA 1
ATOM 4648 C C . GLY B 1 245 ? 1.289 -3.832 -29.447 1.00 98.76 237 GLY B C 1
ATOM 4649 O O . GLY B 1 245 ? 2.024 -3.122 -28.767 1.00 103.85 237 GLY B O 1
ATOM 4650 N N . VAL B 1 246 ? 1.129 -5.136 -29.212 1.00 107.88 238 VAL B N 1
ATOM 4651 C CA . VAL B 1 246 ? 1.497 -5.689 -27.910 1.00 105.87 238 VAL B CA 1
ATOM 4652 C C . VAL B 1 246 ? 2.958 -5.414 -27.566 1.00 106.21 238 VAL B C 1
ATOM 4653 O O . VAL B 1 246 ? 3.295 -5.222 -26.390 1.00 113.46 238 VAL B O 1
ATOM 4657 N N . ASN B 1 247 ? 3.850 -5.393 -28.559 1.00 101.66 239 ASN B N 1
ATOM 4658 C CA . ASN B 1 247 ? 5.268 -5.167 -28.286 1.00 102.22 239 ASN B CA 1
ATOM 4659 C C . ASN B 1 247 ? 5.783 -4.043 -29.187 1.00 93.61 239 ASN B C 1
ATOM 4660 O O . ASN B 1 247 ? 6.765 -4.201 -29.908 1.00 85.72 239 ASN B O 1
ATOM 4665 N N . PHE B 1 248 ? 5.119 -2.887 -29.128 1.00 91.99 240 PHE B N 1
ATOM 4666 C CA . PHE B 1 248 ? 5.558 -1.670 -29.804 1.00 86.82 240 PHE B CA 1
ATOM 4667 C C . PHE B 1 248 ? 6.204 -0.720 -28.804 1.00 85.25 240 PHE B C 1
ATOM 4668 O O . PHE B 1 248 ? 5.611 -0.418 -27.764 1.00 89.72 240 PHE B O 1
ATOM 4676 N N . VAL B 1 249 ? 7.384 -0.210 -29.141 1.00 86.56 241 VAL B N 1
ATOM 4677 C CA . VAL B 1 249 ? 8.098 0.758 -28.319 1.00 87.28 241 VAL B CA 1
ATOM 4678 C C . VAL B 1 249 ? 8.268 2.039 -29.128 1.00 84.08 241 VAL B C 1
ATOM 4679 O O . VAL B 1 249 ? 8.929 2.021 -30.171 1.00 95.26 241 VAL B O 1
ATOM 4683 N N . PRO B 1 250 ? 7.730 3.179 -28.686 1.00 74.99 242 PRO B N 1
ATOM 4684 C CA . PRO B 1 250 ? 7.837 4.402 -29.490 1.00 73.45 242 PRO B CA 1
ATOM 4685 C C . PRO B 1 250 ? 9.280 4.830 -29.678 1.00 81.09 242 PRO B C 1
ATOM 4686 O O . PRO B 1 250 ? 10.134 4.616 -28.819 1.00 94.84 242 PRO B O 1
ATOM 4690 N N . GLU B 1 251 ? 9.545 5.433 -30.830 1.00 80.60 243 GLU B N 1
ATOM 4691 C CA . GLU B 1 251 ? 10.883 5.874 -31.187 1.00 79.59 243 GLU B CA 1
ATOM 4692 C C . GLU B 1 251 ? 11.112 7.304 -30.709 1.00 78.74 243 GLU B C 1
ATOM 4693 O O . GLU B 1 251 ? 10.185 8.119 -30.638 1.00 72.56 243 GLU B O 1
ATOM 4699 N N . GLU B 1 252 ? 12.363 7.599 -30.370 1.00 79.88 244 GLU B N 1
ATOM 4700 C CA . GLU B 1 252 ? 12.712 8.915 -29.873 1.00 74.12 244 GLU B CA 1
ATOM 4701 C C . GLU B 1 252 ? 12.844 9.903 -31.027 1.00 90.31 244 GLU B C 1
ATOM 4702 O O . GLU B 1 252 ? 13.179 9.534 -32.156 1.00 96.65 244 GLU B O 1
ATOM 4708 N N . LEU B 1 253 ? 12.570 11.169 -30.730 1.00 82.23 245 LEU B N 1
ATOM 4709 C CA . LEU B 1 253 ? 12.615 12.232 -31.719 1.00 79.65 245 LEU B CA 1
ATOM 4710 C C . LEU B 1 253 ? 14.030 12.783 -31.872 1.00 88.28 245 LEU B C 1
ATOM 4711 O O . LEU B 1 253 ? 14.806 12.828 -30.916 1.00 88.06 245 LEU B O 1
ATOM 4716 N N . ASP B 1 254 ? 14.360 13.190 -33.100 1.00 100.49 246 ASP B N 1
ATOM 4717 C CA . ASP B 1 254 ? 15.637 13.836 -33.379 1.00 102.15 246 ASP B CA 1
ATOM 4718 C C . ASP B 1 254 ? 15.648 15.251 -32.825 1.00 91.90 246 ASP B C 1
ATOM 4719 O O . ASP B 1 254 ? 14.654 15.974 -32.914 1.00 90.83 246 ASP B O 1
ATOM 4724 N N . ASN B 1 255 ? 16.798 15.654 -32.283 1.00 95.63 247 ASN B N 1
ATOM 4725 C CA . ASN B 1 255 ? 16.920 16.981 -31.684 1.00 98.59 247 ASN B CA 1
ATOM 4726 C C . ASN B 1 255 ? 16.532 18.074 -32.673 1.00 101.11 247 ASN B C 1
ATOM 4727 O O . ASN B 1 255 ? 15.671 18.911 -32.379 1.00 92.59 247 ASN B O 1
ATOM 4732 N N . GLU B 1 256 ? 17.152 18.082 -33.859 1.00 112.54 248 GLU B N 1
ATOM 4733 C CA . GLU B 1 256 ? 16.899 19.161 -34.810 1.00 117.56 248 GLU B CA 1
ATOM 4734 C C . GLU B 1 256 ? 15.416 19.269 -35.142 1.00 112.30 248 GLU B C 1
ATOM 4735 O O . GLU B 1 256 ? 14.866 20.374 -35.201 1.00 114.86 248 GLU B O 1
ATOM 4741 N N . TYR B 1 257 ? 14.746 18.133 -35.356 1.00 112.32 249 TYR B N 1
ATOM 4742 C CA . TYR B 1 257 ? 13.319 18.179 -35.665 1.00 105.20 249 TYR B CA 1
ATOM 4743 C C . TYR B 1 257 ? 12.528 18.793 -34.523 1.00 101.30 249 TYR B C 1
ATOM 4744 O O . TYR B 1 257 ? 11.606 19.586 -34.748 1.00 96.57 249 TYR B O 1
ATOM 4753 N N . VAL B 1 258 ? 12.875 18.432 -33.291 1.00 105.07 250 VAL B N 1
ATOM 4754 C CA . VAL B 1 258 ? 12.098 18.842 -32.129 1.00 101.34 250 VAL B CA 1
ATOM 4755 C C . VAL B 1 258 ? 12.314 20.313 -31.810 1.00 103.34 250 VAL B C 1
ATOM 4756 O O . VAL B 1 258 ? 11.402 20.979 -31.309 1.00 102.85 250 VAL B O 1
ATOM 4760 N N . ILE B 1 259 ? 13.509 20.842 -32.090 1.00 109.15 251 ILE B N 1
ATOM 4761 C CA . ILE B 1 259 ? 13.799 22.247 -31.822 1.00 112.39 251 ILE B CA 1
ATOM 4762 C C . ILE B 1 259 ? 13.084 23.150 -32.821 1.00 121.47 251 ILE B C 1
ATOM 4763 O O . ILE B 1 259 ? 12.569 24.214 -32.458 1.00 125.94 251 ILE B O 1
ATOM 4768 N N . ASN B 1 260 ? 13.059 22.756 -34.096 1.00 124.47 252 ASN B N 1
ATOM 4769 C CA . ASN B 1 260 ? 12.438 23.590 -35.118 1.00 132.10 252 ASN B CA 1
ATOM 4770 C C . ASN B 1 260 ? 10.919 23.474 -35.098 1.00 129.86 252 ASN B C 1
ATOM 4771 O O . ASN B 1 260 ? 10.215 24.474 -35.278 1.00 130.57 252 ASN B O 1
ATOM 4776 N N . LYS B 1 261 ? 10.393 22.271 -34.877 1.00 131.92 253 LYS B N 1
ATOM 4777 C CA . LYS B 1 261 ? 8.962 22.056 -35.052 1.00 120.72 253 LYS B CA 1
ATOM 4778 C C . LYS B 1 261 ? 8.158 22.275 -33.773 1.00 108.98 253 LYS B C 1
ATOM 4779 O O . LYS B 1 261 ? 7.055 22.826 -33.832 1.00 110.94 253 LYS B O 1
ATOM 4785 N N . LEU B 1 262 ? 8.677 21.859 -32.619 1.00 96.47 254 LEU B N 1
ATOM 4786 C CA . LEU B 1 262 ? 7.957 21.936 -31.347 1.00 92.00 254 LEU B CA 1
ATOM 4787 C C . LEU B 1 262 ? 8.742 22.754 -30.326 1.00 97.72 254 LEU B C 1
ATOM 4788 O O . LEU B 1 262 ? 9.048 22.272 -29.228 1.00 91.65 254 LEU B O 1
ATOM 4793 N N . PRO B 1 263 ? 9.064 24.008 -30.647 1.00 105.60 255 PRO B N 1
ATOM 4794 C CA . PRO B 1 263 ? 10.018 24.744 -29.806 1.00 103.96 255 PRO B CA 1
ATOM 4795 C C . PRO B 1 263 ? 9.516 25.003 -28.396 1.00 106.27 255 PRO B C 1
ATOM 4796 O O . PRO B 1 263 ? 10.335 25.156 -27.483 1.00 111.46 255 PRO B O 1
ATOM 4800 N N . GLU B 1 264 ? 8.200 25.064 -28.188 1.00 107.51 256 GLU B N 1
ATOM 4801 C CA . GLU B 1 264 ? 7.655 25.363 -26.871 1.00 108.15 256 GLU B CA 1
ATOM 4802 C C . GLU B 1 264 ? 7.694 24.167 -25.922 1.00 105.27 256 GLU B C 1
ATOM 4803 O O . GLU B 1 264 ? 7.543 24.353 -24.708 1.00 108.94 256 GLU B O 1
ATOM 4809 N N . ILE B 1 265 ? 7.886 22.950 -26.434 1.00 95.08 257 ILE B N 1
ATOM 4810 C CA . ILE B 1 265 ? 7.762 21.757 -25.602 1.00 85.33 257 ILE B CA 1
ATOM 4811 C C . ILE B 1 265 ? 9.126 21.190 -25.231 1.00 95.70 257 ILE B C 1
ATOM 4812 O O . ILE B 1 265 ? 9.276 20.544 -24.186 1.00 99.23 257 ILE B O 1
ATOM 4817 N N . TYR B 1 266 ? 10.121 21.407 -26.091 1.00 97.60 258 TYR B N 1
ATOM 4818 C CA . TYR B 1 266 ? 11.459 20.853 -25.921 1.00 91.96 258 TYR B CA 1
ATOM 4819 C C . TYR B 1 266 ? 12.448 22.003 -25.986 1.00 104.46 258 TYR B C 1
ATOM 4820 O O . TYR B 1 266 ? 12.487 22.719 -26.989 1.00 108.09 258 TYR B O 1
ATOM 4829 N N . LYS B 1 267 ? 13.240 22.182 -24.925 1.00 119.51 259 LYS B N 1
ATOM 4830 C CA . LYS B 1 267 ? 14.108 23.354 -24.835 1.00 131.10 259 LYS B CA 1
ATOM 4831 C C . LYS B 1 267 ? 15.410 23.094 -24.080 1.00 151.53 259 LYS B C 1
ATOM 4832 O O . LYS B 1 267 ? 16.470 22.964 -24.702 1.00 158.10 259 LYS B O 1
ATOM 4838 N N . ASN B 1 268 ? 15.346 23.025 -22.749 1.00 162.39 260 ASN B N 1
ATOM 4839 C CA . ASN B 1 268 ? 16.542 22.968 -21.896 1.00 166.58 260 ASN B CA 1
ATOM 4840 C C . ASN B 1 268 ? 17.618 22.014 -22.412 1.00 173.50 260 ASN B C 1
ATOM 4841 O O . ASN B 1 268 ? 17.373 20.822 -22.599 1.00 173.74 260 ASN B O 1
ATOM 4843 N N . LYS B 1 370 ? 24.638 10.198 -22.341 1.00 147.72 362 LYS B N 1
ATOM 4844 C CA . LYS B 1 370 ? 24.626 10.807 -23.663 1.00 147.91 362 LYS B CA 1
ATOM 4845 C C . LYS B 1 370 ? 25.172 9.816 -24.696 1.00 155.29 362 LYS B C 1
ATOM 4846 O O . LYS B 1 370 ? 26.203 10.066 -25.320 1.00 160.36 362 LYS B O 1
ATOM 4852 N N . LYS B 1 371 ? 24.456 8.709 -24.863 1.00 158.92 363 LYS B N 1
ATOM 4853 C CA . LYS B 1 371 ? 24.900 7.612 -25.712 1.00 166.49 363 LYS B CA 1
ATOM 4854 C C . LYS B 1 371 ? 24.255 7.702 -27.100 1.00 165.53 363 LYS B C 1
ATOM 4855 O O . LYS B 1 371 ? 23.064 8.001 -27.226 1.00 160.65 363 LYS B O 1
ATOM 4857 N N . ARG B 1 372 ? 25.030 7.425 -28.142 1.00 172.06 364 ARG B N 1
ATOM 4858 C CA . ARG B 1 372 ? 24.524 7.391 -29.525 1.00 167.83 364 ARG B CA 1
ATOM 4859 C C . ARG B 1 372 ? 24.063 8.803 -29.919 1.00 164.21 364 ARG B C 1
ATOM 4860 O O . ARG B 1 372 ? 24.678 9.799 -29.500 1.00 170.40 364 ARG B O 1
ATOM 4862 N N . LYS B 1 373 ? 22.982 8.931 -30.679 1.00 155.60 365 LYS B N 1
ATOM 4863 C CA . LYS B 1 373 ? 22.567 10.239 -31.154 1.00 144.47 365 LYS B CA 1
ATOM 4864 C C . LYS B 1 373 ? 21.751 10.979 -30.097 1.00 134.23 365 LYS B C 1
ATOM 4865 O O . LYS B 1 373 ? 21.220 10.396 -29.151 1.00 133.74 365 LYS B O 1
ATOM 4871 N N . ASN B 1 374 ? 21.629 12.287 -30.296 1.00 130.20 366 ASN B N 1
ATOM 4872 C CA . ASN B 1 374 ? 20.892 13.169 -29.389 1.00 120.15 366 ASN B CA 1
ATOM 4873 C C . ASN B 1 374 ? 19.394 13.075 -29.682 1.00 110.30 366 ASN B C 1
ATOM 4874 O O . ASN B 1 374 ? 18.910 13.640 -30.669 1.00 108.62 366 ASN B O 1
ATOM 4879 N N . THR B 1 375 ? 18.646 12.401 -28.805 1.00 105.44 367 THR B N 1
ATOM 4880 C CA . THR B 1 375 ? 17.228 12.143 -29.032 1.00 102.65 367 THR B CA 1
ATOM 4881 C C . THR B 1 375 ? 16.391 12.574 -27.832 1.00 97.57 367 THR B C 1
ATOM 4882 O O . THR B 1 375 ? 16.901 12.755 -26.725 1.00 104.19 367 THR B O 1
ATOM 4886 N N . TRP B 1 376 ? 15.087 12.739 -28.073 1.00 91.05 368 TRP B N 1
ATOM 4887 C CA . TRP B 1 376 ? 14.113 13.151 -27.067 1.00 90.97 368 TRP B CA 1
ATOM 4888 C C . TRP B 1 376 ? 13.006 12.113 -26.960 1.00 91.33 368 TRP B C 1
ATOM 4889 O O . TRP B 1 376 ? 12.538 11.596 -27.977 1.00 92.91 368 TRP B O 1
ATOM 4900 N N . ILE B 1 377 ? 12.573 11.818 -25.737 1.00 87.78 369 ILE B N 1
ATOM 4901 C CA . ILE B 1 377 ? 11.411 10.955 -25.561 1.00 82.50 369 ILE B CA 1
ATOM 4902 C C . ILE B 1 377 ? 10.152 11.764 -25.832 1.00 81.94 369 ILE B C 1
ATOM 4903 O O . ILE B 1 377 ? 10.040 12.923 -25.411 1.00 88.73 369 ILE B O 1
ATOM 4908 N N . PHE B 1 378 ? 9.201 11.161 -26.547 1.00 78.06 370 PHE B N 1
ATOM 4909 C CA . PHE B 1 378 ? 8.015 11.891 -26.990 1.00 77.44 370 PHE B CA 1
ATOM 4910 C C . PHE B 1 378 ? 7.232 12.432 -25.801 1.00 78.66 370 PHE B C 1
ATOM 4911 O O . PHE B 1 378 ? 6.773 11.667 -24.949 1.00 80.85 370 PHE B O 1
ATOM 4919 N N . LYS B 1 379 ? 7.079 13.755 -25.752 1.00 86.52 371 LYS B N 1
ATOM 4920 C CA . LYS B 1 379 ? 6.308 14.422 -24.714 1.00 63.58 371 LYS B CA 1
ATOM 4921 C C . LYS B 1 379 ? 4.837 14.480 -25.107 1.00 83.77 371 LYS B C 1
ATOM 4922 O O . LYS B 1 379 ? 4.503 14.865 -26.227 1.00 88.85 371 LYS B O 1
ATOM 4928 N N . THR B 1 380 ? 3.963 14.117 -24.175 1.00 78.86 372 THR B N 1
ATOM 4929 C CA . THR B 1 380 ? 2.549 13.949 -24.480 1.00 84.97 372 THR B CA 1
ATOM 4930 C C . THR B 1 380 ? 1.817 15.281 -24.605 1.00 86.20 372 THR B C 1
ATOM 4931 O O . THR B 1 380 ? 0.706 15.433 -24.086 1.00 91.00 372 THR B O 1
ATOM 4935 N N . ILE B 1 381 ? 2.419 16.251 -25.284 1.00 81.63 373 ILE B N 1
ATOM 4936 C CA . ILE B 1 381 ? 1.718 17.489 -25.617 1.00 79.26 373 ILE B CA 1
ATOM 4937 C C . ILE B 1 381 ? 2.229 18.001 -26.956 1.00 82.94 373 ILE B C 1
ATOM 4938 O O . ILE B 1 381 ? 3.440 18.118 -27.169 1.00 89.77 373 ILE B O 1
ATOM 4943 N N . ILE B 1 382 ? 1.303 18.323 -27.850 1.00 70.29 374 ILE B N 1
ATOM 4944 C CA . ILE B 1 382 ? 1.624 18.781 -29.193 1.00 67.28 374 ILE B CA 1
ATOM 4945 C C . ILE B 1 382 ? 1.134 20.212 -29.334 1.00 68.45 374 ILE B C 1
ATOM 4946 O O . ILE B 1 382 ? -0.074 20.478 -29.262 1.00 61.17 374 ILE B O 1
ATOM 4951 N N . LYS B 1 383 ? 2.071 21.134 -29.520 1.00 62.61 375 LYS B N 1
ATOM 4952 C CA . LYS B 1 383 ? 1.726 22.536 -29.657 1.00 64.10 375 LYS B CA 1
ATOM 4953 C C . LYS B 1 383 ? 2.883 23.237 -30.345 1.00 83.68 375 LYS B C 1
ATOM 4954 O O . LYS B 1 383 ? 4.036 22.990 -30.007 1.00 83.99 375 LYS B O 1
ATOM 4960 N N . GLY B 1 384 ? 2.572 24.091 -31.308 1.00 86.44 376 GLY B N 1
ATOM 4961 C CA . GLY B 1 384 ? 3.575 24.826 -32.048 1.00 92.12 376 GLY B CA 1
ATOM 4962 C C . GLY B 1 384 ? 3.005 25.372 -33.328 1.00 97.88 376 GLY B C 1
ATOM 4963 O O . GLY B 1 384 ? 1.948 24.960 -33.806 1.00 97.54 376 GLY B O 1
ATOM 4964 N N . SER B 1 385 ? 3.738 26.325 -33.896 1.00 95.89 377 SER B N 1
ATOM 4965 C CA . SER B 1 385 ? 3.231 27.034 -35.066 1.00 93.81 377 SER B CA 1
ATOM 4966 C C . SER B 1 385 ? 2.842 26.067 -36.176 1.00 89.98 377 SER B C 1
ATOM 4967 O O . SER B 1 385 ? 1.830 26.275 -36.857 1.00 92.85 377 SER B O 1
ATOM 4970 N N . SER B 1 386 ? 3.629 25.003 -36.380 1.00 84.05 378 SER B N 1
ATOM 4971 C CA . SER B 1 386 ? 3.327 24.095 -37.480 1.00 75.70 378 SER B CA 1
ATO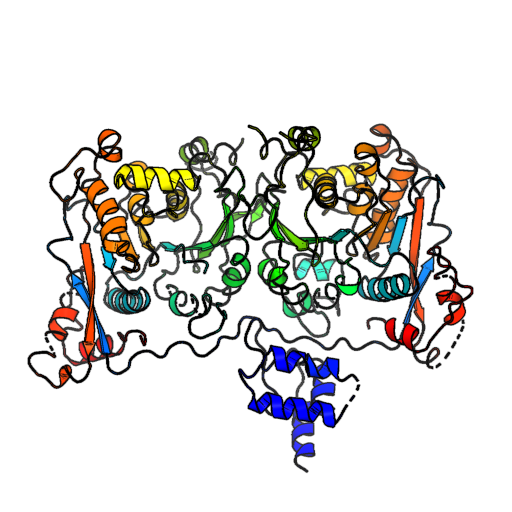M 4972 C C . SER B 1 386 ? 2.020 23.348 -37.250 1.00 76.07 378 SER B C 1
ATOM 4973 O O . SER B 1 386 ? 1.320 23.007 -38.211 1.00 75.37 378 SER B O 1
ATOM 4976 N N . PHE B 1 387 ? 1.675 23.094 -35.987 1.00 84.71 379 PHE B N 1
ATOM 4977 C CA . PHE B 1 387 ? 0.570 22.222 -35.608 1.00 78.82 379 PHE B CA 1
ATOM 4978 C C . PHE B 1 387 ? -0.726 22.986 -35.373 1.00 81.55 379 PHE B C 1
ATOM 4979 O O . PHE B 1 387 ? -1.530 22.597 -34.520 1.00 82.05 379 PHE B O 1
ATOM 4987 N N . ASN B 1 388 ? -0.948 24.054 -36.128 1.00 93.45 380 ASN B N 1
ATOM 4988 C CA . ASN B 1 388 ? -2.203 24.781 -36.110 1.00 102.13 380 ASN B CA 1
ATOM 4989 C C . ASN B 1 388 ? -3.215 24.112 -37.026 1.00 100.93 380 ASN B C 1
ATOM 4990 O O . ASN B 1 388 ? -2.861 23.449 -38.000 1.00 106.95 380 ASN B O 1
ATOM 4995 N N . ASN B 1 389 ? -4.490 24.305 -36.705 1.00 95.78 381 ASN B N 1
ATOM 4996 C CA . ASN B 1 389 ? -5.548 23.914 -37.626 1.00 91.69 381 ASN B CA 1
ATOM 4997 C C . ASN B 1 389 ? -5.545 24.781 -38.876 1.00 100.92 381 ASN B C 1
ATOM 4998 O O . ASN B 1 389 ? -5.961 24.322 -39.944 1.00 107.38 381 ASN B O 1
ATOM 5003 N N . LYS B 1 390 ? -5.098 26.034 -38.763 1.00 100.51 382 LYS B N 1
ATOM 5004 C CA . LYS B 1 390 ? -5.067 26.905 -39.931 1.00 99.83 382 LYS B CA 1
ATOM 5005 C C . LYS B 1 390 ? -3.961 26.501 -40.899 1.00 105.01 382 LYS B C 1
ATOM 5006 O O . LYS B 1 390 ? -4.115 26.657 -42.116 1.00 105.32 382 LYS B O 1
ATOM 5008 N N . THR B 1 391 ? -2.847 25.975 -40.385 1.00 105.25 383 THR B N 1
ATOM 5009 C CA . THR B 1 391 ? -1.735 25.591 -41.249 1.00 101.32 383 THR B CA 1
ATOM 5010 C C . THR B 1 391 ? -2.150 24.490 -42.211 1.00 103.79 383 THR B C 1
ATOM 5011 O O . THR B 1 391 ? -2.014 24.627 -43.430 1.00 110.10 383 THR B O 1
ATOM 5015 N N . GLY B 1 392 ? -2.654 23.379 -41.679 1.00 108.26 384 GLY B N 1
ATOM 5016 C CA . GLY B 1 392 ? -3.080 22.297 -42.545 1.00 112.10 384 GLY B CA 1
ATOM 5017 C C . GLY B 1 392 ? -4.109 22.740 -43.566 1.00 117.74 384 GLY B C 1
ATOM 5018 O O . GLY B 1 392 ? -4.087 22.302 -44.719 1.00 122.34 384 GLY B O 1
ATOM 5019 N N . ASN B 1 393 ? -5.020 23.624 -43.163 1.00 110.31 385 ASN B N 1
ATOM 5020 C CA . ASN B 1 393 ? -6.063 24.067 -44.079 1.00 110.42 385 ASN B CA 1
ATOM 5021 C C . ASN B 1 393 ? -5.496 24.978 -45.160 1.00 111.20 385 ASN B C 1
ATOM 5022 O O . ASN B 1 393 ? -5.843 24.849 -46.339 1.00 117.32 385 ASN B O 1
ATOM 5027 N N . LYS B 1 394 ? -4.619 25.910 -44.775 1.00 106.29 386 LYS B N 1
ATOM 5028 C CA . LYS B 1 394 ? -4.031 26.820 -45.754 1.00 101.36 386 LYS B CA 1
ATOM 5029 C C . LYS B 1 394 ? -3.223 26.058 -46.795 1.00 101.16 386 LYS B C 1
ATOM 5030 O O . LYS B 1 394 ? -3.324 26.336 -47.997 1.00 109.59 386 LYS B O 1
ATOM 5032 N N . VAL B 1 395 ? -2.416 25.090 -46.353 1.00 87.69 387 VAL B N 1
ATOM 5033 C CA . VAL B 1 395 ? -1.687 24.233 -47.287 1.00 97.05 387 VAL B CA 1
ATOM 5034 C C . VAL B 1 395 ? -2.641 23.638 -48.316 1.00 105.13 387 VAL B C 1
ATOM 5035 O O . VAL B 1 395 ? -2.463 23.801 -49.526 1.00 110.38 387 VAL B O 1
ATOM 5039 N N . LEU B 1 396 ? -3.669 22.929 -47.847 1.00 105.89 388 LEU B N 1
ATOM 5040 C CA . LEU B 1 396 ? -4.624 22.322 -48.769 1.00 103.82 388 LEU B CA 1
ATOM 5041 C C . LEU B 1 396 ? -5.192 23.358 -49.727 1.00 106.81 388 LEU B C 1
ATOM 5042 O O . LEU B 1 396 ? -5.243 23.139 -50.940 1.00 114.99 388 LEU B O 1
ATOM 5047 N N . SER B 1 397 ? -5.630 24.497 -49.195 1.00 109.09 389 SER B N 1
ATOM 5048 C CA . SER B 1 397 ? -6.173 25.546 -50.048 1.00 120.47 389 SER B CA 1
ATOM 5049 C C . SER B 1 397 ? -5.167 25.967 -51.109 1.00 124.10 389 SER B C 1
ATOM 5050 O O . SER B 1 397 ? -5.540 26.230 -52.256 1.00 126.55 389 SER B O 1
ATOM 5053 N N . SER B 1 398 ? -3.883 26.033 -50.750 1.00 125.49 390 SER B N 1
ATOM 5054 C CA . SER B 1 398 ? -2.872 26.479 -51.706 1.00 126.06 390 SER B CA 1
ATOM 5055 C C . SER B 1 398 ? -2.660 25.450 -52.809 1.00 122.12 390 SER B C 1
ATOM 5056 O O . SER B 1 398 ? -2.462 25.810 -53.973 1.00 132.07 390 SER B O 1
ATOM 5059 N N . ILE B 1 399 ? -2.689 24.166 -52.460 1.00 124.04 391 ILE B N 1
ATOM 5060 C CA . ILE B 1 399 ? -2.541 23.111 -53.455 1.00 124.30 391 ILE B CA 1
ATOM 5061 C C . ILE B 1 399 ? -3.803 22.999 -54.296 1.00 130.69 391 ILE B C 1
ATOM 5062 O O . ILE B 1 399 ? -3.748 22.928 -55.528 1.00 137.52 391 ILE B O 1
ATOM 5067 N N . LEU B 1 400 ? -4.960 22.968 -53.641 1.00 133.71 392 LEU B N 1
ATOM 5068 C CA . LEU B 1 400 ? -6.215 22.707 -54.328 1.00 143.29 392 LEU B CA 1
ATOM 5069 C C . LEU B 1 400 ? -6.791 23.940 -55.008 1.00 151.60 392 LEU B C 1
ATOM 5070 O O . LEU B 1 400 ? -7.742 23.806 -55.783 1.00 158.33 392 LEU B O 1
ATOM 5075 N N . LYS B 1 401 ? -6.247 25.126 -54.747 1.00 154.98 393 LYS B N 1
ATOM 5076 C CA . LYS B 1 401 ? -6.776 26.390 -55.254 1.00 158.55 393 LYS B CA 1
ATOM 5077 C C . LYS B 1 401 ? -8.240 26.597 -54.878 1.00 159.56 393 LYS B C 1
ATOM 5078 O O . LYS B 1 401 ? -8.898 27.485 -55.430 1.00 164.91 393 LYS B O 1
ATOM 5084 N N . SER B 1 402 ? -8.765 25.800 -53.949 1.00 159.80 394 SER B N 1
ATOM 5085 C CA . SER B 1 402 ? -10.158 25.878 -53.534 1.00 162.73 394 SER B CA 1
ATOM 5086 C C . SER B 1 402 ? -10.234 25.758 -52.022 1.00 164.50 394 SER B C 1
ATOM 5087 O O . SER B 1 402 ? -9.588 24.888 -51.431 1.00 161.19 394 SER B O 1
ATOM 5090 N N . ASP B 1 403 ? -11.032 26.621 -51.402 1.00 168.82 395 ASP B N 1
ATOM 5091 C CA . ASP B 1 403 ? -11.314 26.522 -49.980 1.00 169.17 395 ASP B CA 1
ATOM 5092 C C . ASP B 1 403 ? -12.598 25.752 -49.702 1.00 174.99 395 ASP B C 1
ATOM 5093 O O . ASP B 1 403 ? -13.179 25.898 -48.621 1.00 174.61 395 ASP B O 1
ATOM 5098 N N . GLU B 1 404 ? -13.053 24.939 -50.659 1.00 184.77 396 GLU B N 1
ATOM 5099 C CA . GLU B 1 404 ? -14.289 24.188 -50.469 1.00 184.13 396 GLU B CA 1
ATOM 5100 C C . GLU B 1 404 ? -14.182 23.251 -49.272 1.00 167.43 396 GLU B C 1
ATOM 5101 O O . GLU B 1 404 ? -15.041 23.267 -48.381 1.00 168.72 396 GLU B O 1
ATOM 5107 N N . PHE B 1 405 ? -13.137 22.423 -49.233 1.00 150.88 397 PHE B N 1
ATOM 5108 C CA . PHE B 1 405 ? -12.928 21.537 -48.095 1.00 138.12 397 PHE B CA 1
ATOM 5109 C C . PHE B 1 405 ? -12.223 22.310 -46.992 1.00 131.79 397 PHE B C 1
ATOM 5110 O O . PHE B 1 405 ? -11.093 22.773 -47.173 1.00 126.80 397 PHE B O 1
ATOM 5118 N N . SER B 1 406 ? -12.889 22.446 -45.849 1.00 135.64 398 SER B N 1
ATOM 5119 C CA . SER B 1 406 ? -12.439 23.344 -44.800 1.00 136.63 398 SER B CA 1
ATOM 5120 C C . SER B 1 406 ? -11.798 22.641 -43.615 1.00 132.84 398 SER B C 1
ATOM 5121 O O . SER B 1 406 ? -11.229 23.321 -42.756 1.00 132.95 398 SER B O 1
ATOM 5124 N N . THR B 1 407 ? -11.862 21.316 -43.539 1.00 123.80 399 THR B N 1
ATOM 5125 C CA . THR B 1 407 ? -11.375 20.584 -42.373 1.00 114.52 399 THR B CA 1
ATOM 5126 C C . THR B 1 407 ? -10.231 19.669 -42.796 1.00 113.94 399 THR B C 1
ATOM 5127 O O . THR B 1 407 ? -10.459 18.551 -43.266 1.00 120.80 399 THR B O 1
ATOM 5131 N N . ALA B 1 408 ? -9.002 20.145 -42.627 1.00 104.75 400 ALA B N 1
ATOM 5132 C CA . ALA B 1 408 ? -7.810 19.374 -42.931 1.00 93.05 400 ALA B CA 1
ATOM 5133 C C . ALA B 1 408 ? -6.889 19.383 -41.725 1.00 85.39 400 ALA B C 1
ATOM 5134 O O . ALA B 1 408 ? -6.826 20.371 -40.987 1.00 89.73 400 ALA B O 1
ATOM 5136 N N . LYS B 1 409 ? -6.187 18.288 -41.523 1.00 82.16 401 LYS B N 1
ATOM 5137 C CA . LYS B 1 409 ? -5.261 18.224 -40.412 1.00 80.37 401 LYS B CA 1
ATOM 5138 C C . LYS B 1 409 ? -3.913 18.788 -40.824 1.00 88.76 401 LYS B C 1
ATOM 5139 O O . LYS B 1 409 ? -3.556 18.777 -42.004 1.00 94.63 401 LYS B O 1
ATOM 5145 N N . PRO B 1 410 ? -3.145 19.299 -39.871 1.00 94.70 402 PRO B N 1
ATOM 5146 C CA . PRO B 1 410 ? -1.799 19.776 -40.200 1.00 95.87 402 PRO B CA 1
ATOM 5147 C C . PRO B 1 410 ? -0.930 18.622 -40.673 1.00 98.96 402 PRO B C 1
ATOM 5148 O O . PRO B 1 410 ? -0.820 17.592 -40.006 1.00 108.19 402 PRO B O 1
ATOM 5152 N N . VAL B 1 411 ? -0.322 18.792 -41.845 1.00 86.60 403 VAL B N 1
ATOM 5153 C CA . VAL B 1 411 ? 0.569 17.757 -42.354 1.00 78.54 403 VAL B CA 1
ATOM 5154 C C . VAL B 1 411 ? 1.651 17.437 -41.333 1.00 83.57 403 VAL B C 1
ATOM 5155 O O . VAL B 1 411 ? 2.115 16.294 -41.237 1.00 83.79 403 VAL B O 1
ATOM 5159 N N . GLU B 1 412 ? 2.078 18.441 -40.559 1.00 87.85 404 GLU B N 1
ATOM 5160 C CA . GLU B 1 412 ? 3.178 18.231 -39.621 1.00 79.98 404 GLU B CA 1
ATOM 5161 C C . GLU B 1 412 ? 2.751 17.346 -38.458 1.00 76.64 404 GLU B C 1
ATOM 5162 O O . GLU B 1 412 ? 3.523 16.500 -37.993 1.00 76.09 404 GLU B O 1
ATOM 5168 N N . LEU B 1 413 ? 1.522 17.528 -37.972 1.00 75.24 405 LEU B N 1
ATOM 5169 C CA . LEU B 1 413 ? 0.987 16.644 -36.944 1.00 68.56 405 LEU B CA 1
ATOM 5170 C C . LEU B 1 413 ? 1.218 15.184 -37.308 1.00 71.33 405 LEU B C 1
ATOM 5171 O O . LEU B 1 413 ? 1.775 14.414 -36.524 1.00 65.63 405 LEU B O 1
ATOM 5176 N N . ILE B 1 414 ? 0.809 14.788 -38.512 1.00 79.81 406 ILE B N 1
ATOM 5177 C CA . ILE B 1 414 ? 0.872 13.381 -38.893 1.00 74.29 406 ILE B CA 1
ATOM 5178 C C . ILE B 1 414 ? 2.316 12.930 -39.094 1.00 73.09 406 ILE B C 1
ATOM 5179 O O . ILE B 1 414 ? 2.684 11.807 -38.731 1.00 75.80 406 ILE B O 1
ATOM 5184 N N . LYS B 1 415 ? 3.157 13.786 -39.676 1.00 63.66 407 LYS B N 1
ATOM 5185 C CA . LYS B 1 415 ? 4.582 13.480 -39.735 1.00 63.84 407 LYS B CA 1
ATOM 5186 C C . LYS B 1 415 ? 5.123 13.117 -38.358 1.00 69.86 407 LYS B C 1
ATOM 5187 O O . LYS B 1 415 ? 5.853 12.133 -38.201 1.00 63.24 407 LYS B O 1
ATOM 5193 N N . LEU B 1 416 ? 4.773 13.914 -37.342 1.00 68.94 408 LEU B N 1
ATOM 5194 C CA . LEU B 1 416 ? 5.257 13.652 -35.990 1.00 67.67 408 LEU B CA 1
ATOM 5195 C C . LEU B 1 416 ? 4.809 12.280 -35.502 1.00 68.25 408 LEU B C 1
ATOM 5196 O O . LEU B 1 416 ? 5.600 11.531 -34.924 1.00 64.24 408 LEU B O 1
ATOM 5201 N N . LEU B 1 417 ? 3.550 11.921 -35.743 1.00 72.38 409 LEU B N 1
ATOM 5202 C CA . LEU B 1 417 ? 3.061 10.622 -35.298 1.00 78.77 409 LEU B CA 1
ATOM 5203 C C . LEU B 1 417 ? 3.835 9.487 -35.959 1.00 88.23 409 LEU B C 1
ATOM 5204 O O . LEU B 1 417 ? 4.395 8.626 -35.278 1.00 92.20 409 LEU B O 1
ATOM 5209 N N . ILE B 1 418 ? 3.881 9.467 -37.291 1.00 96.97 410 ILE B N 1
ATOM 5210 C CA . ILE B 1 418 ? 4.567 8.375 -37.971 1.00 97.12 410 ILE B CA 1
ATOM 5211 C C . ILE B 1 418 ? 6.053 8.367 -37.645 1.00 98.68 410 ILE B C 1
ATOM 5212 O O . ILE B 1 418 ? 6.698 7.317 -37.743 1.00 107.01 410 ILE B O 1
ATOM 5217 N N . LYS B 1 419 ? 6.618 9.514 -37.255 1.00 91.48 411 LYS B N 1
ATOM 5218 C CA . LYS B 1 419 ? 7.991 9.554 -36.757 1.00 84.95 411 LYS B CA 1
ATOM 5219 C C . LYS B 1 419 ? 8.176 8.737 -35.481 1.00 84.30 411 LYS B C 1
ATOM 5220 O O . LYS B 1 419 ? 9.312 8.374 -35.147 1.00 78.14 411 LYS B O 1
ATOM 5226 N N . LEU B 1 420 ? 7.086 8.469 -34.751 1.00 85.17 412 LEU B N 1
ATOM 5227 C CA . LEU B 1 420 ? 7.151 7.698 -33.514 1.00 79.13 412 LEU B CA 1
ATOM 5228 C C . LEU B 1 420 ? 7.310 6.213 -33.778 1.00 86.56 412 LEU B C 1
ATOM 5229 O O . LEU B 1 420 ? 7.593 5.455 -32.844 1.00 94.07 412 LEU B O 1
ATOM 5234 N N . HIS B 1 421 ? 7.118 5.783 -35.014 1.00 78.58 413 HIS B N 1
ATOM 5235 C CA . HIS B 1 421 ? 7.356 4.391 -35.355 1.00 73.54 413 HIS B CA 1
ATOM 5236 C C . HIS B 1 421 ? 8.785 4.233 -35.853 1.00 81.77 413 HIS B C 1
ATOM 5237 O O . HIS B 1 421 ? 9.214 4.999 -36.724 1.00 93.31 413 HIS B O 1
ATOM 5244 N N . PRO B 1 422 ? 9.550 3.266 -35.335 1.00 79.14 414 PRO B N 1
ATOM 5245 C CA . PRO B 1 422 ? 10.977 3.223 -35.691 1.00 86.45 414 PRO B CA 1
ATOM 5246 C C . PRO B 1 422 ? 11.240 2.818 -37.134 1.00 89.91 414 PRO B C 1
ATOM 5247 O O . PRO B 1 422 ? 12.215 3.293 -37.734 1.00 94.60 414 PRO B O 1
ATOM 5251 N N . ASN B 1 423 ? 10.409 1.964 -37.723 1.00 80.61 415 ASN B N 1
ATOM 5252 C CA . ASN B 1 423 ? 10.631 1.588 -39.115 1.00 91.66 415 ASN B CA 1
ATOM 5253 C C . ASN B 1 423 ? 10.339 2.785 -40.012 1.00 98.51 415 ASN B C 1
ATOM 5254 O O . ASN B 1 423 ? 9.179 3.178 -40.175 1.00 100.65 415 ASN B O 1
ATOM 5259 N N . ASN B 1 424 ? 11.386 3.370 -40.595 1.00 101.33 416 ASN B N 1
ATOM 5260 C CA . ASN B 1 424 ? 11.202 4.479 -41.525 1.00 105.92 416 ASN B CA 1
ATOM 5261 C C . ASN B 1 424 ? 10.790 4.022 -42.915 1.00 103.04 416 ASN B C 1
ATOM 5262 O O . ASN B 1 424 ? 10.665 4.862 -43.814 1.00 103.29 416 ASN B O 1
ATOM 5267 N N . ASN B 1 425 ? 10.596 2.722 -43.118 1.00 100.37 417 ASN B N 1
ATOM 5268 C CA . ASN B 1 425 ? 9.929 2.205 -44.303 1.00 89.20 417 ASN B CA 1
ATOM 5269 C C . ASN B 1 425 ? 8.516 1.736 -43.975 1.00 90.97 417 ASN B C 1
ATOM 5270 O O . ASN B 1 425 ? 7.963 0.884 -44.669 1.00 96.80 417 ASN B O 1
ATOM 5275 N N . ALA B 1 426 ? 7.926 2.294 -42.919 1.00 84.76 418 ALA B N 1
ATOM 5276 C CA . ALA B 1 426 ? 6.656 1.803 -42.403 1.00 82.44 418 ALA B CA 1
ATOM 5277 C C . ALA B 1 426 ? 5.557 1.873 -43.458 1.00 84.77 418 ALA B C 1
ATOM 5278 O O . ALA B 1 426 ? 5.564 2.730 -44.346 1.00 93.04 418 ALA B O 1
ATOM 5280 N N . ARG B 1 427 ? 4.601 0.954 -43.344 1.00 82.50 419 ARG B N 1
ATOM 5281 C CA . ARG B 1 427 ? 3.384 0.967 -44.147 1.00 86.13 419 ARG B CA 1
ATOM 5282 C C . ARG B 1 427 ? 2.288 1.692 -43.369 1.00 77.26 419 ARG B C 1
ATOM 5283 O O . ARG B 1 427 ? 1.837 1.207 -42.325 1.00 72.24 419 ARG B O 1
ATOM 5291 N N . ILE B 1 428 ? 1.857 2.843 -43.884 1.00 79.06 420 ILE B N 1
ATOM 5292 C CA . ILE B 1 428 ? 0.875 3.692 -43.226 1.00 71.96 420 ILE B CA 1
ATOM 5293 C C . ILE B 1 428 ? -0.489 3.441 -43.842 1.00 80.09 420 ILE B C 1
ATOM 5294 O O . ILE B 1 428 ? -0.622 3.320 -45.066 1.00 84.49 420 ILE B O 1
ATOM 5299 N N . LEU B 1 429 ? -1.508 3.373 -42.995 1.00 82.21 421 LEU B N 1
ATOM 5300 C CA . LEU B 1 429 ? -2.889 3.215 -43.425 1.00 80.29 421 LEU B CA 1
ATOM 5301 C C . LEU B 1 429 ? -3.721 4.335 -42.822 1.00 80.12 421 LEU B C 1
ATOM 5302 O O . LEU B 1 429 ? -3.428 4.805 -41.722 1.00 81.52 421 LEU B O 1
ATOM 5307 N N . ASP B 1 430 ? -4.750 4.770 -43.552 1.00 74.64 422 ASP B N 1
ATOM 5308 C CA . ASP B 1 430 ? -5.670 5.802 -43.061 1.00 77.28 422 ASP B CA 1
ATOM 5309 C C . ASP B 1 430 ? -6.990 5.654 -43.823 1.00 80.58 422 ASP B C 1
ATOM 5310 O O . ASP B 1 430 ? -7.171 6.249 -44.888 1.00 91.52 422 ASP B O 1
ATOM 5315 N N . PHE B 1 431 ? -7.910 4.863 -43.260 1.00 76.92 423 PHE B N 1
ATOM 5316 C CA . PHE B 1 431 ? -9.204 4.608 -43.879 1.00 82.64 423 PHE B CA 1
ATOM 5317 C C . PHE B 1 431 ? -10.237 5.679 -43.564 1.00 87.17 423 PHE B C 1
ATOM 5318 O O . PHE B 1 431 ? -11.439 5.427 -43.707 1.00 88.84 423 PHE B O 1
ATOM 5326 N N . TYR B 1 432 ? -9.796 6.855 -43.115 1.00 85.45 424 TYR B N 1
ATOM 5327 C CA . TYR B 1 432 ? -10.604 8.080 -43.099 1.00 80.90 424 TYR B CA 1
ATOM 5328 C C . TYR B 1 432 ? -9.759 9.189 -43.711 1.00 80.66 424 TYR B C 1
ATOM 5329 O O . TYR B 1 432 ? -9.313 10.116 -43.034 1.00 77.43 424 TYR B O 1
ATOM 5338 N N . ALA B 1 433 ? -9.500 9.058 -45.016 1.00 81.22 425 ALA B N 1
ATOM 5339 C CA . ALA B 1 433 ? -8.368 9.758 -45.617 1.00 78.82 425 ALA B CA 1
ATOM 5340 C C . ALA B 1 433 ? -8.679 11.207 -45.947 1.00 79.69 425 ALA B C 1
ATOM 5341 O O . ALA B 1 433 ? -7.758 12.032 -45.974 1.00 76.75 425 ALA B O 1
ATOM 5343 N N . GLY B 1 434 ? -9.940 11.528 -46.189 1.00 81.95 426 GLY B N 1
ATOM 5344 C CA . GLY B 1 434 ? -10.327 12.913 -46.394 1.00 87.23 426 GLY B CA 1
ATOM 5345 C C . GLY B 1 434 ? -9.601 13.538 -47.570 1.00 89.15 426 GLY B C 1
ATOM 5346 O O . GLY B 1 434 ? -9.734 13.098 -48.722 1.00 92.16 426 GLY B O 1
ATOM 5347 N N . SER B 1 435 ? -8.829 14.587 -47.284 1.00 87.65 427 SER B N 1
ATOM 5348 C CA . SER B 1 435 ? -8.102 15.341 -48.292 1.00 91.37 427 SER B CA 1
ATOM 5349 C C . SER B 1 435 ? -6.724 14.763 -48.577 1.00 92.20 427 SER B C 1
ATOM 5350 O O . SER B 1 435 ? -5.909 15.431 -49.222 1.00 92.93 427 SER B O 1
ATOM 5353 N N . GLY B 1 436 ? -6.438 13.553 -48.100 1.00 79.98 428 GLY B N 1
ATOM 5354 C CA . GLY B 1 436 ? -5.152 12.946 -48.374 1.00 78.44 428 GLY B CA 1
ATOM 5355 C C . GLY B 1 436 ? -4.003 13.514 -47.583 1.00 95.42 428 GLY B C 1
ATOM 5356 O O . GLY B 1 436 ? -2.846 13.362 -47.985 1.00 90.43 428 GLY B O 1
ATOM 5357 N N . THR B 1 437 ? -4.283 14.167 -46.456 1.00 99.77 429 THR B N 1
ATOM 5358 C CA . THR B 1 437 ? -3.199 14.752 -45.676 1.00 99.10 429 THR B CA 1
ATOM 5359 C C . THR B 1 437 ? -2.195 13.688 -45.251 1.00 92.61 429 THR B C 1
ATOM 5360 O O . THR B 1 437 ? -0.979 13.913 -45.322 1.00 70.23 429 THR B O 1
ATOM 5364 N N . THR B 1 438 ? -2.685 12.508 -44.841 1.00 88.98 430 THR B N 1
ATOM 5365 C CA . THR B 1 438 ? -1.773 11.432 -44.470 1.00 85.87 430 THR B CA 1
ATOM 5366 C C . THR B 1 438 ? -0.794 11.143 -45.597 1.00 83.79 430 THR B C 1
ATOM 5367 O O . THR B 1 438 ? 0.412 11.001 -45.357 1.00 81.61 430 THR B O 1
ATOM 5371 N N . GLY B 1 439 ? -1.294 11.078 -46.835 1.00 80.45 431 GLY B N 1
ATOM 5372 C CA . GLY B 1 439 ? -0.426 10.761 -47.957 1.00 81.75 431 GLY B CA 1
ATOM 5373 C C . GLY B 1 439 ? 0.650 11.806 -48.173 1.00 81.86 431 GLY B C 1
ATOM 5374 O O . GLY B 1 439 ? 1.838 11.480 -48.291 1.00 76.69 431 GLY B O 1
ATOM 5375 N N . HIS B 1 440 ? 0.248 13.083 -48.198 1.00 83.69 432 HIS B N 1
ATOM 5376 C CA . HIS B 1 440 ? 1.209 14.170 -48.342 1.00 84.70 432 HIS B CA 1
ATOM 5377 C C . HIS B 1 440 ? 2.221 14.157 -47.206 1.00 82.88 432 HIS B C 1
ATOM 5378 O O . HIS B 1 440 ? 3.418 14.397 -47.426 1.00 73.90 432 HIS B O 1
ATOM 5385 N N . ALA B 1 441 ? 1.754 13.856 -45.985 1.00 84.09 433 ALA B N 1
ATOM 5386 C CA . ALA B 1 441 ? 2.627 13.847 -44.816 1.00 73.67 433 ALA B CA 1
ATOM 5387 C C . ALA B 1 441 ? 3.706 12.781 -44.938 1.00 76.19 433 ALA B C 1
ATOM 5388 O O . ALA B 1 441 ? 4.890 13.046 -44.697 1.00 73.78 433 ALA B O 1
ATOM 5390 N N . VAL B 1 442 ? 3.310 11.556 -45.298 1.00 79.20 434 VAL B N 1
ATOM 5391 C CA . VAL B 1 442 ? 4.283 10.482 -45.490 1.00 80.52 434 VAL B CA 1
ATOM 5392 C C . VAL B 1 442 ? 5.336 10.899 -46.501 1.00 93.50 434 VAL B C 1
ATOM 5393 O O . VAL B 1 442 ? 6.532 10.633 -46.324 1.00 95.96 434 VAL B O 1
ATOM 5405 N N . GLU B 1 444 ? 6.289 13.994 -47.402 1.00 96.22 436 GLU B N 1
ATOM 5406 C CA . GLU B 1 444 ? 7.151 15.002 -46.788 1.00 91.34 436 GLU B CA 1
ATOM 5407 C C . GLU B 1 444 ? 8.169 14.366 -45.853 1.00 90.75 436 GLU B C 1
ATOM 5408 O O . GLU B 1 444 ? 9.362 14.693 -45.903 1.00 76.64 436 GLU B O 1
ATOM 5414 N N . LEU B 1 445 ? 7.715 13.467 -44.978 1.00 78.13 437 LEU B N 1
ATOM 5415 C CA . LEU B 1 445 ? 8.647 12.834 -44.058 1.00 80.91 437 LEU B CA 1
ATOM 5416 C C . LEU B 1 445 ? 9.727 12.078 -44.816 1.00 91.22 437 LEU B C 1
ATOM 5417 O O . LEU B 1 445 ? 10.917 12.192 -44.493 1.00 98.07 437 LEU B O 1
ATOM 5422 N N . ASN B 1 446 ? 9.331 11.323 -45.844 1.00 92.52 438 ASN B N 1
ATOM 5423 C CA . ASN B 1 446 ? 10.304 10.615 -46.667 1.00 89.29 438 ASN B CA 1
ATOM 5424 C C . ASN B 1 446 ? 11.378 11.566 -47.193 1.00 93.13 438 ASN B C 1
ATOM 5425 O O . ASN B 1 446 ? 12.580 11.283 -47.098 1.00 95.67 438 ASN B O 1
ATOM 5430 N N . LYS B 1 447 ? 10.962 12.714 -47.738 1.00 91.58 439 LYS B N 1
ATOM 5431 C CA . LYS B 1 447 ? 11.930 13.708 -48.192 1.00 92.92 439 LYS B CA 1
ATOM 5432 C C . LYS B 1 447 ? 12.888 14.093 -47.074 1.00 94.39 439 LYS B C 1
ATOM 5433 O O . LYS B 1 447 ? 14.107 14.113 -47.269 1.00 94.23 439 LYS B O 1
ATOM 5439 N N . GLU B 1 448 ? 12.351 14.414 -45.891 1.00 92.53 440 GLU B N 1
ATOM 5440 C CA . GLU B 1 448 ? 13.207 14.774 -44.766 1.00 84.04 440 GLU B CA 1
ATOM 5441 C C . GLU B 1 448 ? 13.839 13.545 -44.127 1.00 91.78 440 GLU B C 1
ATOM 5442 O O . GLU B 1 448 ? 15.031 13.559 -43.799 1.00 93.16 440 GLU B O 1
ATOM 5448 N N . ASP B 1 449 ? 13.055 12.485 -43.929 1.00 104.28 441 ASP B N 1
ATOM 5449 C CA . ASP B 1 449 ? 13.564 11.306 -43.232 1.00 110.75 441 ASP B CA 1
ATOM 5450 C C . ASP B 1 449 ? 14.696 10.644 -44.007 1.00 109.85 441 ASP B C 1
ATOM 5451 O O . ASP B 1 449 ? 15.707 10.245 -43.421 1.00 110.54 441 ASP B O 1
ATOM 5456 N N . GLY B 1 450 ? 14.547 10.518 -45.320 1.00 108.13 442 GLY B N 1
ATOM 5457 C CA . GLY B 1 450 ? 15.443 9.712 -46.118 1.00 112.07 442 GLY B CA 1
ATOM 5458 C C . GLY B 1 450 ? 15.024 8.264 -46.269 1.00 112.13 442 GLY B C 1
ATOM 5459 O O . GLY B 1 450 ? 15.833 7.446 -46.718 1.00 116.28 442 GLY B O 1
ATOM 5460 N N . GLY B 1 451 ? 13.791 7.920 -45.910 1.00 106.37 443 GLY B N 1
ATOM 5461 C CA . GLY B 1 451 ? 13.310 6.557 -46.011 1.00 101.72 443 GLY B CA 1
ATOM 5462 C C . GLY B 1 451 ? 12.072 6.472 -46.877 1.00 95.11 443 GLY B C 1
ATOM 5463 O O . GLY B 1 451 ? 11.419 7.488 -47.118 1.00 87.03 443 GLY B O 1
ATOM 5464 N N . ASN B 1 452 ? 11.718 5.281 -47.347 1.00 101.67 444 ASN B N 1
ATOM 5465 C CA . ASN B 1 452 ? 10.617 5.119 -48.294 1.00 102.21 444 ASN B CA 1
ATOM 5466 C C . ASN B 1 452 ? 9.452 4.438 -47.597 1.00 95.17 444 ASN B C 1
ATOM 5467 O O . ASN B 1 452 ? 9.445 3.219 -47.439 1.00 103.46 444 ASN B O 1
ATOM 5472 N N . ARG B 1 453 ? 8.459 5.217 -47.204 1.00 85.56 445 ARG B N 1
ATOM 5473 C CA . ARG B 1 453 ? 7.230 4.659 -46.670 1.00 87.06 445 ARG B CA 1
ATOM 5474 C C . ARG B 1 453 ? 6.144 4.705 -47.735 1.00 91.04 445 ARG B C 1
ATOM 5475 O O . ARG B 1 453 ? 6.088 5.626 -48.554 1.00 100.70 445 ARG B O 1
ATOM 5483 N N . CYS B 1 454 ? 5.284 3.695 -47.714 1.00 89.11 446 CYS B N 1
ATOM 5484 C CA . CYS B 1 454 ? 4.118 3.627 -48.578 1.00 88.46 446 CYS B CA 1
ATOM 5485 C C . CYS B 1 454 ? 2.867 3.851 -47.742 1.00 83.98 446 CYS B C 1
ATOM 5486 O O . CYS B 1 454 ? 2.813 3.459 -46.571 1.00 84.11 446 CYS B O 1
ATOM 5489 N N . TYR B 1 455 ? 1.865 4.489 -48.339 1.00 80.20 447 TYR B N 1
ATOM 5490 C CA . TYR B 1 455 ? 0.621 4.784 -47.648 1.00 83.24 447 TYR B CA 1
ATOM 5491 C C . TYR B 1 455 ? -0.561 4.181 -48.393 1.00 87.28 447 TYR B C 1
ATOM 5492 O O . TYR B 1 455 ? -0.555 4.079 -49.622 1.00 98.08 447 TYR B O 1
ATOM 5501 N N . THR B 1 456 ? -1.571 3.776 -47.628 1.00 81.19 448 THR B N 1
ATOM 5502 C CA . THR B 1 456 ? -2.847 3.334 -48.170 1.00 86.11 448 THR B CA 1
ATOM 5503 C C . THR B 1 456 ? -3.935 4.248 -47.629 1.00 89.85 448 THR B C 1
ATOM 5504 O O . THR B 1 456 ? -3.991 4.507 -46.422 1.00 82.97 448 THR B O 1
ATOM 5508 N N . LEU B 1 457 ? -4.783 4.741 -48.522 1.00 97.17 449 LEU B N 1
ATOM 5509 C CA . LEU B 1 457 ? -5.835 5.684 -48.183 1.00 98.69 449 LEU B CA 1
ATOM 5510 C C . LEU B 1 457 ? -7.190 5.111 -48.559 1.00 97.58 449 LEU B C 1
ATOM 5511 O O . LEU B 1 457 ? -7.317 4.363 -49.530 1.00 100.31 449 LEU B O 1
ATOM 5516 N N . VAL B 1 458 ? -8.210 5.478 -47.793 1.00 95.13 450 VAL B N 1
ATOM 5517 C CA . VAL B 1 458 ? -9.584 5.130 -48.128 1.00 101.96 450 VAL B CA 1
ATOM 5518 C C . VAL B 1 458 ? -10.461 6.331 -47.814 1.00 100.25 450 VAL B C 1
ATOM 5519 O O . VAL B 1 458 ? -10.314 6.956 -46.759 1.00 95.82 450 VAL B O 1
ATOM 5523 N N . THR B 1 459 ? -11.359 6.667 -48.734 1.00 102.76 451 THR B N 1
ATOM 5524 C CA . THR B 1 459 ? -12.284 7.769 -48.513 1.00 101.47 451 THR B CA 1
ATOM 5525 C C . THR B 1 459 ? -13.407 7.722 -49.536 1.00 99.91 451 THR B C 1
ATOM 5526 O O . THR B 1 459 ? -13.161 7.555 -50.732 1.00 96.22 451 THR B O 1
ATOM 5530 N N . ASN B 1 460 ? -14.642 7.836 -49.065 1.00 96.35 452 ASN B N 1
ATOM 5531 C CA . ASN B 1 460 ? -15.776 7.890 -49.964 1.00 110.92 452 ASN B CA 1
ATOM 5532 C C . ASN B 1 460 ? -15.826 9.247 -50.654 1.00 116.32 452 ASN B C 1
ATOM 5533 O O . ASN B 1 460 ? -15.419 10.267 -50.095 1.00 114.56 452 ASN B O 1
ATOM 5538 N N . ASN B 1 461 ? -16.314 9.250 -51.891 1.00 126.20 453 ASN B N 1
ATOM 5539 C CA . ASN B 1 461 ? -16.402 10.473 -52.687 1.00 129.57 453 ASN B CA 1
ATOM 5540 C C . ASN B 1 461 ? -17.720 11.201 -52.453 1.00 137.02 453 ASN B C 1
ATOM 5541 O O . ASN B 1 461 ? -18.449 11.504 -53.393 1.00 143.62 453 ASN B O 1
ATOM 5546 N N . GLU B 1 462 ? -18.041 11.484 -51.192 1.00 137.83 454 GLU B N 1
ATOM 5547 C CA . GLU B 1 462 ? -19.240 12.251 -50.866 1.00 145.03 454 GLU B CA 1
ATOM 5548 C C . GLU B 1 462 ? -19.029 13.692 -51.308 1.00 151.60 454 GLU B C 1
ATOM 5549 O O . GLU B 1 462 ? -18.158 14.389 -50.781 1.00 150.97 454 GLU B O 1
ATOM 5555 N N . ASN B 1 463 ? -19.815 14.148 -52.276 1.00 159.97 455 ASN B N 1
ATOM 5556 C CA . ASN B 1 463 ? -19.562 15.441 -52.895 1.00 166.45 455 ASN B CA 1
ATOM 5557 C C . ASN B 1 463 ? -18.155 15.498 -53.471 1.00 161.18 455 ASN B C 1
ATOM 5558 O O . ASN B 1 463 ? -17.495 16.537 -53.430 1.00 160.73 455 ASN B O 1
ATOM 5563 N N . ASN B 1 464 ? -17.682 14.365 -53.981 1.00 155.14 456 ASN B N 1
ATOM 5564 C CA . ASN B 1 464 ? -16.440 14.306 -54.736 1.00 149.11 456 ASN B CA 1
ATOM 5565 C C . ASN B 1 464 ? -15.209 14.563 -53.865 1.00 143.94 456 ASN B C 1
ATOM 5566 O O . ASN B 1 464 ? -14.083 14.538 -54.372 1.00 144.95 456 ASN B O 1
ATOM 5571 N N . ILE B 1 465 ? -15.389 14.816 -52.564 1.00 144.06 457 ILE B N 1
ATOM 5572 C CA . ILE B 1 465 ? -14.221 15.123 -51.734 1.00 141.94 457 ILE B CA 1
ATOM 5573 C C . ILE B 1 465 ? -13.140 14.065 -51.931 1.00 139.75 457 ILE B C 1
ATOM 5574 O O . ILE B 1 465 ? -11.940 14.374 -51.941 1.00 136.85 457 ILE B O 1
ATOM 5579 N N . ALA B 1 466 ? -13.549 12.815 -52.158 1.00 142.91 458 ALA B N 1
ATOM 5580 C CA . ALA B 1 466 ? -12.584 11.745 -52.392 1.00 135.70 458 ALA B CA 1
ATOM 5581 C C . ALA B 1 466 ? -11.961 11.861 -53.781 1.00 123.94 458 ALA B C 1
ATOM 5582 O O . ALA B 1 466 ? -10.734 11.848 -53.937 1.00 111.58 458 ALA B O 1
ATOM 5584 N N . THR B 1 467 ? -12.796 11.970 -54.810 1.00 131.52 459 THR B N 1
ATOM 5585 C CA . THR B 1 467 ? -12.279 12.059 -56.171 1.00 137.57 459 THR B CA 1
ATOM 5586 C C . THR B 1 467 ? -11.623 13.417 -56.418 1.00 134.14 459 THR B C 1
ATOM 5587 O O . THR B 1 467 ? -10.488 13.494 -56.902 1.00 124.84 459 THR B O 1
ATOM 5591 N N . ASN B 1 468 ? -12.293 14.499 -56.032 1.00 145.72 460 ASN B N 1
ATOM 5592 C CA . ASN B 1 468 ? -11.779 15.827 -56.342 1.00 149.10 460 ASN B CA 1
ATOM 5593 C C . ASN B 1 468 ? -10.559 16.163 -55.488 1.00 153.85 460 ASN B C 1
ATOM 5594 O O . ASN B 1 468 ? -9.477 16.436 -56.017 1.00 160.85 460 ASN B O 1
ATOM 5599 N N . VAL B 1 469 ? -10.707 16.098 -54.158 1.00 138.58 461 VAL B N 1
ATOM 5600 C CA . VAL B 1 469 ? -9.744 16.686 -53.224 1.00 120.73 461 VAL B CA 1
ATOM 5601 C C . VAL B 1 469 ? -8.568 15.752 -52.998 1.00 115.40 461 VAL B C 1
ATOM 5602 O O . VAL B 1 469 ? -7.409 16.185 -52.997 1.00 117.42 461 VAL B O 1
ATOM 5606 N N . CYS B 1 470 ? -8.840 14.467 -52.779 1.00 109.72 462 CYS B N 1
ATOM 5607 C CA . CYS B 1 470 ? -7.745 13.532 -52.564 1.00 108.28 462 CYS B CA 1
ATOM 5608 C C . CYS B 1 470 ? -6.880 13.441 -53.814 1.00 114.64 462 CYS B C 1
ATOM 5609 O O . CYS B 1 470 ? -5.668 13.689 -53.762 1.00 117.18 462 CYS B O 1
ATOM 5612 N N . TYR B 1 471 ? -7.505 13.145 -54.963 1.00 114.42 463 TYR B N 1
ATOM 5613 C CA . TYR B 1 471 ? -6.753 12.970 -56.201 1.00 108.24 463 TYR B CA 1
ATOM 5614 C C . TYR B 1 471 ? -6.043 14.252 -56.590 1.00 109.14 463 TYR B C 1
ATOM 5615 O O . TYR B 1 471 ? -4.845 14.242 -56.896 1.00 110.88 463 TYR B O 1
ATOM 5624 N N . GLU B 1 472 ? -6.779 15.364 -56.623 1.00 111.73 464 GLU B N 1
ATOM 5625 C CA . GLU B 1 472 ? -6.179 16.630 -57.020 1.00 113.40 464 GLU B CA 1
ATOM 5626 C C . GLU B 1 472 ? -4.970 16.947 -56.158 1.00 109.40 464 GLU B C 1
ATOM 5627 O O . GLU B 1 472 ? -3.884 17.228 -56.674 1.00 111.00 464 GLU B O 1
ATOM 5633 N N . ARG B 1 473 ? -5.140 16.905 -54.832 1.00 105.48 465 ARG B N 1
ATOM 5634 C CA . ARG B 1 473 ? -4.031 17.206 -53.933 1.00 100.53 465 ARG B CA 1
ATOM 5635 C C . ARG B 1 473 ? -2.854 16.277 -54.192 1.00 98.59 465 ARG B C 1
ATOM 5636 O O . ARG B 1 473 ? -1.718 16.732 -54.372 1.00 103.19 465 ARG B O 1
ATOM 5644 N N . LEU B 1 474 ? -3.110 14.968 -54.231 1.00 93.34 466 LEU B N 1
ATOM 5645 C CA . LEU B 1 474 ? -2.016 14.026 -54.427 1.00 95.12 466 LEU B CA 1
ATOM 5646 C C . LEU B 1 474 ? -1.397 14.162 -55.815 1.00 102.75 466 LEU B C 1
ATOM 5647 O O . LEU B 1 474 ? -0.168 14.152 -55.945 1.00 104.70 466 LEU B O 1
ATOM 5652 N N . TYR B 1 475 ? -2.216 14.309 -56.863 1.00 106.18 467 TYR B N 1
ATOM 5653 C CA . TYR B 1 475 ? -1.669 14.511 -58.205 1.00 113.24 467 TYR B CA 1
ATOM 5654 C C . TYR B 1 475 ? -0.790 15.757 -58.244 1.00 112.66 467 TYR B C 1
ATOM 5655 O O . TYR B 1 475 ? 0.412 15.678 -58.521 1.00 111.90 467 TYR B O 1
ATOM 5664 N N . ARG B 1 476 ? -1.374 16.920 -57.938 1.00 112.93 468 ARG B N 1
ATOM 5665 C CA . ARG B 1 476 ? -0.623 18.170 -58.023 1.00 114.05 468 ARG B CA 1
ATOM 5666 C C . ARG B 1 476 ? 0.674 18.098 -57.227 1.00 113.04 468 ARG B C 1
ATOM 5667 O O . ARG B 1 476 ? 1.707 18.622 -57.656 1.00 117.25 468 ARG B O 1
ATOM 5675 N N . ILE B 1 477 ? 0.642 17.446 -56.066 1.00 109.27 469 ILE B N 1
ATOM 5676 C CA . ILE B 1 477 ? 1.845 17.325 -55.251 1.00 109.63 469 ILE B CA 1
ATOM 5677 C C . ILE B 1 477 ? 2.897 16.476 -55.959 1.00 112.43 469 ILE B C 1
ATOM 5678 O O . ILE B 1 477 ? 4.104 16.705 -55.809 1.00 101.82 469 ILE B O 1
ATOM 5683 N N . ASN B 1 478 ? 2.456 15.486 -56.742 1.00 122.33 470 ASN B N 1
ATOM 5684 C CA . ASN B 1 478 ? 3.379 14.529 -57.347 1.00 130.75 470 ASN B CA 1
ATOM 5685 C C . ASN B 1 478 ? 3.963 15.042 -58.655 1.00 138.73 470 ASN B C 1
ATOM 5686 O O . ASN B 1 478 ? 5.166 14.896 -58.903 1.00 141.26 470 ASN B O 1
ATOM 5691 N N . ASN B 1 479 ? 3.121 15.615 -59.515 1.00 143.85 471 ASN B N 1
ATOM 5692 C CA . ASN B 1 479 ? 3.534 15.959 -60.865 1.00 145.57 471 ASN B CA 1
ATOM 5693 C C . ASN B 1 479 ? 3.596 17.453 -61.137 1.00 145.34 471 ASN B C 1
ATOM 5694 O O . ASN B 1 479 ? 4.290 17.858 -62.076 1.00 146.16 471 ASN B O 1
ATOM 5699 N N . GLY B 1 480 ? 2.902 18.274 -60.351 1.00 144.44 472 GLY B N 1
ATOM 5700 C CA . GLY B 1 480 ? 2.968 19.708 -60.530 1.00 151.57 472 GLY B CA 1
ATOM 5701 C C . GLY B 1 480 ? 2.053 20.275 -61.589 1.00 163.63 472 GLY B C 1
ATOM 5702 O O . GLY B 1 480 ? 2.189 21.454 -61.929 1.00 170.05 472 GLY B O 1
ATOM 5703 N N . ILE B 1 481 ? 1.130 19.482 -62.123 1.00 168.74 473 ILE B N 1
ATOM 5704 C CA . ILE B 1 481 ? 0.166 19.941 -63.114 1.00 170.31 473 ILE B CA 1
ATOM 5705 C C . ILE B 1 481 ? -1.213 19.458 -62.690 1.00 173.75 473 ILE B C 1
ATOM 5706 O O . ILE B 1 481 ? -1.363 18.332 -62.202 1.00 178.02 473 ILE B O 1
ATOM 5708 N N . TYR B 1 482 ? -2.215 20.315 -62.854 1.00 162.18 474 TYR B N 1
ATOM 5709 C CA . TYR B 1 482 ? -3.577 19.939 -62.511 1.00 157.25 474 TYR B CA 1
ATOM 5710 C C . TYR B 1 482 ? -4.070 18.831 -63.438 1.00 165.48 474 TYR B C 1
ATOM 5711 O O . TYR B 1 482 ? -3.505 18.581 -64.508 1.00 177.25 474 TYR B O 1
ATOM 5713 N N . THR B 1 483 ? -5.136 18.151 -63.006 1.00 158.88 475 THR B N 1
ATOM 5714 C CA . THR B 1 483 ? -5.740 17.123 -63.848 1.00 162.62 475 THR B CA 1
ATOM 5715 C C . THR B 1 483 ? -6.214 17.703 -65.178 1.00 175.23 475 THR B C 1
ATOM 5716 O O . THR B 1 483 ? -6.181 17.015 -66.206 1.00 173.11 475 THR B O 1
ATOM 5718 N N . ASN B 1 484 ? -6.656 18.962 -65.180 1.00 181.78 476 ASN B N 1
ATOM 5719 C CA . ASN B 1 484 ? -6.960 19.687 -66.407 1.00 187.99 476 ASN B CA 1
ATOM 5720 C C . ASN B 1 484 ? -5.711 20.180 -67.123 1.00 205.88 476 ASN B C 1
ATOM 5721 O O . ASN B 1 484 ? -5.827 20.986 -68.051 1.00 217.69 476 ASN B O 1
ATOM 5726 N N . ASN B 1 485 ? -4.528 19.725 -66.714 1.00 221.07 477 ASN B N 1
ATOM 5727 C CA . ASN B 1 485 ? -3.275 20.111 -67.359 1.00 223.48 477 ASN B CA 1
ATOM 5728 C C . ASN B 1 485 ? -3.053 21.619 -67.281 1.00 227.56 477 ASN B C 1
ATOM 5729 O O . ASN B 1 485 ? -2.605 22.250 -68.240 1.00 234.70 477 ASN B O 1
ATOM 5734 N N . GLU B 1 486 ? -3.374 22.204 -66.131 1.00 204.11 478 GLU B N 1
ATOM 5735 C CA . GLU B 1 486 ? -3.129 23.614 -65.869 1.00 199.44 478 GLU B CA 1
ATOM 5736 C C . GLU B 1 486 ? -2.292 23.734 -64.603 1.00 187.98 478 GLU B C 1
ATOM 5737 O O . GLU B 1 486 ? -2.612 23.117 -63.581 1.00 180.73 478 GLU B O 1
ATOM 5739 N N . SER B 1 487 ? -1.225 24.526 -64.674 1.00 188.70 479 SER B N 1
ATOM 5740 C CA . SER B 1 487 ? -0.269 24.686 -63.579 1.00 187.77 479 SER B CA 1
ATOM 5741 C C . SER B 1 487 ? -0.293 26.137 -63.107 1.00 205.22 479 SER B C 1
ATOM 5742 O O . SER B 1 487 ? 0.592 26.923 -63.449 1.00 209.56 479 SER B O 1
ATOM 5744 N N . ASN B 1 488 ? -1.303 26.487 -62.304 1.00 219.15 480 ASN B N 1
ATOM 5745 C CA . ASN B 1 488 ? -1.406 27.828 -61.748 1.00 222.37 480 ASN B CA 1
ATOM 5746 C C . ASN B 1 488 ? -1.547 27.853 -60.232 1.00 211.66 480 ASN B C 1
ATOM 5747 O O . ASN B 1 488 ? -1.612 28.945 -59.655 1.00 213.14 480 ASN B O 1
ATOM 5752 N N . PHE B 1 489 ? -1.599 26.696 -59.576 1.00 189.80 481 PHE B N 1
ATOM 5753 C CA . PHE B 1 489 ? -1.794 26.648 -58.133 1.00 168.69 481 PHE B CA 1
ATOM 5754 C C . PHE B 1 489 ? -0.532 27.096 -57.399 1.00 152.33 481 PHE B C 1
ATOM 5755 O O . PHE B 1 489 ? 0.593 26.821 -57.822 1.00 153.32 481 PHE B O 1
ATOM 5763 N N . ASP B 1 490 ? -0.727 27.791 -56.277 1.00 145.67 482 ASP B N 1
ATOM 5764 C CA . ASP B 1 490 ? 0.408 28.432 -55.621 1.00 141.82 482 ASP B CA 1
ATOM 5765 C C . ASP B 1 490 ? 1.457 27.424 -55.177 1.00 136.67 482 ASP B C 1
ATOM 5766 O O . ASP B 1 490 ? 2.653 27.730 -55.199 1.00 122.06 482 ASP B O 1
ATOM 5771 N N . TRP B 1 491 ? 1.039 26.222 -54.779 1.00 128.40 483 TRP B N 1
ATOM 5772 C CA . TRP B 1 491 ? 1.970 25.298 -54.137 1.00 125.95 483 TRP B CA 1
ATOM 5773 C C . TRP B 1 491 ? 3.166 24.997 -55.032 1.00 124.75 483 TRP B C 1
ATOM 5774 O O . TRP B 1 491 ? 4.319 25.040 -54.585 1.00 114.19 483 TRP B O 1
ATOM 5785 N N . ILE B 1 492 ? 2.911 24.687 -56.305 1.00 129.47 484 ILE B N 1
ATOM 5786 C CA . ILE B 1 492 ? 3.991 24.245 -57.181 1.00 127.43 484 ILE B CA 1
ATOM 5787 C C . ILE B 1 492 ? 4.918 25.397 -57.516 1.00 126.37 484 ILE B C 1
ATOM 5788 O O . ILE B 1 492 ? 6.078 25.182 -57.890 1.00 119.07 484 ILE B O 1
ATOM 5793 N N . LYS B 1 493 ? 4.427 26.630 -57.409 1.00 136.62 485 LYS B N 1
ATOM 5794 C CA . LYS B 1 493 ? 5.312 27.781 -57.514 1.00 124.63 485 LYS B CA 1
ATOM 5795 C C . LYS B 1 493 ? 6.275 27.837 -56.340 1.00 133.17 485 LYS B C 1
ATOM 5796 O O . LYS B 1 493 ? 7.378 28.375 -56.471 1.00 124.65 485 LYS B O 1
ATOM 5798 N N . LYS B 1 494 ? 5.894 27.261 -55.200 1.00 132.42 486 LYS B N 1
ATOM 5799 C CA . LYS B 1 494 ? 6.674 27.410 -53.978 1.00 135.51 486 LYS B CA 1
ATOM 5800 C C . LYS B 1 494 ? 7.639 26.249 -53.746 1.00 136.84 486 LYS B C 1
ATOM 5801 O O . LYS B 1 494 ? 8.784 26.474 -53.341 1.00 139.14 486 LYS B O 1
ATOM 5803 N N . ASN B 1 495 ? 7.199 25.013 -53.990 1.00 135.13 487 ASN B N 1
ATOM 5804 C CA . ASN B 1 495 ? 8.015 23.829 -53.745 1.00 135.65 487 ASN B CA 1
ATOM 5805 C C . ASN B 1 495 ? 7.944 22.883 -54.938 1.00 128.97 487 ASN B C 1
ATOM 5806 O O . ASN B 1 495 ? 7.063 22.988 -55.794 1.00 132.27 487 ASN B O 1
ATOM 5811 N N . LYS B 1 496 ? 8.891 21.933 -54.981 1.00 126.78 488 LYS B N 1
ATOM 5812 C CA . LYS B 1 496 ? 9.071 21.042 -56.118 1.00 127.45 488 LYS B CA 1
ATOM 5813 C C . LYS B 1 496 ? 8.202 19.800 -55.989 1.00 121.95 488 LYS B C 1
ATOM 5814 O O . LYS B 1 496 ? 7.787 19.422 -54.889 1.00 128.74 488 LYS B O 1
ATOM 5816 N N . PRO B 1 497 ? 7.914 19.135 -57.104 1.00 112.33 489 PRO B N 1
ATOM 5817 C CA . PRO B 1 497 ? 7.026 17.970 -57.059 1.00 110.67 489 PRO B CA 1
ATOM 5818 C C . PRO B 1 497 ? 7.725 16.744 -56.493 1.00 112.71 489 PRO B C 1
ATOM 5819 O O . PRO B 1 497 ? 8.926 16.537 -56.680 1.00 117.64 489 PRO B O 1
ATOM 5823 N N . TYR B 1 498 ? 6.941 15.915 -55.797 1.00 109.05 490 TYR B N 1
ATOM 5824 C CA . TYR B 1 498 ? 7.490 14.739 -55.127 1.00 106.39 490 TYR B CA 1
ATOM 5825 C C . TYR B 1 498 ? 7.868 13.646 -56.116 1.00 107.87 490 TYR B C 1
ATOM 5826 O O . TYR B 1 498 ? 8.851 12.930 -55.898 1.00 112.13 490 TYR B O 1
ATOM 5835 N N . LYS B 1 499 ? 7.096 13.494 -57.196 1.00 110.83 491 LYS B N 1
ATOM 5836 C CA . LYS B 1 499 ? 7.394 12.533 -58.264 1.00 116.24 491 LYS B CA 1
ATOM 5837 C C . LYS B 1 499 ? 7.230 11.093 -57.777 1.00 117.47 491 LYS B C 1
ATOM 5838 O O . LYS B 1 499 ? 8.079 10.235 -58.019 1.00 107.99 491 LYS B O 1
ATOM 5840 N N . SER B 1 500 ? 6.133 10.837 -57.076 1.00 129.93 492 SER B N 1
ATOM 5841 C CA . SER B 1 500 ? 5.799 9.500 -56.615 1.00 129.38 492 SER B CA 1
ATOM 5842 C C . SER B 1 500 ? 4.611 8.972 -57.408 1.00 127.77 492 SER B C 1
ATOM 5843 O O . SER B 1 500 ? 4.055 9.655 -58.271 1.00 131.93 492 SER B O 1
ATOM 5846 N N . ASN B 1 501 ? 4.221 7.742 -57.094 1.00 112.44 493 ASN B N 1
ATOM 5847 C CA . ASN B 1 501 ? 3.201 7.022 -57.836 1.00 106.93 493 ASN B CA 1
ATOM 5848 C C . ASN B 1 501 ? 2.037 6.681 -56.916 1.00 102.46 493 ASN B C 1
ATOM 5849 O O . ASN B 1 501 ? 2.234 6.416 -55.729 1.00 105.66 493 ASN B O 1
ATOM 5854 N N . LEU B 1 502 ? 0.823 6.713 -57.458 1.00 96.59 494 LEU B N 1
ATOM 5855 C CA . LEU B 1 502 ? -0.378 6.419 -56.689 1.00 93.65 494 LEU B CA 1
ATOM 5856 C C . LEU B 1 502 ? -1.305 5.537 -57.508 1.00 100.62 494 LEU B C 1
ATOM 5857 O O . LEU B 1 502 ? -1.612 5.852 -58.662 1.00 109.79 494 LEU B O 1
ATOM 5862 N N . ASN B 1 503 ? -1.743 4.434 -56.912 1.00 98.30 495 ASN B N 1
ATOM 5863 C CA . ASN B 1 503 ? -2.714 3.535 -57.518 1.00 97.16 495 ASN B CA 1
ATOM 5864 C C . ASN B 1 503 ? -4.103 3.875 -56.995 1.00 95.68 495 ASN B C 1
ATOM 5865 O O . ASN B 1 503 ? -4.293 4.023 -55.784 1.00 104.09 495 ASN B O 1
ATOM 5870 N N . VAL B 1 504 ? -5.066 4.001 -57.900 1.00 93.15 496 VAL B N 1
ATOM 5871 C CA . VAL B 1 504 ? -6.440 4.331 -57.544 1.00 90.38 496 VAL B CA 1
ATOM 5872 C C . VAL B 1 504 ? -7.296 3.092 -57.736 1.00 90.37 496 VAL B C 1
ATOM 5873 O O . VAL B 1 504 ? -7.161 2.388 -58.739 1.00 99.79 496 VAL B O 1
ATOM 5877 N N . TYR B 1 505 ? -8.176 2.824 -56.781 1.00 89.11 497 TYR B N 1
ATOM 5878 C CA . TYR B 1 505 ? -9.068 1.679 -56.859 1.00 104.75 497 TYR B CA 1
ATOM 5879 C C . TYR B 1 505 ? -10.493 2.121 -56.565 1.00 108.34 497 TYR B C 1
ATOM 5880 O O . TYR B 1 505 ? -10.724 3.107 -55.857 1.00 113.46 497 TYR B O 1
ATOM 5889 N N . ASP B 1 506 ? -11.445 1.386 -57.125 1.00 102.04 498 ASP B N 1
ATOM 5890 C CA . ASP B 1 506 ? -12.860 1.570 -56.856 1.00 104.41 498 ASP B CA 1
ATOM 5891 C C . ASP B 1 506 ? -13.397 0.334 -56.153 1.00 101.94 498 ASP B C 1
ATOM 5892 O O . ASP B 1 506 ? -12.715 -0.683 -56.025 1.00 99.54 498 ASP B O 1
ATOM 5897 N N . ILE B 1 507 ? -14.636 0.432 -55.691 1.00 107.23 499 ILE B N 1
ATOM 5898 C CA . ILE B 1 507 ? -15.328 -0.672 -55.035 1.00 114.18 499 ILE B CA 1
ATOM 5899 C C . ILE B 1 507 ? -16.493 -1.074 -55.929 1.00 122.37 499 ILE B C 1
ATOM 5900 O O . ILE B 1 507 ? -17.482 -0.338 -56.038 1.00 125.26 499 ILE B O 1
ATOM 5905 N N . GLU B 1 508 ? -16.374 -2.232 -56.580 1.00 125.14 500 GLU B N 1
ATOM 5906 C CA . GLU B 1 508 ? -17.450 -2.788 -57.390 1.00 128.13 500 GLU B CA 1
ATOM 5907 C C . GLU B 1 508 ? -18.179 -3.859 -56.589 1.00 124.55 500 GLU B C 1
ATOM 5908 O O . GLU B 1 508 ? -17.542 -4.717 -55.969 1.00 117.56 500 GLU B O 1
ATOM 5910 N N . TYR B 1 509 ? -19.509 -3.804 -56.604 1.00 131.58 501 TYR B N 1
ATOM 5911 C CA . TYR B 1 509 ? -20.349 -4.687 -55.803 1.00 136.58 501 TYR B CA 1
ATOM 5912 C C . TYR B 1 509 ? -21.035 -5.701 -56.712 1.00 143.78 501 TYR B C 1
ATOM 5913 O O . TYR B 1 509 ? -21.753 -5.322 -57.646 1.00 149.12 501 TYR B O 1
ATOM 5922 N N . PHE B 1 510 ? -20.816 -6.983 -56.428 1.00 143.73 502 PHE B N 1
ATOM 5923 C CA . PHE B 1 510 ? -21.418 -8.097 -57.144 1.00 144.42 502 PHE B CA 1
ATOM 5924 C C . PHE B 1 510 ? -22.472 -8.774 -56.277 1.00 152.84 502 PHE B C 1
ATOM 5925 O O . PHE B 1 510 ? -22.411 -8.732 -55.046 1.00 150.44 502 PHE B O 1
ATOM 5933 N N . SER B 1 511 ? -23.451 -9.396 -56.937 1.00 164.75 503 SER B N 1
ATOM 5934 C CA . SER B 1 511 ? -24.608 -9.936 -56.237 1.00 168.30 503 SER B CA 1
ATOM 5935 C C . SER B 1 511 ? -24.282 -11.258 -55.558 1.00 176.95 503 SER B C 1
ATOM 5936 O O . SER B 1 511 ? -23.602 -12.120 -56.123 1.00 168.83 503 SER B O 1
ATOM 5939 N N . THR B 1 512 ? -24.784 -11.411 -54.331 1.00 193.42 504 THR B N 1
ATOM 5940 C CA . THR B 1 512 ? -24.576 -12.663 -53.615 1.00 196.73 504 THR B CA 1
ATOM 5941 C C . THR B 1 512 ? -25.230 -13.818 -54.357 1.00 199.00 504 THR B C 1
ATOM 5942 O O . THR B 1 512 ? -24.699 -14.930 -54.375 1.00 202.88 504 THR B O 1
ATOM 5946 N N . LYS B 1 513 ? -26.377 -13.575 -54.995 1.00 199.29 505 LYS B N 1
ATOM 5947 C CA . LYS B 1 513 ? -27.064 -14.656 -55.697 1.00 191.47 505 LYS B CA 1
ATOM 5948 C C . LYS B 1 513 ? -26.203 -15.202 -56.833 1.00 188.22 505 LYS B C 1
ATOM 5949 O O . LYS B 1 513 ? -25.997 -16.416 -56.944 1.00 195.30 505 LYS B O 1
ATOM 5951 N N . LEU B 1 514 ? -25.687 -14.314 -57.688 1.00 182.10 506 LEU B N 1
ATOM 5952 C CA . LEU B 1 514 ? -24.757 -14.738 -58.735 1.00 177.63 506 LEU B CA 1
ATOM 5953 C C . LEU B 1 514 ? -23.520 -15.403 -58.134 1.00 177.74 506 LEU B C 1
ATOM 5954 O O . LEU B 1 514 ? -22.961 -16.341 -58.723 1.00 180.23 506 LEU B O 1
ATOM 5956 N N . PHE B 1 515 ? -23.085 -14.937 -56.956 1.00 175.10 507 PHE B N 1
ATOM 5957 C CA . PHE B 1 515 ? -22.000 -15.598 -56.239 1.00 182.41 507 PHE B CA 1
ATOM 5958 C C . PHE B 1 515 ? -22.408 -17.035 -55.937 1.00 193.47 507 PHE B C 1
ATOM 5959 O O . PHE B 1 515 ? -21.872 -17.980 -56.531 1.00 195.73 507 PHE B O 1
ATOM 5961 N N . ASP B 1 516 ? -23.390 -17.193 -55.047 1.00 200.27 508 ASP B N 1
ATOM 5962 C CA . ASP B 1 516 ? -23.939 -18.505 -54.682 1.00 201.28 508 ASP B CA 1
ATOM 5963 C C . ASP B 1 516 ? -24.368 -19.306 -55.913 1.00 202.05 508 ASP B C 1
ATOM 5964 O O . ASP B 1 516 ? -24.155 -20.520 -55.973 1.00 201.02 508 ASP B O 1
ATOM 5966 N N . ASN B 1 521 ? -20.014 -15.612 -60.960 1.00 142.20 513 ASN B N 1
ATOM 5967 C CA . ASN B 1 521 ? -19.120 -16.741 -60.748 1.00 149.63 513 ASN B CA 1
ATOM 5968 C C . ASN B 1 521 ? -17.730 -16.458 -61.326 1.00 153.43 513 ASN B C 1
ATOM 5969 O O . ASN B 1 521 ? -16.821 -16.045 -60.601 1.00 151.98 513 ASN B O 1
ATOM 5982 N N . SER B 1 523 ? -16.629 -14.143 -63.394 1.00 169.22 515 SER B N 1
ATOM 5983 C CA . SER B 1 523 ? -16.211 -12.745 -63.368 1.00 168.05 515 SER B CA 1
ATOM 5984 C C . SER B 1 523 ? -15.682 -12.361 -61.994 1.00 162.39 515 SER B C 1
ATOM 5985 O O . SER B 1 523 ? -14.685 -11.638 -61.887 1.00 162.81 515 SER B O 1
ATOM 5988 N N . ILE B 1 524 ? -16.336 -12.835 -60.931 1.00 145.42 516 ILE B N 1
ATOM 5989 C CA . ILE B 1 524 ? -15.854 -12.560 -59.579 1.00 125.30 516 ILE B CA 1
ATOM 5990 C C . ILE B 1 524 ? -14.456 -13.137 -59.400 1.00 117.74 516 ILE B C 1
ATOM 5991 O O . ILE B 1 524 ? -13.493 -12.410 -59.136 1.00 112.79 516 ILE B O 1
ATOM 5996 N N . LYS B 1 525 ? -14.322 -14.455 -59.564 1.00 125.81 517 LYS B N 1
ATOM 5997 C CA . LYS B 1 525 ? -13.012 -15.089 -59.429 1.00 126.48 517 LYS B CA 1
ATOM 5998 C C . LYS B 1 525 ? -11.955 -14.367 -60.257 1.00 125.82 517 LYS B C 1
ATOM 5999 O O . LYS B 1 525 ? -10.832 -14.148 -59.786 1.00 117.72 517 LYS B O 1
ATOM 6001 N N . GLU B 1 526 ? -12.301 -13.981 -61.490 1.00 129.16 518 GLU B N 1
ATOM 6002 C CA . GLU B 1 526 ? -11.331 -13.336 -62.372 1.00 132.92 518 GLU B CA 1
ATOM 6003 C C . GLU B 1 526 ? -10.813 -12.034 -61.769 1.00 128.75 518 GLU B C 1
ATOM 6004 O O . GLU B 1 526 ? -9.607 -11.761 -61.795 1.00 125.66 518 GLU B O 1
ATOM 6010 N N . GLN B 1 527 ? -11.709 -11.221 -61.213 1.00 131.87 519 GLN B N 1
ATOM 6011 C CA . GLN B 1 527 ? -11.324 -9.910 -60.705 1.00 128.25 519 GLN B CA 1
ATOM 6012 C C . GLN B 1 527 ? -10.569 -10.028 -59.396 1.00 119.67 519 GLN B C 1
ATOM 6013 O O . GLN B 1 527 ? -9.582 -9.311 -59.169 1.00 121.63 519 GLN B O 1
ATOM 6019 N N . TYR B 1 528 ? -11.037 -10.917 -58.519 1.00 112.63 520 TYR B N 1
ATOM 6020 C CA . TYR B 1 528 ? -10.314 -11.172 -57.284 1.00 98.86 520 TYR B CA 1
ATOM 6021 C C . TYR B 1 528 ? -8.842 -11.457 -57.556 1.00 97.77 520 TYR B C 1
ATOM 6022 O O . TYR B 1 528 ? -7.959 -10.893 -56.899 1.00 103.55 520 TYR B O 1
ATOM 6031 N N . ILE B 1 529 ? -8.551 -12.311 -58.535 1.00 98.54 521 ILE B N 1
ATOM 6032 C CA . ILE B 1 529 ? -7.151 -12.606 -58.818 1.00 106.99 521 ILE B CA 1
ATOM 6033 C C . ILE B 1 529 ? -6.435 -11.361 -59.330 1.00 110.64 521 ILE B C 1
ATOM 6034 O O . ILE B 1 529 ? -5.266 -11.130 -59.009 1.00 98.78 521 ILE B O 1
ATOM 6039 N N . LYS B 1 530 ? -7.116 -10.537 -60.130 1.00 113.30 522 LYS B N 1
ATOM 6040 C CA . LYS B 1 530 ? -6.490 -9.303 -60.601 1.00 111.07 522 LYS B CA 1
ATOM 6041 C C . LYS B 1 530 ? -6.153 -8.384 -59.432 1.00 107.62 522 LYS B C 1
ATOM 6042 O O . LYS B 1 530 ? -5.098 -7.739 -59.422 1.00 98.53 522 LYS B O 1
ATOM 6052 N N . LEU B 1 532 ? -5.452 -9.271 -56.249 1.00 106.38 524 LEU B N 1
ATOM 6053 C CA . LEU B 1 532 ? -4.236 -9.819 -55.661 1.00 107.86 524 LEU B CA 1
ATOM 6054 C C . LEU B 1 532 ? -3.028 -9.543 -56.549 1.00 110.23 524 LEU B C 1
ATOM 6055 O O . LEU B 1 532 ? -1.980 -9.106 -56.061 1.00 110.63 524 LEU B O 1
ATOM 6060 N N . GLN B 1 533 ? -3.154 -9.777 -57.857 1.00 105.89 525 GLN B N 1
ATOM 6061 C CA . GLN B 1 533 ? -2.059 -9.428 -58.757 1.00 101.99 525 GLN B CA 1
ATOM 6062 C C . GLN B 1 533 ? -1.782 -7.930 -58.736 1.00 98.99 525 GLN B C 1
ATOM 6063 O O . GLN B 1 533 ? -0.629 -7.513 -58.897 1.00 97.00 525 GLN B O 1
ATOM 6065 N N . ASP B 1 534 ? -2.817 -7.106 -58.533 1.00 100.67 526 ASP B N 1
ATOM 6066 C CA . ASP B 1 534 ? -2.607 -5.663 -58.459 1.00 97.19 526 ASP B CA 1
ATOM 6067 C C . ASP B 1 534 ? -1.665 -5.289 -57.328 1.00 106.51 526 ASP B C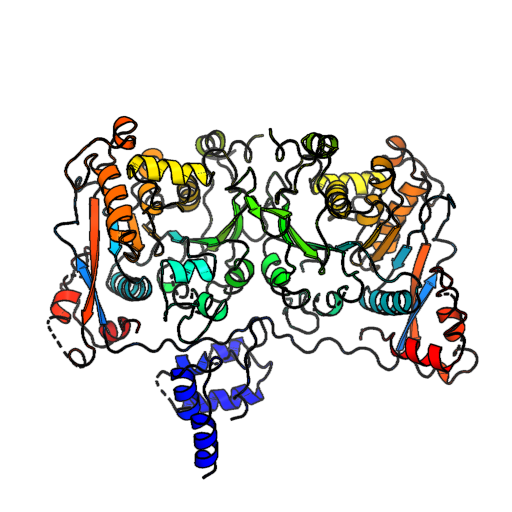 1
ATOM 6068 O O . ASP B 1 534 ? -0.933 -4.300 -57.434 1.00 98.28 526 ASP B O 1
ATOM 6073 N N . PHE B 1 535 ? -1.665 -6.059 -56.240 1.00 105.40 527 PHE B N 1
ATOM 6074 C CA . PHE B 1 535 ? -0.843 -5.766 -55.073 1.00 104.81 527 PHE B CA 1
ATOM 6075 C C . PHE B 1 535 ? 0.410 -6.632 -55.012 1.00 106.76 527 PHE B C 1
ATOM 6076 O O . PHE B 1 535 ? 0.862 -6.998 -53.924 1.00 114.97 527 PHE B O 1
ATOM 6084 N N . ASN B 1 536 ? 0.977 -6.965 -56.168 1.00 102.20 528 ASN B N 1
ATOM 6085 C CA . ASN B 1 536 ? 2.287 -7.609 -56.251 1.00 108.94 528 ASN B CA 1
ATOM 6086 C C . ASN B 1 536 ? 2.312 -8.960 -55.535 1.00 106.94 528 ASN B C 1
ATOM 6087 O O . ASN B 1 536 ? 3.330 -9.364 -54.966 1.00 111.99 528 ASN B O 1
ATOM 6092 N N . ILE B 1 537 ? 1.192 -9.675 -55.586 1.00 97.40 529 ILE B N 1
ATOM 6093 C CA . ILE B 1 537 ? 1.076 -10.997 -54.985 1.00 104.71 529 ILE B CA 1
ATOM 6094 C C . ILE B 1 537 ? 1.264 -12.050 -56.063 1.00 106.87 529 ILE B C 1
ATOM 6095 O O . ILE B 1 537 ? 0.604 -12.002 -57.108 1.00 113.65 529 ILE B O 1
ATOM 6100 N N . ASP B 1 538 ? 2.151 -13.006 -55.808 1.00 106.71 530 ASP B N 1
ATOM 6101 C CA . ASP B 1 538 ? 2.324 -14.139 -56.709 1.00 112.96 530 ASP B CA 1
ATOM 6102 C C . ASP B 1 538 ? 1.061 -14.989 -56.674 1.00 112.38 530 ASP B C 1
ATOM 6103 O O . ASP B 1 538 ? 0.776 -15.645 -55.669 1.00 121.74 530 ASP B O 1
ATOM 6108 N N . THR B 1 539 ? 0.302 -14.985 -57.768 1.00 110.06 531 THR B N 1
ATOM 6109 C CA . THR B 1 539 ? -0.991 -15.652 -57.814 1.00 108.28 531 THR B CA 1
ATOM 6110 C C . THR B 1 539 ? -0.941 -16.991 -58.547 1.00 110.38 531 THR B C 1
ATOM 6111 O O . THR B 1 539 ? -1.976 -17.474 -59.018 1.00 113.43 531 THR B O 1
ATOM 6115 N N . GLU B 1 540 ? 0.234 -17.612 -58.648 1.00 115.87 532 GLU B N 1
ATOM 6116 C CA . GLU B 1 540 ? 0.279 -18.933 -59.259 1.00 124.09 532 GLU B CA 1
ATOM 6117 C C . GLU B 1 540 ? -0.321 -19.988 -58.340 1.00 121.98 532 GLU B C 1
ATOM 6118 O O . GLU B 1 540 ? -0.812 -21.017 -58.817 1.00 122.98 532 GLU B O 1
ATOM 6124 N N . ASP B 1 541 ? -0.315 -19.740 -57.026 1.00 116.46 533 ASP B N 1
ATOM 6125 C CA . ASP B 1 541 ? -0.776 -20.711 -56.037 1.00 113.14 533 ASP B CA 1
ATOM 6126 C C . ASP B 1 541 ? -1.950 -20.195 -55.217 1.00 101.46 533 ASP B C 1
ATOM 6127 O O . ASP B 1 541 ? -2.156 -20.649 -54.091 1.00 96.60 533 ASP B O 1
ATOM 6132 N N . LYS B 1 542 ? -2.715 -19.256 -55.753 1.00 95.55 534 LYS B N 1
ATOM 6133 C CA . LYS B 1 542 ? -3.886 -18.715 -55.086 1.00 92.52 534 LYS B CA 1
ATOM 6134 C C . LYS B 1 542 ? -5.093 -18.863 -55.994 1.00 111.23 534 LYS B C 1
ATOM 6135 O O . LYS B 1 542 ? -5.007 -18.628 -57.201 1.00 116.91 534 LYS B O 1
ATOM 6141 N N . ASP B 1 543 ? -6.209 -19.271 -55.409 1.00 113.24 535 ASP B N 1
ATOM 6142 C CA . ASP B 1 543 ? -7.453 -19.441 -56.137 1.00 120.26 535 ASP B CA 1
ATOM 6143 C C . ASP B 1 543 ? -8.590 -18.823 -55.339 1.00 124.92 535 ASP B C 1
ATOM 6144 O O . ASP B 1 543 ? -8.464 -18.554 -54.140 1.00 126.22 535 ASP B O 1
ATOM 6146 N N . SER B 1 544 ? -9.699 -18.581 -56.030 1.00 125.31 536 SER B N 1
ATOM 6147 C CA . SER B 1 544 ? -10.903 -18.117 -55.366 1.00 121.76 536 SER B CA 1
ATOM 6148 C C . SER B 1 544 ? -11.446 -19.205 -54.447 1.00 130.05 536 SER B C 1
ATOM 6149 O O . SER B 1 544 ? -11.295 -20.403 -54.703 1.00 137.43 536 SER B O 1
ATOM 6152 N N . ASN B 1 545 ? -12.079 -18.779 -53.360 1.00 130.41 537 ASN B N 1
ATOM 6153 C CA . ASN B 1 545 ? -12.644 -19.708 -52.395 1.00 136.65 537 ASN B CA 1
ATOM 6154 C C . ASN B 1 545 ? -13.994 -19.188 -51.933 1.00 139.00 537 ASN B C 1
ATOM 6155 O O . ASN B 1 545 ? -14.297 -17.998 -52.042 1.00 137.32 537 ASN B O 1
ATOM 6160 N N . ILE B 1 546 ? -14.818 -20.109 -51.431 1.00 144.02 538 ILE B N 1
ATOM 6161 C CA . ILE B 1 546 ? -16.045 -19.689 -50.769 1.00 147.70 538 ILE B CA 1
ATOM 6162 C C . ILE B 1 546 ? -15.716 -19.011 -49.449 1.00 151.63 538 ILE B C 1
ATOM 6163 O O . ILE B 1 546 ? -16.402 -18.068 -49.038 1.00 153.72 538 ILE B O 1
ATOM 6165 N N . ASP B 1 547 ? -14.657 -19.461 -48.771 1.00 148.96 539 ASP B N 1
ATOM 6166 C CA . ASP B 1 547 ? -14.261 -18.824 -47.521 1.00 146.99 539 ASP B CA 1
ATOM 6167 C C . ASP B 1 547 ? -13.904 -17.361 -47.737 1.00 137.18 539 ASP B C 1
ATOM 6168 O O . ASP B 1 547 ? -14.253 -16.502 -46.917 1.00 136.94 539 ASP B O 1
ATOM 6173 N N . ILE B 1 548 ? -13.218 -17.055 -48.838 1.00 129.94 540 ILE B N 1
ATOM 6174 C CA . ILE B 1 548 ? -12.730 -15.698 -49.047 1.00 117.34 540 ILE B CA 1
ATOM 6175 C C . ILE B 1 548 ? -13.840 -14.785 -49.558 1.00 121.36 540 ILE B C 1
ATOM 6176 O O . ILE B 1 548 ? -13.900 -13.606 -49.198 1.00 125.19 540 ILE B O 1
ATOM 6181 N N . LEU B 1 549 ? -14.743 -15.302 -50.393 1.00 123.99 541 LEU B N 1
ATOM 6182 C CA . LEU B 1 549 ? -15.882 -14.491 -50.811 1.00 125.31 541 LEU B CA 1
ATOM 6183 C C . LEU B 1 549 ? -16.851 -14.255 -49.661 1.00 140.01 541 LEU B C 1
ATOM 6184 O O . LEU B 1 549 ? -17.582 -13.258 -49.660 1.00 137.40 541 LEU B O 1
ATOM 6189 N N . ARG B 1 550 ? -16.880 -15.164 -48.685 1.00 154.85 542 ARG B N 1
ATOM 6190 C CA . ARG B 1 550 ? -17.661 -14.935 -47.474 1.00 158.33 542 ARG B CA 1
ATOM 6191 C C . ARG B 1 550 ? -17.059 -13.820 -46.631 1.00 155.65 542 ARG B C 1
ATOM 6192 O O . ARG B 1 550 ? -17.782 -13.137 -45.898 1.00 156.77 542 ARG B O 1
ATOM 6194 N N . SER B 1 551 ? -15.744 -13.618 -46.728 1.00 136.82 543 SER B N 1
ATOM 6195 C CA . SER B 1 551 ? -15.092 -12.558 -45.970 1.00 123.78 543 SER B CA 1
ATOM 6196 C C . SER B 1 551 ? -15.450 -11.175 -46.498 1.00 121.33 543 SER B C 1
ATOM 6197 O O . SER B 1 551 ? -15.389 -10.194 -45.747 1.00 125.53 543 SER B O 1
ATOM 6200 N N . LEU B 1 552 ? -15.817 -11.072 -47.778 1.00 116.61 544 LEU B N 1
ATOM 6201 C CA . LEU B 1 552 ? -16.036 -9.787 -48.432 1.00 112.70 544 LEU B CA 1
ATOM 6202 C C . LEU B 1 552 ? -17.515 -9.464 -48.611 1.00 125.27 544 LEU B C 1
ATOM 6203 O O . LEU B 1 552 ? -17.891 -8.815 -49.595 1.00 122.34 544 LEU B O 1
ATOM 6208 N N . THR B 1 553 ? -18.361 -9.901 -47.679 1.00 144.34 545 THR B N 1
ATOM 6209 C CA . THR B 1 553 ? -19.761 -9.498 -47.698 1.00 151.01 545 THR B CA 1
ATOM 6210 C C . THR B 1 553 ? -19.864 -8.006 -47.412 1.00 146.36 545 THR B C 1
ATOM 6211 O O . THR B 1 553 ? -19.366 -7.524 -46.390 1.00 146.33 545 THR B O 1
ATOM 6215 N N . SER B 1 554 ? -20.506 -7.276 -48.316 1.00 141.00 546 SER B N 1
ATOM 6216 C CA . SER B 1 554 ? -20.543 -5.826 -48.247 1.00 136.25 546 SER B CA 1
ATOM 6217 C C . SER B 1 554 ? -21.520 -5.352 -47.175 1.00 141.80 546 SER B C 1
ATOM 6218 O O . SER B 1 554 ? -22.144 -6.140 -46.460 1.00 145.58 546 SER B O 1
ATOM 6221 N N . LEU B 1 555 ? -21.652 -4.034 -47.069 1.00 143.21 547 LEU B N 1
ATOM 6222 C CA . LEU B 1 555 ? -22.557 -3.398 -46.127 1.00 141.60 547 LEU B CA 1
ATOM 6223 C C . LEU B 1 555 ? -23.795 -2.892 -46.853 1.00 151.21 547 LEU B C 1
ATOM 6224 O O . LEU B 1 555 ? -23.697 -2.303 -47.934 1.00 151.45 547 LEU B O 1
ATOM 6229 N N . LYS B 1 556 ? -24.958 -3.122 -46.253 1.00 159.20 548 LYS B N 1
ATOM 6230 C CA . LYS B 1 556 ? -26.222 -2.736 -46.868 1.00 170.78 548 LYS B CA 1
ATOM 6231 C C . LYS B 1 556 ? -26.364 -1.219 -46.911 1.00 171.67 548 LYS B C 1
ATOM 6232 O O . LYS B 1 556 ? -25.549 -0.528 -47.523 1.00 167.02 548 LYS B O 1
#